Protein AF-A0A7X3FL58-F1 (afdb_monomer)

Mean predicted aligned error: 9.93 Å

Radius of gyration: 32.22 Å; Cα contacts (8 Å, |Δi|>4): 2381; chains: 1; bounding box: 91×103×86 Å

Structure (mmCIF, N/CA/C/O backbone):
data_AF-A0A7X3FL58-F1
#
_entry.id   AF-A0A7X3FL58-F1
#
loop_
_atom_site.group_PDB
_atom_site.id
_atom_site.type_symbol
_atom_site.label_atom_id
_atom_site.label_alt_id
_atom_site.label_comp_id
_atom_site.label_asym_id
_atom_site.label_entity_id
_atom_site.label_seq_id
_atom_site.pdbx_PDB_ins_code
_atom_site.Cartn_x
_atom_site.Cartn_y
_atom_site.Cartn_z
_atom_site.occupancy
_atom_site.B_iso_or_equiv
_atom_site.auth_seq_id
_atom_site.auth_comp_id
_atom_site.auth_asym_id
_atom_site.auth_atom_id
_atom_site.pdbx_PDB_model_num
ATOM 1 N N . MET A 1 1 ? 54.215 -40.735 27.557 1.00 23.48 1 MET A N 1
ATOM 2 C CA . MET A 1 1 ? 54.890 -39.456 27.856 1.00 23.48 1 MET A CA 1
ATOM 3 C C . MET A 1 1 ? 54.149 -38.354 27.123 1.00 23.48 1 MET A C 1
ATOM 5 O O . MET A 1 1 ? 53.827 -38.542 25.962 1.00 23.48 1 MET A O 1
ATOM 9 N N . ILE A 1 2 ? 53.802 -37.293 27.846 1.00 24.30 2 ILE A N 1
ATOM 10 C CA . ILE A 1 2 ? 53.847 -35.881 27.433 1.00 24.30 2 ILE A CA 1
ATOM 11 C C . ILE A 1 2 ? 54.085 -35.616 25.922 1.00 24.30 2 ILE A C 1
ATOM 13 O O . ILE A 1 2 ? 55.136 -35.964 25.406 1.00 24.30 2 ILE A O 1
ATOM 17 N N . GLN A 1 3 ? 53.119 -34.910 25.312 1.00 23.75 3 GLN A N 1
ATOM 18 C CA . GLN A 1 3 ? 53.209 -33.965 24.179 1.00 23.75 3 GLN A CA 1
ATOM 19 C C . GLN A 1 3 ? 53.774 -34.373 22.790 1.00 23.75 3 GLN A C 1
ATOM 21 O O . GLN A 1 3 ? 54.896 -34.831 22.644 1.00 23.75 3 GLN A O 1
ATOM 26 N N . TYR A 1 4 ? 53.001 -33.935 21.778 1.00 23.88 4 TYR A N 1
ATOM 27 C CA . TYR A 1 4 ? 53.362 -33.500 20.414 1.00 23.88 4 TYR A CA 1
ATOM 28 C C . TYR A 1 4 ? 53.614 -34.525 19.272 1.00 23.88 4 TYR A C 1
ATOM 30 O O . TYR A 1 4 ? 54.501 -35.365 19.323 1.00 23.88 4 TYR A O 1
ATOM 38 N N . LEU A 1 5 ? 52.885 -34.246 18.171 1.00 26.45 5 LEU A N 1
ATOM 39 C CA . LEU A 1 5 ? 53.257 -34.274 16.739 1.00 26.45 5 LEU A CA 1
ATOM 40 C C . LEU A 1 5 ? 52.915 -35.461 15.804 1.00 26.45 5 LEU A C 1
ATOM 42 O O . LEU A 1 5 ? 53.410 -36.571 15.927 1.00 26.45 5 LEU A O 1
ATOM 46 N N . LEU A 1 6 ? 52.202 -35.034 14.744 1.00 26.39 6 LEU A N 1
ATOM 47 C CA . LEU A 1 6 ? 52.280 -35.376 13.312 1.00 26.39 6 LEU A CA 1
ATOM 48 C C . LEU A 1 6 ? 51.387 -36.481 12.716 1.00 26.39 6 LEU A C 1
ATOM 50 O O . LEU A 1 6 ? 51.668 -37.667 12.779 1.00 26.39 6 LEU A O 1
ATOM 54 N N . VAL A 1 7 ? 50.360 -35.973 12.017 1.00 25.34 7 VAL A N 1
ATOM 55 C CA . VAL A 1 7 ? 50.013 -36.207 10.600 1.00 25.34 7 VAL A CA 1
ATOM 56 C C . VAL A 1 7 ? 49.877 -37.655 10.122 1.00 25.34 7 VAL A C 1
ATOM 58 O O . VAL A 1 7 ? 50.854 -38.359 9.902 1.00 25.34 7 VAL A O 1
ATOM 61 N N . GLY A 1 8 ? 48.646 -37.974 9.712 1.00 22.42 8 GLY A N 1
ATOM 62 C CA . GLY A 1 8 ? 48.409 -38.785 8.520 1.00 22.42 8 GLY A CA 1
ATOM 63 C C . GLY A 1 8 ? 47.532 -40.014 8.732 1.00 22.42 8 GLY A C 1
ATOM 64 O O . GLY A 1 8 ? 47.932 -40.970 9.376 1.00 22.42 8 GLY A O 1
ATOM 65 N N . GLY A 1 9 ? 46.381 -40.027 8.057 1.00 22.36 9 GLY A N 1
ATOM 66 C CA . GLY A 1 9 ? 45.900 -41.259 7.428 1.00 22.36 9 GLY A CA 1
ATOM 67 C C . GLY A 1 9 ? 44.857 -42.098 8.171 1.00 22.36 9 GLY A C 1
ATOM 68 O O . GLY A 1 9 ? 45.172 -43.035 8.882 1.00 22.36 9 GLY A O 1
ATOM 69 N N . SER A 1 10 ? 43.603 -41.863 7.785 1.00 24.59 10 SER A N 1
ATOM 70 C CA . SER A 1 10 ? 42.629 -42.887 7.375 1.00 24.59 10 SER A CA 1
ATOM 71 C C . SER A 1 10 ? 42.016 -43.877 8.392 1.00 24.59 10 SER A C 1
ATOM 73 O O . SER A 1 10 ? 42.675 -44.723 8.977 1.00 24.59 10 SER A O 1
ATOM 75 N N . LYS A 1 11 ? 40.675 -43.851 8.381 1.00 25.05 11 LYS A N 1
ATOM 76 C CA . LYS A 1 11 ? 39.749 -44.991 8.225 1.00 25.05 11 LYS A CA 1
ATOM 77 C C . LYS A 1 11 ? 39.706 -46.117 9.286 1.00 25.05 11 LYS A C 1
ATOM 79 O O . LYS A 1 11 ? 40.512 -47.031 9.301 1.00 25.05 11 LYS A O 1
ATOM 84 N N . MET A 1 12 ? 38.525 -46.150 9.919 1.00 23.89 12 MET A N 1
ATOM 85 C CA . MET A 1 12 ? 37.612 -47.302 10.087 1.00 23.89 12 MET A CA 1
ATOM 86 C C . MET A 1 12 ? 37.877 -48.394 11.152 1.00 23.89 12 MET A C 1
ATOM 88 O O . MET A 1 12 ? 38.718 -49.264 10.994 1.00 23.89 12 MET A O 1
ATOM 92 N N . MET A 1 13 ? 36.928 -48.430 12.105 1.00 24.98 13 MET A N 1
ATOM 93 C CA . MET A 1 13 ? 36.155 -49.588 12.613 1.00 24.98 13 MET A CA 1
ATOM 94 C C . MET A 1 13 ? 36.849 -50.804 13.265 1.00 24.98 13 MET A C 1
ATOM 96 O O . MET A 1 13 ? 37.453 -51.618 12.575 1.00 24.98 13 MET A O 1
ATOM 100 N N . LYS A 1 14 ? 36.499 -51.056 14.545 1.00 24.39 14 LYS A N 1
ATOM 101 C CA . LYS A 1 14 ? 35.840 -52.272 15.127 1.00 24.39 14 LYS A CA 1
ATOM 102 C C . LYS A 1 14 ? 35.874 -52.174 16.677 1.00 24.39 14 LYS A C 1
ATOM 104 O O . LYS A 1 14 ? 36.887 -51.756 17.212 1.00 24.39 14 LYS A O 1
ATOM 109 N N . LYS A 1 15 ? 34.738 -52.273 17.406 1.00 27.58 15 LYS A N 1
ATOM 110 C CA . LYS A 1 15 ? 34.146 -53.484 18.066 1.00 27.58 15 LYS A CA 1
ATOM 111 C C . LYS A 1 15 ? 35.167 -54.205 18.981 1.00 27.58 15 LYS A C 1
ATOM 113 O O . LYS A 1 15 ? 36.269 -54.431 18.518 1.00 27.58 15 LYS A O 1
ATOM 118 N N . LEU A 1 16 ? 34.931 -54.667 20.217 1.00 26.34 16 LEU A N 1
ATOM 119 C CA . LEU A 1 16 ? 33.774 -55.157 21.000 1.00 26.34 16 LEU A CA 1
ATOM 120 C C . LEU A 1 16 ? 34.322 -55.473 22.437 1.00 26.34 16 LEU A C 1
ATOM 122 O O . LEU A 1 16 ? 35.531 -55.640 22.559 1.00 26.34 16 LEU A O 1
ATOM 126 N N . VAL A 1 17 ? 33.529 -55.536 23.521 1.00 25.48 17 VAL A N 1
ATOM 127 C CA . VAL A 1 17 ? 33.248 -56.724 24.403 1.00 25.48 17 VAL A CA 1
ATOM 128 C C . VAL A 1 17 ? 33.023 -56.161 25.830 1.00 25.48 17 VAL A C 1
ATOM 130 O O . VAL A 1 17 ? 33.884 -55.438 26.313 1.00 25.48 17 VAL A O 1
ATOM 133 N N . LEU A 1 18 ? 31.830 -56.175 26.445 1.00 24.61 18 LEU A N 1
ATOM 134 C CA . LEU A 1 18 ? 31.011 -57.239 27.072 1.00 24.61 18 LEU A CA 1
ATOM 135 C C . LEU A 1 18 ? 31.567 -57.811 28.399 1.00 24.61 18 LEU A C 1
ATOM 137 O O . LEU A 1 18 ? 32.600 -58.466 28.417 1.00 24.61 18 LEU A O 1
ATOM 141 N N . GLY A 1 19 ? 30.811 -57.640 29.490 1.00 24.19 19 GLY A N 1
ATOM 142 C CA . GLY A 1 19 ? 31.018 -58.306 30.779 1.00 24.19 19 GLY A CA 1
ATOM 143 C C . GLY A 1 19 ? 29.691 -58.417 31.536 1.00 24.19 19 GLY A C 1
ATOM 144 O O . GLY A 1 19 ? 29.108 -57.408 31.917 1.00 24.19 19 GLY A O 1
ATOM 145 N N . VAL A 1 20 ? 29.203 -59.650 31.667 1.00 24.95 20 VAL A N 1
ATOM 146 C CA . VAL A 1 20 ? 27.893 -60.077 32.186 1.00 24.95 20 VAL A CA 1
ATOM 147 C C . VAL A 1 20 ? 28.023 -60.537 33.641 1.00 24.95 20 VAL A C 1
ATOM 149 O O . VAL A 1 20 ? 28.981 -61.234 33.960 1.00 24.95 20 VAL A O 1
ATOM 152 N N . ALA A 1 21 ? 27.012 -60.276 34.475 1.00 24.33 21 ALA A N 1
ATOM 153 C CA . ALA A 1 21 ? 26.633 -61.168 35.577 1.00 24.33 21 ALA A CA 1
ATOM 154 C C . ALA A 1 21 ? 25.132 -61.023 35.893 1.00 24.33 21 ALA A C 1
ATOM 156 O O . ALA A 1 21 ? 24.621 -59.915 36.036 1.00 24.33 21 ALA A O 1
ATOM 157 N N . CYS A 1 22 ? 24.435 -62.160 35.950 1.00 23.05 22 CYS A N 1
ATOM 158 C CA . CYS A 1 22 ? 22.988 -62.325 36.099 1.00 23.05 22 CYS A CA 1
ATOM 159 C C . CYS A 1 22 ? 22.651 -63.134 37.362 1.00 23.05 22 CYS A C 1
ATOM 161 O O . CYS A 1 22 ? 23.388 -64.056 37.704 1.00 23.05 22 CYS A O 1
ATOM 163 N N . GLY A 1 23 ? 21.457 -62.874 37.911 1.00 24.95 23 GLY A N 1
ATOM 164 C CA . GLY A 1 23 ? 20.626 -63.809 38.691 1.00 24.95 23 GLY A CA 1
ATOM 165 C C . GLY A 1 23 ? 20.408 -63.396 40.154 1.00 24.95 23 GLY A C 1
ATOM 166 O O . GLY A 1 23 ? 21.363 -63.034 40.822 1.00 24.95 23 GLY A O 1
ATOM 167 N N . LEU A 1 24 ? 19.218 -63.459 40.765 1.00 25.36 24 LEU A N 1
ATOM 168 C CA . LEU A 1 24 ? 17.855 -63.851 40.361 1.00 25.36 24 LEU A CA 1
ATOM 169 C C . LEU A 1 24 ? 16.957 -63.655 41.613 1.00 25.36 24 LEU A C 1
ATOM 171 O O . LEU A 1 24 ? 17.363 -64.124 42.670 1.00 25.36 24 LEU A O 1
ATOM 175 N N . LEU A 1 25 ? 15.763 -63.040 41.515 1.00 25.59 25 LEU A N 1
ATOM 176 C CA . LEU A 1 25 ? 14.586 -63.335 42.374 1.00 25.59 25 LEU A CA 1
ATOM 177 C C . LEU A 1 25 ? 13.285 -62.648 41.870 1.00 25.59 25 LEU A C 1
ATOM 179 O O . LEU A 1 25 ? 13.103 -61.442 41.981 1.00 25.59 25 LEU A O 1
ATOM 183 N N . THR A 1 26 ? 12.425 -63.479 41.266 1.00 29.14 26 THR A N 1
ATOM 184 C CA . THR A 1 26 ? 10.937 -63.549 41.269 1.00 29.14 26 THR A CA 1
ATOM 185 C C . THR A 1 26 ? 10.014 -62.306 41.211 1.00 29.14 26 THR A C 1
ATOM 187 O O . THR A 1 26 ? 9.711 -61.689 42.223 1.00 29.14 26 THR A O 1
ATOM 190 N N . VAL A 1 27 ? 9.445 -62.100 40.010 1.00 33.75 27 VAL A N 1
ATOM 191 C CA . VAL A 1 27 ? 8.015 -61.965 39.596 1.00 33.75 27 VAL A CA 1
ATOM 192 C C . VAL A 1 27 ? 6.985 -61.232 40.487 1.00 33.75 27 VAL A C 1
ATOM 194 O O . VAL A 1 27 ? 6.487 -61.810 41.446 1.00 33.75 27 VAL A O 1
ATOM 197 N N . SER A 1 28 ? 6.469 -60.092 39.985 1.00 25.95 28 SER A N 1
ATOM 198 C CA . SER A 1 28 ? 5.018 -59.816 39.832 1.00 25.95 28 SER A CA 1
ATOM 199 C C . SER A 1 28 ? 4.735 -58.548 38.993 1.00 25.95 28 SER A C 1
ATOM 201 O O . SER A 1 28 ? 5.196 -57.470 39.344 1.00 25.95 28 SER A O 1
ATOM 203 N N . LEU A 1 29 ? 3.957 -58.708 37.910 1.00 35.03 29 LEU A N 1
ATOM 204 C CA . LEU A 1 29 ? 3.054 -57.740 37.248 1.00 35.03 29 LEU A CA 1
ATOM 205 C C . LEU A 1 29 ? 3.490 -56.258 37.133 1.00 35.03 29 LEU A C 1
ATOM 207 O O . LEU A 1 29 ? 3.273 -55.467 38.045 1.00 35.03 29 LEU A O 1
ATOM 211 N N . ALA A 1 30 ? 3.920 -55.839 35.937 1.00 27.06 30 ALA A N 1
ATOM 212 C CA . ALA A 1 30 ? 3.856 -54.436 35.521 1.00 27.06 30 ALA A CA 1
ATOM 213 C C . ALA A 1 30 ? 3.312 -54.338 34.088 1.00 27.06 30 ALA A C 1
ATOM 215 O O . ALA A 1 30 ? 3.882 -54.888 33.146 1.00 27.06 30 ALA A O 1
ATOM 216 N N . ALA A 1 31 ? 2.173 -53.660 33.951 1.00 29.97 31 ALA A N 1
ATOM 217 C CA . ALA A 1 31 ? 1.589 -53.249 32.681 1.00 29.97 31 ALA A CA 1
ATOM 218 C C . ALA A 1 31 ? 2.601 -52.439 31.841 1.00 29.97 31 ALA A C 1
ATOM 220 O O . ALA A 1 31 ? 3.469 -51.776 32.418 1.00 29.97 31 ALA A O 1
ATOM 221 N N . PRO A 1 32 ? 2.495 -52.422 30.499 1.00 33.41 32 PRO A N 1
ATOM 222 C CA . PRO A 1 32 ? 3.319 -51.543 29.688 1.00 33.41 32 PRO A CA 1
ATOM 223 C C . PRO A 1 32 ? 2.886 -50.100 29.960 1.00 33.41 32 PRO A C 1
ATOM 225 O O . PRO A 1 32 ? 1.869 -49.633 29.446 1.00 33.41 32 PRO A O 1
ATOM 228 N N . MET A 1 33 ? 3.650 -49.379 30.782 1.00 33.12 33 MET A N 1
ATOM 229 C CA . MET A 1 33 ? 3.580 -47.925 30.787 1.00 33.12 33 MET A CA 1
ATOM 230 C C . MET A 1 33 ? 4.121 -47.447 29.441 1.00 33.12 33 MET A C 1
ATOM 232 O O . MET A 1 33 ? 5.329 -47.348 29.228 1.00 33.12 33 MET A O 1
ATOM 236 N N . LEU A 1 34 ? 3.198 -47.172 28.521 1.00 32.62 34 LEU A N 1
ATOM 237 C CA . LEU A 1 34 ? 3.401 -46.212 27.447 1.00 32.62 34 LEU A CA 1
ATOM 238 C C . LEU A 1 34 ? 3.932 -44.928 28.092 1.00 32.62 34 LEU A C 1
ATOM 240 O O . LEU A 1 34 ? 3.185 -44.184 28.726 1.00 32.62 34 LEU A O 1
ATOM 244 N N . SER A 1 35 ? 5.235 -44.689 27.967 1.00 32.91 35 SER A N 1
ATOM 245 C CA . SER A 1 35 ? 5.809 -43.372 28.204 1.00 32.91 35 SER A CA 1
ATOM 246 C C . SER A 1 35 ? 5.199 -42.444 27.157 1.00 32.91 35 SER A C 1
ATOM 248 O O . SER A 1 35 ? 5.600 -42.436 25.994 1.00 32.91 35 SER A O 1
ATOM 250 N N . ALA A 1 36 ? 4.161 -41.713 27.558 1.00 34.34 36 ALA A N 1
ATOM 251 C CA . ALA A 1 36 ? 3.713 -40.544 26.830 1.00 34.34 36 ALA A CA 1
ATOM 252 C C . ALA A 1 36 ? 4.907 -39.587 26.766 1.00 34.34 36 ALA A C 1
ATOM 254 O O . ALA A 1 36 ? 5.406 -39.141 27.802 1.00 34.34 36 ALA A O 1
ATOM 255 N N . ALA A 1 37 ? 5.402 -39.328 25.556 1.00 36.53 37 ALA A N 1
ATOM 256 C CA . ALA A 1 37 ? 6.404 -38.304 25.327 1.00 36.53 37 ALA A CA 1
ATOM 257 C C . ALA A 1 37 ? 5.887 -36.987 25.923 1.00 36.53 37 ALA A C 1
ATOM 259 O O . ALA A 1 37 ? 4.826 -36.497 25.535 1.00 36.53 37 ALA A O 1
ATOM 260 N N . VAL A 1 38 ? 6.615 -36.443 26.897 1.00 37.03 38 VAL A N 1
ATOM 261 C CA . VAL A 1 38 ? 6.345 -35.107 27.432 1.00 37.03 38 VAL A CA 1
ATOM 262 C C . VAL A 1 38 ? 6.480 -34.122 26.262 1.00 37.03 38 VAL A C 1
ATOM 264 O O . VAL A 1 38 ? 7.515 -34.151 25.589 1.00 37.03 38 VAL A O 1
ATOM 267 N N . PRO A 1 39 ? 5.466 -33.288 25.957 1.00 42.34 39 PRO A N 1
ATOM 268 C CA . PRO A 1 39 ? 5.567 -32.318 24.876 1.00 42.34 39 PRO A CA 1
ATOM 269 C C . PRO A 1 39 ? 6.754 -31.384 25.121 1.00 42.34 39 PRO A C 1
ATOM 271 O O . PRO A 1 39 ? 6.967 -30.894 26.228 1.00 42.34 39 PRO A O 1
ATOM 274 N N . GLN A 1 40 ? 7.548 -31.166 24.074 1.00 44.03 40 GLN A N 1
ATOM 275 C CA . GLN A 1 40 ? 8.744 -30.332 24.111 1.00 44.03 40 GLN A CA 1
ATOM 276 C C . GLN A 1 40 ? 8.325 -28.854 24.261 1.00 44.03 40 GLN A C 1
ATOM 278 O O . GLN A 1 40 ? 8.096 -28.134 23.285 1.00 44.03 40 GLN A O 1
ATOM 283 N N . SER A 1 41 ? 8.143 -28.416 25.508 1.00 52.41 41 SER A N 1
ATOM 284 C CA . SER A 1 41 ? 7.762 -27.049 25.864 1.00 52.41 41 SER A CA 1
ATOM 285 C C . SER A 1 41 ? 8.879 -26.068 25.487 1.00 52.41 41 SER A C 1
ATOM 287 O O . SER A 1 41 ? 10.028 -26.279 25.874 1.00 52.41 41 SER A O 1
ATOM 289 N N . GLY A 1 42 ? 8.554 -24.991 24.763 1.00 60.53 42 GLY A N 1
ATOM 290 C CA . GLY A 1 42 ? 9.492 -23.893 24.468 1.00 60.53 42 GLY A CA 1
ATOM 291 C C . GLY A 1 42 ? 10.051 -23.830 23.041 1.00 60.53 42 GLY A C 1
ATOM 292 O O . GLY A 1 42 ? 10.912 -22.993 22.780 1.00 60.53 42 GLY A O 1
ATOM 293 N N . LEU A 1 43 ? 9.573 -24.667 22.115 1.00 70.25 43 LEU A N 1
ATOM 294 C CA . LEU A 1 43 ? 9.897 -24.546 20.689 1.00 70.25 43 LEU A CA 1
ATOM 295 C C . LEU A 1 43 ? 8.863 -23.663 19.964 1.00 70.25 43 LEU A C 1
ATOM 297 O O . LEU A 1 43 ? 7.667 -23.797 20.228 1.00 70.25 43 LEU A O 1
ATOM 301 N N . PRO A 1 44 ? 9.277 -22.800 19.017 1.00 80.12 44 PRO A N 1
ATOM 302 C CA . PRO A 1 44 ? 8.348 -22.119 18.122 1.00 80.12 44 PRO A CA 1
ATOM 303 C C . PRO A 1 44 ? 7.367 -23.098 17.463 1.00 80.12 44 PRO A C 1
ATOM 305 O O . PRO A 1 44 ? 7.756 -24.138 16.932 1.00 80.12 44 PRO A O 1
ATOM 308 N N . GLY A 1 45 ? 6.087 -22.756 17.502 1.00 83.19 45 GLY A N 1
ATOM 309 C CA . GLY A 1 45 ? 4.974 -23.558 17.021 1.00 83.19 45 GLY A CA 1
ATOM 310 C C . GLY A 1 45 ? 4.401 -24.560 18.026 1.00 83.19 45 GLY A C 1
ATOM 311 O O . GLY A 1 45 ? 3.377 -25.169 17.715 1.00 83.19 45 GLY A O 1
ATOM 312 N N . SER A 1 46 ? 4.998 -24.743 19.212 1.00 86.50 46 SER A N 1
ATOM 313 C CA . SER A 1 46 ? 4.515 -25.720 20.195 1.00 86.50 46 SER A CA 1
ATOM 314 C C . SER A 1 46 ? 3.539 -25.128 21.214 1.00 86.50 46 SER A C 1
ATOM 316 O O . SER A 1 46 ? 3.631 -23.963 21.604 1.00 86.50 46 SER A O 1
ATOM 318 N N . TRP A 1 47 ? 2.580 -25.959 21.628 1.00 92.50 47 TRP A N 1
ATOM 319 C CA . TRP A 1 47 ? 1.759 -25.734 22.815 1.00 92.50 47 TRP A CA 1
ATOM 320 C C . TRP A 1 47 ? 2.533 -26.201 24.055 1.00 92.50 47 TRP A C 1
ATOM 322 O O . TRP A 1 47 ? 3.205 -27.231 24.011 1.00 92.50 47 TRP A O 1
ATOM 332 N N . ASP A 1 48 ? 2.422 -25.473 25.166 1.00 89.94 48 ASP A N 1
ATOM 333 C CA . ASP A 1 48 ? 3.124 -25.773 26.423 1.00 89.94 48 ASP A CA 1
ATOM 334 C C . ASP A 1 48 ? 2.646 -27.054 27.139 1.00 89.94 48 ASP A C 1
ATOM 336 O O . ASP A 1 48 ? 3.260 -27.482 28.113 1.00 89.94 48 ASP A O 1
ATOM 340 N N . GLY A 1 49 ? 1.564 -27.677 26.662 1.00 92.12 49 GLY A N 1
ATOM 341 C CA . GLY A 1 49 ? 0.986 -28.893 27.236 1.00 92.12 49 GLY A CA 1
ATOM 342 C C . GLY A 1 49 ? 0.067 -28.655 28.439 1.00 92.12 49 GLY A C 1
ATOM 343 O O . GLY A 1 49 ? -0.529 -29.613 28.932 1.00 92.12 49 GLY A O 1
ATOM 344 N N . ILE A 1 50 ? -0.082 -27.409 28.902 1.00 94.00 50 ILE A N 1
ATOM 345 C CA . ILE A 1 50 ? -0.774 -27.074 30.156 1.00 94.00 50 ILE A CA 1
ATOM 346 C C . ILE A 1 50 ? -1.849 -26.006 29.923 1.00 94.00 50 ILE A C 1
ATOM 348 O O . ILE A 1 50 ? -3.011 -26.211 30.287 1.00 94.00 50 ILE A O 1
ATOM 352 N N . THR A 1 51 ? -1.505 -24.890 29.280 1.00 95.38 51 THR A N 1
ATOM 353 C CA . THR A 1 51 ? -2.389 -23.733 29.108 1.00 95.38 51 THR A CA 1
ATOM 354 C C . THR A 1 51 ? -3.500 -24.049 28.116 1.00 95.38 51 THR A C 1
ATOM 356 O O . THR A 1 51 ? -3.277 -24.106 26.911 1.00 95.38 51 THR A O 1
ATOM 359 N N . GLN A 1 52 ? -4.726 -24.256 28.599 1.00 97.38 52 GLN A N 1
ATOM 360 C CA . GLN A 1 52 ? -5.856 -24.592 27.721 1.00 97.38 52 GLN A CA 1
ATOM 361 C C . GLN A 1 52 ? -6.364 -23.395 26.918 1.00 97.38 52 GLN A C 1
ATOM 363 O O . GLN A 1 52 ? -6.797 -23.572 25.780 1.00 97.38 52 GLN A O 1
ATOM 368 N N . THR A 1 53 ? -6.307 -22.196 27.494 1.00 97.69 53 THR A N 1
ATOM 369 C CA . THR A 1 53 ? -6.735 -20.942 26.867 1.00 97.69 53 THR A CA 1
ATOM 370 C C . THR A 1 53 ? -5.926 -19.769 27.402 1.00 97.69 53 THR A C 1
ATOM 372 O O . THR A 1 53 ? -5.633 -19.745 28.596 1.00 97.69 53 THR A O 1
ATOM 375 N N . ALA A 1 54 ? -5.642 -18.773 26.565 1.00 98.00 54 ALA A N 1
ATOM 376 C CA . ALA A 1 54 ? -5.095 -17.488 26.997 1.00 98.00 54 ALA A CA 1
ATOM 377 C C . ALA A 1 54 ? -5.721 -16.326 26.204 1.00 98.00 54 ALA A C 1
ATOM 379 O O . ALA A 1 54 ? -5.804 -16.420 24.974 1.00 98.00 54 ALA A O 1
ATOM 380 N N . PRO A 1 55 ? -6.160 -15.239 26.865 1.00 97.75 55 PRO A N 1
ATOM 381 C CA . PRO A 1 55 ? -6.613 -14.041 26.177 1.00 97.75 55 PRO A CA 1
ATOM 382 C C . PRO A 1 55 ? -5.429 -13.275 25.579 1.00 97.75 55 PRO A C 1
ATOM 384 O O . PRO A 1 55 ? -4.290 -13.383 26.036 1.00 97.75 55 PRO A O 1
ATOM 387 N N . LEU A 1 56 ? -5.704 -12.469 24.560 1.00 96.19 56 LEU A N 1
ATOM 388 C CA . LEU A 1 56 ? -4.770 -11.461 24.082 1.00 96.19 56 LEU A CA 1
ATOM 389 C C . LEU A 1 56 ? -4.486 -10.436 25.194 1.00 96.19 56 LEU A C 1
ATOM 391 O O . LEU A 1 56 ? -5.399 -9.963 25.870 1.00 96.19 56 LEU A O 1
ATOM 395 N N . ASN A 1 57 ? -3.216 -10.064 25.349 1.00 89.38 57 ASN A N 1
ATOM 396 C CA . ASN A 1 57 ? -2.813 -9.019 26.283 1.00 89.38 57 ASN A CA 1
ATOM 397 C C . ASN A 1 57 ? -3.170 -7.635 25.717 1.00 89.38 57 ASN A C 1
ATOM 399 O O . ASN A 1 57 ? -2.615 -7.218 24.700 1.00 89.38 57 ASN A O 1
ATOM 403 N N . GLY A 1 58 ? -4.068 -6.917 26.396 1.00 88.38 58 GLY A N 1
ATOM 404 C CA . GLY A 1 58 ? -4.540 -5.597 25.966 1.00 88.38 58 GLY A CA 1
ATOM 405 C C . GLY A 1 58 ? -5.575 -5.647 24.829 1.00 88.38 58 GLY A C 1
ATOM 406 O O . GLY A 1 58 ? -6.057 -6.723 24.466 1.00 88.38 58 GLY A O 1
ATOM 407 N N . PRO A 1 59 ? -5.972 -4.484 24.281 1.00 91.00 59 PRO A N 1
ATOM 408 C CA . PRO A 1 59 ? -6.965 -4.431 23.216 1.00 91.00 59 PRO A CA 1
ATOM 409 C C . PRO A 1 59 ? -6.415 -4.972 21.887 1.00 91.00 59 PRO A C 1
ATOM 411 O O . PRO A 1 59 ? -5.218 -4.908 21.598 1.00 91.00 59 PRO A O 1
ATOM 414 N N . TYR A 1 60 ? -7.306 -5.508 21.047 1.00 94.62 60 TYR A N 1
ATOM 415 C CA . TYR A 1 60 ? -6.931 -5.977 19.710 1.00 94.62 60 TYR A CA 1
ATOM 416 C C . TYR A 1 60 ? -6.438 -4.825 18.824 1.00 94.62 60 TYR A C 1
ATOM 418 O O . TYR A 1 60 ? -5.367 -4.927 18.223 1.00 94.62 60 TYR A O 1
ATOM 426 N N . GLU A 1 61 ? -7.207 -3.735 18.802 1.00 92.62 61 GLU A N 1
ATOM 427 C CA . GLU A 1 61 ? -6.877 -2.462 18.163 1.00 92.62 61 GLU A CA 1
ATOM 428 C C . GLU A 1 61 ? -6.264 -1.518 19.208 1.00 92.62 61 GLU A C 1
ATOM 430 O O . GLU A 1 61 ? -6.948 -1.114 20.149 1.00 92.62 61 GLU A O 1
ATOM 435 N N . ASP A 1 62 ? -4.983 -1.182 19.057 1.00 91.75 62 ASP A N 1
ATOM 436 C CA . ASP A 1 62 ? -4.224 -0.370 20.017 1.00 91.75 62 ASP A CA 1
ATOM 437 C C . ASP A 1 62 ? -3.329 0.641 19.282 1.00 91.75 62 ASP A C 1
ATOM 439 O O . ASP A 1 62 ? -2.282 0.246 18.761 1.00 91.75 62 ASP A O 1
ATOM 443 N N . PRO A 1 63 ? -3.669 1.945 19.261 1.00 91.12 63 PRO A N 1
ATOM 444 C CA . PRO A 1 63 ? -2.849 2.975 18.619 1.00 91.12 63 PRO A CA 1
ATOM 445 C C . PRO A 1 63 ? -1.369 2.952 19.043 1.00 91.12 63 PRO A C 1
ATOM 447 O O . PRO A 1 63 ? -0.486 3.232 18.223 1.00 91.12 63 PRO A O 1
ATOM 450 N N . GLY A 1 64 ? -1.077 2.509 20.272 1.00 89.44 64 GLY A N 1
ATOM 451 C CA . GLY A 1 64 ? 0.270 2.355 20.828 1.00 89.44 64 GLY A CA 1
ATOM 452 C C . GLY A 1 64 ? 1.127 1.288 20.143 1.00 89.44 64 GLY A C 1
ATOM 453 O O . GLY A 1 64 ? 2.322 1.186 20.424 1.00 89.44 64 GLY A O 1
ATOM 454 N N . GLN A 1 65 ? 0.558 0.493 19.235 1.00 92.19 65 GLN A N 1
ATOM 455 C CA . GLN A 1 65 ? 1.299 -0.428 18.368 1.00 92.19 65 GLN A CA 1
ATOM 456 C C . GLN A 1 65 ? 2.115 0.298 17.290 1.00 92.19 65 GLN A C 1
ATOM 458 O O . GLN A 1 65 ? 3.089 -0.258 16.789 1.00 92.19 65 GLN A O 1
ATOM 463 N N . SER A 1 66 ? 1.745 1.538 16.948 1.00 89.75 66 SER A N 1
ATOM 464 C CA . SER A 1 66 ? 2.502 2.401 16.026 1.00 89.75 66 SER A CA 1
ATOM 465 C C . SER A 1 66 ? 3.540 3.289 16.720 1.00 89.75 66 SER A C 1
ATOM 467 O O . SER A 1 66 ? 4.274 4.009 16.042 1.00 89.75 66 SER A O 1
ATOM 469 N N . ASP A 1 67 ? 3.630 3.236 18.056 1.00 85.88 67 ASP A N 1
ATOM 470 C CA . ASP A 1 67 ? 4.542 4.064 18.855 1.00 85.88 67 ASP A CA 1
ATOM 471 C C . ASP A 1 67 ? 5.975 3.509 18.834 1.00 85.88 67 ASP A C 1
ATOM 473 O O . ASP A 1 67 ? 6.567 3.140 19.846 1.00 85.88 67 ASP A O 1
ATOM 477 N N . VAL A 1 68 ? 6.518 3.401 17.625 1.00 85.81 68 VAL A N 1
ATOM 478 C CA . VAL A 1 68 ? 7.907 3.050 17.347 1.00 85.81 68 VAL A CA 1
ATOM 479 C C . VAL A 1 68 ? 8.508 4.242 16.608 1.00 85.81 68 VAL A C 1
ATOM 481 O O . VAL A 1 68 ? 7.968 4.644 15.568 1.00 85.81 68 VAL A O 1
ATOM 484 N N . PRO A 1 69 ? 9.577 4.870 17.125 1.00 81.31 69 PRO A N 1
ATOM 485 C CA . PRO A 1 69 ? 10.175 6.023 16.468 1.00 81.31 69 PRO A CA 1
ATOM 486 C C . PRO A 1 69 ? 10.795 5.625 15.128 1.00 81.31 69 PRO A C 1
ATOM 488 O O . PRO A 1 69 ? 11.175 4.473 14.914 1.00 81.31 69 PRO A O 1
ATOM 491 N N . PHE A 1 70 ? 10.916 6.596 14.226 1.00 81.69 70 PHE A N 1
ATOM 492 C CA . PHE A 1 70 ? 11.688 6.403 13.004 1.00 81.69 70 PHE A CA 1
ATOM 493 C C . PHE A 1 70 ? 13.151 6.061 13.353 1.00 81.69 70 PHE A C 1
ATOM 495 O O . PHE A 1 70 ? 13.705 6.589 14.315 1.00 81.69 70 PHE A O 1
ATOM 502 N N . GLY A 1 71 ? 13.755 5.134 12.610 1.00 80.00 71 GLY A N 1
ATOM 503 C CA . GLY A 1 71 ? 15.057 4.522 12.908 1.00 80.00 71 GLY A CA 1
ATOM 504 C C . GLY A 1 71 ? 15.003 3.375 13.926 1.00 80.00 71 GLY A C 1
ATOM 505 O O . GLY A 1 71 ? 15.946 2.588 14.010 1.00 80.00 71 GLY A O 1
ATOM 506 N N . GLY A 1 72 ? 13.907 3.250 14.680 1.00 82.31 72 GLY A N 1
ATOM 507 C CA . GLY A 1 72 ? 13.716 2.186 15.657 1.00 82.31 72 GLY A CA 1
ATOM 508 C C . GLY A 1 72 ? 13.071 0.923 15.082 1.00 82.31 72 GLY A C 1
ATOM 509 O O . GLY A 1 72 ? 12.550 0.922 13.967 1.00 82.31 72 GLY A O 1
ATOM 510 N N . GLY A 1 73 ? 13.075 -0.154 15.866 1.00 88.38 73 GLY A N 1
ATOM 511 C CA . GLY A 1 73 ? 12.306 -1.362 15.581 1.00 88.38 73 GLY A CA 1
ATOM 512 C C . GLY A 1 73 ? 11.754 -2.050 16.831 1.00 88.38 73 GLY A C 1
ATOM 513 O O . GLY A 1 73 ? 12.105 -1.695 17.951 1.00 88.38 73 GLY A O 1
ATOM 514 N N . SER A 1 74 ? 10.866 -3.029 16.667 1.00 91.06 74 SER A N 1
ATOM 515 C CA . SER A 1 74 ? 10.305 -3.820 17.768 1.00 91.06 74 SER A CA 1
ATOM 516 C C . SER A 1 74 ? 9.941 -5.235 17.328 1.00 91.06 74 SER A C 1
ATOM 518 O O . SER A 1 74 ? 9.366 -5.437 16.261 1.00 91.06 74 SER A O 1
ATOM 520 N N . PHE A 1 75 ? 10.210 -6.209 18.200 1.00 91.81 75 PHE A N 1
ATOM 521 C CA . PHE A 1 75 ? 9.743 -7.594 18.052 1.00 91.81 75 PHE A CA 1
ATOM 522 C C . PHE A 1 75 ? 8.307 -7.809 18.550 1.00 91.81 75 PHE A C 1
ATOM 524 O O . PHE A 1 75 ? 7.684 -8.821 18.211 1.00 91.81 75 PHE A O 1
ATOM 531 N N . TYR A 1 76 ? 7.800 -6.860 19.344 1.00 93.06 76 TYR A N 1
ATOM 532 C CA . TYR A 1 76 ? 6.543 -6.967 20.081 1.00 93.06 76 TYR A CA 1
ATOM 533 C C . TYR A 1 76 ? 5.441 -6.074 19.512 1.00 93.06 76 TYR A C 1
ATOM 535 O O . TYR A 1 76 ? 4.282 -6.486 19.481 1.00 93.06 76 TYR A O 1
ATOM 543 N N . LYS A 1 77 ? 5.792 -4.865 19.054 1.00 92.44 77 LYS A N 1
ATOM 544 C CA . LYS A 1 77 ? 4.839 -3.912 18.478 1.00 92.44 77 LYS A CA 1
ATOM 545 C C . LYS A 1 77 ? 4.508 -4.281 17.030 1.00 92.44 77 LYS A C 1
ATOM 547 O O . LYS A 1 77 ? 5.402 -4.495 16.211 1.00 92.44 77 LYS A O 1
ATOM 552 N N . LEU A 1 78 ? 3.218 -4.313 16.707 1.00 93.62 78 LEU A N 1
ATOM 553 C CA . LEU A 1 78 ? 2.691 -4.606 15.374 1.00 93.62 78 LEU A CA 1
ATOM 554 C C . LEU A 1 78 ? 1.911 -3.398 14.841 1.00 93.62 78 LEU A C 1
ATOM 556 O O . LEU A 1 78 ? 0.700 -3.332 15.046 1.00 93.62 78 LEU A O 1
ATOM 560 N N . PRO A 1 79 ? 2.552 -2.448 14.135 1.00 94.44 79 PRO A N 1
ATOM 561 C CA . PRO A 1 79 ? 1.909 -1.216 13.681 1.00 94.44 79 PRO A CA 1
ATOM 562 C C . PRO A 1 79 ? 0.602 -1.421 12.912 1.00 94.44 79 PRO A C 1
ATOM 564 O O . PRO A 1 79 ? -0.303 -0.607 13.025 1.00 94.44 79 PRO A O 1
ATOM 567 N N . TRP A 1 80 ? 0.436 -2.528 12.185 1.00 94.81 80 TRP A N 1
ATOM 568 C CA . TRP A 1 80 ? -0.830 -2.836 11.512 1.00 94.81 80 TRP A CA 1
ATOM 569 C C . TRP A 1 80 ? -2.009 -3.114 12.463 1.00 94.81 80 TRP A C 1
ATOM 571 O O . TRP A 1 80 ? -3.149 -3.114 12.005 1.00 94.81 80 TRP A O 1
ATOM 581 N N . ARG A 1 81 ? -1.776 -3.335 13.763 1.00 94.38 81 ARG A N 1
ATOM 582 C CA . ARG A 1 81 ? -2.804 -3.417 14.818 1.00 94.38 81 ARG A CA 1
ATOM 583 C C . ARG A 1 81 ? -3.115 -2.069 15.472 1.00 94.38 81 ARG A C 1
ATOM 585 O O . ARG A 1 81 ? -3.965 -2.021 16.359 1.00 94.38 81 ARG A O 1
ATOM 592 N N . SER A 1 82 ? -2.486 -0.974 15.033 1.00 93.81 82 SER A N 1
ATOM 593 C CA . SER A 1 82 ? -2.822 0.364 15.539 1.00 93.81 82 SER A CA 1
ATOM 594 C C . SER A 1 82 ? -4.216 0.833 15.124 1.00 93.81 82 SER A C 1
ATOM 596 O O . SER A 1 82 ? -4.796 1.702 15.772 1.00 93.81 82 SER A O 1
ATOM 598 N N . TYR A 1 83 ? -4.777 0.213 14.085 1.00 93.38 83 TYR A N 1
ATOM 599 C CA . TYR A 1 83 ? -6.131 0.445 13.607 1.00 93.38 83 TYR A CA 1
ATOM 600 C C . TYR A 1 83 ? -6.715 -0.816 12.959 1.00 93.38 83 TYR A C 1
ATOM 602 O O . TYR A 1 83 ? -6.003 -1.684 12.437 1.00 93.38 83 TYR A O 1
ATOM 610 N N . VAL A 1 84 ? -8.043 -0.889 12.941 1.00 92.56 84 VAL A N 1
ATOM 611 C CA . VAL A 1 84 ? -8.792 -1.874 12.155 1.00 92.56 84 VAL A CA 1
ATOM 612 C C . VAL A 1 84 ? -9.867 -1.142 11.370 1.00 92.56 84 VAL A C 1
ATOM 614 O O . VAL A 1 84 ? -10.829 -0.623 11.938 1.00 92.56 84 VAL A O 1
ATOM 617 N N . ASP A 1 85 ? -9.700 -1.105 10.052 1.00 92.19 85 ASP A N 1
ATOM 618 C CA . ASP A 1 85 ? -10.747 -0.636 9.157 1.00 92.19 85 ASP A CA 1
ATOM 619 C C . ASP A 1 85 ? -11.851 -1.685 9.014 1.00 92.19 85 ASP A C 1
ATOM 621 O O . ASP A 1 85 ? -11.624 -2.886 9.152 1.00 92.19 85 ASP A O 1
ATOM 625 N N . THR A 1 86 ? -13.054 -1.226 8.688 1.00 93.38 86 THR A N 1
ATOM 626 C CA . THR A 1 86 ? -14.007 -2.029 7.918 1.00 93.38 86 THR A CA 1
ATOM 627 C C . THR A 1 86 ? -13.987 -1.459 6.514 1.00 93.38 86 THR A C 1
ATOM 629 O O . THR A 1 86 ? -14.166 -0.252 6.382 1.00 93.38 86 THR A O 1
ATOM 632 N N . GLN A 1 87 ? -13.721 -2.299 5.514 1.00 93.88 87 GLN A N 1
ATOM 633 C CA . GLN A 1 87 ? -13.596 -1.888 4.112 1.00 93.88 87 GLN A CA 1
ATOM 634 C C . GLN A 1 87 ? -14.824 -2.299 3.299 1.00 93.88 87 GLN A C 1
ATOM 636 O O . GLN A 1 87 ? -15.526 -3.246 3.658 1.00 93.88 87 GLN A O 1
ATOM 641 N N . GLU A 1 88 ? -15.078 -1.614 2.187 1.00 92.69 88 GLU A N 1
ATOM 642 C CA . GLU A 1 88 ? -16.007 -2.116 1.171 1.00 92.69 88 GLU A CA 1
ATOM 643 C C . GLU A 1 88 ? -15.421 -3.354 0.479 1.00 92.69 88 GLU A C 1
ATOM 645 O O . GLU A 1 88 ? -14.205 -3.505 0.354 1.00 92.69 88 GLU A O 1
ATOM 650 N N . ALA A 1 89 ? -16.285 -4.231 -0.034 1.00 93.62 89 ALA A N 1
ATOM 651 C CA . ALA A 1 89 ? -15.839 -5.360 -0.852 1.00 93.62 89 ALA A CA 1
ATOM 652 C C . ALA A 1 89 ? -15.109 -4.913 -2.135 1.00 93.62 89 ALA A C 1
ATOM 654 O O . ALA A 1 89 ? -14.158 -5.571 -2.559 1.00 93.62 89 ALA A O 1
ATOM 655 N N . SER A 1 90 ? -15.533 -3.789 -2.726 1.00 93.25 90 SER A N 1
ATOM 656 C CA . SER A 1 90 ? -14.893 -3.139 -3.881 1.00 93.25 90 SER A CA 1
ATOM 657 C C . SER A 1 90 ? -13.419 -2.840 -3.626 1.00 93.25 90 SER A C 1
ATOM 659 O O . SER A 1 90 ? -12.617 -3.104 -4.510 1.00 93.25 90 SER A O 1
ATOM 661 N N . GLN A 1 91 ? -13.033 -2.430 -2.408 1.00 93.94 91 GLN A N 1
ATOM 662 C CA . GLN A 1 91 ? -11.625 -2.178 -2.070 1.00 93.94 91 GLN A CA 1
ATOM 663 C C . GLN A 1 91 ? -10.738 -3.392 -2.366 1.00 93.94 91 GLN A C 1
ATOM 665 O O . GLN A 1 91 ? -9.636 -3.256 -2.884 1.00 93.94 91 GLN A O 1
ATOM 670 N N . PHE A 1 92 ? -11.205 -4.602 -2.044 1.00 96.81 92 PHE A N 1
ATOM 671 C CA . PHE A 1 92 ? -10.472 -5.814 -2.398 1.00 96.81 92 PHE A CA 1
ATOM 672 C C . PHE A 1 92 ? -10.494 -6.047 -3.909 1.00 96.81 92 PHE A C 1
ATOM 674 O O . PHE A 1 92 ? -9.436 -6.233 -4.503 1.00 96.81 92 PHE A O 1
ATOM 681 N N . LEU A 1 93 ? -11.678 -6.022 -4.525 1.00 96.06 93 LEU A N 1
ATOM 682 C CA . LEU A 1 93 ? -11.878 -6.376 -5.936 1.00 96.06 93 LEU A CA 1
ATOM 683 C C . LEU A 1 93 ? -11.111 -5.458 -6.899 1.00 96.06 93 LEU A C 1
ATOM 685 O O . LEU A 1 93 ? -10.588 -5.937 -7.903 1.00 96.06 93 LEU A O 1
ATOM 689 N N . ASP A 1 94 ? -11.011 -4.174 -6.568 1.00 95.25 94 ASP A N 1
ATOM 690 C CA . ASP A 1 94 ? -10.347 -3.152 -7.378 1.00 95.25 94 ASP A CA 1
ATOM 691 C C . ASP A 1 94 ? -8.837 -3.065 -7.091 1.00 95.25 94 ASP A C 1
ATOM 693 O O . ASP A 1 94 ? -8.101 -2.423 -7.830 1.00 95.25 94 ASP A O 1
ATOM 697 N N . SER A 1 95 ? -8.328 -3.757 -6.066 1.00 96.75 95 SER A N 1
ATOM 698 C CA . SER A 1 95 ? -6.893 -3.734 -5.736 1.00 96.75 95 SER A CA 1
ATOM 699 C C . SER A 1 95 ? -6.048 -4.755 -6.506 1.00 96.75 95 SER A C 1
ATOM 701 O O . SER A 1 95 ? -4.817 -4.692 -6.472 1.00 96.75 95 SER A O 1
ATOM 703 N N . LEU A 1 96 ? -6.683 -5.717 -7.184 1.00 98.12 96 LEU A N 1
ATOM 704 C CA . LEU A 1 96 ? -6.026 -6.932 -7.671 1.00 98.12 96 LEU A CA 1
ATOM 705 C C . LEU A 1 96 ? -5.258 -6.700 -8.982 1.00 98.12 96 LEU A C 1
ATOM 707 O O . LEU A 1 96 ? -5.860 -6.603 -10.058 1.00 98.12 96 LEU A O 1
ATOM 711 N N . GLY A 1 97 ? -3.926 -6.670 -8.910 1.00 98.06 97 GLY A N 1
ATOM 712 C CA . GLY A 1 97 ? -3.032 -6.505 -10.055 1.00 98.06 97 GLY A CA 1
ATOM 713 C C . GLY A 1 97 ? -1.896 -7.527 -10.151 1.00 98.06 97 GLY A C 1
ATOM 714 O O . GLY A 1 97 ? -1.563 -8.220 -9.188 1.00 98.06 97 GLY A O 1
ATOM 715 N N . VAL A 1 98 ? -1.262 -7.600 -11.323 1.00 97.62 98 VAL A N 1
ATOM 716 C CA . VAL A 1 98 ? -0.087 -8.450 -11.610 1.00 97.62 98 VAL A CA 1
ATOM 717 C C . VAL A 1 98 ? 0.823 -7.789 -12.646 1.00 97.62 98 VAL A C 1
ATOM 719 O O . VAL A 1 98 ? 0.342 -7.067 -13.515 1.00 97.62 98 VAL A O 1
ATOM 722 N N . VAL A 1 99 ? 2.130 -8.033 -12.615 1.00 97.19 99 VAL A N 1
ATOM 723 C CA . VAL A 1 99 ? 3.012 -7.647 -13.729 1.00 97.19 99 VAL A CA 1
ATOM 724 C C . VAL A 1 99 ? 2.895 -8.671 -14.858 1.00 97.19 99 VAL A C 1
ATOM 726 O O . VAL A 1 99 ? 3.073 -9.872 -14.650 1.00 97.19 99 VAL A O 1
ATOM 729 N N . ILE A 1 100 ? 2.615 -8.212 -16.075 1.00 96.00 100 ILE A N 1
ATOM 730 C CA . ILE A 1 100 ? 2.494 -9.076 -17.249 1.00 96.00 100 ILE A CA 1
ATOM 731 C C . ILE A 1 100 ? 3.809 -9.104 -18.037 1.00 96.00 100 ILE A C 1
ATOM 733 O O . ILE A 1 100 ? 4.261 -8.096 -18.571 1.00 96.00 100 ILE A O 1
ATOM 737 N N . ASN A 1 101 ? 4.431 -10.282 -18.106 1.00 94.69 101 ASN A N 1
ATOM 738 C CA . ASN A 1 101 ? 5.742 -10.511 -18.725 1.00 94.69 101 ASN A CA 1
ATOM 739 C C . ASN A 1 101 ? 5.724 -11.692 -19.720 1.00 94.69 101 ASN A C 1
ATOM 741 O O . ASN A 1 101 ? 6.689 -12.446 -19.835 1.00 94.69 101 ASN A O 1
ATOM 745 N N . VAL A 1 102 ? 4.596 -11.886 -20.407 1.00 95.44 102 VAL A N 1
ATOM 746 C CA . VAL A 1 102 ? 4.377 -13.007 -21.337 1.00 95.44 102 VAL A CA 1
ATOM 747 C C . VAL A 1 102 ? 4.599 -12.600 -22.793 1.00 95.44 102 VAL A C 1
ATOM 749 O O . VAL A 1 102 ? 4.653 -11.416 -23.124 1.00 95.44 102 VAL A O 1
ATOM 752 N N . THR A 1 103 ? 4.753 -13.589 -23.673 1.00 93.44 103 THR A N 1
ATOM 753 C CA . THR A 1 103 ? 4.944 -13.349 -25.113 1.00 93.44 103 THR A CA 1
ATOM 754 C C . THR A 1 103 ? 3.633 -12.986 -25.811 1.00 93.44 103 THR A C 1
ATOM 756 O O . THR A 1 103 ? 2.563 -13.362 -25.343 1.00 93.44 103 THR A O 1
ATOM 759 N N . GLU A 1 104 ? 3.710 -12.353 -26.990 1.00 91.31 104 GLU A N 1
ATOM 760 C CA . GLU A 1 104 ? 2.542 -11.955 -27.804 1.00 91.31 104 GLU A CA 1
ATOM 761 C C . GLU A 1 104 ? 1.497 -13.073 -27.974 1.00 91.31 104 GLU A C 1
ATOM 763 O O . GLU A 1 104 ? 0.297 -12.818 -27.906 1.00 91.31 104 GLU A O 1
ATOM 768 N N . LYS A 1 105 ? 1.951 -14.316 -28.182 1.00 94.62 105 LYS A N 1
ATOM 769 C CA . LYS A 1 105 ? 1.070 -15.476 -28.389 1.00 94.62 105 LYS A CA 1
ATOM 770 C C . LYS A 1 105 ? 0.346 -15.905 -27.115 1.00 94.62 105 LYS A C 1
ATOM 772 O O . LYS A 1 105 ? -0.732 -16.475 -27.192 1.00 94.62 105 LYS A O 1
ATOM 777 N N . GLU A 1 106 ? 0.940 -15.659 -25.955 1.00 97.25 106 GLU A N 1
ATOM 778 C CA . GLU A 1 106 ? 0.411 -16.073 -24.653 1.00 97.25 106 GLU A CA 1
ATOM 779 C C . GLU A 1 106 ? -0.542 -15.027 -24.063 1.00 97.25 106 GLU A C 1
ATOM 781 O O . GLU A 1 106 ? -1.417 -15.371 -23.269 1.00 97.25 106 GLU A O 1
ATOM 786 N N . THR A 1 107 ? -0.398 -13.758 -24.461 1.00 96.75 107 THR A N 1
ATOM 787 C CA . THR A 1 107 ? -1.017 -12.623 -23.772 1.00 96.75 107 THR A CA 1
ATOM 788 C C . THR A 1 107 ? -2.540 -12.695 -23.654 1.00 96.75 107 THR A C 1
ATOM 790 O O . THR A 1 107 ? -3.054 -12.435 -22.568 1.00 96.75 107 THR A O 1
ATOM 793 N N . ASP A 1 108 ? -3.274 -13.065 -24.710 1.00 98.12 108 ASP A N 1
ATOM 794 C CA . ASP A 1 108 ? -4.748 -13.114 -24.660 1.00 98.12 108 ASP A CA 1
ATOM 795 C C . ASP A 1 108 ? -5.256 -14.176 -23.675 1.00 98.12 108 ASP A C 1
ATOM 797 O O . ASP A 1 108 ? -6.103 -13.885 -22.832 1.00 98.12 108 ASP A O 1
ATOM 801 N N . ALA A 1 109 ? -4.690 -15.385 -23.725 1.00 98.44 109 ALA A N 1
ATOM 802 C CA . ALA A 1 109 ? -5.054 -16.480 -22.830 1.00 98.44 109 ALA A CA 1
ATOM 803 C C . ALA A 1 109 ? -4.666 -16.188 -21.373 1.00 98.44 109 ALA A C 1
ATOM 805 O O . ALA A 1 109 ? -5.448 -16.456 -20.460 1.00 98.44 109 ALA A O 1
ATOM 806 N N . THR A 1 110 ? -3.484 -15.605 -21.146 1.00 98.50 110 THR A N 1
ATOM 807 C CA . THR A 1 110 ? -3.054 -15.170 -19.811 1.00 98.50 110 THR A CA 1
ATOM 808 C C . THR A 1 110 ? -3.980 -14.087 -19.263 1.00 98.50 110 THR A C 1
ATOM 810 O O . THR A 1 110 ? -4.460 -14.219 -18.139 1.00 98.50 110 THR A O 1
ATOM 813 N N . ALA A 1 111 ? -4.286 -13.049 -20.048 1.00 98.62 111 ALA A N 1
ATOM 814 C CA . ALA A 1 111 ? -5.200 -11.983 -19.640 1.00 98.62 111 ALA A CA 1
ATOM 815 C C . ALA A 1 111 ? -6.599 -12.530 -19.319 1.00 98.62 111 ALA A C 1
ATOM 817 O O . ALA A 1 111 ? -7.169 -12.175 -18.288 1.00 98.62 111 ALA A O 1
ATOM 818 N N . GLN A 1 112 ? -7.118 -13.452 -20.134 1.00 98.56 112 GLN A N 1
ATOM 819 C CA . GLN A 1 112 ? -8.403 -14.096 -19.872 1.00 98.56 112 GLN A CA 1
ATOM 820 C C . GLN A 1 112 ? -8.393 -14.898 -18.562 1.00 98.56 112 GLN A C 1
ATOM 822 O O . GLN A 1 112 ? -9.299 -14.743 -17.746 1.00 98.56 112 GLN A O 1
ATOM 827 N N . ALA A 1 113 ? -7.370 -15.726 -18.327 1.00 98.62 113 ALA A N 1
ATOM 828 C CA . ALA A 1 113 ? -7.267 -16.532 -17.108 1.00 98.62 113 ALA A CA 1
ATOM 829 C C . ALA A 1 113 ? -7.165 -15.661 -15.841 1.00 98.62 113 ALA A C 1
ATOM 831 O O . ALA A 1 113 ? -7.803 -15.957 -14.829 1.00 98.62 113 ALA A O 1
ATOM 832 N N . LEU A 1 114 ? -6.406 -14.562 -15.909 1.00 98.62 114 LEU A N 1
ATOM 833 C CA . LEU A 1 114 ? -6.292 -13.582 -14.827 1.00 98.62 114 LEU A CA 1
ATOM 834 C C . LEU A 1 114 ? -7.637 -12.886 -14.555 1.00 98.62 114 LEU A C 1
ATOM 836 O O . LEU A 1 114 ? -8.062 -12.806 -13.401 1.00 98.62 114 LEU A O 1
ATOM 840 N N . ALA A 1 115 ? -8.340 -12.444 -15.601 1.00 98.62 115 ALA A N 1
ATOM 841 C CA . ALA A 1 115 ? -9.652 -11.808 -15.478 1.00 98.62 115 ALA A CA 1
ATOM 842 C C . ALA A 1 115 ? -10.721 -12.767 -14.924 1.00 98.62 115 ALA A C 1
ATOM 844 O O . ALA A 1 115 ? -11.505 -12.382 -14.056 1.00 98.62 115 ALA A O 1
ATOM 845 N N . GLU A 1 116 ? -10.724 -14.036 -15.352 1.00 97.94 116 GLU A N 1
ATOM 846 C CA . GLU A 1 116 ? -11.610 -15.088 -14.823 1.00 97.94 116 GLU A CA 1
ATOM 847 C C . GLU A 1 116 ? -11.380 -15.361 -13.321 1.00 97.94 116 GLU A C 1
ATOM 849 O O . GLU A 1 116 ? -12.287 -15.860 -12.644 1.00 97.94 116 GLU A O 1
ATOM 854 N N . ALA A 1 117 ? -10.191 -15.038 -12.796 1.00 98.19 117 ALA A N 1
ATOM 855 C CA . ALA A 1 117 ? -9.859 -15.095 -11.371 1.00 98.19 117 ALA A CA 1
ATOM 856 C C . ALA A 1 117 ? -10.120 -13.777 -10.618 1.00 98.19 117 ALA A C 1
ATOM 858 O O . ALA A 1 117 ? -10.050 -13.769 -9.391 1.00 98.19 117 ALA A O 1
ATOM 859 N N . GLY A 1 118 ? -10.462 -12.696 -11.327 1.00 97.94 118 GLY A N 1
ATOM 860 C CA . GLY A 1 118 ? -10.823 -11.395 -10.762 1.00 97.94 118 GLY A CA 1
ATOM 861 C C . GLY A 1 118 ? -9.728 -10.331 -10.785 1.00 97.94 118 GLY A C 1
ATOM 862 O O . GLY A 1 118 ? -9.963 -9.249 -10.261 1.00 97.94 118 GLY A O 1
ATOM 863 N N . ILE A 1 119 ? -8.568 -10.588 -11.397 1.00 98.44 119 ILE A N 1
ATOM 864 C CA . ILE A 1 119 ? -7.536 -9.558 -11.595 1.00 98.44 119 ILE A CA 1
ATOM 865 C C . ILE A 1 119 ? -8.108 -8.422 -12.453 1.00 98.44 119 ILE A C 1
ATOM 867 O O . ILE A 1 119 ? -8.713 -8.667 -13.499 1.00 98.44 119 ILE A O 1
ATOM 871 N N . LYS A 1 120 ? -7.901 -7.179 -12.011 1.00 98.12 120 LYS A N 1
ATOM 872 C CA . LYS A 1 120 ? -8.386 -5.953 -12.666 1.00 98.12 120 LYS A CA 1
ATOM 873 C C . LYS A 1 120 ? -7.276 -5.072 -13.205 1.00 98.12 120 LYS A C 1
ATOM 875 O O . LYS A 1 120 ? -7.552 -4.211 -14.036 1.00 98.12 120 LYS A O 1
ATOM 880 N N . HIS A 1 121 ? -6.035 -5.305 -12.787 1.00 98.50 121 HIS A N 1
ATOM 881 C CA . HIS A 1 121 ? -4.900 -4.476 -13.167 1.00 98.50 121 HIS A CA 1
ATOM 882 C C . HIS A 1 121 ? -3.734 -5.303 -13.706 1.00 98.50 121 HIS A C 1
ATOM 884 O O . HIS A 1 121 ? -3.458 -6.404 -13.232 1.00 98.50 121 HIS A O 1
ATOM 890 N N . ALA A 1 122 ? -3.022 -4.762 -14.692 1.00 98.31 122 ALA A N 1
ATOM 891 C CA . ALA A 1 122 ? -1.789 -5.366 -15.184 1.00 98.31 122 ALA A CA 1
ATOM 892 C C . ALA A 1 122 ? -0.711 -4.310 -15.386 1.00 98.31 122 ALA A C 1
ATOM 894 O O . ALA A 1 122 ? -0.965 -3.297 -16.028 1.00 98.31 122 ALA A O 1
ATOM 895 N N . ARG A 1 123 ? 0.491 -4.551 -14.870 1.00 97.69 123 ARG A N 1
ATOM 896 C CA . ARG A 1 123 ? 1.639 -3.660 -15.050 1.00 97.69 123 ARG A CA 1
ATOM 897 C C . ARG A 1 123 ? 2.585 -4.195 -16.116 1.00 97.69 123 ARG A C 1
ATOM 899 O O . ARG A 1 123 ? 2.872 -5.388 -16.119 1.00 97.69 123 ARG A O 1
ATOM 906 N N . PHE A 1 124 ? 3.105 -3.332 -16.982 1.00 96.19 124 PHE A N 1
ATOM 907 C CA . PHE A 1 124 ? 4.227 -3.664 -17.864 1.00 96.19 124 PHE A CA 1
ATOM 908 C C . PHE A 1 124 ? 5.035 -2.418 -18.230 1.00 96.19 124 PHE A C 1
ATOM 910 O O . PHE A 1 124 ? 4.533 -1.297 -18.162 1.00 96.19 124 PHE A O 1
ATOM 917 N N . GLU A 1 125 ? 6.291 -2.618 -18.625 1.00 93.69 125 GLU A N 1
ATOM 918 C CA . GLU A 1 125 ? 7.170 -1.533 -19.050 1.00 93.69 125 GLU A CA 1
ATOM 919 C C . GLU A 1 125 ? 6.985 -1.207 -20.531 1.00 93.69 125 GLU A C 1
ATOM 921 O O . GLU A 1 125 ? 7.049 -2.079 -21.401 1.00 93.69 125 GLU A O 1
ATOM 926 N N . MET A 1 126 ? 6.839 0.084 -20.810 1.00 94.88 126 MET A N 1
ATOM 927 C CA . MET A 1 126 ? 7.224 0.672 -22.082 1.00 94.88 126 MET A CA 1
ATOM 928 C C . MET A 1 126 ? 8.387 1.596 -21.727 1.00 94.88 126 MET A C 1
ATOM 930 O O . MET A 1 126 ? 8.209 2.537 -20.971 1.00 94.88 126 MET A O 1
ATOM 934 N N . GLY A 1 127 ? 9.610 1.267 -22.141 1.00 92.94 127 GLY A N 1
ATOM 935 C CA . GLY A 1 127 ? 10.789 2.093 -21.839 1.00 92.94 127 GLY A CA 1
ATOM 936 C C . GLY A 1 127 ? 10.982 3.193 -22.885 1.00 92.94 127 GLY A C 1
ATOM 937 O O . GLY A 1 127 ? 10.689 2.956 -24.060 1.00 92.94 127 GLY A O 1
ATOM 938 N N . TRP A 1 128 ? 11.522 4.355 -22.505 1.00 94.62 128 TRP A N 1
ATOM 939 C CA . TRP A 1 128 ? 11.720 5.502 -23.406 1.00 94.62 128 TRP A CA 1
ATOM 940 C C . TRP A 1 128 ? 12.579 5.158 -24.621 1.00 94.62 128 TRP A C 1
ATOM 942 O O . TRP A 1 128 ? 12.215 5.480 -25.754 1.00 94.62 128 TRP A O 1
ATOM 952 N N . GLY A 1 129 ? 13.662 4.405 -24.431 1.00 91.81 129 GLY A N 1
ATOM 953 C CA . GLY A 1 129 ? 14.497 3.985 -25.552 1.00 91.81 129 GLY A CA 1
ATOM 954 C C . GLY A 1 129 ? 13.868 2.954 -26.494 1.00 91.81 129 GLY A C 1
ATOM 955 O O . GLY A 1 129 ? 14.508 2.560 -27.465 1.00 91.81 129 GLY A O 1
ATOM 956 N N . ASN A 1 130 ? 12.605 2.563 -26.274 1.00 91.81 130 ASN A N 1
ATOM 957 C CA . ASN A 1 130 ? 11.824 1.841 -27.274 1.00 91.81 130 ASN A CA 1
ATOM 958 C C . ASN A 1 130 ? 11.176 2.753 -28.323 1.00 91.81 130 ASN A C 1
ATOM 960 O O . ASN A 1 130 ? 10.648 2.208 -29.287 1.00 91.81 130 ASN A O 1
ATOM 964 N N . LEU A 1 131 ? 11.161 4.088 -28.199 1.00 95.25 131 LEU A N 1
ATOM 965 C CA . LEU A 1 131 ? 10.701 4.910 -29.329 1.00 95.25 131 LEU A CA 1
ATOM 966 C C . LEU A 1 131 ? 11.675 4.815 -30.506 1.00 95.25 131 LEU A C 1
ATOM 968 O O . LEU A 1 131 ? 12.881 4.626 -30.330 1.00 95.25 131 LEU A O 1
ATOM 972 N N . GLN A 1 132 ? 11.155 4.970 -31.722 1.00 93.81 132 GLN A N 1
ATOM 973 C CA . GLN A 1 132 ? 12.009 4.994 -32.905 1.00 93.81 132 GLN A CA 1
ATOM 974 C C . GLN A 1 132 ? 12.817 6.294 -32.956 1.00 93.81 132 GLN A C 1
ATOM 976 O O . GLN A 1 132 ? 12.275 7.387 -32.836 1.00 93.81 132 GLN A O 1
ATOM 981 N N . TYR A 1 133 ? 14.122 6.178 -33.208 1.00 94.06 133 TYR A N 1
ATOM 982 C CA . TYR A 1 133 ? 15.039 7.323 -33.235 1.00 94.06 133 TYR A CA 1
ATOM 983 C C . TYR A 1 133 ? 14.672 8.398 -34.277 1.00 94.06 133 TYR A C 1
ATOM 985 O O . TYR A 1 133 ? 14.877 9.591 -34.043 1.00 94.06 133 TYR A O 1
ATOM 993 N N . ASP A 1 134 ? 14.175 7.986 -35.448 1.00 93.75 134 ASP A N 1
ATOM 994 C CA . ASP A 1 134 ? 13.838 8.904 -36.550 1.00 93.75 134 ASP A CA 1
ATOM 995 C C . ASP A 1 134 ? 12.412 9.457 -36.472 1.00 93.75 134 ASP A C 1
ATOM 997 O O . ASP A 1 134 ? 12.131 10.492 -37.070 1.00 93.75 134 ASP A O 1
ATOM 1001 N N . ASP A 1 135 ? 11.519 8.770 -35.761 1.00 94.44 135 ASP A N 1
ATOM 1002 C CA . ASP A 1 135 ? 10.096 9.091 -35.679 1.00 94.44 135 ASP A CA 1
ATOM 1003 C C . ASP A 1 135 ? 9.576 8.739 -34.284 1.00 94.44 135 ASP A C 1
ATOM 1005 O O . ASP A 1 135 ? 9.066 7.649 -34.024 1.00 94.44 135 ASP A O 1
ATOM 1009 N N . GLU A 1 136 ? 9.722 9.689 -33.369 1.00 94.62 136 GLU A N 1
ATOM 1010 C CA . GLU A 1 136 ? 9.433 9.491 -31.948 1.00 94.62 136 GLU A CA 1
ATOM 1011 C C . GLU A 1 136 ? 7.934 9.363 -31.656 1.00 94.62 136 GLU A C 1
ATOM 1013 O O . GLU A 1 136 ? 7.558 8.968 -30.557 1.00 94.62 136 GLU A O 1
ATOM 1018 N N . SER A 1 137 ? 7.075 9.603 -32.656 1.00 92.62 137 SER A N 1
ATOM 1019 C CA . SER A 1 137 ? 5.641 9.314 -32.569 1.00 92.62 137 SER A CA 1
ATOM 1020 C C . SER A 1 137 ? 5.325 7.812 -32.581 1.00 92.62 137 SER A C 1
ATOM 1022 O O . SER A 1 137 ? 4.193 7.416 -32.284 1.00 92.62 137 SER A O 1
ATOM 1024 N N . LYS A 1 138 ? 6.311 6.967 -32.914 1.00 91.81 138 LYS A N 1
ATOM 1025 C CA . LYS A 1 138 ? 6.175 5.510 -32.993 1.00 91.81 138 LYS A CA 1
ATOM 1026 C C . LYS A 1 138 ? 6.856 4.817 -31.826 1.00 91.81 138 LYS A C 1
ATOM 1028 O O . LYS A 1 138 ? 8.045 5.006 -31.562 1.00 91.81 138 LYS A O 1
ATOM 1033 N N . VAL A 1 139 ? 6.094 3.943 -31.176 1.00 89.50 139 VAL A N 1
ATOM 1034 C CA . VAL A 1 139 ? 6.581 3.099 -30.089 1.00 89.50 139 VAL A CA 1
ATOM 1035 C C . VAL A 1 139 ? 7.047 1.756 -30.635 1.00 89.50 139 VAL A C 1
ATOM 1037 O O . VAL A 1 139 ? 6.252 0.985 -31.159 1.00 89.50 139 VAL A O 1
ATOM 1040 N N . GLY A 1 140 ? 8.315 1.428 -30.414 1.00 81.56 140 GLY A N 1
ATOM 1041 C CA . GLY A 1 140 ? 8.928 0.175 -30.832 1.00 81.56 140 GLY A CA 1
ATOM 1042 C C . GLY A 1 140 ? 9.211 0.121 -32.332 1.00 81.56 140 GLY A C 1
ATOM 1043 O O . GLY A 1 140 ? 8.644 0.856 -33.137 1.00 81.56 140 GLY A O 1
ATOM 1044 N N . TYR A 1 141 ? 10.084 -0.801 -32.732 1.00 82.50 141 TYR A N 1
ATOM 1045 C CA . TYR A 1 141 ? 10.108 -1.292 -34.113 1.00 82.50 141 TYR A CA 1
ATOM 1046 C C . TYR A 1 141 ? 8.936 -2.260 -34.337 1.00 82.50 141 TYR A C 1
ATOM 1048 O O . TYR A 1 141 ? 8.359 -2.759 -33.373 1.00 82.50 141 TYR A O 1
ATOM 1056 N N . THR A 1 142 ? 8.611 -2.584 -35.591 1.00 85.31 142 THR A N 1
ATOM 1057 C CA . THR A 1 142 ? 7.381 -3.295 -36.006 1.00 85.31 142 THR A CA 1
ATOM 1058 C C . THR A 1 142 ? 6.962 -4.483 -35.127 1.00 85.31 142 THR A C 1
ATOM 1060 O O . THR A 1 142 ? 5.775 -4.660 -34.861 1.00 85.31 142 THR A O 1
ATOM 1063 N N . VAL A 1 143 ? 7.908 -5.319 -34.681 1.00 87.56 143 VAL A N 1
ATOM 1064 C CA . VAL A 1 143 ? 7.610 -6.466 -33.801 1.00 87.56 143 VAL A CA 1
ATOM 1065 C C . VAL A 1 143 ? 7.223 -5.999 -32.398 1.00 87.56 143 VAL A C 1
ATOM 1067 O O . VAL A 1 143 ? 6.192 -6.412 -31.880 1.00 87.56 143 VAL A O 1
ATOM 1070 N N . LYS A 1 144 ? 7.999 -5.089 -31.803 1.00 89.19 144 LYS A N 1
ATOM 1071 C CA . LYS A 1 144 ? 7.750 -4.594 -30.447 1.00 89.19 144 LYS A CA 1
ATOM 1072 C C . LYS A 1 144 ? 6.485 -3.741 -30.361 1.00 89.19 144 LYS A C 1
ATOM 1074 O O . LYS A 1 144 ? 5.729 -3.853 -29.402 1.00 89.19 144 LYS A O 1
ATOM 1079 N N . GLU A 1 145 ? 6.225 -2.940 -31.393 1.00 91.56 145 GLU A N 1
ATOM 1080 C CA . GLU A 1 145 ? 4.972 -2.194 -31.540 1.00 91.56 145 GLU A CA 1
ATOM 1081 C C . GLU A 1 145 ? 3.764 -3.145 -31.527 1.00 91.56 145 GLU A C 1
ATOM 1083 O O . GLU A 1 145 ? 2.790 -2.922 -30.804 1.00 91.56 145 GLU A O 1
ATOM 1088 N N . ARG A 1 146 ? 3.849 -4.251 -32.280 1.00 91.88 146 ARG A N 1
ATOM 1089 C CA . ARG A 1 146 ? 2.810 -5.288 -32.316 1.00 91.88 146 ARG A CA 1
ATOM 1090 C C . ARG A 1 146 ? 2.628 -5.964 -30.961 1.00 91.88 146 ARG A C 1
ATOM 1092 O O . ARG A 1 146 ? 1.487 -6.129 -30.539 1.00 91.88 146 ARG A O 1
ATOM 1099 N N . GLU A 1 147 ? 3.717 -6.316 -30.278 1.00 93.31 147 GLU A N 1
ATOM 1100 C CA . GLU A 1 147 ? 3.669 -6.878 -28.923 1.00 93.31 147 GLU A CA 1
ATOM 1101 C C . GLU A 1 147 ? 2.906 -5.954 -27.967 1.00 93.31 147 GLU A C 1
ATOM 1103 O O . GLU A 1 147 ? 1.946 -6.391 -27.332 1.00 93.31 147 GLU A O 1
ATOM 1108 N N . TYR A 1 148 ? 3.268 -4.667 -27.900 1.00 95.75 148 TYR A N 1
ATOM 1109 C CA . TYR A 1 148 ? 2.577 -3.711 -27.031 1.00 95.75 148 TYR A CA 1
ATOM 1110 C C . TYR A 1 148 ? 1.105 -3.541 -27.411 1.00 95.75 148 TYR A C 1
ATOM 1112 O O . TYR A 1 148 ? 0.238 -3.538 -26.535 1.00 95.75 148 TYR A O 1
ATOM 1120 N N . ALA A 1 149 ? 0.803 -3.441 -28.707 1.00 95.94 149 ALA A N 1
ATOM 1121 C CA . ALA A 1 149 ? -0.569 -3.299 -29.178 1.00 95.94 149 ALA A CA 1
ATOM 1122 C C . ALA A 1 149 ? -1.419 -4.521 -28.807 1.00 95.94 149 ALA A C 1
ATOM 1124 O O . ALA A 1 149 ? -2.555 -4.366 -28.365 1.00 95.94 149 ALA A O 1
ATOM 1125 N N . ASN A 1 150 ? -0.878 -5.731 -28.958 1.00 95.88 150 ASN A N 1
ATOM 1126 C CA . ASN A 1 150 ? -1.585 -6.968 -28.638 1.00 95.88 150 ASN A CA 1
ATOM 1127 C C . ASN A 1 150 ? -1.748 -7.166 -27.133 1.00 95.88 150 ASN A C 1
ATOM 1129 O O . ASN A 1 150 ? -2.814 -7.612 -26.705 1.00 95.88 150 ASN A O 1
ATOM 1133 N N . THR A 1 151 ? -0.765 -6.759 -26.327 1.00 97.12 151 THR A N 1
ATOM 1134 C CA . THR A 1 151 ? -0.911 -6.716 -24.869 1.00 97.12 151 THR A CA 1
ATOM 1135 C C . THR A 1 151 ? -2.049 -5.793 -24.461 1.00 97.12 151 THR A C 1
ATOM 1137 O O . THR A 1 151 ? -2.992 -6.247 -23.819 1.00 97.12 151 THR A O 1
ATOM 1140 N N . LEU A 1 152 ? -2.041 -4.534 -24.903 1.00 98.38 152 LEU A N 1
ATOM 1141 C CA . LEU A 1 152 ? -3.093 -3.571 -24.568 1.00 98.38 152 LEU A CA 1
ATOM 1142 C C . LEU A 1 152 ? -4.483 -4.030 -25.034 1.00 98.38 152 LEU A C 1
ATOM 1144 O O . LEU A 1 152 ? -5.432 -3.981 -24.255 1.00 98.38 152 LEU A O 1
ATOM 1148 N N . LYS A 1 153 ? -4.606 -4.541 -26.265 1.00 98.19 153 LYS A N 1
ATOM 1149 C CA . LYS A 1 153 ? -5.873 -5.081 -26.791 1.00 98.19 153 LYS A CA 1
ATOM 1150 C C . LYS A 1 153 ? -6.389 -6.263 -25.978 1.00 98.19 153 LYS A C 1
ATOM 1152 O O . LYS A 1 153 ? -7.582 -6.331 -25.708 1.00 98.19 153 LYS A O 1
ATOM 1157 N N . SER A 1 154 ? -5.508 -7.182 -25.586 1.00 98.31 154 SER A N 1
ATOM 1158 C CA . SER A 1 154 ? -5.883 -8.348 -24.779 1.00 98.31 154 SER A CA 1
ATOM 1159 C C . SER A 1 154 ? -6.356 -7.926 -23.391 1.00 98.31 154 SER A C 1
ATOM 1161 O O . SER A 1 154 ? -7.401 -8.374 -22.931 1.00 98.31 154 SER A O 1
ATOM 1163 N N . LEU A 1 155 ? -5.628 -7.014 -22.740 1.00 98.50 155 LEU A N 1
ATOM 1164 C CA . LEU A 1 155 ? -6.021 -6.480 -21.436 1.00 98.50 155 LEU A CA 1
ATOM 1165 C C . LEU A 1 155 ? -7.386 -5.779 -21.517 1.00 98.50 155 LEU A C 1
ATOM 1167 O O . LEU A 1 155 ? -8.274 -6.083 -20.723 1.00 98.50 155 LEU A O 1
ATOM 1171 N N . GLN A 1 156 ? -7.597 -4.936 -22.532 1.00 98.19 156 GLN A N 1
ATOM 1172 C CA . GLN A 1 156 ? -8.879 -4.268 -22.778 1.00 98.19 156 GLN A CA 1
ATOM 1173 C C . GLN A 1 156 ? -10.023 -5.259 -23.007 1.00 98.19 156 GLN A C 1
ATOM 1175 O O . GLN A 1 156 ? -11.071 -5.134 -22.371 1.00 98.19 156 GLN A O 1
ATOM 1180 N N . LYS A 1 157 ? -9.805 -6.273 -23.855 1.00 98.31 157 LYS A N 1
ATOM 1181 C CA . LYS A 1 157 ? -10.796 -7.307 -24.184 1.00 98.31 157 LYS A CA 1
ATOM 1182 C C . LYS A 1 157 ? -11.301 -8.033 -22.937 1.00 98.31 157 LYS A C 1
ATOM 1184 O O . LYS A 1 157 ? -12.478 -8.380 -22.876 1.00 98.31 157 LYS A O 1
ATOM 1189 N N . HIS A 1 158 ? -10.432 -8.234 -21.947 1.00 98.38 158 HIS A N 1
ATOM 1190 C CA . HIS A 1 158 ? -10.752 -8.938 -20.700 1.00 98.38 158 HIS A CA 1
ATOM 1191 C C . HIS A 1 158 ? -11.010 -8.000 -19.512 1.00 98.38 158 HIS A C 1
ATOM 1193 O O . HIS A 1 158 ? -11.114 -8.457 -18.375 1.00 98.38 158 HIS A O 1
ATOM 1199 N N . GLY A 1 159 ? -11.154 -6.692 -19.754 1.00 97.75 159 GLY A N 1
ATOM 1200 C CA . GLY A 1 159 ? -11.495 -5.710 -18.721 1.00 97.75 159 GLY A CA 1
ATOM 1201 C C . GLY A 1 159 ? -10.406 -5.504 -17.664 1.00 97.75 159 GLY A C 1
ATOM 1202 O O . GLY A 1 159 ? -10.728 -5.182 -16.519 1.00 97.75 159 GLY A O 1
ATOM 1203 N N . ILE A 1 160 ? -9.140 -5.707 -18.033 1.00 98.69 160 ILE A N 1
ATOM 1204 C CA . ILE A 1 160 ? -7.969 -5.439 -17.197 1.00 98.69 160 ILE A CA 1
ATOM 1205 C C . ILE A 1 160 ? -7.403 -4.069 -17.574 1.00 98.69 160 ILE A C 1
ATOM 1207 O O . ILE A 1 160 ? -7.057 -3.822 -18.729 1.00 98.69 160 ILE A O 1
ATOM 1211 N N . ARG A 1 161 ? -7.277 -3.173 -16.594 1.00 98.50 161 ARG A N 1
ATOM 1212 C CA . ARG A 1 161 ? -6.710 -1.836 -16.774 1.00 98.50 161 ARG A CA 1
ATOM 1213 C C . ARG A 1 161 ? -5.174 -1.892 -16.735 1.00 98.50 161 ARG A C 1
ATOM 1215 O O . ARG A 1 161 ? -4.615 -2.269 -15.700 1.00 98.50 161 ARG A O 1
ATOM 1222 N N . PRO A 1 162 ? -4.474 -1.504 -17.812 1.00 98.62 162 PRO A N 1
ATOM 1223 C CA . PRO A 1 162 ? -3.018 -1.442 -17.823 1.00 98.62 162 PRO A CA 1
ATOM 1224 C C . PRO A 1 162 ? -2.466 -0.281 -16.982 1.00 98.62 162 PRO A C 1
ATOM 1226 O O . PRO A 1 162 ? -2.928 0.856 -17.082 1.00 98.62 162 PRO A O 1
ATOM 1229 N N . LEU A 1 163 ? -1.422 -0.578 -16.215 1.00 98.62 163 LEU A N 1
ATOM 1230 C CA . LEU A 1 163 ? -0.455 0.366 -15.674 1.00 98.62 163 LEU A CA 1
ATOM 1231 C C . LEU A 1 163 ? 0.815 0.283 -16.524 1.00 98.62 163 LEU A C 1
ATOM 1233 O O . LEU A 1 163 ? 1.497 -0.742 -16.542 1.00 98.62 163 LEU A O 1
ATOM 1237 N N . ILE A 1 164 ? 1.128 1.359 -17.231 1.00 98.50 164 ILE A N 1
ATOM 1238 C CA . ILE A 1 164 ? 2.317 1.441 -18.070 1.00 98.50 164 ILE A CA 1
ATOM 1239 C C . ILE A 1 164 ? 3.428 2.082 -17.241 1.00 98.50 164 ILE A C 1
ATOM 1241 O O . ILE A 1 164 ? 3.326 3.243 -16.841 1.00 98.50 164 ILE A O 1
ATOM 1245 N N . LEU A 1 165 ? 4.492 1.329 -16.984 1.00 97.00 165 LEU A N 1
ATOM 1246 C CA . LEU A 1 165 ? 5.716 1.881 -16.420 1.00 97.00 165 LEU A CA 1
ATOM 1247 C C . LEU A 1 165 ? 6.436 2.685 -17.506 1.00 97.00 165 LEU A C 1
ATOM 1249 O O . LEU A 1 165 ? 6.782 2.137 -18.552 1.00 97.00 165 LEU A O 1
ATOM 1253 N N . LEU A 1 166 ? 6.683 3.962 -17.221 1.00 96.38 166 LEU A N 1
ATOM 1254 C CA . LEU A 1 166 ? 7.512 4.870 -18.000 1.00 96.38 166 LEU A CA 1
ATOM 1255 C C . LEU A 1 166 ? 8.903 4.935 -17.370 1.00 96.38 166 LEU A C 1
ATOM 1257 O O . LEU A 1 166 ? 9.059 5.445 -16.260 1.00 96.38 166 LEU A O 1
ATOM 1261 N N . ASN A 1 167 ? 9.918 4.438 -18.076 1.00 91.69 167 ASN A N 1
ATOM 1262 C CA . ASN A 1 167 ? 11.276 4.342 -17.541 1.00 91.69 167 ASN A CA 1
ATOM 1263 C C . ASN A 1 167 ? 12.349 4.775 -18.554 1.00 91.69 167 ASN A C 1
ATOM 1265 O O . ASN A 1 167 ? 12.125 4.738 -19.765 1.00 91.69 167 ASN A O 1
ATOM 1269 N N . SER A 1 168 ? 13.525 5.149 -18.050 1.00 89.00 168 SER A N 1
ATOM 1270 C CA . SER A 1 168 ? 14.740 5.462 -18.815 1.00 89.00 168 SER A CA 1
ATOM 1271 C C . SER A 1 168 ? 15.894 4.591 -18.305 1.00 89.00 168 SER A C 1
ATOM 1273 O O . SER A 1 168 ? 16.894 5.073 -17.776 1.00 89.00 168 SER A O 1
ATOM 1275 N N . ASN A 1 169 ? 15.723 3.270 -18.409 1.00 85.38 169 ASN A N 1
ATOM 1276 C CA . ASN A 1 169 ? 16.698 2.309 -17.902 1.00 85.38 169 ASN A CA 1
ATOM 1277 C C . ASN A 1 169 ? 18.077 2.529 -18.549 1.00 85.38 169 ASN A C 1
ATOM 1279 O O . ASN A 1 169 ? 18.187 2.581 -19.769 1.00 85.38 169 ASN A O 1
ATOM 1283 N N . SER A 1 170 ? 19.133 2.599 -17.736 1.00 82.00 170 SER A N 1
ATOM 1284 C CA . SER A 1 170 ? 20.512 2.903 -18.164 1.00 82.00 170 SER A CA 1
ATOM 1285 C C . SER A 1 170 ? 21.060 2.039 -19.312 1.00 82.00 170 SER A C 1
ATOM 1287 O O . SER A 1 170 ? 21.948 2.488 -20.038 1.00 82.00 170 SER A O 1
ATOM 1289 N N . GLY A 1 171 ? 20.532 0.827 -19.515 1.00 79.69 171 GLY A N 1
ATOM 1290 C CA . GLY A 1 171 ? 20.913 -0.020 -20.643 1.00 79.69 171 GLY A CA 1
ATOM 1291 C C . GLY A 1 171 ? 20.417 0.503 -21.994 1.00 79.69 171 GLY A C 1
ATOM 1292 O O . GLY A 1 171 ? 21.131 0.379 -22.984 1.00 79.69 171 GLY A O 1
ATOM 1293 N N . ILE A 1 172 ? 19.212 1.090 -22.041 1.00 86.19 172 ILE A N 1
ATOM 1294 C CA . ILE A 1 172 ? 18.565 1.687 -23.227 1.00 86.19 172 ILE A CA 1
ATOM 1295 C C . ILE A 1 172 ? 17.683 2.876 -22.758 1.00 86.19 172 ILE A C 1
ATOM 1297 O O . ILE A 1 172 ? 16.454 2.767 -22.699 1.00 86.19 172 ILE A O 1
ATOM 1301 N N . PRO A 1 173 ? 18.285 4.013 -22.357 1.00 88.56 173 PRO A N 1
ATOM 1302 C CA . PRO A 1 173 ? 17.581 5.032 -21.585 1.00 88.56 173 PRO A CA 1
ATOM 1303 C C . PRO A 1 173 ? 16.774 5.999 -22.450 1.00 88.56 173 PRO A C 1
ATOM 1305 O O . PRO A 1 173 ? 15.781 6.558 -21.993 1.00 88.56 173 PRO A O 1
ATOM 1308 N N . ALA A 1 174 ? 17.166 6.184 -23.705 1.00 92.25 174 ALA A N 1
ATOM 1309 C CA . ALA A 1 174 ? 16.520 7.079 -24.652 1.00 92.25 174 ALA A CA 1
ATOM 1310 C C . ALA A 1 174 ? 16.613 6.479 -26.063 1.00 92.25 174 ALA A C 1
ATOM 1312 O O . ALA A 1 174 ? 17.370 5.520 -26.271 1.00 92.25 174 ALA A O 1
ATOM 1313 N N . PRO A 1 175 ? 15.849 6.993 -27.043 1.00 94.56 175 PRO A N 1
ATOM 1314 C CA . PRO A 1 175 ? 15.898 6.493 -28.410 1.00 94.56 175 PRO A CA 1
ATOM 1315 C C . PRO A 1 175 ? 17.330 6.534 -28.934 1.00 94.56 175 PRO A C 1
ATOM 1317 O O . PRO A 1 175 ? 18.044 7.523 -28.752 1.00 94.56 175 PRO A O 1
ATOM 1320 N N . TYR A 1 176 ? 17.763 5.453 -29.574 1.00 92.44 176 TYR A N 1
ATOM 1321 C CA . TYR A 1 176 ? 19.155 5.288 -29.980 1.00 92.44 176 TYR A CA 1
ATOM 1322 C C . TYR A 1 176 ? 19.287 4.643 -31.359 1.00 92.44 176 TYR A C 1
ATOM 1324 O O . TYR A 1 176 ? 18.354 4.026 -31.882 1.00 92.44 176 TYR A O 1
ATOM 1332 N N . LYS A 1 177 ? 20.476 4.783 -31.945 1.00 92.38 177 LYS A N 1
ATOM 1333 C CA . LYS A 1 177 ? 20.903 4.074 -33.153 1.00 92.38 177 LYS A CA 1
ATOM 1334 C C . LYS A 1 177 ? 22.295 3.497 -32.994 1.00 92.38 177 LYS A C 1
ATOM 1336 O O . LYS A 1 177 ? 23.154 4.079 -32.338 1.00 92.38 177 LYS A O 1
ATOM 1341 N N . GLU A 1 178 ? 22.520 2.379 -33.666 1.00 91.94 178 GLU A N 1
ATOM 1342 C CA . GLU A 1 178 ? 23.851 1.816 -33.838 1.00 91.94 178 GLU A CA 1
ATOM 1343 C C . GLU A 1 178 ? 24.637 2.607 -34.890 1.00 91.94 178 GLU A C 1
ATOM 1345 O O . GLU A 1 178 ? 24.133 2.886 -35.981 1.00 91.94 178 GLU A O 1
ATOM 1350 N N . VAL A 1 179 ? 25.875 2.965 -34.558 1.00 94.19 179 VAL A N 1
ATOM 1351 C CA . VAL A 1 179 ? 26.836 3.615 -35.452 1.00 94.19 179 VAL A CA 1
ATOM 1352 C C . VAL A 1 179 ? 27.988 2.645 -35.668 1.00 94.19 179 VAL A C 1
ATOM 1354 O O . VAL A 1 179 ? 28.774 2.380 -34.759 1.00 94.19 179 VAL A O 1
ATOM 1357 N N . LYS A 1 180 ? 28.064 2.087 -36.875 1.00 95.50 180 LYS A N 1
ATOM 1358 C CA . LYS A 1 180 ? 29.119 1.145 -37.252 1.00 95.50 180 LYS A CA 1
ATOM 1359 C C . LYS A 1 180 ? 30.418 1.893 -37.522 1.00 95.50 180 LYS A C 1
ATOM 1361 O O . LYS A 1 180 ? 30.411 2.901 -38.223 1.00 95.50 180 LYS A O 1
ATOM 1366 N N . THR A 1 181 ? 31.511 1.375 -36.986 1.00 95.19 181 THR A N 1
ATOM 1367 C CA . THR A 1 181 ? 32.862 1.902 -37.164 1.00 95.19 181 THR A CA 1
ATOM 1368 C C . THR A 1 181 ? 33.886 0.765 -37.053 1.00 95.19 181 THR A C 1
ATOM 1370 O O . THR A 1 181 ? 33.527 -0.416 -36.994 1.00 95.19 181 THR A O 1
ATOM 1373 N N . ALA A 1 182 ? 35.169 1.102 -37.003 1.00 95.94 182 ALA A N 1
ATOM 1374 C CA . ALA A 1 182 ? 36.231 0.159 -36.697 1.00 95.94 182 ALA A CA 1
ATOM 1375 C C . ALA A 1 182 ? 37.283 0.814 -35.803 1.00 95.94 182 ALA A C 1
ATOM 1377 O O . ALA A 1 182 ? 37.634 1.974 -36.006 1.00 95.94 182 ALA A O 1
ATOM 1378 N N . LEU A 1 183 ? 37.800 0.068 -34.828 1.00 96.75 183 LEU A N 1
ATOM 1379 C CA . LEU A 1 183 ? 38.973 0.467 -34.056 1.00 96.75 183 LEU A CA 1
ATOM 1380 C C . LEU A 1 183 ? 40.233 0.059 -34.823 1.00 96.75 183 LEU A C 1
ATOM 1382 O O . LEU A 1 183 ? 40.392 -1.107 -35.187 1.00 96.75 183 LEU A O 1
ATOM 1386 N N . LEU A 1 184 ? 41.146 1.002 -35.042 1.00 97.50 184 LEU A N 1
ATOM 1387 C CA . LEU A 1 184 ? 42.434 0.739 -35.694 1.00 97.50 184 LEU A CA 1
ATOM 1388 C C . LEU A 1 184 ? 43.442 0.060 -34.756 1.00 97.50 184 LEU A C 1
ATOM 1390 O O . LEU A 1 184 ? 44.391 -0.565 -35.221 1.00 97.50 184 LEU A O 1
ATOM 1394 N N . GLU A 1 185 ? 43.236 0.163 -33.444 1.00 96.00 185 GLU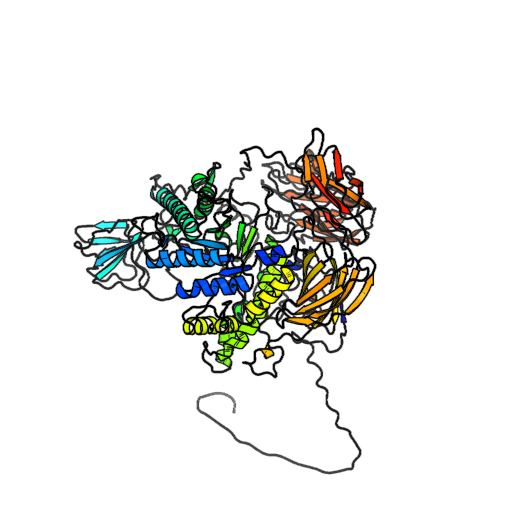 A N 1
ATOM 1395 C CA . GLU A 1 185 ? 44.033 -0.504 -32.414 1.00 96.00 185 GLU A CA 1
ATOM 1396 C C . GLU A 1 185 ? 43.153 -0.863 -31.202 1.00 96.00 185 GLU A C 1
ATOM 1398 O O . GLU A 1 185 ? 42.096 -0.252 -31.025 1.00 96.00 185 GLU A O 1
ATOM 1403 N N . PRO A 1 186 ? 43.538 -1.857 -30.379 1.00 94.56 186 PRO A N 1
ATOM 1404 C CA . PRO A 1 186 ? 42.764 -2.215 -29.196 1.00 94.56 186 PRO A CA 1
ATOM 1405 C C . PRO A 1 186 ? 42.688 -1.056 -28.192 1.00 94.56 186 PRO A C 1
ATOM 1407 O O . PRO A 1 186 ? 43.696 -0.401 -27.929 1.00 94.56 186 PRO A O 1
ATOM 1410 N N . ALA A 1 187 ? 41.523 -0.848 -27.580 1.00 92.69 187 ALA A N 1
ATOM 1411 C CA . ALA A 1 187 ? 41.329 0.121 -26.504 1.00 92.69 187 ALA A CA 1
ATOM 1412 C C . ALA A 1 187 ? 41.251 -0.606 -25.156 1.00 92.69 187 ALA A C 1
ATOM 1414 O O . ALA A 1 187 ? 40.293 -1.325 -24.876 1.00 92.69 187 ALA A O 1
ATOM 1415 N N . VAL A 1 188 ? 42.290 -0.455 -24.335 1.00 90.88 188 VAL A N 1
ATOM 1416 C CA . VAL A 1 188 ? 42.404 -1.123 -23.029 1.00 90.88 188 VAL A CA 1
ATOM 1417 C C . VAL A 1 188 ? 41.581 -0.423 -21.948 1.00 90.88 188 VAL A C 1
ATOM 1419 O O . VAL A 1 188 ? 41.273 0.763 -22.059 1.00 90.88 188 VAL A O 1
ATOM 1422 N N . THR A 1 189 ? 41.260 -1.137 -20.869 1.00 88.12 189 THR A N 1
ATOM 1423 C CA . THR A 1 189 ? 40.682 -0.542 -19.654 1.00 88.12 189 THR A CA 1
ATOM 1424 C C . THR A 1 189 ? 41.544 0.635 -19.183 1.00 88.12 189 THR A C 1
ATOM 1426 O O . THR A 1 189 ? 42.769 0.533 -19.135 1.00 88.12 189 THR A O 1
ATOM 1429 N N . GLY A 1 190 ? 40.915 1.760 -18.857 1.00 90.19 190 GLY A N 1
ATOM 1430 C CA . GLY A 1 190 ? 41.559 3.025 -18.516 1.00 90.19 190 GLY A CA 1
ATOM 1431 C C . GLY A 1 190 ? 41.885 3.924 -19.715 1.00 90.19 190 GLY A C 1
ATOM 1432 O O . GLY A 1 190 ? 42.338 5.049 -19.509 1.00 90.19 190 GLY A O 1
ATOM 1433 N N . ALA A 1 191 ? 41.663 3.483 -20.960 1.00 93.75 191 ALA A N 1
ATOM 1434 C CA . ALA A 1 191 ? 41.880 4.330 -22.133 1.00 93.75 191 ALA A CA 1
ATOM 1435 C C . ALA A 1 191 ? 40.975 5.570 -22.097 1.00 93.75 191 ALA A C 1
ATOM 1437 O O . ALA A 1 191 ? 39.782 5.469 -21.836 1.00 93.75 191 ALA A O 1
ATOM 1438 N N . THR A 1 192 ? 41.536 6.738 -22.406 1.00 95.75 192 THR A N 1
ATOM 1439 C CA . THR A 1 192 ? 40.811 8.024 -22.442 1.00 95.75 192 THR A CA 1
ATOM 1440 C C . THR A 1 192 ? 40.476 8.481 -23.863 1.00 95.75 192 THR A C 1
ATOM 1442 O O . THR A 1 192 ? 39.929 9.564 -24.074 1.00 95.75 192 THR A O 1
ATOM 1445 N N . TYR A 1 193 ? 40.796 7.658 -24.861 1.00 96.69 193 TYR A N 1
ATOM 1446 C CA . TYR A 1 193 ? 40.427 7.863 -26.255 1.00 96.69 193 TYR A CA 1
ATOM 1447 C C . TYR A 1 193 ? 40.267 6.522 -26.979 1.00 96.69 193 TYR A C 1
ATOM 1449 O O . TYR A 1 193 ? 40.808 5.501 -26.554 1.00 96.69 193 TYR A O 1
ATOM 1457 N N . LEU A 1 194 ? 39.559 6.549 -28.104 1.00 96.38 194 LEU A N 1
ATOM 1458 C CA . LEU A 1 194 ? 39.528 5.487 -29.106 1.00 96.38 194 LEU A CA 1
ATOM 1459 C C . LEU A 1 194 ? 40.203 5.980 -30.381 1.00 96.38 194 LEU A C 1
ATOM 1461 O O . LEU A 1 194 ? 40.086 7.153 -30.740 1.00 96.38 194 LEU A O 1
ATOM 1465 N N . LYS A 1 195 ? 40.868 5.078 -31.099 1.00 97.69 195 LYS A N 1
ATOM 1466 C CA . LYS A 1 195 ? 41.396 5.355 -32.435 1.00 97.69 195 LYS A CA 1
ATOM 1467 C C . LYS A 1 195 ? 40.527 4.659 -33.468 1.00 97.69 195 LYS A C 1
ATOM 1469 O O . LYS A 1 195 ? 40.673 3.464 -33.720 1.00 97.69 195 LYS A O 1
ATOM 1474 N N . LEU A 1 196 ? 39.584 5.412 -34.005 1.00 97.50 196 LEU A N 1
ATOM 1475 C CA . LEU A 1 196 ? 38.592 4.944 -34.961 1.00 97.50 196 LEU A CA 1
ATOM 1476 C C . LEU A 1 196 ? 39.128 5.063 -36.391 1.00 97.50 196 LEU A C 1
ATOM 1478 O O . LEU A 1 196 ? 40.001 5.883 -36.660 1.00 97.50 196 LEU A O 1
ATOM 1482 N N . ASP A 1 197 ? 38.610 4.263 -37.315 1.00 97.12 197 ASP A N 1
ATOM 1483 C CA . ASP A 1 197 ? 38.912 4.385 -38.741 1.00 97.12 197 ASP A CA 1
ATOM 1484 C C . ASP A 1 197 ? 38.339 5.710 -39.287 1.00 97.12 197 ASP A C 1
ATOM 1486 O O . ASP A 1 197 ? 37.112 5.877 -39.289 1.00 97.12 197 ASP A O 1
ATOM 1490 N N . PRO A 1 198 ? 39.176 6.650 -39.781 1.00 96.38 198 PRO A N 1
ATOM 1491 C CA . PRO A 1 198 ? 38.714 7.906 -40.372 1.00 96.38 198 PRO A CA 1
ATOM 1492 C C . PRO A 1 198 ? 37.702 7.728 -41.513 1.00 96.38 198 PRO A C 1
ATOM 1494 O O . PRO A 1 198 ? 36.858 8.599 -41.729 1.00 96.38 198 PRO A O 1
ATOM 1497 N N . ALA A 1 199 ? 37.737 6.594 -42.223 1.00 95.62 199 ALA A N 1
ATOM 1498 C CA . ALA A 1 199 ? 36.782 6.279 -43.285 1.00 95.62 199 ALA A CA 1
ATOM 1499 C C . ALA A 1 199 ? 35.391 5.870 -42.758 1.00 95.62 199 ALA A C 1
ATOM 1501 O O . ALA A 1 199 ? 34.437 5.810 -43.534 1.00 95.62 199 ALA A O 1
ATOM 1502 N N . GLN A 1 200 ? 35.252 5.600 -41.454 1.00 95.81 200 GLN A N 1
ATOM 1503 C CA . GLN A 1 200 ? 34.031 5.089 -40.819 1.00 95.81 200 GLN A CA 1
ATOM 1504 C C . GLN A 1 200 ? 33.571 5.955 -39.635 1.00 95.81 200 GLN A C 1
ATOM 1506 O O . GLN A 1 200 ? 33.121 5.446 -38.607 1.00 95.81 200 GLN A O 1
ATOM 1511 N N . LEU A 1 201 ? 33.684 7.280 -39.771 1.00 95.44 201 LEU A N 1
ATOM 1512 C CA . LEU A 1 201 ? 33.237 8.242 -38.753 1.00 95.44 201 LEU A CA 1
ATOM 1513 C C . LEU A 1 201 ? 31.810 8.767 -38.985 1.00 95.44 201 LEU A C 1
ATOM 1515 O O . LEU A 1 201 ? 31.278 9.526 -38.171 1.00 95.44 201 LEU A O 1
ATOM 1519 N N . THR A 1 202 ? 31.171 8.396 -40.099 1.00 94.69 202 THR A N 1
ATOM 1520 C CA . THR A 1 202 ? 29.826 8.869 -40.443 1.00 94.69 202 THR A CA 1
ATOM 1521 C C . THR A 1 202 ? 28.810 8.477 -39.372 1.00 94.69 202 THR A C 1
ATOM 1523 O O . THR A 1 202 ? 28.649 7.308 -39.039 1.00 94.69 202 THR A O 1
ATOM 1526 N N . GLY A 1 203 ? 28.076 9.469 -38.865 1.00 92.19 203 GLY A N 1
ATOM 1527 C CA . GLY A 1 203 ? 27.039 9.268 -37.853 1.00 92.19 203 GLY A CA 1
ATOM 1528 C C . GLY A 1 203 ? 27.517 9.433 -36.410 1.00 92.19 203 GLY A C 1
ATOM 1529 O O . GLY A 1 203 ? 26.664 9.547 -35.531 1.00 92.19 203 GLY A O 1
ATOM 1530 N N . ILE A 1 204 ? 28.828 9.533 -36.161 1.00 95.94 204 ILE A N 1
ATOM 1531 C CA . ILE A 1 204 ? 29.360 9.883 -34.840 1.00 95.94 204 ILE A CA 1
ATOM 1532 C C . ILE A 1 204 ? 29.067 11.358 -34.562 1.00 95.94 204 ILE A C 1
ATOM 1534 O O . ILE A 1 204 ? 29.470 12.249 -35.307 1.00 95.94 204 ILE A O 1
ATOM 1538 N N . VAL A 1 205 ? 28.362 11.611 -33.465 1.00 96.25 205 VAL A N 1
ATOM 1539 C CA . VAL A 1 205 ? 28.057 12.949 -32.955 1.00 96.25 205 VAL A CA 1
ATOM 1540 C C . VAL A 1 205 ? 28.606 13.062 -31.542 1.00 96.25 205 VAL A C 1
ATOM 1542 O O . VAL A 1 205 ? 28.177 12.343 -30.638 1.00 96.25 205 VAL A O 1
ATOM 1545 N N . VAL A 1 206 ? 29.560 13.974 -31.375 1.00 96.06 206 VAL A N 1
ATOM 1546 C CA . VAL A 1 206 ? 30.181 14.321 -30.093 1.00 96.06 206 VAL A CA 1
ATOM 1547 C C . VAL A 1 206 ? 29.106 14.639 -29.047 1.00 96.06 206 VAL A C 1
ATOM 1549 O O . VAL A 1 206 ? 28.134 15.319 -29.357 1.00 96.06 206 VAL A O 1
ATOM 1552 N N . LYS A 1 207 ? 29.285 14.137 -27.822 1.00 94.38 207 LYS A N 1
ATOM 1553 C CA . LYS A 1 207 ? 28.382 14.172 -26.654 1.00 94.38 207 LYS A CA 1
ATOM 1554 C C . LYS A 1 207 ? 27.113 13.317 -26.757 1.00 94.38 207 LYS A C 1
ATOM 1556 O O . LYS A 1 207 ? 26.475 13.085 -25.742 1.00 94.38 207 LYS A O 1
ATOM 1561 N N . TYR A 1 208 ? 26.780 12.794 -27.938 1.00 95.12 208 TYR A N 1
ATOM 1562 C CA . TYR A 1 208 ? 25.613 11.920 -28.146 1.00 95.12 208 TYR A CA 1
ATOM 1563 C C . TYR A 1 208 ? 25.996 10.482 -28.496 1.00 95.12 208 TYR A C 1
ATOM 1565 O O . TYR A 1 208 ? 25.154 9.592 -28.444 1.00 95.12 208 TYR A O 1
ATOM 1573 N N . THR A 1 209 ? 27.243 10.246 -28.902 1.00 95.25 209 THR A N 1
ATOM 1574 C CA . THR A 1 209 ? 27.735 8.924 -29.302 1.00 95.25 209 THR A CA 1
ATOM 1575 C C . THR A 1 209 ? 28.668 8.384 -28.238 1.00 95.25 209 THR A C 1
ATOM 1577 O O . THR A 1 209 ? 29.600 9.082 -27.847 1.00 95.25 209 THR A O 1
ATOM 1580 N N . GLY A 1 210 ? 28.432 7.157 -27.790 1.00 91.81 210 GLY A N 1
ATOM 1581 C CA . GLY A 1 210 ? 29.215 6.510 -26.747 1.00 91.81 210 GLY A CA 1
ATOM 1582 C C . GLY A 1 210 ? 29.548 5.061 -27.061 1.00 91.81 210 GLY A C 1
ATOM 1583 O O . GLY A 1 210 ? 29.061 4.466 -28.031 1.00 91.81 210 GLY A O 1
ATOM 1584 N N . VAL A 1 211 ? 30.419 4.517 -26.221 1.00 89.19 211 VAL A N 1
ATOM 1585 C CA . VAL A 1 211 ? 30.848 3.122 -26.249 1.00 89.19 211 VAL A CA 1
ATOM 1586 C C . VAL A 1 211 ? 29.663 2.227 -25.905 1.00 89.19 211 VAL A C 1
ATOM 1588 O O . VAL A 1 211 ? 28.947 2.470 -24.936 1.00 89.19 211 VAL A O 1
ATOM 1591 N N . ARG A 1 212 ? 29.459 1.186 -26.714 1.00 83.38 212 ARG A N 1
ATOM 1592 C CA . ARG A 1 212 ? 28.493 0.131 -26.421 1.00 83.38 212 ARG A CA 1
ATOM 1593 C C . ARG A 1 212 ? 29.110 -0.816 -25.397 1.00 83.38 212 ARG A C 1
ATOM 1595 O O . ARG A 1 212 ? 30.196 -1.336 -25.641 1.00 83.38 212 ARG A O 1
ATOM 1602 N N . GLU A 1 213 ? 28.406 -1.072 -24.299 1.00 68.56 213 GLU A N 1
ATOM 1603 C CA . GLU A 1 213 ? 28.869 -1.967 -23.229 1.00 68.56 213 GLU A CA 1
ATOM 1604 C C . GLU A 1 213 ? 29.467 -3.287 -23.769 1.00 68.56 213 GLU A C 1
ATOM 1606 O O . GLU A 1 213 ? 28.917 -3.923 -24.675 1.00 68.56 213 GLU A O 1
ATOM 1611 N N . ILE A 1 214 ? 30.606 -3.690 -23.195 1.00 56.25 214 ILE A N 1
ATOM 1612 C CA . ILE A 1 214 ? 31.308 -4.947 -23.476 1.00 56.25 214 ILE A CA 1
ATOM 1613 C C . ILE A 1 214 ? 31.176 -5.817 -22.219 1.00 56.25 214 ILE A C 1
ATOM 1615 O O . ILE A 1 214 ? 31.795 -5.527 -21.201 1.00 56.25 214 ILE A O 1
ATOM 1619 N N . ASN A 1 215 ? 30.322 -6.844 -22.303 1.00 51.91 215 ASN A N 1
ATOM 1620 C CA . ASN A 1 215 ? 29.909 -7.822 -21.271 1.00 51.91 215 ASN A CA 1
ATOM 1621 C C . ASN A 1 215 ? 31.064 -8.282 -20.320 1.00 51.91 215 ASN A C 1
ATOM 1623 O O . ASN A 1 215 ? 32.222 -8.272 -20.718 1.00 51.91 215 ASN A O 1
ATOM 1627 N N . ASN A 1 216 ? 30.909 -8.862 -19.115 1.00 42.84 216 ASN A N 1
ATOM 1628 C CA . ASN A 1 216 ? 29.849 -9.695 -18.530 1.00 42.84 216 ASN A CA 1
ATOM 1629 C C . ASN A 1 216 ? 30.205 -10.000 -17.041 1.00 42.84 216 ASN A C 1
ATOM 1631 O O . ASN A 1 216 ? 30.912 -10.970 -16.775 1.00 42.84 216 ASN A O 1
ATOM 1635 N N . GLN A 1 217 ? 29.775 -9.208 -16.057 1.00 37.28 217 GLN A N 1
ATOM 1636 C CA . GLN A 1 217 ? 29.740 -9.602 -14.632 1.00 37.28 217 GLN A CA 1
ATOM 1637 C C . GLN A 1 217 ? 28.807 -8.642 -13.900 1.00 37.28 217 GLN A C 1
ATOM 1639 O O . GLN A 1 217 ? 28.981 -7.432 -13.973 1.00 37.28 217 GLN A O 1
ATOM 1644 N N . GLY A 1 218 ? 27.774 -9.198 -13.271 1.00 38.78 218 GLY A N 1
ATOM 1645 C CA . GLY A 1 218 ? 26.607 -8.460 -12.816 1.00 38.78 218 GLY A CA 1
ATOM 1646 C C . GLY A 1 218 ? 26.911 -7.179 -12.031 1.00 38.78 218 GLY A C 1
ATOM 1647 O O . GLY A 1 218 ? 27.787 -7.139 -11.174 1.00 38.78 218 GLY A O 1
ATOM 1648 N N . HIS A 1 219 ? 26.079 -6.176 -12.307 1.00 39.31 219 HIS A N 1
ATOM 1649 C CA . HIS A 1 219 ? 25.741 -5.036 -11.451 1.00 39.31 219 HIS A CA 1
ATOM 1650 C C . HIS A 1 219 ? 26.629 -3.782 -11.452 1.00 39.31 219 HIS A C 1
ATOM 1652 O O . HIS A 1 219 ? 26.140 -2.765 -10.975 1.00 39.31 219 HIS A O 1
ATOM 1658 N N . ALA A 1 220 ? 27.841 -3.756 -12.019 1.00 36.75 220 ALA A N 1
ATOM 1659 C CA . ALA A 1 220 ? 28.688 -2.565 -11.835 1.00 36.75 220 ALA A CA 1
ATOM 1660 C C . ALA A 1 220 ? 28.529 -1.434 -12.876 1.00 36.75 220 ALA A C 1
ATOM 1662 O O . ALA A 1 220 ? 28.714 -0.283 -12.501 1.00 36.75 220 ALA A O 1
ATOM 1663 N N . LEU A 1 221 ? 28.187 -1.689 -14.150 1.00 48.53 221 LEU A N 1
ATOM 1664 C CA . LEU A 1 221 ? 28.147 -0.629 -15.184 1.00 48.53 221 LEU A CA 1
ATOM 1665 C C . LEU A 1 221 ? 27.083 -0.866 -16.262 1.00 48.53 221 LEU A C 1
ATOM 1667 O O . LEU A 1 221 ? 27.378 -0.890 -17.451 1.00 48.53 221 LEU A O 1
ATOM 1671 N N . SER A 1 222 ? 25.822 -1.003 -15.856 1.00 55.62 222 SER A N 1
ATOM 1672 C CA . SER A 1 222 ? 24.671 -1.164 -16.759 1.00 55.62 222 SER A CA 1
ATOM 1673 C C . SER A 1 222 ? 24.327 0.115 -17.553 1.00 55.62 222 SER A C 1
ATOM 1675 O O . SER A 1 222 ? 23.157 0.486 -17.638 1.00 55.62 222 SER A O 1
ATOM 1677 N N . GLN A 1 223 ? 25.321 0.855 -18.049 1.00 72.12 223 GLN A N 1
ATOM 1678 C CA . GLN A 1 223 ? 25.178 2.088 -18.821 1.00 72.12 223 GLN A CA 1
ATOM 1679 C C . GLN A 1 223 ? 25.577 1.798 -20.268 1.00 72.12 223 GLN A C 1
ATOM 1681 O O . GLN A 1 223 ? 26.754 1.852 -20.616 1.00 72.12 223 GLN A O 1
ATOM 1686 N N . GLY A 1 224 ? 24.605 1.507 -21.133 1.00 69.31 224 GLY A N 1
ATOM 1687 C CA . GLY A 1 224 ? 24.861 1.004 -22.490 1.00 69.31 224 GLY A CA 1
ATOM 1688 C C . GLY A 1 224 ? 25.620 1.953 -23.438 1.00 69.31 224 GLY A C 1
ATOM 1689 O O . GLY A 1 224 ? 25.802 1.596 -24.599 1.00 69.31 224 GLY A O 1
ATOM 1690 N N . PHE A 1 225 ? 26.021 3.146 -22.975 1.00 81.31 225 PHE A N 1
ATOM 1691 C CA . PHE A 1 225 ? 26.495 4.289 -23.771 1.00 81.31 225 PHE A CA 1
ATOM 1692 C C . PHE A 1 225 ? 27.639 5.072 -23.087 1.00 81.31 225 PHE A C 1
ATOM 1694 O O . PHE A 1 225 ? 27.832 6.252 -23.381 1.00 81.31 225 PHE A O 1
ATOM 1701 N N . ASN A 1 226 ? 28.362 4.461 -22.143 1.00 84.75 226 ASN A N 1
ATOM 1702 C CA . ASN A 1 226 ? 29.439 5.093 -21.367 1.00 84.75 226 ASN A CA 1
ATOM 1703 C C . ASN A 1 226 ? 30.787 4.405 -21.668 1.00 84.75 226 ASN A C 1
ATOM 1705 O O . ASN A 1 226 ? 30.835 3.172 -21.663 1.00 84.75 226 ASN A O 1
ATOM 1709 N N . PRO A 1 227 ? 31.890 5.144 -21.894 1.00 90.06 227 PRO A N 1
ATOM 1710 C CA . PRO A 1 227 ? 32.002 6.604 -22.051 1.00 90.06 227 PRO A CA 1
ATOM 1711 C C . PRO A 1 227 ? 31.414 7.184 -23.337 1.00 90.06 227 PRO A C 1
ATOM 1713 O O . PRO A 1 227 ? 31.328 6.521 -24.371 1.00 90.06 227 PRO A O 1
ATOM 1716 N N . LEU A 1 228 ? 31.049 8.468 -23.268 1.00 93.31 228 LEU A N 1
ATOM 1717 C CA . LEU A 1 228 ? 30.644 9.307 -24.396 1.00 93.31 228 LEU A CA 1
ATOM 1718 C C . LEU A 1 228 ? 31.875 9.882 -25.108 1.00 93.31 228 LEU A C 1
ATOM 1720 O O . LEU A 1 228 ? 32.895 10.169 -24.487 1.00 93.31 228 LEU A O 1
ATOM 1724 N N . ILE A 1 229 ? 31.770 10.123 -26.413 1.00 96.31 229 ILE A N 1
ATOM 1725 C CA . ILE A 1 229 ? 32.809 10.801 -27.196 1.00 96.31 229 ILE A CA 1
ATOM 1726 C C . ILE A 1 229 ? 32.679 12.313 -26.995 1.00 96.31 229 ILE A C 1
ATOM 1728 O O . ILE A 1 229 ? 31.677 12.899 -27.397 1.00 96.31 229 ILE A O 1
ATOM 1732 N N . THR A 1 230 ? 33.680 12.969 -26.414 1.00 96.81 230 THR A N 1
ATOM 1733 C CA . THR A 1 230 ? 33.666 14.416 -26.110 1.00 96.81 230 THR A CA 1
ATOM 1734 C C . THR A 1 230 ? 34.350 15.273 -27.166 1.00 96.81 230 THR A C 1
ATOM 1736 O O . THR A 1 230 ? 34.018 16.448 -27.307 1.00 96.81 230 THR A O 1
ATOM 1739 N N . GLU A 1 231 ? 35.255 14.684 -27.944 1.00 97.69 231 GLU A N 1
ATOM 1740 C CA . GLU A 1 231 ? 35.928 15.309 -29.082 1.00 97.69 231 GLU A CA 1
ATOM 1741 C C . GLU A 1 231 ? 36.228 14.245 -30.142 1.00 97.69 231 GLU A C 1
ATOM 1743 O O . GLU A 1 231 ? 36.509 13.097 -29.804 1.00 97.69 231 GLU A O 1
ATOM 1748 N N . LEU A 1 232 ? 36.216 14.625 -31.421 1.00 97.56 232 LEU A N 1
ATOM 1749 C CA . LEU A 1 232 ? 36.566 13.742 -32.533 1.00 97.56 232 LEU A CA 1
ATOM 1750 C C . LEU A 1 232 ? 37.463 14.484 -33.525 1.00 97.56 232 LEU A C 1
ATOM 1752 O O . LEU A 1 232 ? 37.068 15.513 -34.071 1.00 97.56 232 LEU A O 1
ATOM 1756 N N . ASN A 1 233 ? 38.647 13.938 -33.796 1.00 97.19 233 ASN A N 1
ATOM 1757 C CA . ASN A 1 233 ? 39.498 14.395 -34.887 1.00 97.19 233 ASN A CA 1
ATOM 1758 C C . ASN A 1 233 ? 39.176 13.588 -36.159 1.00 97.19 233 ASN A C 1
ATOM 1760 O O . ASN A 1 233 ? 39.497 12.399 -36.212 1.00 97.19 233 ASN A O 1
ATOM 1764 N N . PRO A 1 234 ? 38.577 14.203 -37.196 1.00 94.38 234 PRO A N 1
ATOM 1765 C CA . PRO A 1 234 ? 38.131 13.474 -38.381 1.00 94.38 234 PRO A CA 1
ATOM 1766 C C . PRO A 1 234 ? 39.280 12.961 -39.257 1.00 94.38 234 PRO A C 1
ATOM 1768 O O . PRO A 1 234 ? 39.080 12.041 -40.040 1.00 94.38 234 PRO A O 1
ATOM 1771 N N . THR A 1 235 ? 40.480 13.534 -39.133 1.00 94.62 235 THR A N 1
ATOM 1772 C CA . THR A 1 235 ? 41.645 13.154 -39.944 1.00 94.62 235 THR A CA 1
ATOM 1773 C C . THR A 1 235 ? 42.411 11.995 -39.318 1.00 94.62 235 THR A C 1
ATOM 1775 O O . THR A 1 235 ? 42.870 11.103 -40.024 1.00 94.62 235 THR A O 1
ATOM 1778 N N . THR A 1 236 ? 42.572 12.003 -37.992 1.00 95.19 236 THR A N 1
ATOM 1779 C CA . THR A 1 236 ? 43.327 10.962 -37.272 1.00 95.19 236 THR A CA 1
ATOM 1780 C C . THR A 1 236 ? 42.444 9.849 -36.722 1.00 95.19 236 THR A C 1
ATOM 1782 O O . THR A 1 236 ? 42.968 8.810 -36.327 1.00 95.19 236 THR A O 1
ATOM 1785 N N . GLY A 1 237 ? 41.128 10.071 -36.653 1.00 95.81 237 GLY A N 1
ATOM 1786 C CA . GLY A 1 237 ? 40.173 9.143 -36.054 1.00 95.81 237 GLY A CA 1
ATOM 1787 C C . GLY A 1 237 ? 40.237 9.082 -34.527 1.00 95.81 237 GLY A C 1
ATOM 1788 O O . GLY A 1 237 ? 39.581 8.241 -33.918 1.00 95.81 237 GLY A O 1
ATOM 1789 N N . ILE A 1 238 ? 41.014 9.960 -33.882 1.00 97.94 238 ILE A N 1
ATOM 1790 C CA . ILE A 1 238 ? 41.097 10.015 -32.420 1.00 97.94 238 ILE A CA 1
ATOM 1791 C C . ILE A 1 238 ? 39.789 10.590 -31.870 1.00 97.94 238 ILE A C 1
ATOM 1793 O O . ILE A 1 238 ? 39.463 11.753 -32.116 1.00 97.94 238 ILE A O 1
ATOM 1797 N N . ALA A 1 239 ? 39.071 9.778 -31.100 1.00 97.75 239 ALA A N 1
ATOM 1798 C CA . ALA A 1 239 ? 37.859 10.138 -30.380 1.00 97.75 239 ALA A CA 1
ATOM 1799 C C . ALA A 1 239 ? 38.151 10.165 -28.875 1.00 97.75 239 ALA A C 1
ATOM 1801 O O . ALA A 1 239 ? 38.412 9.116 -28.289 1.00 97.75 239 ALA A O 1
ATOM 1802 N N . LYS A 1 240 ? 38.132 11.340 -28.241 1.00 97.81 240 LYS A N 1
ATOM 1803 C CA . LYS A 1 240 ? 38.329 11.452 -26.785 1.00 97.81 240 LYS A CA 1
ATOM 1804 C C . LYS A 1 240 ? 37.081 11.006 -26.037 1.00 97.81 240 LYS A C 1
ATOM 1806 O O . LYS A 1 240 ? 35.969 11.255 -26.498 1.00 97.81 240 LYS A O 1
ATOM 1811 N N . LEU A 1 241 ? 37.280 10.383 -24.883 1.00 95.56 241 LEU A N 1
ATOM 1812 C CA . LEU A 1 241 ? 36.224 9.832 -24.041 1.00 95.56 241 LEU A CA 1
ATOM 1813 C C . LEU A 1 241 ? 35.901 10.768 -22.867 1.00 95.56 241 LEU A C 1
ATOM 1815 O O . LEU A 1 241 ? 36.758 11.521 -22.406 1.00 95.56 241 LEU A O 1
ATOM 1819 N N . SER A 1 242 ? 34.651 10.743 -22.407 1.00 94.69 242 SER A N 1
ATOM 1820 C CA . SER A 1 242 ? 34.150 11.529 -21.270 1.00 94.69 242 SER A CA 1
ATOM 1821 C C . SER A 1 242 ? 34.631 11.012 -19.917 1.00 94.69 242 SER A C 1
ATOM 1823 O O . SER A 1 242 ? 34.676 11.777 -18.961 1.00 94.69 242 SER A O 1
ATOM 1825 N N . SER A 1 243 ? 34.996 9.736 -19.850 1.00 92.75 243 SER A N 1
ATOM 1826 C CA . SER A 1 243 ? 35.632 9.070 -18.717 1.00 92.75 243 SER A CA 1
ATOM 1827 C C . SER A 1 243 ? 36.582 7.984 -19.248 1.00 92.75 243 SER A C 1
ATOM 1829 O O . SER A 1 243 ? 36.479 7.592 -20.420 1.00 92.75 243 SER A O 1
ATOM 1831 N N . PRO A 1 244 ? 37.546 7.503 -18.444 1.00 91.88 244 PRO A N 1
ATOM 1832 C CA . PRO A 1 244 ? 38.363 6.355 -18.815 1.00 91.88 244 PRO A CA 1
ATOM 1833 C C . PRO A 1 244 ? 37.498 5.120 -19.101 1.00 91.88 244 PRO A C 1
ATOM 1835 O O . PRO A 1 244 ? 36.530 4.851 -18.395 1.00 91.88 244 PRO A O 1
ATOM 1838 N N . LEU A 1 245 ? 37.865 4.331 -20.112 1.00 88.62 245 LEU A N 1
ATOM 1839 C CA . LEU A 1 245 ? 37.160 3.099 -20.461 1.00 88.62 245 LEU A CA 1
ATOM 1840 C C . LEU A 1 245 ? 37.139 2.128 -19.272 1.00 88.62 245 LEU A C 1
ATOM 1842 O O . LEU A 1 245 ? 38.187 1.756 -18.749 1.00 88.62 245 LEU A O 1
ATOM 1846 N N . GLN A 1 246 ? 35.962 1.662 -18.875 1.00 78.88 246 GLN A N 1
ATOM 1847 C CA . GLN A 1 246 ? 35.806 0.696 -17.790 1.00 78.88 246 GLN A CA 1
ATOM 1848 C C . GLN A 1 246 ? 35.415 -0.684 -18.346 1.00 78.88 246 GLN A C 1
ATOM 1850 O O . GLN A 1 246 ? 34.888 -0.793 -19.451 1.00 78.88 246 GLN A O 1
ATOM 1855 N N . GLY A 1 247 ? 35.687 -1.757 -17.598 1.00 76.06 247 GLY A N 1
ATOM 1856 C CA . GLY A 1 247 ? 35.401 -3.128 -18.043 1.00 76.06 247 GLY A CA 1
ATOM 1857 C C . GLY A 1 247 ? 36.508 -3.738 -18.910 1.00 76.06 247 GLY A C 1
ATOM 1858 O O . GLY A 1 247 ? 37.689 -3.499 -18.662 1.00 76.06 247 GLY A O 1
ATOM 1859 N N . ALA A 1 248 ? 36.149 -4.587 -19.877 1.00 76.94 248 ALA A N 1
ATOM 1860 C CA . ALA A 1 248 ? 37.105 -5.336 -20.701 1.00 76.94 248 ALA A CA 1
ATOM 1861 C C . ALA A 1 248 ? 37.702 -4.504 -21.857 1.00 76.94 248 ALA A C 1
ATOM 1863 O O . ALA A 1 248 ? 37.103 -3.546 -22.334 1.00 76.94 248 ALA A O 1
ATOM 1864 N N . THR A 1 249 ? 38.881 -4.912 -22.345 1.00 86.44 249 THR A N 1
ATOM 1865 C CA . THR A 1 249 ? 39.534 -4.307 -23.523 1.00 86.44 249 THR A CA 1
ATOM 1866 C C . THR A 1 249 ? 38.678 -4.478 -24.781 1.00 86.44 249 THR A C 1
ATOM 1868 O O . THR A 1 249 ? 38.247 -5.592 -25.086 1.00 86.44 249 THR A O 1
ATOM 1871 N N . ILE A 1 250 ? 38.499 -3.402 -25.552 1.00 89.62 250 ILE A N 1
ATOM 1872 C CA . ILE A 1 250 ? 37.889 -3.453 -26.886 1.00 89.62 250 ILE A CA 1
ATOM 1873 C C . ILE A 1 250 ? 38.961 -3.901 -27.884 1.00 89.62 250 ILE A C 1
ATOM 1875 O O . ILE A 1 250 ? 39.982 -3.220 -28.009 1.00 89.62 250 ILE A O 1
ATOM 1879 N N . PRO A 1 251 ? 38.786 -5.018 -28.605 1.00 91.44 251 PRO A N 1
ATOM 1880 C CA . PRO A 1 251 ? 39.737 -5.411 -29.637 1.00 91.44 251 PRO A CA 1
ATOM 1881 C C . PRO A 1 251 ? 39.704 -4.438 -30.825 1.00 91.44 251 PRO A C 1
ATOM 1883 O O . PRO A 1 251 ? 38.691 -3.794 -31.095 1.00 91.44 251 PRO A O 1
ATOM 1886 N N . ALA A 1 252 ? 40.809 -4.375 -31.571 1.00 94.81 252 ALA A N 1
ATOM 1887 C CA . ALA A 1 252 ? 40.821 -3.727 -32.879 1.00 94.81 252 ALA A CA 1
ATOM 1888 C C . ALA A 1 252 ? 39.892 -4.460 -33.863 1.00 94.81 252 ALA A C 1
ATOM 1890 O O . ALA A 1 252 ? 39.681 -5.671 -33.752 1.00 94.81 252 ALA A O 1
ATOM 1891 N N . GLY A 1 253 ? 39.400 -3.741 -34.868 1.00 95.31 253 GLY A N 1
ATOM 1892 C CA . GLY A 1 253 ? 38.502 -4.259 -35.896 1.00 95.31 253 GLY A CA 1
ATOM 1893 C C . GLY A 1 253 ? 37.106 -3.648 -35.827 1.00 95.31 253 GLY A C 1
ATOM 1894 O O . GLY A 1 253 ? 36.898 -2.600 -35.220 1.00 95.31 253 GLY A O 1
ATOM 1895 N N . ALA A 1 254 ? 36.152 -4.291 -36.506 1.00 95.00 254 ALA A N 1
ATOM 1896 C CA . ALA A 1 254 ? 34.781 -3.804 -36.606 1.00 95.00 254 ALA A CA 1
ATOM 1897 C C . ALA A 1 254 ? 34.143 -3.647 -35.221 1.00 95.00 254 ALA A C 1
ATOM 1899 O O . ALA A 1 254 ? 34.180 -4.562 -34.396 1.00 95.00 254 ALA A O 1
ATOM 1900 N N . TYR A 1 255 ? 33.530 -2.494 -34.992 1.00 91.88 255 TYR A N 1
ATOM 1901 C CA . TYR A 1 255 ? 32.914 -2.159 -33.723 1.00 91.88 255 TYR A CA 1
ATOM 1902 C C . TYR A 1 255 ? 31.677 -1.292 -33.933 1.00 91.88 255 TYR A C 1
ATOM 1904 O O . TYR A 1 255 ? 31.514 -0.632 -34.959 1.00 91.88 255 TYR A O 1
ATOM 1912 N N . SER A 1 256 ? 30.796 -1.293 -32.943 1.00 90.81 256 SER A N 1
ATOM 1913 C CA . SER A 1 256 ? 29.572 -0.511 -32.981 1.00 90.81 256 SER A CA 1
ATOM 1914 C C . SER A 1 256 ? 29.506 0.394 -31.773 1.00 90.81 256 SER A C 1
ATOM 1916 O O . SER A 1 256 ? 29.543 -0.068 -30.635 1.00 90.81 256 SER A O 1
ATOM 1918 N N . LEU A 1 257 ? 29.358 1.680 -32.046 1.00 92.44 257 LEU A N 1
ATOM 1919 C CA . LEU A 1 257 ? 29.003 2.686 -31.063 1.00 92.44 257 LEU A CA 1
ATOM 1920 C C . LEU A 1 257 ? 27.485 2.827 -31.020 1.00 92.44 257 LEU A C 1
ATOM 1922 O O . LEU A 1 257 ? 26.773 2.419 -31.946 1.00 92.44 257 LEU A O 1
ATOM 1926 N N . TYR A 1 258 ? 26.986 3.468 -29.976 1.00 91.81 258 TYR A N 1
ATOM 1927 C CA . TYR A 1 258 ? 25.594 3.875 -29.919 1.00 91.81 258 TYR A CA 1
ATOM 1928 C C . TYR A 1 258 ? 25.466 5.391 -29.887 1.00 91.81 258 TYR A C 1
ATOM 1930 O O . TYR A 1 258 ? 26.133 6.065 -29.108 1.00 91.81 258 TYR A O 1
ATOM 1938 N N . LYS A 1 259 ? 24.573 5.917 -30.724 1.00 93.75 259 LYS A N 1
ATOM 1939 C CA . LYS A 1 259 ? 24.180 7.323 -30.755 1.00 93.75 259 LYS A CA 1
ATOM 1940 C C . LYS A 1 259 ? 22.818 7.489 -30.097 1.00 93.75 259 LYS A C 1
ATOM 1942 O O . LYS A 1 259 ? 21.816 7.014 -30.634 1.00 93.75 259 LYS A O 1
ATOM 1947 N N . LEU A 1 260 ? 22.783 8.196 -28.978 1.00 93.44 260 LEU A N 1
ATOM 1948 C CA . LEU A 1 260 ? 21.563 8.612 -28.301 1.00 93.44 260 LEU A CA 1
ATOM 1949 C C . LEU A 1 260 ? 20.905 9.787 -29.030 1.00 93.44 260 LEU A C 1
ATOM 1951 O O . LEU A 1 260 ? 21.561 10.582 -29.711 1.00 93.44 260 LEU A O 1
ATOM 1955 N N . LYS A 1 261 ? 19.582 9.881 -28.917 1.00 95.69 261 LYS A N 1
ATOM 1956 C CA . LYS A 1 261 ? 18.813 11.036 -29.392 1.00 95.69 261 LYS A CA 1
ATOM 1957 C C . LYS A 1 261 ? 18.967 12.221 -28.442 1.00 95.69 261 LYS A C 1
ATOM 1959 O O . LYS A 1 261 ? 19.116 13.337 -28.912 1.00 95.69 261 LYS A O 1
ATOM 1964 N N . TYR A 1 262 ? 19.002 11.938 -27.142 1.00 95.94 262 TYR A N 1
ATOM 1965 C CA . TYR A 1 262 ? 19.093 12.911 -26.058 1.00 95.94 262 TYR A CA 1
ATOM 1966 C C . TYR A 1 262 ? 20.301 12.617 -25.173 1.00 95.94 262 TYR A C 1
ATOM 1968 O O . TYR A 1 262 ? 20.648 11.451 -24.966 1.00 95.94 262 TYR A O 1
ATOM 1976 N N . GLN A 1 263 ? 20.926 13.661 -24.633 1.00 95.12 263 GLN A N 1
ATOM 1977 C CA . GLN A 1 263 ? 21.979 13.497 -23.629 1.00 95.12 263 GLN A CA 1
ATOM 1978 C C . GLN A 1 263 ? 21.377 13.099 -22.270 1.00 95.12 263 GLN A C 1
ATOM 1980 O O . GLN A 1 263 ? 20.205 13.396 -22.008 1.00 95.12 263 GLN A O 1
ATOM 1985 N N . PRO A 1 264 ? 22.166 12.468 -21.379 1.00 93.31 264 PRO A N 1
ATOM 1986 C CA . PRO A 1 264 ? 21.770 12.282 -19.987 1.00 93.31 264 PRO A CA 1
ATOM 1987 C C . PRO A 1 264 ? 21.313 13.599 -19.346 1.00 93.31 264 PRO A C 1
ATOM 1989 O O . PRO A 1 264 ? 21.818 14.680 -19.675 1.00 93.31 264 PRO A O 1
ATOM 1992 N N . LEU A 1 265 ? 20.347 13.513 -18.430 1.00 94.56 265 LEU A N 1
ATOM 1993 C CA . LEU A 1 265 ? 19.773 14.684 -17.775 1.00 94.56 265 LEU A CA 1
ATOM 1994 C C . LEU A 1 265 ? 20.877 15.477 -17.057 1.00 94.56 265 LEU A C 1
ATOM 1996 O O . LEU A 1 265 ? 21.677 14.934 -16.297 1.00 94.56 265 LEU A O 1
ATOM 2000 N N . SER A 1 266 ? 20.937 16.776 -17.338 1.00 95.44 266 SER A N 1
ATOM 2001 C CA . SER A 1 266 ? 22.044 17.653 -16.951 1.00 95.44 266 SER A CA 1
ATOM 2002 C C . SER A 1 266 ? 21.547 19.031 -16.514 1.00 95.44 266 SER A C 1
ATOM 2004 O O . SER A 1 266 ? 20.395 19.395 -16.766 1.00 95.44 266 SER A O 1
ATOM 2006 N N . GLY A 1 267 ? 22.398 19.797 -15.825 1.00 95.19 267 GLY A N 1
ATOM 2007 C CA . GLY A 1 267 ? 22.064 21.146 -15.366 1.00 95.19 267 GLY A CA 1
ATOM 2008 C C . GLY A 1 267 ? 21.821 22.128 -16.513 1.00 95.19 267 GLY A C 1
ATOM 2009 O O . GLY A 1 267 ? 22.347 21.940 -17.608 1.00 95.19 267 GLY A O 1
ATOM 2010 N N . LYS A 1 268 ? 21.032 23.182 -16.268 1.00 94.50 268 LYS A N 1
ATOM 2011 C CA . LYS A 1 268 ? 20.681 24.200 -17.279 1.00 94.50 268 LYS A CA 1
ATOM 2012 C C . LYS A 1 268 ? 21.833 25.117 -17.661 1.00 94.50 268 LYS A C 1
ATOM 2014 O O . LYS A 1 268 ? 21.880 25.605 -18.787 1.00 94.50 268 LYS A O 1
ATOM 2019 N N . THR A 1 269 ? 22.754 25.335 -16.732 1.00 95.75 269 THR A N 1
ATOM 2020 C CA . THR A 1 269 ? 23.871 26.264 -16.898 1.00 95.75 269 THR A CA 1
ATOM 2021 C C . THR A 1 269 ? 25.107 25.645 -16.270 1.00 95.75 269 THR A C 1
ATOM 2023 O O . THR A 1 269 ? 25.054 25.184 -15.128 1.00 95.75 269 THR A O 1
ATOM 2026 N N . PHE A 1 270 ? 26.217 25.619 -17.005 1.00 94.94 270 PHE A N 1
ATOM 2027 C CA . PHE A 1 270 ? 27.514 25.181 -16.494 1.00 94.94 270 PHE A CA 1
ATOM 2028 C C . PHE A 1 270 ? 28.020 26.121 -15.388 1.00 94.94 270 PHE A C 1
ATOM 2030 O O . PHE A 1 270 ? 27.516 27.234 -15.202 1.00 94.94 270 PHE A O 1
ATOM 2037 N N . ALA A 1 271 ? 29.007 25.672 -14.614 1.00 95.38 271 ALA A N 1
ATOM 2038 C CA . ALA A 1 271 ? 29.590 26.464 -13.528 1.00 95.38 271 ALA A CA 1
ATOM 2039 C C . ALA A 1 271 ? 30.239 27.778 -14.010 1.00 95.38 271 ALA A C 1
ATOM 2041 O O . ALA A 1 271 ? 30.290 28.746 -13.259 1.00 95.38 271 ALA A O 1
ATOM 2042 N N . ASP A 1 272 ? 30.680 27.835 -15.268 1.00 95.19 272 ASP A N 1
ATOM 2043 C CA . ASP A 1 272 ? 31.253 29.029 -15.902 1.00 95.19 272 ASP A CA 1
ATOM 2044 C C . ASP A 1 272 ? 30.199 30.019 -16.445 1.00 95.19 272 ASP A C 1
ATOM 2046 O O . ASP A 1 272 ? 30.551 31.041 -17.033 1.00 95.19 272 ASP A O 1
ATOM 2050 N N . GLY A 1 273 ? 28.908 29.730 -16.251 1.00 94.94 273 GLY A N 1
ATOM 2051 C CA . GLY A 1 273 ? 27.793 30.545 -16.735 1.00 94.94 273 GLY A CA 1
ATOM 2052 C C . GLY A 1 273 ? 27.328 30.210 -18.155 1.00 94.94 273 GLY A C 1
ATOM 2053 O O . GLY A 1 273 ? 26.349 30.794 -18.622 1.00 94.94 273 GLY A O 1
ATOM 2054 N N . THR A 1 274 ? 27.971 29.261 -18.843 1.00 96.38 274 THR A N 1
ATOM 2055 C CA . THR A 1 274 ? 27.572 28.847 -20.194 1.00 96.38 274 THR A CA 1
ATOM 2056 C C . THR A 1 274 ? 26.226 28.109 -20.158 1.00 96.38 274 THR A C 1
ATOM 2058 O O . THR A 1 274 ? 26.079 27.148 -19.396 1.00 96.38 274 THR A O 1
ATOM 2061 N N . PRO A 1 275 ? 25.231 28.486 -20.985 1.00 96.19 275 PRO A N 1
ATOM 2062 C CA . PRO A 1 275 ? 23.982 27.734 -21.099 1.00 96.19 275 PRO A CA 1
ATOM 2063 C C . PRO A 1 275 ? 24.203 26.311 -21.628 1.00 96.19 275 PRO A C 1
ATOM 2065 O O . PRO A 1 275 ? 24.990 26.092 -22.551 1.00 96.19 275 PRO A O 1
ATOM 2068 N N . ASN A 1 276 ? 23.457 25.348 -21.092 1.00 95.75 276 ASN A N 1
ATOM 2069 C CA . ASN A 1 276 ? 23.454 23.960 -21.536 1.00 95.75 276 ASN A CA 1
ATOM 2070 C C . ASN A 1 276 ? 22.088 23.589 -22.152 1.00 95.75 276 ASN A C 1
ATOM 2072 O O . ASN A 1 276 ? 21.201 23.104 -21.442 1.00 95.75 276 ASN A O 1
ATOM 2076 N N . PRO A 1 277 ? 21.896 23.776 -23.471 1.00 95.88 277 PRO A N 1
ATOM 2077 C CA . PRO A 1 277 ? 20.615 23.500 -24.129 1.00 95.88 277 PRO A CA 1
ATOM 2078 C C . PRO A 1 277 ? 20.195 22.022 -24.073 1.00 95.88 277 PRO A C 1
ATOM 2080 O O . PRO A 1 277 ? 19.010 21.728 -24.202 1.00 95.88 277 PRO A O 1
ATOM 2083 N N . ALA A 1 278 ? 21.132 21.096 -23.830 1.00 95.12 278 ALA A N 1
ATOM 2084 C CA . ALA A 1 278 ? 20.827 19.672 -23.696 1.00 95.12 278 ALA A CA 1
ATOM 2085 C C . ALA A 1 278 ? 19.908 19.369 -22.497 1.00 95.12 278 ALA A C 1
ATOM 2087 O O . ALA A 1 278 ? 19.162 18.395 -22.529 1.00 95.12 278 ALA A O 1
ATOM 2088 N N . SER A 1 279 ? 19.919 20.216 -21.459 1.00 95.00 279 SER A N 1
ATOM 2089 C CA . SER A 1 279 ? 19.012 20.079 -20.313 1.00 95.00 279 SER A CA 1
ATOM 2090 C C . SER A 1 279 ? 17.544 20.187 -20.742 1.00 95.00 279 SER A C 1
ATOM 2092 O O . SER A 1 279 ? 16.735 19.308 -20.437 1.00 95.00 279 SER A O 1
ATOM 2094 N N . ASP A 1 280 ? 17.210 21.231 -21.509 1.00 95.31 280 ASP A N 1
ATOM 2095 C CA . ASP A 1 280 ? 15.853 21.441 -22.019 1.00 95.31 280 ASP A CA 1
ATOM 2096 C C . ASP A 1 280 ? 15.507 20.424 -23.121 1.00 95.31 280 ASP A C 1
ATOM 2098 O O . ASP A 1 280 ? 14.381 19.930 -23.163 1.00 95.31 280 ASP A O 1
ATOM 2102 N N . GLU A 1 281 ? 16.478 20.045 -23.963 1.00 96.75 281 GLU A N 1
ATOM 2103 C CA . GLU A 1 281 ? 16.307 19.014 -24.996 1.00 96.75 281 GLU A CA 1
ATOM 2104 C C . GLU A 1 281 ? 15.824 17.681 -24.398 1.00 96.75 281 GLU A C 1
ATOM 2106 O O . GLU A 1 281 ? 14.848 17.102 -24.877 1.00 96.75 281 GLU A O 1
ATOM 2111 N N . THR A 1 282 ? 16.452 17.217 -23.315 1.00 96.88 282 THR A N 1
ATOM 2112 C CA . THR A 1 282 ? 16.087 15.961 -22.640 1.00 96.88 282 THR A CA 1
ATOM 2113 C C . THR A 1 282 ? 14.709 16.044 -21.975 1.00 96.88 282 THR A C 1
ATOM 2115 O O . THR A 1 282 ? 13.942 15.080 -22.024 1.00 96.88 282 THR A O 1
ATOM 2118 N N . ILE A 1 283 ? 14.341 17.197 -21.403 1.00 96.69 283 ILE A N 1
ATOM 2119 C CA . ILE A 1 283 ? 13.000 17.420 -20.831 1.00 96.69 283 ILE A CA 1
ATOM 2120 C C . ILE A 1 283 ? 11.922 17.402 -21.929 1.00 96.69 283 ILE A C 1
ATOM 2122 O O . ILE A 1 283 ? 10.882 16.758 -21.760 1.00 96.69 283 ILE A O 1
ATOM 2126 N N . GLU A 1 284 ? 12.154 18.063 -23.065 1.00 96.94 284 GLU A N 1
ATOM 2127 C CA . GLU A 1 284 ? 11.233 18.032 -24.212 1.00 96.94 284 GLU A CA 1
ATOM 2128 C C . GLU A 1 284 ? 11.150 16.643 -24.857 1.00 96.94 284 GLU A C 1
ATOM 2130 O O . GLU A 1 284 ? 10.076 16.215 -25.298 1.00 96.94 284 GLU A O 1
ATOM 2135 N N . GLY A 1 285 ? 12.251 15.893 -24.849 1.00 97.44 285 GLY A N 1
ATOM 2136 C CA . GLY A 1 285 ? 12.268 14.494 -25.250 1.00 97.44 285 GLY A CA 1
ATOM 2137 C C . GLY A 1 285 ? 11.381 13.621 -24.366 1.00 97.44 285 GLY A C 1
ATOM 2138 O O . GLY A 1 285 ? 10.551 12.867 -24.877 1.00 97.44 285 GLY A O 1
ATOM 2139 N N . TRP A 1 286 ? 11.458 13.788 -23.042 1.00 97.62 286 TRP A N 1
ATOM 2140 C CA . TRP A 1 286 ? 10.564 13.092 -22.114 1.00 97.62 286 TRP A CA 1
ATOM 2141 C C . TRP A 1 286 ? 9.091 13.476 -22.339 1.00 97.62 286 TRP A C 1
ATOM 2143 O O . TRP A 1 286 ? 8.216 12.611 -22.361 1.00 97.62 286 TRP A O 1
ATOM 2153 N N . LYS A 1 287 ? 8.782 14.756 -22.598 1.00 97.50 287 LYS A N 1
ATOM 2154 C CA . LYS A 1 287 ? 7.414 15.180 -22.970 1.00 97.50 287 LYS A CA 1
ATOM 2155 C C . LYS A 1 287 ? 6.923 14.481 -24.234 1.00 97.50 287 LYS A C 1
ATOM 2157 O O . LYS A 1 287 ? 5.789 14.000 -24.273 1.00 97.50 287 LYS A O 1
ATOM 2162 N N . THR A 1 288 ? 7.761 14.438 -25.267 1.00 97.81 288 THR A N 1
ATOM 2163 C CA . THR A 1 288 ? 7.463 13.759 -26.538 1.00 97.81 288 THR A CA 1
ATOM 2164 C C . THR A 1 288 ? 7.215 12.275 -26.310 1.00 97.81 288 THR A C 1
ATOM 2166 O O . THR A 1 288 ? 6.272 11.707 -26.865 1.00 97.81 288 THR A O 1
ATOM 2169 N N . TYR A 1 289 ? 7.992 11.671 -25.419 1.00 98.12 289 TYR A N 1
ATOM 2170 C CA . TYR A 1 289 ? 7.835 10.289 -25.020 1.00 98.12 289 TYR A CA 1
ATOM 2171 C C . TYR A 1 289 ? 6.477 9.996 -24.375 1.00 98.12 289 TYR A C 1
ATOM 2173 O O . TYR A 1 289 ? 5.730 9.152 -24.878 1.00 98.12 289 TYR A O 1
ATOM 2181 N N . VAL A 1 290 ? 6.101 10.747 -23.336 1.00 98.38 290 VAL A N 1
ATOM 2182 C CA . VAL A 1 290 ? 4.805 10.582 -22.654 1.00 98.38 290 VAL A CA 1
ATOM 2183 C C . VAL A 1 290 ? 3.641 10.774 -23.632 1.00 98.38 290 VAL A C 1
ATOM 2185 O O . VAL A 1 290 ? 2.691 9.984 -23.627 1.00 98.38 290 VAL A O 1
ATOM 2188 N N . LYS A 1 291 ? 3.709 11.782 -24.514 1.00 98.12 291 LYS A N 1
ATOM 2189 C CA . LYS A 1 291 ? 2.684 12.026 -25.546 1.00 98.12 291 LYS A CA 1
ATOM 2190 C C . LYS A 1 291 ? 2.548 10.847 -26.505 1.00 98.12 291 LYS A C 1
ATOM 2192 O O . LYS A 1 291 ? 1.429 10.429 -26.803 1.00 98.12 291 LYS A O 1
ATOM 2197 N N . SER A 1 292 ? 3.669 10.297 -26.959 1.00 98.19 292 SER A N 1
ATOM 2198 C CA . SER A 1 292 ? 3.692 9.212 -27.944 1.00 98.19 292 SER A CA 1
ATOM 2199 C C . SER A 1 292 ? 3.178 7.905 -27.354 1.00 98.19 292 SER A C 1
ATOM 2201 O O . SER A 1 292 ? 2.330 7.254 -27.966 1.00 98.19 292 SER A O 1
ATOM 2203 N N . VAL A 1 293 ? 3.573 7.570 -26.121 1.00 98.31 293 VAL A N 1
ATOM 2204 C CA . VAL A 1 293 ? 3.007 6.422 -25.394 1.00 98.31 293 VAL A CA 1
ATOM 2205 C C . VAL A 1 293 ? 1.513 6.612 -25.145 1.00 98.31 293 VAL A C 1
ATOM 2207 O O . VAL A 1 293 ? 0.742 5.690 -25.391 1.00 98.31 293 VAL A O 1
ATOM 2210 N N . SER A 1 294 ? 1.077 7.807 -24.735 1.00 98.31 294 SER A N 1
ATOM 2211 C CA . SER A 1 294 ? -0.347 8.100 -24.513 1.00 98.31 294 SER A CA 1
ATOM 2212 C C . SER A 1 294 ? -1.173 7.942 -25.793 1.00 98.31 294 SER A C 1
ATOM 2214 O O . SER A 1 294 ? -2.235 7.321 -25.782 1.00 98.31 294 SER A O 1
ATOM 2216 N N . ALA A 1 295 ? -0.696 8.487 -26.916 1.00 97.81 295 ALA A N 1
ATOM 2217 C CA . ALA A 1 295 ? -1.365 8.369 -28.210 1.00 97.81 295 ALA A CA 1
ATOM 2218 C C . ALA A 1 295 ? -1.413 6.913 -28.693 1.00 97.81 295 ALA A C 1
ATOM 2220 O O . ALA A 1 295 ? -2.460 6.444 -29.142 1.00 97.81 295 ALA A O 1
ATOM 2221 N N . PHE A 1 296 ? -0.304 6.183 -28.560 1.00 98.19 296 PHE A N 1
ATOM 2222 C CA . PHE A 1 296 ? -0.238 4.764 -28.888 1.00 98.19 296 PHE A CA 1
ATOM 2223 C C . PHE A 1 296 ? -1.205 3.937 -28.030 1.00 98.19 296 PHE A C 1
ATOM 2225 O O . PHE A 1 296 ? -1.986 3.154 -28.574 1.00 98.19 296 PHE A O 1
ATOM 2232 N N . ALA A 1 297 ? -1.203 4.145 -26.710 1.00 98.25 297 ALA A N 1
ATOM 2233 C CA . ALA A 1 297 ? -2.025 3.387 -25.777 1.00 98.25 297 ALA A CA 1
ATOM 2234 C C . ALA A 1 297 ? -3.519 3.560 -26.067 1.00 98.25 297 ALA A C 1
ATOM 2236 O O . ALA A 1 297 ? -4.225 2.566 -26.226 1.00 98.25 297 ALA A O 1
ATOM 2237 N N . LYS A 1 298 ? -3.995 4.800 -26.248 1.00 97.88 298 LYS A N 1
ATOM 2238 C CA . LYS A 1 298 ? -5.402 5.065 -26.602 1.00 97.88 298 LYS A CA 1
ATOM 2239 C C . LYS A 1 298 ? -5.815 4.386 -27.900 1.00 97.88 298 LYS A C 1
ATOM 2241 O O . LYS A 1 298 ? -6.890 3.791 -27.973 1.00 97.88 298 LYS A O 1
ATOM 2246 N N . ARG A 1 299 ? -4.960 4.452 -28.923 1.00 97.31 299 ARG A N 1
ATOM 2247 C CA . ARG A 1 299 ? -5.229 3.834 -30.225 1.00 97.31 299 ARG A CA 1
ATOM 2248 C C . ARG A 1 299 ? -5.293 2.314 -30.119 1.00 97.31 299 ARG A C 1
ATOM 2250 O O . ARG A 1 299 ? -6.196 1.701 -30.680 1.00 97.31 299 ARG A O 1
ATOM 2257 N N . ALA A 1 300 ? -4.365 1.705 -29.381 1.00 97.25 300 ALA A N 1
ATOM 2258 C CA . ALA A 1 300 ? -4.342 0.263 -29.159 1.00 97.25 300 ALA A CA 1
ATOM 2259 C C . ALA A 1 300 ? -5.548 -0.219 -28.334 1.00 97.25 300 ALA A C 1
ATOM 2261 O O . ALA A 1 300 ? -6.115 -1.262 -28.652 1.00 97.25 300 ALA A O 1
ATOM 2262 N N . LEU A 1 301 ? -5.966 0.551 -27.325 1.00 98.12 301 LEU A N 1
ATOM 2263 C CA . LEU A 1 301 ? -7.126 0.262 -26.471 1.00 98.12 301 LEU A CA 1
ATOM 2264 C C . LEU A 1 301 ? -8.476 0.599 -27.133 1.00 98.12 301 LEU A C 1
ATOM 2266 O O . LEU A 1 301 ? -9.521 0.146 -26.664 1.00 98.12 301 LEU A O 1
ATOM 2270 N N . GLY A 1 302 ? -8.479 1.399 -28.204 1.00 97.31 302 GLY A N 1
ATOM 2271 C CA . GLY A 1 302 ? -9.699 1.897 -28.847 1.00 97.31 302 GLY A CA 1
ATOM 2272 C C . GLY A 1 302 ? -10.452 2.941 -28.011 1.00 97.31 302 GLY A C 1
ATOM 2273 O O . GLY A 1 302 ? -11.681 3.016 -28.075 1.00 97.31 302 GLY A O 1
ATOM 2274 N N . THR A 1 303 ? -9.736 3.728 -27.203 1.00 97.69 303 THR A N 1
ATOM 2275 C CA . THR A 1 303 ? -10.295 4.681 -26.223 1.00 97.69 303 THR A CA 1
ATOM 2276 C C . THR A 1 303 ? -10.130 6.152 -26.617 1.00 97.69 303 THR A C 1
ATOM 2278 O O . THR A 1 303 ? -10.422 7.048 -25.826 1.00 97.69 303 THR A O 1
ATOM 2281 N N . GLU A 1 304 ? -9.703 6.442 -27.848 1.00 96.38 304 GLU A N 1
ATOM 2282 C CA . GLU A 1 304 ? -9.624 7.816 -28.358 1.00 96.38 304 GLU A CA 1
ATOM 2283 C C . GLU A 1 304 ? -10.989 8.528 -28.263 1.00 96.38 304 GLU A C 1
ATOM 2285 O O . GLU A 1 304 ? -12.032 7.981 -28.633 1.00 96.38 304 GLU A O 1
ATOM 2290 N N . GLY A 1 305 ? -10.988 9.746 -27.710 1.00 93.44 305 GLY A N 1
ATOM 2291 C CA . GLY A 1 305 ? -12.198 10.547 -27.496 1.00 93.44 305 GLY A CA 1
ATOM 2292 C C . GLY A 1 305 ? -13.181 10.007 -26.444 1.00 93.44 305 GLY A C 1
ATOM 2293 O O . GLY A 1 305 ? -14.290 10.531 -26.340 1.00 93.44 305 GLY A O 1
ATOM 2294 N N . LYS A 1 306 ? -12.829 8.966 -25.676 1.00 96.19 306 LYS A N 1
ATOM 2295 C CA . LYS A 1 306 ? -13.671 8.442 -24.585 1.00 96.19 306 LYS A CA 1
ATOM 2296 C C . LYS A 1 306 ? -13.473 9.238 -23.291 1.00 96.19 306 LYS A C 1
ATOM 2298 O O . LYS A 1 306 ? -12.480 9.935 -23.121 1.00 96.19 306 LYS A O 1
ATOM 2303 N N . ALA A 1 307 ? -14.431 9.111 -22.368 1.00 95.81 307 ALA A N 1
ATOM 2304 C CA . ALA A 1 307 ? -14.395 9.771 -21.057 1.00 95.81 307 ALA A CA 1
ATOM 2305 C C . ALA A 1 307 ? -13.315 9.210 -20.108 1.00 95.81 307 ALA A C 1
ATOM 2307 O O . ALA A 1 307 ? -12.970 9.860 -19.126 1.00 95.81 307 ALA A O 1
ATOM 2308 N N . ASP A 1 308 ? -12.786 8.026 -20.411 1.00 97.56 308 ASP A N 1
ATOM 2309 C CA . ASP A 1 308 ? -11.627 7.420 -19.760 1.00 97.56 308 ASP A CA 1
ATOM 2310 C C . ASP A 1 308 ? -10.711 6.866 -20.857 1.00 97.56 308 ASP A C 1
ATOM 2312 O O . ASP A 1 308 ? -11.159 6.115 -21.729 1.00 97.56 308 ASP A O 1
ATOM 2316 N N . ALA A 1 309 ? -9.437 7.252 -20.833 1.00 97.88 309 ALA A N 1
ATOM 2317 C CA . ALA A 1 309 ? -8.425 6.776 -21.769 1.00 97.88 309 ALA A CA 1
ATOM 2318 C C . ALA A 1 309 ? -8.030 5.308 -21.518 1.00 97.88 309 ALA A C 1
ATOM 2320 O O . ALA A 1 309 ? -7.442 4.678 -22.398 1.00 97.88 309 ALA A O 1
ATOM 2321 N N . GLY A 1 310 ? -8.390 4.738 -20.365 1.00 97.69 310 GLY A N 1
ATOM 2322 C CA . GLY A 1 310 ? -8.352 3.298 -20.110 1.00 97.69 310 GLY A CA 1
ATOM 2323 C C . GLY A 1 310 ? -7.025 2.745 -19.591 1.00 97.69 310 GLY A C 1
ATOM 2324 O O . GLY A 1 310 ? -6.886 1.528 -19.536 1.00 97.69 310 GLY A O 1
ATOM 2325 N N . PHE A 1 311 ? -6.059 3.587 -19.215 1.00 98.69 311 PHE A N 1
ATOM 2326 C CA . PHE A 1 311 ? -4.749 3.177 -18.690 1.00 98.69 311 PHE A CA 1
ATOM 2327 C C . PHE A 1 311 ? -4.223 4.168 -17.647 1.00 98.69 311 PHE A C 1
ATOM 2329 O O . PHE A 1 311 ? -4.705 5.294 -17.565 1.00 98.69 311 PHE A O 1
ATOM 2336 N N . ASP A 1 312 ? -3.213 3.757 -16.883 1.00 98.69 312 ASP A N 1
ATOM 2337 C CA . ASP A 1 312 ? -2.498 4.599 -15.916 1.00 98.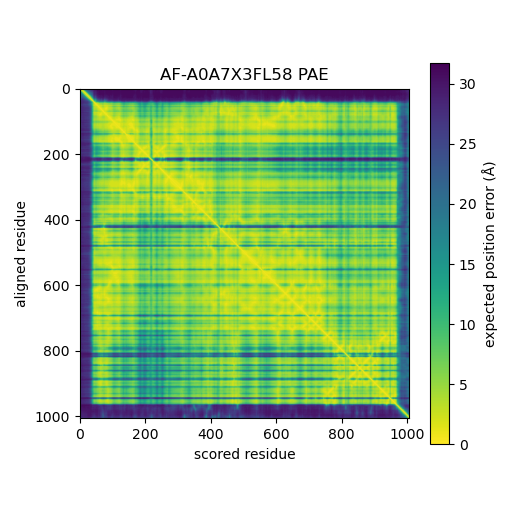69 312 ASP A CA 1
ATOM 2338 C C . ASP A 1 312 ? -0.985 4.567 -16.159 1.00 98.69 312 ASP A C 1
ATOM 2340 O O . ASP A 1 312 ? -0.481 3.670 -16.839 1.00 98.69 312 ASP A O 1
ATOM 2344 N N . PHE A 1 313 ? -0.259 5.527 -15.584 1.00 98.56 313 PHE A N 1
ATOM 2345 C CA . PHE A 1 313 ? 1.198 5.608 -15.662 1.00 98.56 313 PHE A CA 1
ATOM 2346 C C . PHE A 1 313 ? 1.865 5.496 -14.300 1.00 98.56 313 PHE A C 1
ATOM 2348 O O . PHE A 1 313 ? 1.476 6.176 -13.352 1.00 98.56 313 PHE A O 1
ATOM 2355 N N . GLU A 1 314 ? 2.936 4.712 -14.254 1.00 97.50 314 GLU A N 1
ATOM 2356 C CA . GLU A 1 314 ? 3.968 4.790 -13.226 1.00 97.50 314 GLU A CA 1
ATOM 2357 C C . GLU A 1 314 ? 5.175 5.511 -13.809 1.00 97.50 314 GLU A C 1
ATOM 2359 O O . GLU A 1 314 ? 5.679 5.120 -14.862 1.00 97.50 314 GLU A O 1
ATOM 2364 N N . VAL A 1 315 ? 5.641 6.564 -13.139 1.00 95.06 315 VAL A N 1
ATOM 2365 C CA . VAL A 1 315 ? 6.862 7.262 -13.547 1.00 95.06 315 VAL A CA 1
ATOM 2366 C C . VAL A 1 315 ? 8.031 6.722 -12.749 1.00 95.06 315 VAL A C 1
ATOM 2368 O O . VAL A 1 315 ? 8.105 6.952 -11.542 1.00 95.06 315 VAL A O 1
ATOM 2371 N N . TRP A 1 316 ? 8.960 6.098 -13.471 1.00 89.75 316 TRP A N 1
ATOM 2372 C CA . TRP A 1 316 ? 10.185 5.484 -12.972 1.00 89.75 316 TRP A CA 1
ATOM 2373 C C . TRP A 1 316 ? 9.997 4.150 -12.244 1.00 89.75 316 TRP A C 1
ATOM 2375 O O . TRP A 1 316 ? 8.952 3.881 -11.666 1.00 89.75 316 TRP A O 1
ATOM 2385 N N . ASN A 1 317 ? 11.033 3.309 -12.266 1.00 85.06 317 ASN A N 1
ATOM 2386 C CA . ASN A 1 317 ? 11.088 2.070 -11.495 1.00 85.06 317 ASN A CA 1
ATOM 2387 C C . ASN A 1 317 ? 12.432 1.943 -10.787 1.00 85.06 317 ASN A C 1
ATOM 2389 O O . ASN A 1 317 ? 13.411 1.614 -11.450 1.00 85.06 317 ASN A O 1
ATOM 2393 N N . GLU A 1 318 ? 12.428 2.148 -9.466 1.00 73.94 318 GLU A N 1
ATOM 2394 C CA . GLU A 1 318 ? 13.574 1.955 -8.562 1.00 73.94 318 GLU A CA 1
ATOM 2395 C C . GLU A 1 318 ? 14.789 2.870 -8.862 1.00 73.94 318 GLU A C 1
ATOM 2397 O O . GLU A 1 318 ? 15.167 3.116 -10.002 1.00 73.94 318 GLU A O 1
ATOM 2402 N N . GLN A 1 319 ? 15.406 3.445 -7.824 1.00 74.94 319 GLN A N 1
ATOM 2403 C CA . GLN A 1 319 ? 16.609 4.295 -7.975 1.00 74.94 319 GLN A CA 1
ATOM 2404 C C . GLN A 1 319 ? 17.905 3.548 -7.642 1.00 74.94 319 GLN A C 1
ATOM 2406 O O . GLN A 1 319 ? 18.989 4.101 -7.781 1.00 74.94 319 GLN A O 1
ATOM 2411 N N . THR A 1 320 ? 17.807 2.298 -7.190 1.00 68.19 320 THR A N 1
ATOM 2412 C CA . THR A 1 320 ? 18.967 1.464 -6.838 1.00 68.19 320 THR A CA 1
ATOM 2413 C C . THR A 1 320 ? 19.695 0.907 -8.060 1.00 68.19 320 THR A C 1
ATOM 2415 O O . THR A 1 320 ? 20.859 0.525 -7.958 1.00 68.19 320 THR A O 1
ATOM 2418 N N . PHE A 1 321 ? 19.042 0.874 -9.223 1.00 69.88 321 PHE A N 1
ATOM 2419 C CA . PHE A 1 321 ? 19.647 0.480 -10.489 1.00 69.88 321 PHE A CA 1
ATOM 2420 C C . PHE A 1 321 ? 18.998 1.217 -11.660 1.00 69.88 321 PHE A C 1
ATOM 2422 O O . PHE A 1 321 ? 17.878 1.710 -11.575 1.00 69.88 321 PHE A O 1
ATOM 2429 N N . GLY A 1 322 ? 19.699 1.274 -12.795 1.00 77.06 322 GLY A N 1
ATOM 2430 C CA . GLY A 1 322 ? 19.124 1.794 -14.036 1.00 77.06 322 GLY A CA 1
ATOM 2431 C C . GLY A 1 322 ? 18.873 3.310 -14.071 1.00 77.06 322 GLY A C 1
ATOM 2432 O O . GLY A 1 322 ? 18.431 3.789 -15.113 1.00 77.06 322 GLY A O 1
ATOM 2433 N N . HIS A 1 323 ? 19.226 4.071 -13.030 1.00 83.94 323 HIS A N 1
ATOM 2434 C CA . HIS A 1 323 ? 18.976 5.516 -12.874 1.00 83.94 323 HIS A CA 1
ATOM 2435 C C . HIS A 1 323 ? 20.033 6.452 -13.445 1.00 83.94 323 HIS A C 1
ATOM 2437 O O . HIS A 1 323 ? 19.819 7.660 -13.464 1.00 83.94 323 HIS A O 1
ATOM 2443 N N . HIS A 1 324 ? 21.150 5.938 -13.953 1.00 87.31 324 HIS A N 1
ATOM 2444 C CA . HIS A 1 324 ? 22.287 6.766 -14.359 1.00 87.31 324 HIS A CA 1
ATOM 2445 C C . HIS A 1 324 ? 21.930 7.844 -15.391 1.00 87.31 324 HIS A C 1
ATOM 2447 O O . HIS A 1 324 ? 22.496 8.928 -15.365 1.00 87.31 324 HIS A O 1
ATOM 2453 N N . PHE A 1 325 ? 20.965 7.598 -16.285 1.00 89.50 325 PHE A N 1
ATOM 2454 C CA . PHE A 1 325 ? 20.546 8.600 -17.275 1.00 89.50 325 PHE A CA 1
ATOM 2455 C C . PHE A 1 325 ? 19.901 9.854 -16.661 1.00 89.50 325 PHE A C 1
ATOM 2457 O O . PHE A 1 325 ? 19.848 10.901 -17.303 1.00 89.50 325 PHE A O 1
ATOM 2464 N N . MET A 1 326 ? 19.439 9.771 -15.413 1.00 88.69 326 MET A N 1
ATOM 2465 C CA . MET A 1 326 ? 18.884 10.904 -14.678 1.00 88.69 326 MET A CA 1
ATOM 2466 C C . MET A 1 326 ? 19.949 11.905 -14.215 1.00 88.69 326 MET A C 1
ATOM 2468 O O . MET A 1 326 ? 19.590 12.980 -13.743 1.00 88.69 326 MET A O 1
ATOM 2472 N N . ASP A 1 327 ? 21.237 11.573 -14.316 1.00 90.12 327 ASP A N 1
ATOM 2473 C CA . ASP A 1 327 ? 22.313 12.450 -13.865 1.00 90.12 327 ASP A CA 1
ATOM 2474 C C . ASP A 1 327 ? 23.575 12.247 -14.700 1.00 90.12 327 ASP A C 1
ATOM 2476 O O . ASP A 1 327 ? 24.258 11.224 -14.625 1.00 90.12 327 ASP A O 1
ATOM 2480 N N . ILE A 1 328 ? 23.897 13.257 -15.504 1.00 92.19 328 ILE A N 1
ATOM 2481 C CA . ILE A 1 328 ? 25.037 13.235 -16.418 1.00 92.19 328 ILE A CA 1
ATOM 2482 C C . ILE A 1 328 ? 26.378 12.975 -15.724 1.00 92.19 328 ILE A C 1
ATOM 2484 O O . ILE A 1 328 ? 27.301 12.511 -16.391 1.00 92.19 328 ILE A O 1
ATOM 2488 N N . LYS A 1 329 ? 26.498 13.200 -14.406 1.00 90.25 329 LYS A N 1
ATOM 2489 C CA . LYS A 1 329 ? 27.736 12.909 -13.664 1.00 90.25 329 LYS A CA 1
ATOM 2490 C C . LYS A 1 329 ? 28.195 11.461 -13.836 1.00 90.25 329 LYS A C 1
ATOM 2492 O O . LYS A 1 329 ? 29.382 11.198 -13.919 1.00 90.25 329 LYS A O 1
ATOM 2497 N N . TYR A 1 330 ? 27.260 10.522 -13.999 1.00 88.38 330 TYR A N 1
ATOM 2498 C CA . TYR A 1 330 ? 27.590 9.105 -14.155 1.00 88.38 330 TYR A CA 1
ATOM 2499 C C . TYR A 1 330 ? 28.291 8.766 -15.482 1.00 88.38 330 TYR A C 1
ATOM 2501 O O . TYR A 1 330 ? 28.743 7.635 -15.649 1.00 88.38 330 TYR A O 1
ATOM 2509 N N . TYR A 1 331 ? 28.394 9.729 -16.405 1.00 89.62 331 TYR A N 1
ATOM 2510 C CA . TYR A 1 331 ? 29.007 9.574 -17.725 1.00 89.62 331 TYR A CA 1
ATOM 2511 C C . TYR A 1 331 ? 30.329 10.340 -17.879 1.00 89.62 331 TYR A C 1
ATOM 2513 O O . TYR A 1 331 ? 30.960 10.218 -18.928 1.00 89.62 331 TYR A O 1
ATOM 2521 N N . TYR A 1 332 ? 30.754 11.142 -16.897 1.00 92.44 332 TYR A N 1
ATOM 2522 C CA . TYR A 1 332 ? 31.925 12.021 -17.012 1.00 92.44 332 TYR A CA 1
ATOM 2523 C C . TYR A 1 332 ? 32.889 11.826 -15.843 1.00 92.44 332 TYR A C 1
ATOM 2525 O O . TYR A 1 332 ? 32.462 11.726 -14.703 1.00 92.44 332 TYR A O 1
ATOM 2533 N N . GLU A 1 333 ? 34.190 11.814 -16.126 1.00 92.88 333 GLU A N 1
ATOM 2534 C CA . GLU A 1 333 ? 35.244 11.838 -15.111 1.00 92.88 333 GLU A CA 1
ATOM 2535 C C . GLU A 1 333 ? 36.341 12.834 -15.543 1.00 92.88 333 GLU A C 1
ATOM 2537 O O . GLU A 1 333 ? 37.022 12.591 -16.547 1.00 92.88 333 GLU A O 1
ATOM 2542 N N . PRO A 1 334 ? 36.536 13.961 -14.825 1.00 92.94 334 PRO A N 1
ATOM 2543 C CA . PRO A 1 334 ? 35.781 14.400 -13.644 1.00 92.94 334 PRO A CA 1
ATOM 2544 C C . PRO A 1 334 ? 34.342 14.846 -13.970 1.00 92.94 334 PRO A C 1
ATOM 2546 O O . PRO A 1 334 ? 34.034 15.204 -15.109 1.00 92.94 334 PRO A O 1
ATOM 2549 N N . ASP A 1 335 ? 33.486 14.880 -12.945 1.00 94.50 335 ASP A N 1
ATOM 2550 C CA . ASP A 1 335 ? 32.097 15.340 -13.038 1.00 94.50 335 ASP A CA 1
ATOM 2551 C C . ASP A 1 335 ? 31.983 16.745 -13.651 1.00 94.50 335 ASP A C 1
ATOM 2553 O O . ASP A 1 335 ? 32.664 17.694 -13.239 1.00 94.50 335 ASP A O 1
ATOM 2557 N N . LEU A 1 336 ? 31.034 16.909 -14.578 1.00 93.31 336 LEU A N 1
ATOM 2558 C CA . LEU A 1 336 ? 30.640 18.227 -15.074 1.00 93.31 336 LEU A CA 1
ATOM 2559 C C . LEU A 1 336 ? 29.990 19.049 -13.955 1.00 93.31 336 LEU A C 1
ATOM 2561 O O . LEU A 1 336 ? 29.116 18.565 -13.240 1.00 93.31 336 LEU A O 1
ATOM 2565 N N . GLN A 1 337 ? 30.382 20.317 -13.848 1.00 94.50 337 GLN A N 1
ATOM 2566 C CA . GLN A 1 337 ? 29.881 21.230 -12.822 1.00 94.50 337 GLN A CA 1
ATOM 2567 C C . GLN A 1 337 ? 28.828 22.177 -13.403 1.00 94.50 337 GLN A C 1
ATOM 2569 O O . GLN A 1 337 ? 29.027 22.769 -14.469 1.00 94.50 337 GLN A O 1
ATOM 2574 N N . PHE A 1 338 ? 27.725 22.360 -12.677 1.00 94.69 338 PHE A N 1
ATOM 2575 C CA . PHE A 1 338 ? 26.594 23.191 -13.089 1.00 94.69 338 PHE A CA 1
ATOM 2576 C C . PHE A 1 338 ? 26.263 24.229 -12.017 1.00 94.69 338 PHE A C 1
ATOM 2578 O O . PHE A 1 338 ? 26.222 23.911 -10.834 1.00 94.69 338 PHE A O 1
ATOM 2585 N N . SER A 1 339 ? 25.985 25.462 -12.441 1.00 94.69 339 SER A N 1
ATOM 2586 C CA . SER A 1 339 ? 25.485 26.537 -11.571 1.00 94.69 339 SER A CA 1
ATOM 2587 C C . SER A 1 339 ? 23.965 26.483 -11.392 1.00 94.69 339 SER A C 1
ATOM 2589 O O . SER A 1 339 ? 23.427 27.078 -10.461 1.00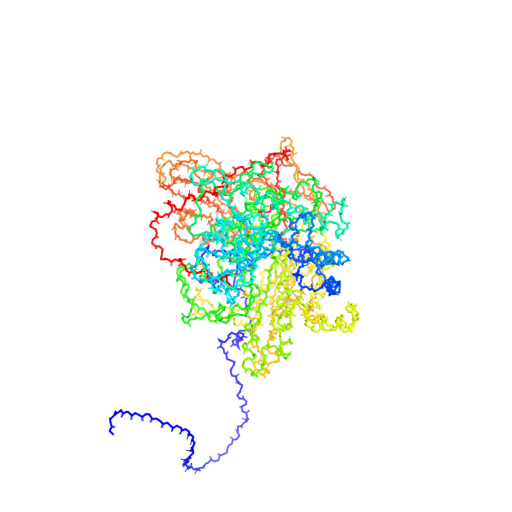 94.69 339 SER A O 1
ATOM 2591 N N . GLN A 1 340 ? 23.259 25.763 -12.273 1.00 92.75 340 GLN A N 1
ATOM 2592 C CA . GLN A 1 340 ? 21.820 25.525 -12.169 1.00 92.75 340 GLN A CA 1
ATOM 2593 C C . GLN A 1 340 ? 21.487 24.057 -12.474 1.00 92.75 340 GLN A C 1
ATOM 2595 O O . GLN A 1 340 ? 21.859 23.574 -13.547 1.00 92.75 340 GLN A O 1
ATOM 2600 N N . PRO A 1 341 ? 20.766 23.342 -11.588 1.00 91.94 341 PRO A N 1
ATOM 2601 C CA . PRO A 1 341 ? 20.357 21.956 -11.823 1.00 91.94 341 PRO A CA 1
ATOM 2602 C C . PRO A 1 341 ? 19.310 21.850 -12.949 1.00 91.94 341 PRO A C 1
ATOM 2604 O O . PRO A 1 341 ? 18.746 22.870 -13.370 1.00 91.94 341 PRO A O 1
ATOM 2607 N N . PRO A 1 342 ? 18.998 20.629 -13.434 1.00 92.19 342 PRO A N 1
ATOM 2608 C CA . PRO A 1 342 ? 17.840 20.427 -14.298 1.00 92.19 342 PRO A CA 1
ATOM 2609 C C . PRO A 1 342 ? 16.605 21.021 -13.620 1.00 92.19 342 PRO A C 1
ATOM 2611 O O . PRO A 1 342 ? 16.404 20.804 -12.426 1.00 92.19 342 PRO A O 1
ATOM 2614 N N . THR A 1 343 ? 15.821 21.815 -14.349 1.00 92.94 343 THR A N 1
ATOM 2615 C CA . THR A 1 343 ? 14.708 22.584 -13.773 1.00 92.94 343 THR A CA 1
ATOM 2616 C C . THR A 1 343 ? 13.500 22.558 -14.702 1.00 92.94 343 THR A C 1
ATOM 2618 O O . THR A 1 343 ? 13.615 22.844 -15.895 1.00 92.94 343 THR A O 1
ATOM 2621 N N . TYR A 1 344 ? 12.328 22.263 -14.153 1.00 94.31 344 TYR A N 1
ATOM 2622 C CA . TYR A 1 344 ? 11.050 22.310 -14.848 1.00 94.31 344 TYR A CA 1
ATOM 2623 C C . TYR A 1 344 ? 10.081 23.236 -14.109 1.00 94.31 344 TYR A C 1
ATOM 2625 O O . TYR A 1 344 ? 10.026 23.221 -12.884 1.00 94.31 344 TYR A O 1
ATOM 2633 N N . ILE A 1 345 ? 9.327 24.043 -14.854 1.00 93.12 345 ILE A N 1
ATOM 2634 C CA . ILE A 1 345 ? 8.253 24.879 -14.309 1.00 93.12 345 ILE A CA 1
ATOM 2635 C C . ILE A 1 345 ? 6.938 24.246 -14.746 1.00 93.12 345 ILE A C 1
ATOM 2637 O O . ILE A 1 345 ? 6.691 24.123 -15.947 1.00 93.12 345 ILE A O 1
ATOM 2641 N N . THR A 1 346 ? 6.116 23.834 -13.783 1.00 90.62 346 THR A N 1
ATOM 2642 C CA . THR A 1 346 ? 4.827 23.205 -14.074 1.00 90.62 346 THR A CA 1
ATOM 2643 C C . THR A 1 346 ? 3.862 24.194 -14.712 1.00 90.62 346 THR A C 1
ATOM 2645 O O . THR A 1 346 ? 4.019 25.415 -14.611 1.00 90.62 346 THR A O 1
ATOM 2648 N N . ARG A 1 347 ? 2.777 23.696 -15.303 1.00 86.94 347 ARG A N 1
ATOM 2649 C CA . ARG A 1 347 ? 1.693 24.545 -15.832 1.00 86.94 347 ARG A CA 1
ATOM 2650 C C . ARG A 1 347 ? 1.052 25.459 -14.790 1.00 86.94 347 ARG A C 1
ATOM 2652 O O . ARG A 1 347 ? 0.408 26.438 -15.162 1.00 86.94 347 ARG A O 1
ATOM 2659 N N . LYS A 1 348 ? 1.204 25.136 -13.504 1.00 84.38 348 LYS A N 1
ATOM 2660 C CA . LYS A 1 348 ? 0.738 25.946 -12.370 1.00 84.38 348 LYS A CA 1
ATOM 2661 C C . LYS A 1 348 ? 1.805 26.895 -11.816 1.00 84.38 348 LYS A C 1
ATOM 2663 O O . LYS A 1 348 ? 1.535 27.598 -10.848 1.00 84.38 348 LYS A O 1
ATOM 2668 N N . GLY A 1 349 ? 2.983 26.949 -12.437 1.00 87.62 349 GLY A N 1
ATOM 2669 C CA . GLY A 1 349 ? 4.083 27.827 -12.043 1.00 87.62 349 GLY A CA 1
ATOM 2670 C C . GLY A 1 349 ? 4.939 27.287 -10.897 1.00 87.62 349 GLY A C 1
ATOM 2671 O O . GLY A 1 349 ? 5.708 28.049 -10.319 1.00 87.62 349 GLY A O 1
ATOM 2672 N N . GLU A 1 350 ? 4.818 26.002 -10.548 1.00 85.56 350 GLU A N 1
ATOM 2673 C CA . GLU A 1 350 ? 5.676 25.380 -9.535 1.00 85.56 350 GLU A CA 1
ATOM 2674 C C . GLU A 1 350 ? 7.031 25.032 -10.155 1.00 85.56 350 GLU A C 1
ATOM 2676 O O . GLU A 1 350 ? 7.093 24.366 -11.187 1.00 85.56 350 GLU A O 1
ATOM 2681 N N . THR A 1 351 ? 8.123 25.469 -9.533 1.00 90.31 351 THR A N 1
ATOM 2682 C CA . THR A 1 351 ? 9.479 25.124 -9.975 1.00 90.31 351 THR A CA 1
ATOM 2683 C C . THR A 1 351 ? 9.927 23.831 -9.304 1.00 90.31 351 THR A C 1
ATOM 2685 O O . THR A 1 351 ? 9.940 23.742 -8.078 1.00 90.31 351 THR A O 1
ATOM 2688 N N . VAL A 1 352 ? 10.340 22.852 -10.105 1.00 89.50 352 VAL A N 1
ATOM 2689 C CA . VAL A 1 352 ? 10.897 21.572 -9.653 1.00 89.50 352 VAL A CA 1
ATOM 2690 C C . VAL A 1 352 ? 12.305 21.424 -10.208 1.00 89.50 352 VAL A C 1
ATOM 2692 O O . VAL A 1 352 ? 12.538 21.713 -11.382 1.00 89.50 352 VAL A O 1
ATOM 2695 N N . THR A 1 353 ? 13.244 20.973 -9.379 1.00 91.00 353 THR A N 1
ATOM 2696 C CA . THR A 1 353 ? 14.646 20.800 -9.769 1.00 91.00 353 THR A CA 1
ATOM 2697 C C . THR A 1 353 ? 15.149 19.379 -9.521 1.00 91.00 353 THR A C 1
ATOM 2699 O O . THR A 1 353 ? 14.595 18.632 -8.716 1.00 91.00 353 THR A O 1
ATOM 2702 N N . GLY A 1 354 ? 16.227 19.007 -10.211 1.00 89.38 354 GLY A N 1
ATOM 2703 C CA . GLY A 1 354 ? 16.921 17.734 -10.028 1.00 89.38 354 GLY A CA 1
ATOM 2704 C C . GLY A 1 354 ? 16.359 16.589 -10.871 1.00 89.38 354 GLY A C 1
ATOM 2705 O O . GLY A 1 354 ? 15.730 16.795 -11.903 1.00 89.38 354 GLY A O 1
ATOM 2706 N N . GLN A 1 355 ? 16.635 15.362 -10.436 1.00 83.88 355 GLN A N 1
ATOM 2707 C CA . GLN A 1 355 ? 16.359 14.138 -11.194 1.00 83.88 355 GLN A CA 1
ATOM 2708 C C . GLN A 1 355 ? 14.846 13.877 -11.369 1.00 83.88 355 GLN A C 1
ATOM 2710 O O . GLN A 1 355 ? 14.401 13.361 -12.389 1.00 83.88 355 GLN A O 1
ATOM 2715 N N . GLU A 1 356 ? 14.022 14.284 -10.403 1.00 87.81 356 GLU A N 1
ATOM 2716 C CA . GLU A 1 356 ? 12.587 13.957 -10.359 1.00 87.81 356 GLU A CA 1
ATOM 2717 C C . GLU A 1 356 ? 11.709 14.815 -11.276 1.00 87.81 356 GLU A C 1
ATOM 2719 O O . GLU A 1 356 ? 10.499 14.603 -11.320 1.00 87.81 356 GLU A O 1
ATOM 2724 N N . VAL A 1 357 ? 12.290 15.740 -12.051 1.00 92.69 357 VAL A N 1
ATOM 2725 C CA . VAL A 1 357 ? 11.553 16.620 -12.980 1.00 92.69 357 VAL A CA 1
ATOM 2726 C C . VAL A 1 357 ? 10.676 15.854 -13.976 1.00 92.69 357 VAL A C 1
ATOM 2728 O O . VAL A 1 357 ? 9.662 16.382 -14.424 1.00 92.69 357 VAL A O 1
ATOM 2731 N N . PHE A 1 358 ? 10.992 14.594 -14.288 1.00 94.38 358 PHE A N 1
ATOM 2732 C CA . PHE A 1 358 ? 10.171 13.757 -15.169 1.00 94.38 358 PHE A CA 1
ATOM 2733 C C . PHE A 1 358 ? 8.764 13.464 -14.624 1.00 94.38 358 PHE A C 1
ATOM 2735 O O . PHE A 1 358 ? 7.831 13.308 -15.416 1.00 94.38 358 PHE A O 1
ATOM 2742 N N . LEU A 1 359 ? 8.563 13.430 -13.302 1.00 94.50 359 LEU A N 1
ATOM 2743 C CA . LEU A 1 359 ? 7.237 13.220 -12.709 1.00 94.50 359 LEU A CA 1
ATOM 2744 C C . LEU A 1 359 ? 6.274 14.390 -12.990 1.00 94.50 359 LEU A C 1
ATOM 2746 O O . LEU A 1 359 ? 5.260 14.144 -13.646 1.00 94.50 359 LEU A O 1
ATOM 2750 N N . PRO A 1 360 ? 6.561 15.645 -12.590 1.00 94.69 360 PRO A N 1
ATOM 2751 C CA . PRO A 1 360 ? 5.681 16.775 -12.884 1.00 94.69 360 PRO A CA 1
ATOM 2752 C C . PRO A 1 360 ? 5.566 17.074 -14.387 1.00 94.69 360 PRO A C 1
ATOM 2754 O O . PRO A 1 360 ? 4.520 17.524 -14.847 1.00 94.69 360 PRO A O 1
ATOM 2757 N N . VAL A 1 361 ? 6.593 16.770 -15.192 1.00 96.75 361 VAL A N 1
ATOM 2758 C CA . VAL A 1 361 ? 6.467 16.819 -16.659 1.00 96.75 361 VAL A CA 1
ATOM 2759 C C . VAL A 1 361 ? 5.382 15.849 -17.142 1.00 96.75 361 VAL A C 1
ATOM 2761 O O . VAL A 1 361 ? 4.562 16.199 -17.991 1.00 96.75 361 VAL A O 1
ATOM 2764 N N . THR A 1 362 ? 5.353 14.633 -16.595 1.00 97.81 362 THR A N 1
ATOM 2765 C CA . THR A 1 362 ? 4.351 13.620 -16.952 1.00 97.81 362 THR A CA 1
ATOM 2766 C C . THR A 1 362 ? 2.953 14.040 -16.504 1.00 97.81 362 THR A C 1
ATOM 2768 O O . THR A 1 362 ? 2.013 13.923 -17.292 1.00 97.81 362 THR A O 1
ATOM 2771 N N . THR A 1 363 ? 2.794 14.565 -15.283 1.00 96.06 363 THR A N 1
ATOM 2772 C CA . THR A 1 363 ? 1.480 15.020 -14.795 1.00 96.06 363 THR A CA 1
ATOM 2773 C C . THR A 1 363 ? 0.937 16.181 -15.629 1.00 96.06 363 THR A C 1
ATOM 2775 O O . THR A 1 363 ? -0.250 16.186 -15.958 1.00 96.06 363 THR A O 1
ATOM 2778 N N . ASP A 1 364 ? 1.783 17.118 -16.062 1.00 96.38 364 ASP A N 1
ATOM 2779 C CA . ASP A 1 364 ? 1.390 18.229 -16.940 1.00 96.38 364 ASP A CA 1
ATOM 2780 C C . ASP A 1 364 ? 0.971 17.772 -18.342 1.00 96.38 364 ASP A C 1
ATOM 2782 O O . ASP A 1 364 ? 0.023 18.319 -18.913 1.00 96.38 364 ASP A O 1
ATOM 2786 N N . VAL A 1 365 ? 1.659 16.772 -18.906 1.00 97.38 365 VAL A N 1
ATOM 2787 C CA . VAL A 1 365 ? 1.279 16.175 -20.195 1.00 97.38 365 VAL A CA 1
ATOM 2788 C C . VAL A 1 365 ? -0.062 15.454 -20.061 1.00 97.38 365 VAL A C 1
ATOM 2790 O O . VAL A 1 365 ? -0.957 15.681 -20.871 1.00 97.38 365 VAL A O 1
ATOM 2793 N N . VAL A 1 366 ? -0.237 14.623 -19.036 1.00 97.38 366 VAL A N 1
ATOM 2794 C CA . VAL A 1 366 ? -1.468 13.837 -18.842 1.00 97.38 366 VAL A CA 1
ATOM 2795 C C . VAL A 1 366 ? -2.673 14.715 -18.499 1.00 97.38 366 VAL A C 1
ATOM 2797 O O . VAL A 1 366 ? -3.788 14.430 -18.936 1.00 97.38 366 VAL A O 1
ATOM 2800 N N . SER A 1 367 ? -2.470 15.788 -17.738 1.00 94.50 367 SER A N 1
ATOM 2801 C CA . SER A 1 367 ? -3.542 16.720 -17.378 1.00 94.50 367 SER A CA 1
ATOM 2802 C C . SER A 1 367 ? -3.913 17.689 -18.503 1.00 94.50 367 SER A C 1
ATOM 2804 O O . SER A 1 367 ? -4.948 18.349 -18.404 1.00 94.50 367 SER A O 1
ATOM 2806 N N . ASP A 1 368 ? -3.124 17.769 -19.584 1.00 95.38 368 ASP A N 1
ATOM 2807 C CA . ASP A 1 368 ? -3.449 18.601 -20.740 1.00 95.38 368 ASP A CA 1
ATOM 2808 C C . ASP A 1 368 ? -4.657 18.058 -21.516 1.00 95.38 368 ASP A C 1
ATOM 2810 O O . ASP A 1 368 ? -4.561 16.981 -22.117 1.00 95.38 368 ASP A O 1
ATOM 2814 N N . PRO A 1 369 ? -5.766 18.816 -21.626 1.00 94.12 369 PRO A N 1
ATOM 2815 C CA . PRO A 1 369 ? -6.895 18.410 -22.454 1.00 94.12 369 PRO A CA 1
ATOM 2816 C C . PRO A 1 369 ? -6.520 18.148 -23.922 1.00 94.12 369 PRO A C 1
ATOM 2818 O O . PRO A 1 369 ? -7.149 17.303 -24.561 1.00 94.12 369 PRO A O 1
ATOM 2821 N N . VAL A 1 370 ? -5.478 18.805 -24.455 1.00 95.44 370 VAL A N 1
ATOM 2822 C CA . VAL A 1 370 ? -4.976 18.583 -25.826 1.00 95.44 370 VAL A CA 1
ATOM 2823 C C . VAL A 1 370 ? -4.502 17.143 -26.024 1.00 95.44 370 VAL A C 1
ATOM 2825 O O . VAL A 1 370 ? -4.669 16.586 -27.109 1.00 95.44 370 VAL A O 1
ATOM 2828 N N . ASN A 1 371 ? -3.970 16.505 -24.978 1.00 95.88 371 ASN A N 1
ATOM 2829 C CA . ASN A 1 371 ? -3.492 15.126 -25.053 1.00 95.88 371 ASN A CA 1
ATOM 2830 C C . ASN A 1 371 ? -4.620 14.095 -24.888 1.00 95.88 371 ASN A C 1
ATOM 2832 O O . ASN A 1 371 ? -4.383 12.908 -25.114 1.00 95.88 371 ASN A O 1
ATOM 2836 N N . GLN A 1 372 ? -5.857 14.521 -24.588 1.00 96.19 372 GLN A N 1
ATOM 2837 C CA . GLN A 1 372 ? -7.060 13.680 -24.495 1.00 96.19 372 GLN A CA 1
ATOM 2838 C C . GLN A 1 372 ? -6.850 12.418 -23.640 1.00 96.19 372 GLN A C 1
ATOM 2840 O O . GLN A 1 372 ? -7.101 11.301 -24.096 1.00 96.19 372 GLN A O 1
ATOM 2845 N N . THR A 1 373 ? -6.356 12.595 -22.418 1.00 97.56 373 THR A N 1
ATOM 2846 C CA . THR A 1 373 ? -6.073 11.530 -21.438 1.00 97.56 373 THR A CA 1
ATOM 2847 C C . THR A 1 373 ? -6.977 11.616 -20.197 1.00 97.56 373 THR A C 1
ATOM 2849 O O . THR A 1 373 ? -6.477 11.561 -19.072 1.00 97.56 373 THR A O 1
ATOM 2852 N N . PRO A 1 374 ? -8.311 11.773 -20.339 1.00 96.94 374 PRO A N 1
ATOM 2853 C CA . PRO A 1 374 ? -9.184 11.817 -19.171 1.00 96.94 374 PRO A CA 1
ATOM 2854 C C . PRO A 1 374 ? -9.133 10.474 -18.428 1.00 96.94 374 PRO A C 1
ATOM 2856 O O . PRO A 1 374 ? -9.001 9.418 -19.044 1.00 96.94 374 PRO A O 1
ATOM 2859 N N . GLY A 1 375 ? -9.206 10.514 -17.099 1.00 95.75 375 GLY A N 1
ATOM 2860 C CA . GLY A 1 375 ? -9.207 9.312 -16.259 1.00 95.75 375 GLY A CA 1
ATOM 2861 C C . GLY A 1 375 ? -7.847 8.631 -16.055 1.00 95.75 375 GLY A C 1
ATOM 2862 O O . GLY A 1 375 ? -7.777 7.715 -15.241 1.00 95.75 375 GLY A O 1
ATOM 2863 N N . VAL A 1 376 ? -6.771 9.064 -16.726 1.00 98.12 376 VAL A N 1
ATOM 2864 C CA . VAL A 1 376 ? -5.416 8.522 -16.507 1.00 98.12 376 VAL A CA 1
ATOM 2865 C C . VAL A 1 376 ? -4.877 8.992 -15.157 1.00 98.12 376 VAL A C 1
ATOM 2867 O O . VAL A 1 376 ? -4.780 10.193 -14.902 1.00 98.12 376 VAL A O 1
ATOM 2870 N N . LYS A 1 377 ? -4.484 8.046 -14.303 1.00 97.25 377 LYS A N 1
ATOM 2871 C CA . LYS A 1 377 ? -3.769 8.308 -13.050 1.00 97.25 377 LYS A CA 1
ATOM 2872 C C . LYS A 1 377 ? -2.262 8.242 -13.286 1.00 97.25 377 LYS A C 1
ATOM 2874 O O . LYS A 1 377 ? -1.778 7.344 -13.971 1.00 97.25 377 LYS A O 1
ATOM 2879 N N . VAL A 1 378 ? -1.522 9.174 -12.687 1.00 97.38 378 VAL A N 1
ATOM 2880 C CA . VAL A 1 378 ? -0.050 9.178 -12.677 1.00 97.38 378 VAL A CA 1
ATOM 2881 C C . VAL A 1 378 ? 0.428 8.949 -11.250 1.00 97.38 378 VAL A C 1
ATOM 2883 O O . VAL A 1 378 ? 0.088 9.726 -10.356 1.00 97.38 378 VAL A O 1
ATOM 2886 N N . ILE A 1 379 ? 1.213 7.900 -11.031 1.00 95.44 379 ILE A N 1
ATOM 2887 C CA . ILE A 1 379 ? 1.789 7.564 -9.724 1.00 95.44 379 ILE A CA 1
ATOM 2888 C C . ILE A 1 379 ? 3.316 7.655 -9.759 1.00 95.44 379 ILE A C 1
ATOM 2890 O O . ILE A 1 379 ? 3.955 7.364 -10.774 1.00 95.44 379 ILE A O 1
ATOM 2894 N N . SER A 1 380 ? 3.901 8.089 -8.643 1.00 93.56 380 SER A N 1
ATOM 2895 C CA . SER A 1 380 ? 5.353 8.237 -8.504 1.00 93.56 380 SER A CA 1
ATOM 2896 C C . SER A 1 380 ? 6.014 6.902 -8.172 1.00 93.56 380 SER A C 1
ATOM 2898 O O . SER A 1 380 ? 5.893 6.429 -7.043 1.00 93.56 380 SER A O 1
ATOM 2900 N N . GLY A 1 381 ? 6.762 6.327 -9.111 1.00 92.12 381 GLY A N 1
ATOM 2901 C CA . GLY A 1 381 ? 7.626 5.171 -8.862 1.00 92.12 381 GLY A CA 1
ATOM 2902 C C . GLY A 1 381 ? 8.999 5.540 -8.280 1.00 92.12 381 GLY A C 1
ATOM 2903 O O . GLY A 1 381 ? 9.726 4.682 -7.780 1.00 92.12 381 GLY A O 1
ATOM 2904 N N . PHE A 1 382 ? 9.358 6.832 -8.238 1.00 88.50 382 PHE A N 1
ATOM 2905 C CA . PHE A 1 382 ? 10.559 7.306 -7.526 1.00 88.50 382 PHE A CA 1
ATOM 2906 C C . PHE A 1 382 ? 10.532 6.967 -6.033 1.00 88.50 382 PHE A C 1
ATOM 2908 O O . PHE A 1 382 ? 11.566 6.717 -5.416 1.00 88.50 382 PHE A O 1
ATOM 2915 N N . SER A 1 383 ? 9.331 6.917 -5.466 1.00 87.56 383 SER A N 1
ATOM 2916 C CA . SER A 1 383 ? 9.088 6.604 -4.060 1.00 87.56 383 SER A CA 1
ATOM 2917 C C . SER A 1 383 ? 9.257 5.125 -3.690 1.00 87.56 383 SER A C 1
ATOM 2919 O O . SER A 1 383 ? 9.274 4.798 -2.500 1.00 87.56 383 SER A O 1
ATOM 2921 N N . ASN A 1 384 ? 9.455 4.233 -4.671 1.00 84.38 384 ASN A N 1
ATOM 2922 C CA . ASN A 1 384 ? 9.367 2.784 -4.469 1.00 84.38 384 ASN A CA 1
ATOM 2923 C C . ASN A 1 384 ? 10.345 2.239 -3.415 1.00 84.38 384 ASN A C 1
ATOM 2925 O O . ASN A 1 384 ? 10.024 1.257 -2.749 1.00 84.38 384 ASN A O 1
ATOM 2929 N N . GLN A 1 385 ? 11.499 2.890 -3.233 1.00 73.00 385 GLN A N 1
ATOM 2930 C CA . GLN A 1 385 ? 12.568 2.474 -2.311 1.00 73.00 385 GLN A CA 1
ATOM 2931 C C . GLN A 1 385 ? 12.989 3.571 -1.320 1.00 73.00 385 GLN A C 1
ATOM 2933 O O . GLN A 1 385 ? 13.989 3.426 -0.621 1.00 73.00 385 GLN A O 1
ATOM 2938 N N . ARG A 1 386 ? 12.256 4.689 -1.256 1.00 80.69 386 ARG A N 1
ATOM 2939 C CA . ARG A 1 386 ? 12.683 5.875 -0.502 1.00 80.69 386 ARG A CA 1
ATOM 2940 C C . ARG A 1 386 ? 11.767 6.158 0.687 1.00 80.69 386 ARG A C 1
ATOM 2942 O O . ARG A 1 386 ? 10.611 6.516 0.476 1.00 80.69 386 ARG A O 1
ATOM 2949 N N . PRO A 1 387 ? 12.265 6.119 1.933 1.00 73.75 387 PRO A N 1
ATOM 2950 C CA . PRO A 1 387 ? 11.434 6.348 3.116 1.00 73.75 387 PRO A CA 1
ATOM 2951 C C . PRO A 1 387 ? 10.709 7.690 3.159 1.00 73.75 387 PRO A C 1
ATOM 2953 O O . PRO A 1 387 ? 9.668 7.792 3.788 1.00 73.75 387 PRO A O 1
ATOM 2956 N N . LYS A 1 388 ? 11.313 8.730 2.575 1.00 79.25 388 LYS A N 1
ATOM 2957 C CA . LYS A 1 388 ? 10.945 10.135 2.802 1.00 79.25 388 LYS A CA 1
ATOM 2958 C C . LYS A 1 388 ? 9.738 10.615 1.997 1.00 79.25 388 LYS A C 1
ATOM 2960 O O . LYS A 1 388 ? 9.141 11.625 2.359 1.00 79.25 388 LYS A O 1
ATOM 2965 N N . ASP A 1 389 ? 9.412 9.940 0.895 1.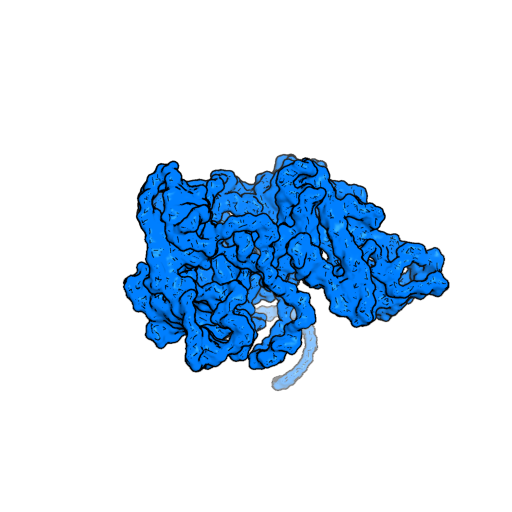00 85.75 389 ASP A N 1
ATOM 2966 C CA . ASP A 1 389 ? 8.262 10.306 0.070 1.00 85.75 389 ASP A CA 1
ATOM 2967 C C . ASP A 1 389 ? 6.970 10.034 0.837 1.00 85.75 389 ASP A C 1
ATOM 2969 O O . ASP A 1 389 ? 6.811 8.963 1.420 1.00 85.75 389 ASP A O 1
ATOM 2973 N N . ASN A 1 390 ? 6.052 10.998 0.841 1.00 84.88 390 ASN A N 1
ATOM 2974 C CA . ASN A 1 390 ? 4.844 10.959 1.659 1.00 84.88 390 ASN A CA 1
ATOM 2975 C C . ASN A 1 390 ? 3.668 11.662 0.974 1.00 84.88 390 ASN A C 1
ATOM 2977 O O . ASN A 1 390 ? 3.801 12.252 -0.098 1.00 84.88 390 ASN A O 1
ATOM 2981 N N . PHE A 1 391 ? 2.491 11.611 1.598 1.00 84.44 391 PHE A N 1
ATOM 2982 C CA . PHE A 1 391 ? 1.264 12.130 0.984 1.00 84.44 391 PHE A CA 1
ATOM 2983 C C . PHE A 1 391 ? 1.106 13.648 1.129 1.00 84.44 391 PHE A C 1
ATOM 2985 O O . PHE A 1 391 ? 0.184 14.224 0.548 1.00 84.44 391 PHE A O 1
ATOM 2992 N N . ARG A 1 392 ? 1.991 14.319 1.877 1.00 82.12 392 ARG A N 1
ATOM 2993 C CA . ARG A 1 392 ? 1.940 15.772 2.093 1.00 82.12 392 ARG A CA 1
ATOM 2994 C C . ARG A 1 392 ? 2.305 16.567 0.847 1.00 82.12 392 ARG A C 1
ATOM 2996 O O . ARG A 1 392 ? 1.707 17.626 0.632 1.00 82.12 392 ARG A O 1
ATOM 3003 N N . TRP A 1 393 ? 3.278 16.079 0.078 1.00 76.38 393 TRP A N 1
ATOM 3004 C CA . TRP A 1 393 ? 3.928 16.794 -1.026 1.00 76.38 393 TRP A CA 1
ATOM 3005 C C . TRP A 1 393 ? 3.704 16.072 -2.358 1.00 76.38 393 TRP A C 1
ATOM 3007 O O . TRP A 1 393 ? 4.623 15.527 -2.957 1.00 76.38 393 TRP A O 1
ATOM 3017 N N . ILE A 1 394 ? 2.447 16.047 -2.799 1.00 82.81 394 ILE A N 1
ATOM 3018 C CA . ILE A 1 394 ? 2.028 15.432 -4.064 1.00 82.81 394 ILE A CA 1
ATOM 3019 C C . ILE A 1 394 ? 1.853 16.533 -5.109 1.00 82.81 394 ILE A C 1
ATOM 3021 O O . ILE A 1 394 ? 1.179 17.531 -4.831 1.00 82.81 394 ILE A O 1
ATOM 3025 N N . PHE A 1 395 ? 2.427 16.346 -6.299 1.00 83.62 395 PHE A N 1
ATOM 3026 C CA . PHE A 1 395 ? 2.284 17.295 -7.403 1.00 83.62 395 PHE A CA 1
ATOM 3027 C C . PHE A 1 395 ? 0.836 17.367 -7.893 1.00 83.62 395 PHE A C 1
ATOM 3029 O O . PHE A 1 395 ? 0.069 16.404 -7.805 1.00 83.62 395 PHE A O 1
ATOM 3036 N N . ASP A 1 396 ? 0.443 18.500 -8.469 1.00 83.06 396 ASP A N 1
ATOM 3037 C CA . ASP A 1 396 ? -0.851 18.558 -9.138 1.00 83.06 396 ASP A CA 1
ATOM 3038 C C . ASP A 1 396 ? -0.922 17.551 -10.300 1.00 83.06 396 ASP A C 1
ATOM 3040 O O . ASP A 1 396 ? 0.034 17.359 -11.051 1.00 83.06 396 ASP A O 1
ATOM 3044 N N . GLY A 1 397 ? -2.060 16.863 -10.416 1.00 85.75 397 GLY A N 1
ATOM 3045 C CA . GLY A 1 397 ? -2.255 15.782 -11.388 1.00 85.75 397 GLY A CA 1
ATOM 3046 C C . GLY A 1 397 ? -1.634 14.432 -10.997 1.00 85.75 397 GLY A C 1
ATOM 3047 O O . GLY A 1 397 ? -1.965 13.427 -11.623 1.00 85.75 397 GLY A O 1
ATOM 3048 N N . GLN A 1 398 ? -0.804 14.362 -9.951 1.00 91.06 398 GLN A N 1
ATOM 3049 C CA . GLN A 1 398 ? -0.334 13.092 -9.394 1.00 91.06 398 GLN A CA 1
ATOM 3050 C C . GLN A 1 398 ? -1.441 12.455 -8.537 1.00 91.06 398 GLN A C 1
ATOM 3052 O O . GLN A 1 398 ? -2.039 13.104 -7.678 1.00 91.06 398 GLN A O 1
ATOM 3057 N N . ALA A 1 399 ? -1.719 11.174 -8.772 1.00 92.75 399 ALA A N 1
ATOM 3058 C CA . ALA A 1 399 ? -2.731 10.409 -8.042 1.00 92.75 399 ALA A CA 1
ATOM 3059 C C . ALA A 1 399 ? -2.195 9.835 -6.721 1.00 92.75 399 ALA A C 1
ATOM 3061 O O . ALA A 1 399 ? -2.931 9.724 -5.741 1.00 92.75 399 ALA A O 1
ATOM 3062 N N . GLY A 1 400 ? -0.913 9.469 -6.692 1.00 92.38 400 GLY A N 1
ATOM 3063 C CA . GLY A 1 400 ? -0.357 8.699 -5.590 1.00 92.38 400 GLY A CA 1
ATOM 3064 C C . GLY A 1 400 ? 1.142 8.461 -5.674 1.00 92.38 400 GLY A C 1
ATOM 3065 O O . GLY A 1 400 ? 1.840 8.989 -6.549 1.00 92.38 400 GLY A O 1
ATOM 3066 N N . ILE A 1 401 ? 1.627 7.640 -4.753 1.00 92.25 401 ILE A N 1
ATOM 3067 C CA . ILE A 1 401 ? 3.005 7.141 -4.710 1.00 92.25 401 ILE A CA 1
ATOM 3068 C C . ILE A 1 401 ? 2.987 5.608 -4.743 1.00 92.25 401 ILE A C 1
ATOM 3070 O O . ILE A 1 401 ? 1.947 4.992 -4.487 1.00 92.25 401 ILE A O 1
ATOM 3074 N N . SER A 1 402 ? 4.125 4.993 -5.047 1.00 92.88 402 SER A N 1
ATOM 3075 C CA . SER A 1 402 ? 4.269 3.540 -5.025 1.00 92.88 402 SER A CA 1
ATOM 3076 C C . SER A 1 402 ? 5.401 3.061 -4.114 1.00 92.88 402 SER A C 1
ATOM 3078 O O . SER A 1 402 ? 6.268 3.820 -3.688 1.00 92.88 402 SER A O 1
ATOM 3080 N N . ARG A 1 403 ? 5.340 1.788 -3.723 1.00 90.38 403 ARG A N 1
ATOM 3081 C CA . ARG A 1 403 ? 6.290 1.113 -2.833 1.00 90.38 403 ARG A CA 1
ATOM 3082 C C . ARG A 1 403 ? 6.631 -0.267 -3.381 1.00 90.38 403 ARG A C 1
ATOM 3084 O O . ARG A 1 403 ? 5.732 -1.029 -3.726 1.00 90.38 403 ARG A O 1
ATOM 3091 N N . HIS A 1 404 ? 7.912 -0.623 -3.395 1.00 88.19 404 HIS A N 1
ATOM 3092 C CA . HIS A 1 404 ? 8.409 -1.932 -3.834 1.00 88.19 404 HIS A CA 1
ATOM 3093 C C . HIS A 1 404 ? 9.050 -2.665 -2.665 1.00 88.19 404 HIS A C 1
ATOM 3095 O O . HIS A 1 404 ? 10.272 -2.752 -2.539 1.00 88.19 404 HIS A O 1
ATOM 3101 N N . TYR A 1 405 ? 8.217 -3.187 -1.771 1.00 86.00 405 TYR A N 1
ATOM 3102 C CA . TYR A 1 405 ? 8.736 -4.009 -0.692 1.00 86.00 405 TYR A CA 1
ATOM 3103 C C . TYR A 1 405 ? 8.601 -5.482 -1.040 1.00 86.00 405 TYR A C 1
ATOM 3105 O O . TYR A 1 405 ? 7.497 -6.032 -1.056 1.00 86.00 405 TYR A O 1
ATOM 3113 N N . TYR A 1 406 ? 9.740 -6.115 -1.293 1.00 86.00 406 TYR A N 1
ATOM 3114 C CA . TYR A 1 406 ? 9.836 -7.554 -1.471 1.00 86.00 406 TYR A CA 1
ATOM 3115 C C . TYR A 1 406 ? 9.954 -8.248 -0.120 1.00 86.00 406 TYR A C 1
ATOM 3117 O O . TYR A 1 406 ? 10.670 -7.806 0.778 1.00 86.00 406 TYR A O 1
ATOM 3125 N N . THR A 1 407 ? 9.241 -9.358 0.015 1.00 89.19 407 THR A N 1
ATOM 3126 C CA . THR A 1 407 ? 9.333 -10.247 1.174 1.00 89.19 407 THR A CA 1
ATOM 3127 C C . THR A 1 407 ? 9.732 -11.629 0.691 1.00 89.19 407 THR A C 1
ATOM 3129 O O . THR A 1 407 ? 9.682 -11.910 -0.505 1.00 89.19 407 THR A O 1
ATOM 3132 N N . GLY A 1 408 ? 10.124 -12.526 1.587 1.00 91.06 408 GLY A N 1
ATOM 3133 C CA . GLY A 1 408 ? 10.454 -13.879 1.170 1.00 91.06 408 GLY A CA 1
ATOM 3134 C C . GLY A 1 408 ? 11.224 -14.655 2.211 1.00 91.06 408 GLY A C 1
ATOM 3135 O O . GLY A 1 408 ? 11.286 -14.291 3.384 1.00 91.06 408 GLY A O 1
ATOM 3136 N N . TYR A 1 409 ? 11.822 -15.740 1.747 1.00 91.62 409 TYR A N 1
ATOM 3137 C CA . TYR A 1 409 ? 12.796 -16.493 2.502 1.00 91.62 409 TYR A CA 1
ATOM 3138 C C . TYR A 1 409 ? 14.209 -16.038 2.148 1.00 91.62 409 TYR A C 1
ATOM 3140 O O . TYR A 1 409 ? 14.664 -16.198 1.018 1.00 91.62 409 TYR A O 1
ATOM 3148 N N . ASP A 1 410 ? 14.920 -15.568 3.160 1.00 86.62 410 ASP A N 1
ATOM 3149 C CA . ASP A 1 410 ? 16.367 -15.429 3.168 1.00 86.62 410 ASP A CA 1
ATOM 3150 C C . ASP A 1 410 ? 16.823 -15.682 4.603 1.00 86.62 410 ASP A C 1
ATOM 3152 O O . ASP A 1 410 ? 16.531 -14.921 5.529 1.00 86.62 410 ASP A O 1
ATOM 3156 N N . LYS A 1 411 ? 17.512 -16.804 4.800 1.00 83.25 411 LYS A N 1
ATOM 3157 C CA . LYS A 1 411 ? 17.959 -17.241 6.118 1.00 83.25 411 LYS A CA 1
ATOM 3158 C C . LYS A 1 411 ? 18.943 -16.264 6.760 1.00 83.25 411 LYS A C 1
ATOM 3160 O O . LYS A 1 411 ? 18.986 -16.199 7.987 1.00 83.25 411 LYS A O 1
ATOM 3165 N N . ASN A 1 412 ? 19.708 -15.517 5.973 1.00 81.12 412 ASN A N 1
ATOM 3166 C CA . ASN A 1 412 ? 20.687 -14.561 6.477 1.00 81.12 412 ASN A CA 1
ATOM 3167 C C . ASN A 1 412 ? 20.035 -13.212 6.792 1.00 81.12 412 ASN A C 1
ATOM 3169 O O . ASN A 1 412 ? 20.377 -12.609 7.805 1.00 81.12 412 ASN A O 1
ATOM 3173 N N . LYS A 1 413 ? 19.079 -12.763 5.967 1.00 77.50 413 LYS A N 1
ATOM 3174 C CA . LYS A 1 413 ? 18.401 -11.467 6.156 1.00 77.50 413 LYS A CA 1
ATOM 3175 C C . LYS A 1 413 ? 17.286 -11.520 7.210 1.00 77.50 413 LYS A C 1
ATOM 3177 O O . LYS A 1 413 ? 17.130 -10.572 7.974 1.00 77.50 413 LYS A O 1
ATOM 3182 N N . PHE A 1 414 ? 16.523 -12.615 7.282 1.00 82.56 414 PHE A N 1
ATOM 3183 C CA . PHE A 1 414 ? 15.273 -12.670 8.059 1.00 82.56 414 PHE A CA 1
ATOM 3184 C C . PHE A 1 414 ? 15.302 -13.592 9.284 1.00 82.56 414 PHE A C 1
ATOM 3186 O O . PHE A 1 414 ? 14.266 -13.779 9.925 1.00 82.56 414 PHE A O 1
ATOM 3193 N N . THR A 1 415 ? 16.455 -14.172 9.636 1.00 85.81 415 THR A N 1
ATOM 3194 C CA . THR A 1 415 ? 16.609 -14.915 10.899 1.00 85.81 415 THR A CA 1
ATOM 3195 C C . THR A 1 415 ? 17.110 -13.988 11.997 1.00 85.81 415 THR A C 1
ATOM 3197 O O . THR A 1 415 ? 18.247 -13.522 11.963 1.00 85.81 415 THR A O 1
ATOM 3200 N N . TYR A 1 416 ? 16.297 -13.799 13.027 1.00 84.94 416 TYR A N 1
ATOM 3201 C CA . TYR A 1 416 ? 16.673 -13.090 14.242 1.00 84.94 416 TYR A CA 1
ATOM 3202 C C . TYR A 1 416 ? 17.092 -14.119 15.282 1.00 84.94 416 TYR A C 1
ATOM 3204 O O . TYR A 1 416 ? 16.355 -15.068 15.532 1.00 84.94 416 TYR A O 1
ATOM 3212 N N . LYS A 1 417 ? 18.299 -13.978 15.835 1.00 81.88 417 LYS A N 1
ATOM 3213 C CA . LYS A 1 417 ? 18.808 -14.784 16.953 1.00 81.88 417 LYS A CA 1
ATOM 3214 C C . LYS A 1 417 ? 20.054 -14.126 17.569 1.00 81.88 417 LYS A C 1
ATOM 3216 O O . LYS A 1 417 ? 20.819 -13.485 16.841 1.00 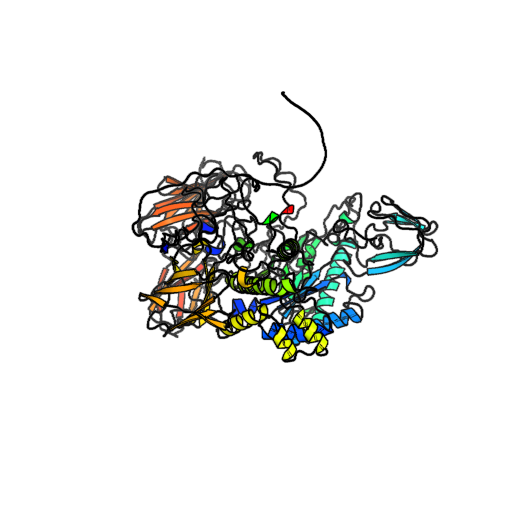81.88 417 LYS A O 1
ATOM 3221 N N . PRO A 1 418 ? 20.327 -14.332 18.867 1.00 73.00 418 PRO A N 1
ATOM 3222 C CA . PRO A 1 418 ? 21.621 -13.997 19.460 1.00 73.00 418 PRO A CA 1
ATOM 3223 C C . PRO A 1 418 ? 22.753 -14.904 18.925 1.00 73.00 418 PRO A C 1
ATOM 3225 O O . PRO A 1 418 ? 22.497 -16.078 18.641 1.00 73.00 418 PRO A O 1
ATOM 3228 N N . PRO A 1 419 ? 24.013 -14.432 18.814 1.00 65.25 419 PRO A N 1
ATOM 3229 C CA . PRO A 1 419 ? 24.485 -13.046 18.927 1.00 65.25 419 PRO A CA 1
ATOM 3230 C C . PRO A 1 419 ? 24.496 -12.298 17.577 1.00 65.25 419 PRO A C 1
ATOM 3232 O O . PRO A 1 419 ? 25.009 -11.192 17.504 1.00 65.25 419 PRO A O 1
ATOM 3235 N N . THR A 1 420 ? 23.997 -12.912 16.500 1.00 56.78 420 THR A N 1
ATOM 3236 C CA . THR A 1 420 ? 24.271 -12.507 15.108 1.00 56.78 420 THR A CA 1
ATOM 3237 C C . THR A 1 420 ? 23.517 -11.268 14.627 1.00 56.78 420 THR A C 1
ATOM 3239 O O . THR A 1 420 ? 23.770 -10.804 13.520 1.00 56.78 420 THR A O 1
ATOM 3242 N N . TRP A 1 421 ? 22.570 -10.748 15.410 1.00 58.97 421 TRP A N 1
ATOM 3243 C CA . TRP A 1 421 ? 21.831 -9.540 15.056 1.00 58.97 421 TRP A CA 1
ATOM 3244 C C . TRP A 1 421 ? 22.423 -8.317 15.761 1.00 58.97 421 TRP A C 1
ATOM 3246 O O . TRP A 1 421 ? 22.400 -8.227 16.988 1.00 58.97 421 TRP A O 1
ATOM 3256 N N . HIS A 1 422 ? 22.938 -7.374 14.972 1.00 53.94 422 HIS A N 1
ATOM 3257 C CA . HIS A 1 422 ? 23.599 -6.158 15.443 1.00 53.94 422 HIS A CA 1
ATOM 3258 C C . HIS A 1 422 ? 22.859 -4.910 14.931 1.00 53.94 422 HIS A C 1
ATOM 3260 O O . HIS A 1 422 ? 23.373 -4.189 14.083 1.00 53.94 422 HIS A O 1
ATOM 3266 N N . ARG A 1 423 ? 21.646 -4.622 15.426 1.00 55.50 423 ARG A N 1
ATOM 3267 C CA . ARG A 1 423 ? 21.235 -3.207 15.522 1.00 55.50 423 ARG A CA 1
ATOM 3268 C C . ARG A 1 423 ? 21.828 -2.644 16.806 1.00 55.50 423 ARG A C 1
ATOM 3270 O O . ARG A 1 423 ? 21.937 -3.361 17.802 1.00 55.50 423 ARG A O 1
ATOM 3277 N N . THR A 1 424 ? 22.240 -1.381 16.791 1.00 51.28 424 THR A N 1
ATOM 3278 C CA . THR A 1 424 ? 22.693 -0.721 18.016 1.00 51.28 424 THR A CA 1
ATOM 3279 C C . THR A 1 424 ? 21.551 -0.769 19.037 1.00 51.28 424 THR A C 1
ATOM 3281 O O . THR A 1 424 ? 20.402 -0.469 18.713 1.00 51.28 424 THR A O 1
ATOM 3284 N N . ALA A 1 425 ? 21.848 -1.190 20.272 1.00 48.12 425 ALA A N 1
ATOM 3285 C CA . ALA A 1 425 ? 20.871 -1.385 21.354 1.00 48.12 425 ALA A CA 1
ATOM 3286 C C . ALA A 1 425 ? 19.901 -0.200 21.548 1.00 48.12 425 ALA A C 1
ATOM 3288 O O . ALA A 1 425 ? 18.767 -0.373 21.982 1.00 48.12 425 ALA A O 1
ATOM 3289 N N . ASN A 1 426 ? 20.327 0.999 21.150 1.00 51.75 426 ASN A N 1
ATOM 3290 C CA . ASN A 1 426 ? 19.592 2.254 21.265 1.00 51.75 426 ASN A CA 1
ATOM 3291 C C . ASN A 1 426 ? 18.409 2.399 20.284 1.00 51.75 426 ASN A C 1
ATOM 3293 O O . ASN A 1 426 ? 17.771 3.449 20.269 1.00 51.75 426 ASN A O 1
ATOM 3297 N N . GLN A 1 427 ? 18.102 1.383 19.470 1.00 71.88 427 GLN A N 1
ATOM 3298 C CA . GLN A 1 427 ? 17.059 1.452 18.438 1.00 71.88 427 GLN A CA 1
ATOM 3299 C C . GLN A 1 427 ? 15.902 0.460 18.631 1.00 71.88 427 GLN A C 1
ATOM 3301 O O . GLN A 1 427 ? 14.973 0.474 17.830 1.00 71.88 427 GLN A O 1
ATOM 3306 N N . THR A 1 428 ? 15.892 -0.385 19.667 1.00 84.56 428 THR A N 1
ATOM 3307 C CA . THR A 1 428 ? 14.795 -1.358 19.854 1.00 84.56 428 THR A CA 1
ATOM 3308 C C . THR A 1 428 ? 13.813 -0.913 20.934 1.00 84.56 428 THR A C 1
ATOM 3310 O O . THR A 1 428 ? 14.216 -0.507 22.027 1.00 84.56 428 THR A O 1
ATOM 3313 N N . VAL A 1 429 ? 12.520 -1.026 20.629 1.00 87.44 429 VAL A N 1
ATOM 3314 C CA . VAL A 1 429 ? 11.392 -0.800 21.535 1.00 87.44 429 VAL A CA 1
ATOM 3315 C C . VAL A 1 429 ? 10.904 -2.139 22.093 1.00 87.44 429 VAL A C 1
ATOM 3317 O O . VAL A 1 429 ? 10.556 -3.046 21.328 1.00 87.44 429 VAL A O 1
ATOM 3320 N N . ASP A 1 430 ? 10.855 -2.261 23.418 1.00 90.62 430 ASP A N 1
ATOM 3321 C CA . ASP A 1 430 ? 10.340 -3.452 24.106 1.00 90.62 430 ASP A CA 1
ATOM 3322 C C . ASP A 1 430 ? 8.796 -3.535 24.118 1.00 90.62 430 ASP A C 1
ATOM 3324 O O . ASP A 1 430 ? 8.095 -2.673 23.578 1.00 90.62 430 ASP A O 1
ATOM 3328 N N . ALA A 1 431 ? 8.235 -4.581 24.737 1.00 91.19 431 ALA A N 1
ATOM 3329 C CA . ALA A 1 431 ? 6.783 -4.775 24.804 1.00 91.19 431 ALA A CA 1
ATOM 3330 C C . ALA A 1 431 ? 6.041 -3.641 25.543 1.00 91.19 431 ALA A C 1
ATOM 3332 O O . ALA A 1 431 ? 4.875 -3.370 25.245 1.00 91.19 431 ALA A O 1
ATOM 3333 N N . LEU A 1 432 ? 6.716 -2.943 26.462 1.00 87.62 432 LEU A N 1
ATOM 3334 C CA . LEU A 1 432 ? 6.172 -1.838 27.258 1.00 87.62 432 LEU A CA 1
ATOM 3335 C C . LEU A 1 432 ? 6.414 -0.458 26.618 1.00 87.62 432 LEU A C 1
ATOM 3337 O O . LEU A 1 432 ? 6.054 0.569 27.204 1.00 87.62 432 LEU A O 1
ATOM 3341 N N . GLY A 1 433 ? 7.024 -0.406 25.432 1.00 83.81 433 GLY A N 1
ATOM 3342 C CA . GLY A 1 433 ? 7.329 0.845 24.742 1.00 83.81 433 GLY A CA 1
ATOM 3343 C C . GLY A 1 433 ? 8.592 1.553 25.248 1.00 83.81 433 GLY A C 1
ATOM 3344 O O . GLY A 1 433 ? 8.755 2.744 24.990 1.00 83.81 433 GLY A O 1
ATOM 3345 N N . ASN A 1 434 ? 9.470 0.889 26.009 1.00 84.12 434 ASN A N 1
ATOM 3346 C CA . ASN A 1 434 ? 10.761 1.478 26.378 1.00 84.12 434 ASN A CA 1
ATOM 3347 C C . ASN A 1 434 ? 11.753 1.328 25.222 1.00 84.12 434 ASN A C 1
ATOM 3349 O O . ASN A 1 434 ? 11.915 0.239 24.672 1.00 84.12 434 ASN A O 1
ATOM 3353 N N . LEU A 1 435 ? 12.434 2.424 24.887 1.00 82.69 435 LEU A N 1
ATOM 3354 C CA . LEU A 1 435 ? 13.573 2.426 23.972 1.00 82.69 435 LEU A CA 1
ATOM 3355 C C . LEU A 1 435 ? 14.828 1.888 24.666 1.00 82.69 435 LEU A C 1
ATOM 3357 O O . LEU A 1 435 ? 14.989 2.062 25.874 1.00 82.69 435 LEU A O 1
ATOM 3361 N N . GLY A 1 436 ? 15.734 1.291 23.892 1.00 81.94 436 GLY A N 1
ATOM 3362 C CA . GLY A 1 436 ? 17.029 0.813 24.388 1.00 81.94 436 GLY A CA 1
ATOM 3363 C C . GLY A 1 436 ? 17.083 -0.684 24.706 1.00 81.94 436 GLY A C 1
ATOM 3364 O O . GLY A 1 436 ? 17.989 -1.121 25.413 1.00 81.94 436 GLY A O 1
ATOM 3365 N N . SER A 1 437 ? 16.114 -1.478 24.236 1.00 84.31 437 SER A N 1
ATOM 3366 C CA . SER A 1 437 ? 16.111 -2.922 24.493 1.00 84.31 437 SER A CA 1
ATOM 3367 C C . SER A 1 437 ? 17.253 -3.635 23.757 1.00 84.31 437 SER A C 1
ATOM 3369 O O . SER A 1 437 ? 17.446 -3.478 22.551 1.00 84.31 437 SER A O 1
ATOM 3371 N N . THR A 1 438 ? 17.992 -4.471 24.486 1.00 84.75 438 THR A N 1
ATOM 3372 C CA . THR A 1 438 ? 19.054 -5.344 23.954 1.00 84.75 438 THR A CA 1
ATOM 3373 C C . THR A 1 438 ? 18.570 -6.765 23.664 1.00 84.75 438 THR A C 1
ATOM 3375 O O . THR A 1 438 ? 19.344 -7.595 23.187 1.00 84.75 438 THR A O 1
ATOM 3378 N N . PHE A 1 439 ? 17.308 -7.074 23.967 1.00 87.44 439 PHE A N 1
ATOM 3379 C CA . PHE A 1 439 ? 16.770 -8.417 23.811 1.00 87.44 439 PHE A CA 1
ATOM 3380 C C . PHE A 1 439 ? 16.495 -8.738 22.337 1.00 87.44 439 PHE A C 1
ATOM 3382 O O . PHE A 1 439 ? 15.800 -7.997 21.642 1.00 87.44 439 PHE A O 1
ATOM 3389 N N . VAL A 1 440 ? 17.000 -9.887 21.880 1.00 88.50 440 VAL A N 1
ATOM 3390 C CA . VAL A 1 440 ? 16.780 -10.412 20.526 1.00 88.50 440 VAL A CA 1
ATOM 3391 C C . VAL A 1 440 ? 16.201 -11.824 20.637 1.00 88.50 440 VAL A C 1
ATOM 3393 O O . VAL A 1 440 ? 16.919 -12.734 21.065 1.00 88.50 440 VAL A O 1
ATOM 3396 N N . PRO A 1 441 ? 14.933 -12.052 20.253 1.00 90.00 441 PRO A N 1
ATOM 3397 C CA . PRO A 1 441 ? 14.365 -13.393 20.244 1.00 90.00 441 PRO A CA 1
ATOM 3398 C C . PRO A 1 441 ? 14.913 -14.230 19.081 1.00 90.00 441 PRO A C 1
ATOM 3400 O O . PRO A 1 441 ? 15.453 -13.702 18.109 1.00 90.00 441 PRO A O 1
ATOM 3403 N N . SER A 1 442 ? 14.751 -15.553 19.177 1.00 88.38 442 SER A N 1
ATOM 3404 C CA . SER A 1 442 ? 15.135 -16.499 18.122 1.00 88.38 442 SER A CA 1
ATOM 3405 C C . SER A 1 442 ? 13.925 -16.893 17.271 1.00 88.38 442 SER A C 1
ATOM 3407 O O . SER A 1 442 ? 13.076 -17.653 17.740 1.00 88.38 442 SER A O 1
ATOM 3409 N N . PHE A 1 443 ? 13.823 -16.380 16.042 1.00 89.88 443 PHE A N 1
ATOM 3410 C CA . PHE A 1 443 ? 12.763 -16.714 15.079 1.00 89.88 443 PHE A CA 1
ATOM 3411 C C . PHE A 1 443 ? 13.136 -16.280 13.646 1.00 89.88 443 PHE A C 1
ATOM 3413 O O . PHE A 1 443 ? 14.146 -15.615 13.425 1.00 89.88 443 PHE A O 1
ATOM 3420 N N . MET A 1 444 ? 12.315 -16.653 12.660 1.00 89.94 444 MET A N 1
ATOM 3421 C CA . MET A 1 444 ? 12.441 -16.191 11.271 1.00 89.94 444 MET A CA 1
ATOM 3422 C C . MET A 1 444 ? 11.210 -15.377 10.869 1.00 89.94 444 MET A C 1
ATOM 3424 O O . MET A 1 444 ? 10.093 -15.778 11.190 1.00 89.94 444 MET A O 1
ATOM 3428 N N . GLN A 1 445 ? 11.426 -14.283 10.140 1.00 90.38 445 GLN A N 1
ATOM 3429 C CA . GLN A 1 445 ? 10.392 -13.408 9.585 1.00 90.38 445 GLN A CA 1
ATOM 3430 C C . GLN A 1 445 ? 10.320 -13.553 8.053 1.00 90.38 445 GLN A C 1
ATOM 3432 O O . GLN A 1 445 ? 10.673 -12.656 7.296 1.00 90.38 445 GLN A O 1
ATOM 3437 N N . ALA A 1 446 ? 9.888 -14.724 7.599 1.00 93.12 446 ALA A N 1
ATOM 3438 C CA . ALA A 1 446 ? 9.606 -15.033 6.205 1.00 93.12 446 ALA A CA 1
ATOM 3439 C C . ALA A 1 446 ? 8.086 -15.064 5.972 1.00 93.12 446 ALA A C 1
ATOM 3441 O O . ALA A 1 446 ? 7.482 -16.134 5.820 1.00 93.12 446 ALA A O 1
ATOM 3442 N N . ASN A 1 447 ? 7.463 -13.882 5.923 1.00 94.00 447 ASN A N 1
ATOM 3443 C CA . ASN A 1 447 ? 6.037 -13.724 5.632 1.00 94.00 447 ASN A CA 1
ATOM 3444 C C . ASN A 1 447 ? 5.698 -12.420 4.873 1.00 94.00 447 ASN A C 1
ATOM 3446 O O . ASN A 1 447 ? 6.459 -11.456 4.955 1.00 94.00 447 ASN A O 1
ATOM 3450 N N . PRO A 1 448 ? 4.539 -12.356 4.187 1.00 93.69 448 PRO A N 1
ATOM 3451 C CA . PRO A 1 448 ? 4.158 -11.204 3.360 1.00 93.69 448 PRO A CA 1
ATOM 3452 C C . PRO A 1 448 ? 3.932 -9.888 4.122 1.00 93.69 448 PRO A C 1
ATOM 3454 O O . PRO A 1 448 ? 4.183 -8.810 3.600 1.00 93.69 448 PRO A O 1
ATOM 3457 N N . GLU A 1 449 ? 3.486 -9.949 5.376 1.00 94.50 449 GLU A N 1
ATOM 3458 C CA . GLU A 1 449 ? 3.185 -8.780 6.216 1.00 94.50 449 GLU A CA 1
ATOM 3459 C C . GLU A 1 449 ? 4.429 -8.209 6.915 1.00 94.50 449 GLU A C 1
ATOM 3461 O O . GLU A 1 449 ? 4.310 -7.310 7.747 1.00 94.50 449 GLU A O 1
ATOM 3466 N N . TYR A 1 450 ? 5.631 -8.715 6.611 1.00 91.75 450 TYR A N 1
ATOM 3467 C CA . TYR A 1 450 ? 6.887 -8.231 7.196 1.00 91.75 450 TYR A CA 1
ATOM 3468 C C . TYR A 1 450 ? 7.005 -6.702 7.161 1.00 91.75 450 TYR A C 1
ATOM 3470 O O . TYR A 1 450 ? 7.340 -6.072 8.164 1.00 91.75 450 TYR A O 1
ATOM 3478 N N . THR A 1 451 ? 6.627 -6.103 6.039 1.00 89.88 451 THR A N 1
ATOM 3479 C CA . THR A 1 451 ? 6.735 -4.665 5.751 1.00 89.88 451 THR A CA 1
ATOM 3480 C C . THR A 1 451 ? 5.693 -3.826 6.480 1.00 89.88 451 THR A C 1
ATOM 3482 O O . THR A 1 451 ? 5.695 -2.607 6.378 1.00 89.88 451 THR A O 1
ATOM 3485 N N . TYR A 1 452 ? 4.814 -4.466 7.247 1.00 93.06 452 TYR A N 1
ATOM 3486 C CA . TYR A 1 452 ? 3.826 -3.836 8.116 1.00 93.06 452 TYR A CA 1
ATOM 3487 C C . TYR A 1 452 ? 4.183 -3.977 9.599 1.00 93.06 452 TYR A C 1
ATOM 3489 O O . TYR A 1 452 ? 3.504 -3.399 10.456 1.00 93.06 452 TYR A O 1
ATOM 3497 N N . SER A 1 453 ? 5.223 -4.758 9.904 1.00 90.62 453 SER A N 1
ATOM 3498 C CA . SER A 1 453 ? 5.763 -4.936 11.247 1.00 90.62 453 SER A CA 1
ATOM 3499 C C . SER A 1 453 ? 6.747 -3.822 11.595 1.00 90.62 453 SER A C 1
ATOM 3501 O O . SER A 1 453 ? 7.365 -3.221 10.718 1.00 90.62 453 SER A O 1
ATOM 3503 N N . ALA A 1 454 ? 6.952 -3.588 12.889 1.00 90.00 454 ALA A N 1
ATOM 3504 C CA . ALA A 1 454 ? 7.974 -2.662 13.361 1.00 90.00 454 ALA A CA 1
ATOM 3505 C C . ALA A 1 454 ? 9.394 -3.257 13.299 1.00 90.00 454 ALA A C 1
ATOM 3507 O O . ALA A 1 454 ? 10.292 -2.733 13.943 1.00 90.00 454 ALA A O 1
ATOM 3508 N N . LEU A 1 455 ? 9.640 -4.358 12.579 1.00 86.19 455 LEU A N 1
ATOM 3509 C CA . LEU A 1 455 ? 10.997 -4.904 12.426 1.00 86.19 455 LEU A CA 1
ATOM 3510 C C . LEU A 1 455 ? 11.851 -4.090 11.449 1.00 86.19 455 LEU A C 1
ATOM 3512 O O . LEU A 1 455 ? 13.081 -4.152 11.503 1.00 86.19 455 LEU A O 1
ATOM 3516 N N . VAL A 1 456 ? 11.195 -3.329 10.574 1.00 81.75 456 VAL A N 1
ATOM 3517 C CA . VAL A 1 456 ? 11.813 -2.383 9.644 1.00 81.75 456 VAL A CA 1
ATOM 3518 C C . VAL A 1 456 ? 11.385 -0.967 9.993 1.00 81.75 456 VAL A C 1
ATOM 3520 O O . VAL A 1 456 ? 10.283 -0.738 10.494 1.00 81.75 456 VAL A O 1
ATOM 3523 N N . THR A 1 457 ? 12.270 -0.014 9.726 1.00 79.94 457 THR A N 1
ATOM 3524 C CA . THR A 1 457 ? 12.024 1.399 10.016 1.00 79.94 457 THR A CA 1
ATOM 3525 C C . THR A 1 457 ? 10.937 1.950 9.085 1.00 79.94 457 THR A C 1
ATOM 3527 O O . THR A 1 457 ? 9.979 2.595 9.527 1.00 79.94 457 THR A O 1
ATOM 3530 N N . GLU A 1 458 ? 11.066 1.640 7.797 1.00 78.12 458 GLU A N 1
ATOM 3531 C CA . GLU A 1 458 ? 10.248 2.105 6.678 1.00 78.12 458 GLU A CA 1
ATOM 3532 C C . GLU A 1 458 ? 9.040 1.194 6.438 1.00 78.12 458 GLU A C 1
ATOM 3534 O O . GLU A 1 458 ? 8.836 0.682 5.340 1.00 78.12 458 GLU A O 1
ATOM 3539 N N . HIS A 1 459 ? 8.249 0.929 7.477 1.00 87.31 459 HIS A N 1
ATOM 3540 C CA . HIS A 1 459 ? 7.092 0.047 7.346 1.00 87.31 459 HIS A CA 1
ATOM 3541 C C . HIS A 1 459 ? 5.880 0.756 6.710 1.00 87.31 459 HIS A C 1
ATOM 3543 O O . HIS A 1 459 ? 5.515 1.873 7.090 1.00 87.31 459 HIS A O 1
ATOM 3549 N N . LEU A 1 460 ? 5.175 0.055 5.817 1.00 90.25 460 LEU A N 1
ATOM 3550 C CA . LEU A 1 460 ? 4.002 0.539 5.075 1.00 90.25 460 LEU A CA 1
ATOM 3551 C C . LEU A 1 460 ? 2.889 1.057 5.978 1.00 90.25 460 LEU A C 1
ATOM 3553 O O . LEU A 1 460 ? 2.208 2.011 5.614 1.00 90.25 460 LEU A O 1
ATOM 3557 N N . SER A 1 461 ? 2.724 0.473 7.172 1.00 91.56 461 SER A N 1
ATOM 3558 C CA . SER A 1 461 ? 1.689 0.898 8.120 1.00 91.56 461 SER A CA 1
ATOM 3559 C C . SER A 1 461 ? 1.758 2.394 8.447 1.00 91.56 461 SER A C 1
ATOM 3561 O O . SER A 1 461 ? 0.713 2.955 8.755 1.00 91.56 461 SER A O 1
ATOM 3563 N N . ARG A 1 462 ? 2.934 3.048 8.348 1.00 87.69 462 ARG A N 1
ATOM 3564 C CA . ARG A 1 462 ? 3.050 4.504 8.550 1.00 87.69 462 ARG A CA 1
ATOM 3565 C C . ARG A 1 462 ? 2.277 5.275 7.489 1.00 87.69 462 ARG A C 1
ATOM 3567 O O . ARG A 1 462 ? 1.548 6.187 7.837 1.00 87.69 462 ARG A O 1
ATOM 3574 N N . ASP A 1 463 ? 2.388 4.888 6.223 1.00 88.62 463 ASP A N 1
ATOM 3575 C CA . ASP A 1 463 ? 1.767 5.611 5.109 1.00 88.62 463 ASP A CA 1
ATOM 3576 C C . ASP A 1 463 ? 0.242 5.430 5.077 1.00 88.62 463 ASP A C 1
ATOM 3578 O O . ASP A 1 463 ? -0.492 6.349 4.735 1.00 88.62 463 ASP A O 1
ATOM 3582 N N . ILE A 1 464 ? -0.258 4.257 5.464 1.00 90.31 464 ILE A N 1
ATOM 3583 C CA . ILE A 1 464 ? -1.669 3.878 5.255 1.00 90.31 464 ILE A CA 1
ATOM 3584 C C . ILE A 1 464 ? -2.550 3.967 6.496 1.00 90.31 464 ILE A C 1
ATOM 3586 O O . ILE A 1 464 ? -3.774 3.860 6.373 1.00 90.31 464 ILE A O 1
ATOM 3590 N N . GLN A 1 465 ? -1.966 4.133 7.685 1.00 92.25 465 GLN A N 1
ATOM 3591 C CA . GLN A 1 465 ? -2.764 4.319 8.891 1.00 92.25 465 GLN A CA 1
ATOM 3592 C C . GLN A 1 465 ? -3.606 5.602 8.790 1.00 92.25 465 GLN A C 1
ATOM 3594 O O . GLN A 1 465 ? -3.185 6.579 8.169 1.00 92.25 465 GLN A O 1
ATOM 3599 N N . PRO A 1 466 ? -4.800 5.638 9.396 1.00 91.19 466 PRO A N 1
ATOM 3600 C CA . PRO A 1 466 ? -5.752 6.725 9.188 1.00 91.19 466 PRO A CA 1
ATOM 3601 C C . PRO A 1 466 ? -5.510 7.943 10.093 1.00 91.19 466 PRO A C 1
ATOM 3603 O O . PRO A 1 466 ? -6.347 8.838 10.146 1.00 91.19 466 PRO A O 1
ATOM 3606 N N . PHE A 1 467 ? -4.407 7.986 10.838 1.00 90.00 467 PHE A N 1
ATOM 3607 C CA . PHE A 1 467 ? -4.068 9.068 11.763 1.00 90.00 467 PHE A CA 1
ATOM 3608 C C . PHE A 1 467 ? -2.548 9.304 11.794 1.00 90.00 467 PHE A C 1
ATOM 3610 O O . PHE A 1 467 ? -1.800 8.408 11.408 1.00 90.00 467 PHE A O 1
ATOM 3617 N N . PRO A 1 468 ? -2.066 10.473 12.246 1.00 87.44 468 PRO A N 1
ATOM 3618 C CA . PRO A 1 468 ? -0.638 10.782 12.322 1.00 87.44 468 PRO A CA 1
ATOM 3619 C C . PRO A 1 468 ? 0.146 9.851 13.263 1.00 87.44 468 PRO A C 1
ATOM 3621 O O . PRO A 1 468 ? -0.402 9.309 14.218 1.00 87.44 468 PRO A O 1
ATOM 3624 N N . ASN A 1 469 ? 1.450 9.697 13.022 1.00 84.31 469 ASN A N 1
ATOM 3625 C CA . ASN A 1 469 ? 2.395 9.040 13.937 1.00 84.31 469 ASN A CA 1
ATOM 3626 C C . ASN A 1 469 ? 3.658 9.893 14.133 1.00 84.31 469 ASN A C 1
ATOM 3628 O O . ASN A 1 469 ? 3.746 11.022 13.653 1.00 84.31 469 ASN A O 1
ATOM 3632 N N . ASN A 1 470 ? 4.651 9.331 14.831 1.00 77.38 470 ASN A N 1
ATOM 3633 C CA . ASN A 1 470 ? 5.943 9.969 15.101 1.00 77.38 470 ASN A CA 1
ATOM 3634 C C . ASN A 1 470 ? 6.785 10.234 13.835 1.00 77.38 470 ASN A C 1
ATOM 3636 O O . ASN A 1 470 ? 7.808 10.908 13.918 1.00 77.38 470 ASN A O 1
ATOM 3640 N N . PHE A 1 471 ? 6.376 9.724 12.671 1.00 81.06 471 PHE A N 1
ATOM 3641 C CA . PHE A 1 471 ? 6.895 10.134 11.374 1.00 81.06 471 PHE A CA 1
ATOM 3642 C C . PHE A 1 471 ? 5.866 11.050 10.702 1.00 81.06 471 PHE A C 1
ATOM 3644 O O . PHE A 1 471 ? 4.838 10.596 10.199 1.00 81.06 471 PHE A O 1
ATOM 3651 N N . LYS A 1 472 ? 6.101 12.365 10.773 1.00 77.38 472 LYS A N 1
ATOM 3652 C CA . LYS A 1 472 ? 5.150 13.379 10.292 1.00 77.38 472 LYS A CA 1
ATOM 3653 C C . LYS A 1 472 ? 4.864 13.186 8.818 1.00 77.38 472 LYS A C 1
ATOM 3655 O O . LYS A 1 472 ? 5.729 12.758 8.069 1.00 77.38 472 LYS A O 1
ATOM 3660 N N . ASP A 1 473 ? 3.658 13.568 8.416 1.00 81.75 473 ASP A N 1
ATOM 3661 C CA . ASP A 1 473 ? 3.212 13.570 7.023 1.00 81.75 473 ASP A CA 1
ATOM 3662 C C . ASP A 1 473 ? 3.070 12.166 6.392 1.00 81.75 473 ASP A C 1
ATOM 3664 O O . ASP A 1 473 ? 2.541 12.046 5.288 1.00 81.75 473 ASP A O 1
ATOM 3668 N N . HIS A 1 474 ? 3.437 11.101 7.115 1.00 87.19 474 HIS A N 1
ATOM 3669 C CA . HIS A 1 474 ? 3.198 9.706 6.750 1.00 87.19 474 HIS A CA 1
ATOM 3670 C C . HIS A 1 474 ? 1.937 9.196 7.446 1.00 87.19 474 HIS A C 1
ATOM 3672 O O . HIS A 1 474 ? 1.992 8.805 8.613 1.00 87.19 474 HIS A O 1
ATOM 3678 N N . TYR A 1 475 ? 0.799 9.300 6.755 1.00 89.06 475 TYR A N 1
ATOM 3679 C CA . TYR A 1 475 ? -0.496 8.689 7.081 1.00 89.06 475 TYR A CA 1
ATOM 3680 C C . TYR A 1 475 ? -1.494 8.962 5.941 1.00 89.06 475 TYR A C 1
ATOM 3682 O O . TYR A 1 475 ? -1.325 9.913 5.171 1.00 89.06 475 TYR A O 1
ATOM 3690 N N . ARG A 1 476 ? -2.578 8.177 5.868 1.00 87.94 476 ARG A N 1
ATOM 3691 C CA . ARG A 1 476 ? -3.543 8.152 4.747 1.00 87.94 476 ARG A CA 1
ATOM 3692 C C . ARG A 1 476 ? -4.110 9.522 4.376 1.00 87.94 476 ARG A C 1
ATOM 3694 O O . ARG A 1 476 ? -4.362 9.804 3.209 1.00 87.94 476 ARG A O 1
ATOM 3701 N N . PHE A 1 477 ? -4.295 10.378 5.376 1.00 86.19 477 PHE A N 1
ATOM 3702 C CA . PHE A 1 477 ? -4.929 11.686 5.243 1.00 86.19 477 PHE A CA 1
ATOM 3703 C C . PHE A 1 477 ? -3.960 12.841 5.522 1.00 86.19 477 PHE A C 1
ATOM 3705 O O . PHE A 1 477 ? -4.343 13.829 6.138 1.00 86.19 477 PHE A O 1
ATOM 3712 N N . ALA A 1 478 ? -2.690 12.726 5.123 1.00 84.81 478 ALA A N 1
ATOM 3713 C CA . ALA A 1 478 ? -1.710 13.803 5.311 1.00 84.81 478 ALA A CA 1
ATOM 3714 C C . ALA A 1 478 ? -1.795 14.935 4.268 1.00 84.81 478 ALA A C 1
ATOM 3716 O O . ALA A 1 478 ? -1.113 15.956 4.390 1.00 84.81 478 ALA A O 1
ATOM 3717 N N . ASN A 1 479 ? -2.604 14.769 3.219 1.00 79.94 479 ASN A N 1
ATOM 3718 C CA . ASN A 1 479 ? -2.632 15.678 2.078 1.00 79.94 479 ASN A CA 1
ATOM 3719 C C . ASN A 1 479 ? -3.574 16.884 2.256 1.00 79.94 479 ASN A C 1
ATOM 3721 O O . ASN A 1 479 ? -4.794 16.789 2.126 1.00 79.94 479 ASN A O 1
ATOM 3725 N N . PHE A 1 480 ? -3.000 18.077 2.404 1.00 67.06 480 PHE A N 1
ATOM 3726 C CA . PHE A 1 480 ? -3.751 19.320 2.629 1.00 67.06 480 PHE A CA 1
ATOM 3727 C C . PHE A 1 480 ? -4.556 19.826 1.424 1.00 67.06 480 PHE A C 1
ATOM 3729 O O . PHE A 1 480 ? -5.391 20.715 1.600 1.00 67.06 480 PHE A O 1
ATOM 3736 N N . ASN A 1 481 ? -4.365 19.256 0.227 1.00 63.16 481 ASN A N 1
ATOM 3737 C CA . ASN A 1 481 ? -5.236 19.496 -0.930 1.00 63.16 481 ASN A CA 1
ATOM 3738 C C . ASN A 1 481 ? -6.536 18.682 -0.852 1.00 63.16 481 ASN A C 1
ATOM 3740 O O . ASN A 1 481 ? -7.361 18.777 -1.762 1.00 63.16 481 ASN A O 1
ATOM 3744 N N . ARG A 1 482 ? -6.758 17.950 0.256 1.00 66.75 482 ARG A N 1
ATOM 3745 C CA . ARG A 1 482 ? -8.053 17.353 0.632 1.00 66.75 482 ARG A CA 1
ATOM 3746 C C . ARG A 1 482 ? -8.480 16.249 -0.327 1.00 66.75 482 ARG A C 1
ATOM 3748 O O . ARG A 1 482 ? -9.667 15.988 -0.507 1.00 66.75 482 ARG A O 1
ATOM 3755 N N . LYS A 1 483 ? -7.493 15.636 -0.974 1.00 65.88 483 LYS A N 1
ATOM 3756 C CA . LYS A 1 483 ? -7.652 14.462 -1.820 1.00 65.88 483 LYS A CA 1
ATOM 3757 C C . LYS A 1 483 ? -7.100 13.270 -1.061 1.00 65.88 483 LYS A C 1
ATOM 3759 O O . LYS A 1 483 ? -6.045 13.376 -0.437 1.00 65.88 483 LYS A O 1
ATOM 3764 N N . ASN A 1 484 ? -7.796 12.145 -1.150 1.00 70.62 484 ASN A N 1
ATOM 3765 C CA . ASN A 1 484 ? -7.190 10.875 -0.785 1.00 70.62 484 ASN A CA 1
ATOM 3766 C C . ASN A 1 484 ? -6.062 10.622 -1.783 1.00 70.62 484 ASN A C 1
ATOM 3768 O O . ASN A 1 484 ? -6.294 10.596 -2.990 1.00 70.62 484 ASN A O 1
ATOM 3772 N N . VAL A 1 485 ? -4.843 10.536 -1.265 1.00 85.62 485 VAL A N 1
ATOM 3773 C CA . VAL A 1 485 ? -3.666 10.166 -2.043 1.00 85.62 485 VAL A CA 1
ATOM 3774 C C . VAL A 1 485 ? -3.595 8.655 -2.041 1.00 85.62 485 VAL A C 1
ATOM 3776 O O . VAL A 1 485 ? -3.773 8.022 -0.999 1.00 85.62 485 VAL A O 1
ATOM 3779 N N . GLU A 1 486 ? -3.360 8.077 -3.208 1.00 92.06 486 GLU A N 1
ATOM 3780 C CA . GLU A 1 486 ? -3.329 6.631 -3.348 1.00 92.06 486 GLU A CA 1
ATOM 3781 C C . GLU A 1 486 ? -1.935 6.088 -3.010 1.00 92.06 486 GLU A C 1
ATOM 3783 O O . GLU A 1 486 ? -0.917 6.638 -3.438 1.00 92.06 486 GLU A O 1
ATOM 3788 N N . LEU A 1 487 ? -1.893 4.980 -2.267 1.00 93.31 487 LEU A N 1
ATOM 3789 C CA . LEU A 1 487 ? -0.686 4.172 -2.114 1.00 93.31 487 LEU A CA 1
ATOM 3790 C C . LEU A 1 487 ? -0.827 2.896 -2.914 1.00 93.31 487 LEU A C 1
ATOM 3792 O O . LEU A 1 487 ? -1.764 2.120 -2.698 1.00 93.31 487 LEU A O 1
ATOM 3796 N N . TRP A 1 488 ? 0.096 2.691 -3.841 1.00 94.94 488 TRP A N 1
ATOM 3797 C CA . TRP A 1 488 ? 0.155 1.479 -4.640 1.00 94.94 488 TRP A CA 1
ATOM 3798 C C . TRP A 1 488 ? 1.386 0.664 -4.239 1.00 94.94 488 TRP A C 1
ATOM 3800 O O . TRP A 1 488 ? 2.399 1.199 -3.796 1.00 94.94 488 TRP A O 1
ATOM 3810 N N . GLN A 1 489 ? 1.309 -0.646 -4.412 1.00 94.00 489 GLN A N 1
ATOM 3811 C CA . GLN A 1 489 ? 2.487 -1.495 -4.523 1.00 94.00 489 GLN A CA 1
ATOM 3812 C C . GLN A 1 489 ? 2.534 -2.033 -5.941 1.00 94.00 489 GLN A C 1
ATOM 3814 O O . GLN A 1 489 ? 1.857 -3.011 -6.256 1.00 94.00 489 GLN A O 1
ATOM 3819 N N . THR A 1 490 ? 3.279 -1.357 -6.811 1.00 94.12 490 THR A N 1
ATOM 3820 C CA . THR A 1 490 ? 3.349 -1.676 -8.247 1.00 94.12 490 THR A CA 1
ATOM 3821 C C . THR A 1 490 ? 4.236 -2.869 -8.570 1.00 94.12 490 THR A C 1
ATOM 3823 O O . THR A 1 490 ? 4.179 -3.378 -9.689 1.00 94.12 490 THR A O 1
ATOM 3826 N N . GLU A 1 491 ? 4.948 -3.399 -7.579 1.00 90.94 491 GLU A N 1
ATOM 3827 C CA . GLU A 1 491 ? 5.661 -4.664 -7.676 1.00 90.94 491 GLU A CA 1
ATOM 3828 C C . GLU A 1 491 ? 5.956 -5.222 -6.275 1.00 90.94 491 GLU A C 1
ATOM 3830 O O . GLU A 1 491 ? 6.577 -4.566 -5.437 1.00 90.94 491 GLU A O 1
ATOM 3835 N N . THR A 1 492 ? 5.492 -6.439 -5.984 1.00 90.38 492 THR A N 1
ATOM 3836 C CA . THR A 1 492 ? 5.846 -7.157 -4.749 1.00 90.38 492 THR A CA 1
ATOM 3837 C C . THR A 1 492 ? 5.667 -8.666 -4.900 1.00 90.38 492 THR A C 1
ATOM 3839 O O . THR A 1 492 ? 4.915 -9.146 -5.753 1.00 90.38 492 THR A O 1
ATOM 3842 N N . ASN A 1 493 ? 6.336 -9.453 -4.059 1.00 87.06 493 ASN A N 1
ATOM 3843 C CA . ASN A 1 493 ? 6.076 -10.880 -3.924 1.00 87.06 493 ASN A CA 1
ATOM 3844 C C . ASN A 1 493 ? 6.520 -11.434 -2.558 1.00 87.06 493 ASN A C 1
ATOM 3846 O O . ASN A 1 493 ? 7.032 -10.719 -1.692 1.00 87.06 493 ASN A O 1
ATOM 3850 N N . PHE A 1 494 ? 6.306 -12.743 -2.406 1.00 91.44 494 PHE A N 1
ATOM 3851 C CA . PHE A 1 494 ? 6.966 -13.577 -1.412 1.00 91.44 494 PHE A CA 1
ATOM 3852 C C . PHE A 1 494 ? 7.978 -14.497 -2.114 1.00 91.44 494 PHE A C 1
ATOM 3854 O O . PHE A 1 494 ? 7.602 -15.539 -2.652 1.00 91.44 494 PHE A O 1
ATOM 3861 N N . GLY A 1 495 ? 9.247 -14.096 -2.149 1.00 89.44 495 GLY A N 1
ATOM 3862 C CA . GLY A 1 495 ? 10.336 -14.820 -2.801 1.00 89.44 495 GLY A CA 1
ATOM 3863 C C . GLY A 1 495 ? 10.662 -16.152 -2.124 1.00 89.44 495 GLY A C 1
ATOM 3864 O O . GLY A 1 495 ? 11.001 -16.197 -0.943 1.00 89.44 495 GLY A O 1
ATOM 3865 N N . THR A 1 496 ? 10.604 -17.250 -2.882 1.00 89.81 496 THR A N 1
ATOM 3866 C CA . THR A 1 496 ? 10.907 -18.609 -2.390 1.00 89.81 496 THR A CA 1
ATOM 3867 C C . THR A 1 496 ? 12.212 -19.194 -2.922 1.00 89.81 496 THR A C 1
ATOM 3869 O O . THR A 1 496 ? 12.594 -20.275 -2.486 1.00 89.81 496 THR A O 1
ATOM 3872 N N . LEU A 1 497 ? 12.906 -18.503 -3.833 1.00 89.12 497 LEU A N 1
ATOM 3873 C CA . LEU A 1 497 ? 14.044 -19.062 -4.571 1.00 89.12 497 LEU A CA 1
ATOM 3874 C C . LEU A 1 497 ? 15.159 -19.585 -3.651 1.00 89.12 497 LEU A C 1
ATOM 3876 O O . LEU A 1 497 ? 15.670 -20.687 -3.843 1.00 89.12 497 LEU A O 1
ATOM 3880 N N . SER A 1 498 ? 15.529 -18.817 -2.625 1.00 91.00 498 SER A N 1
ATOM 3881 C CA . SER A 1 498 ? 16.555 -19.233 -1.662 1.00 91.00 498 SER A CA 1
ATOM 3882 C C . SER A 1 498 ? 16.119 -20.466 -0.865 1.00 91.00 498 SER A C 1
ATOM 3884 O O . SER A 1 498 ? 16.909 -21.391 -0.688 1.00 91.00 498 SER A O 1
ATOM 3886 N N . PHE A 1 499 ? 14.843 -20.543 -0.470 1.00 93.06 499 PHE A N 1
ATOM 3887 C CA . PHE A 1 499 ? 14.285 -21.709 0.219 1.00 93.06 499 PHE A CA 1
ATOM 3888 C C . PHE A 1 499 ? 14.306 -22.957 -0.668 1.00 93.06 499 PHE A C 1
ATOM 3890 O O . PHE A 1 499 ? 14.779 -24.011 -0.243 1.00 93.06 499 PHE A O 1
ATOM 3897 N N . THR A 1 500 ? 13.835 -22.851 -1.912 1.00 92.31 500 THR A N 1
ATOM 3898 C CA . THR A 1 500 ? 13.823 -23.980 -2.852 1.00 92.31 500 THR A CA 1
ATOM 3899 C C . THR A 1 500 ? 15.236 -24.425 -3.213 1.00 92.31 500 THR A C 1
ATOM 3901 O O . THR A 1 500 ? 15.466 -25.622 -3.349 1.00 92.31 500 THR A O 1
ATOM 3904 N N . ASN A 1 501 ? 16.203 -23.505 -3.290 1.00 92.88 501 ASN A N 1
ATOM 3905 C CA . ASN A 1 501 ? 17.617 -23.831 -3.496 1.00 92.88 501 ASN A CA 1
ATOM 3906 C C . ASN A 1 501 ? 18.216 -24.607 -2.317 1.00 92.88 501 ASN A C 1
ATOM 3908 O O . ASN A 1 501 ? 18.910 -25.601 -2.538 1.00 92.88 501 ASN A O 1
ATOM 3912 N N . GLU A 1 502 ? 17.948 -24.182 -1.078 1.00 93.56 502 GLU A N 1
ATOM 3913 C CA . GLU A 1 502 ? 18.369 -24.921 0.120 1.00 93.56 502 GLU A CA 1
ATOM 3914 C C . GLU A 1 502 ? 17.723 -26.308 0.164 1.00 93.56 502 GLU A C 1
ATOM 3916 O O . GLU A 1 502 ? 18.397 -27.304 0.433 1.00 93.56 502 GLU A O 1
ATOM 3921 N N . LEU A 1 503 ? 16.433 -26.394 -0.165 1.00 94.25 503 LEU A N 1
ATOM 3922 C CA . LEU A 1 503 ? 15.705 -27.655 -0.198 1.00 94.25 503 LEU A CA 1
ATOM 3923 C C . LEU A 1 503 ? 16.239 -28.599 -1.282 1.00 94.25 503 LEU A C 1
ATOM 3925 O O . LEU A 1 503 ? 16.417 -29.790 -1.023 1.00 94.25 503 LEU A O 1
ATOM 3929 N N . ALA A 1 504 ? 16.540 -28.075 -2.471 1.00 95.56 504 ALA A N 1
ATOM 3930 C CA . ALA A 1 504 ? 17.133 -28.830 -3.567 1.00 95.56 504 ALA A CA 1
ATOM 3931 C C . ALA A 1 504 ? 18.496 -29.408 -3.167 1.00 95.56 504 ALA A C 1
ATOM 3933 O O . ALA A 1 504 ? 18.726 -30.612 -3.299 1.00 95.56 504 ALA A O 1
ATOM 3934 N N . ALA A 1 505 ? 19.362 -28.567 -2.592 1.00 96.44 505 ALA A N 1
ATOM 3935 C CA . ALA A 1 505 ? 20.675 -28.972 -2.105 1.00 96.44 505 ALA A CA 1
ATOM 3936 C C . ALA A 1 505 ? 20.575 -30.040 -1.004 1.00 96.44 505 ALA A C 1
ATOM 3938 O O . ALA A 1 505 ? 21.266 -31.056 -1.074 1.00 96.44 505 ALA A O 1
ATOM 3939 N N . ALA A 1 506 ? 19.674 -29.861 -0.031 1.00 95.44 506 ALA A N 1
ATOM 3940 C CA . ALA A 1 506 ? 19.470 -30.805 1.070 1.00 95.44 506 ALA A CA 1
ATOM 3941 C C . ALA A 1 506 ? 18.951 -32.182 0.617 1.00 95.44 506 ALA A C 1
ATOM 3943 O O . ALA A 1 506 ? 19.152 -33.169 1.322 1.00 95.44 506 ALA A O 1
ATOM 3944 N N . ASN A 1 507 ? 18.302 -32.258 -0.548 1.00 96.25 507 ASN A N 1
ATOM 3945 C CA . ASN A 1 507 ? 17.769 -33.498 -1.117 1.00 96.25 507 ASN A CA 1
ATOM 3946 C C . ASN A 1 507 ? 18.585 -34.018 -2.315 1.00 96.25 507 ASN A C 1
ATOM 3948 O O . ASN A 1 507 ? 18.198 -35.013 -2.922 1.00 96.25 507 ASN A O 1
ATOM 3952 N N . GLY A 1 508 ? 19.701 -33.369 -2.670 1.00 96.56 508 GLY A N 1
ATOM 3953 C CA . GLY A 1 508 ? 20.560 -33.790 -3.782 1.00 96.56 508 GLY A CA 1
ATOM 3954 C C . GLY A 1 508 ? 19.886 -33.734 -5.159 1.00 96.56 508 GLY A C 1
ATOM 3955 O O . GLY A 1 508 ? 20.224 -34.533 -6.030 1.00 96.56 508 GLY A O 1
ATOM 3956 N N . ILE A 1 509 ? 18.932 -32.819 -5.361 1.00 96.38 509 ILE A N 1
ATOM 3957 C CA . ILE A 1 509 ? 18.210 -32.639 -6.632 1.00 96.38 509 ILE A CA 1
ATOM 3958 C C . ILE A 1 509 ? 18.602 -31.318 -7.318 1.00 96.38 509 ILE A C 1
ATOM 3960 O O . ILE A 1 509 ? 19.052 -30.387 -6.646 1.00 96.38 509 ILE A O 1
ATOM 3964 N N . PRO A 1 510 ? 18.430 -31.188 -8.649 1.00 94.50 510 PRO A N 1
ATOM 3965 C CA . PRO A 1 510 ? 18.655 -29.923 -9.347 1.00 94.50 510 PRO A CA 1
ATOM 3966 C C . PRO A 1 510 ? 17.760 -28.794 -8.819 1.00 94.50 510 PRO A C 1
ATOM 3968 O O . PRO A 1 510 ? 16.607 -29.034 -8.459 1.00 94.50 510 PRO A O 1
ATOM 3971 N N . LYS A 1 511 ? 18.267 -27.553 -8.846 1.00 91.25 511 LYS A N 1
ATOM 3972 C CA . LYS A 1 511 ? 17.525 -26.348 -8.421 1.00 91.25 511 LYS A CA 1
ATOM 3973 C C . LYS A 1 511 ? 16.213 -26.149 -9.180 1.00 91.25 511 LYS A C 1
ATOM 3975 O O . LYS A 1 511 ? 15.257 -25.676 -8.592 1.00 91.25 511 LYS A O 1
ATOM 3980 N N . GLU A 1 512 ? 16.160 -26.595 -10.433 1.00 88.94 512 GLU A N 1
ATOM 3981 C CA . GLU A 1 512 ? 14.986 -26.502 -11.311 1.00 88.94 512 GLU A CA 1
ATOM 3982 C C . GLU A 1 512 ? 14.147 -27.792 -11.341 1.00 88.94 512 GLU A C 1
ATOM 3984 O O . GLU A 1 512 ? 13.418 -28.054 -12.298 1.00 88.94 512 GLU A O 1
ATOM 3989 N N . SER A 1 513 ? 14.285 -28.659 -10.332 1.00 90.75 513 SER A N 1
ATOM 3990 C CA . SER A 1 513 ? 13.555 -29.928 -10.283 1.00 90.75 513 SER A CA 1
ATOM 3991 C C . SER A 1 513 ? 12.035 -29.701 -10.204 1.00 90.75 513 SER A C 1
ATOM 3993 O O . SER A 1 513 ? 11.577 -29.020 -9.280 1.00 90.75 513 SER A O 1
ATOM 3995 N N . PRO A 1 514 ? 11.221 -30.350 -11.064 1.00 88.94 514 PRO A N 1
ATOM 3996 C CA . PRO A 1 514 ? 9.758 -30.281 -10.988 1.00 88.94 514 PRO A CA 1
ATOM 3997 C C . PRO A 1 514 ? 9.175 -30.719 -9.634 1.00 88.94 514 PRO A C 1
ATOM 3999 O O . PRO A 1 514 ? 8.073 -30.309 -9.277 1.00 88.94 514 PRO A O 1
ATOM 4002 N N . ALA A 1 515 ? 9.919 -31.507 -8.846 1.00 91.50 515 ALA A N 1
ATOM 4003 C CA . ALA A 1 515 ? 9.512 -31.932 -7.504 1.00 91.50 515 ALA A CA 1
ATOM 4004 C C . ALA A 1 515 ? 9.371 -30.767 -6.503 1.00 91.50 515 ALA A C 1
ATOM 4006 O O . ALA A 1 515 ? 8.675 -30.903 -5.500 1.00 91.50 515 ALA A O 1
ATOM 4007 N N . LEU A 1 516 ? 10.003 -29.617 -6.767 1.00 92.44 516 LEU A N 1
ATOM 4008 C CA . LEU A 1 516 ? 9.888 -28.411 -5.937 1.00 92.44 516 LEU A CA 1
ATOM 4009 C C . LEU A 1 516 ? 8.588 -27.639 -6.214 1.00 92.44 516 LEU A C 1
ATOM 4011 O O . LEU A 1 516 ? 8.093 -26.926 -5.337 1.00 92.44 516 LEU A O 1
ATOM 4015 N N . GLY A 1 517 ? 8.009 -27.815 -7.407 1.00 89.94 517 GLY A N 1
ATOM 4016 C CA . GLY A 1 517 ? 6.836 -27.078 -7.876 1.00 89.94 517 GLY A CA 1
ATOM 4017 C C . GLY A 1 517 ? 5.623 -27.188 -6.945 1.00 89.94 517 GLY A C 1
ATOM 4018 O O . GLY A 1 517 ? 5.091 -26.153 -6.545 1.00 89.94 517 GLY A O 1
ATOM 4019 N N . PRO A 1 518 ? 5.189 -28.391 -6.517 1.00 91.75 518 PRO A N 1
ATOM 4020 C CA . PRO A 1 518 ? 4.058 -28.536 -5.597 1.00 91.75 518 PRO A CA 1
ATOM 4021 C C . PRO A 1 518 ? 4.236 -27.804 -4.256 1.00 91.75 518 PRO A C 1
ATOM 4023 O O . PRO A 1 518 ? 3.286 -27.206 -3.750 1.00 91.75 518 PRO A O 1
ATOM 4026 N N . ILE A 1 519 ? 5.450 -27.802 -3.695 1.00 93.12 519 ILE A N 1
ATOM 4027 C CA . ILE A 1 519 ? 5.768 -27.127 -2.423 1.00 93.12 519 ILE A CA 1
ATOM 4028 C C . ILE A 1 519 ? 5.669 -25.618 -2.611 1.00 93.12 519 ILE A C 1
ATOM 4030 O O . ILE A 1 519 ? 5.017 -24.917 -1.833 1.00 93.12 519 ILE A O 1
ATOM 4034 N N . ARG A 1 520 ? 6.269 -25.124 -3.696 1.00 91.12 520 ARG A N 1
ATOM 4035 C CA . ARG A 1 520 ? 6.216 -23.720 -4.085 1.00 91.12 520 ARG A CA 1
ATOM 4036 C C . ARG A 1 520 ? 4.779 -23.266 -4.299 1.00 91.12 520 ARG A C 1
ATOM 4038 O O . ARG A 1 520 ? 4.378 -22.257 -3.735 1.00 91.12 520 ARG A O 1
ATOM 4045 N N . GLN A 1 521 ? 3.981 -24.020 -5.053 1.00 91.62 521 GLN A N 1
ATOM 4046 C CA . GLN A 1 521 ? 2.581 -23.687 -5.321 1.00 91.62 521 GLN A CA 1
ATOM 4047 C C . GLN A 1 521 ? 1.746 -23.672 -4.034 1.00 91.62 521 GLN A C 1
ATOM 4049 O O . GLN A 1 521 ? 0.881 -22.808 -3.873 1.00 91.62 521 GLN A O 1
ATOM 4054 N N . ARG A 1 522 ? 2.041 -24.562 -3.075 1.00 93.00 522 ARG A N 1
ATOM 4055 C CA . ARG A 1 522 ? 1.404 -24.557 -1.751 1.00 93.00 522 ARG A CA 1
ATOM 4056 C C . ARG A 1 522 ? 1.733 -23.288 -0.961 1.00 93.00 522 ARG A C 1
ATOM 4058 O O . ARG A 1 522 ? 0.814 -22.638 -0.472 1.00 93.00 522 ARG A O 1
ATOM 4065 N N . ILE A 1 523 ? 3.006 -22.895 -0.883 1.00 94.50 523 ILE A N 1
ATOM 4066 C CA . ILE A 1 523 ? 3.444 -21.663 -0.195 1.00 94.50 523 ILE A CA 1
ATOM 4067 C C . ILE A 1 523 ? 2.900 -20.414 -0.899 1.00 94.50 523 ILE A C 1
ATOM 4069 O O . ILE A 1 523 ? 2.362 -19.525 -0.240 1.00 94.50 523 ILE A O 1
ATOM 4073 N N . ALA A 1 524 ? 2.983 -20.371 -2.228 1.00 93.38 524 ALA A N 1
ATOM 4074 C CA . ALA A 1 524 ? 2.531 -19.249 -3.040 1.00 93.38 524 ALA A CA 1
ATOM 4075 C C . ALA A 1 524 ? 1.011 -19.043 -2.953 1.00 93.38 524 ALA A C 1
ATOM 4077 O O . ALA A 1 524 ? 0.543 -17.913 -2.931 1.00 93.38 524 ALA A O 1
ATOM 4078 N N . THR A 1 525 ? 0.220 -20.113 -2.817 1.00 95.31 525 THR A N 1
ATOM 4079 C CA . THR A 1 525 ? -1.234 -19.988 -2.583 1.00 95.31 525 THR A CA 1
ATOM 4080 C C . THR A 1 525 ? -1.521 -19.242 -1.281 1.00 95.31 525 THR A C 1
ATOM 4082 O O . THR A 1 525 ? -2.347 -18.328 -1.264 1.00 95.31 525 THR A O 1
ATOM 4085 N N . LYS A 1 526 ? -0.795 -19.573 -0.204 1.00 96.25 526 LYS A N 1
ATOM 4086 C CA . LYS A 1 526 ? -0.921 -18.887 1.088 1.00 96.25 526 LYS A CA 1
ATOM 4087 C C . LYS A 1 526 ? -0.468 -17.429 0.995 1.00 96.25 526 LYS A C 1
ATOM 4089 O O . LYS A 1 526 ? -1.193 -16.538 1.434 1.00 96.25 526 LYS A O 1
ATOM 4094 N N . SER A 1 527 ? 0.708 -17.174 0.417 1.00 95.50 527 SER A N 1
ATOM 4095 C CA . SER A 1 527 ? 1.265 -15.819 0.343 1.00 95.50 527 SER A CA 1
ATOM 4096 C C . SER A 1 527 ? 0.456 -14.895 -0.567 1.00 95.50 527 SER A C 1
ATOM 4098 O O . SER A 1 527 ? 0.246 -13.745 -0.196 1.00 95.50 527 SER A O 1
ATOM 4100 N N . THR A 1 528 ? -0.058 -15.381 -1.700 1.00 95.38 528 THR A N 1
ATOM 4101 C CA . THR A 1 528 ? -0.899 -14.602 -2.622 1.00 95.38 528 THR A CA 1
ATOM 4102 C C . THR A 1 528 ? -2.210 -14.173 -1.963 1.00 95.38 528 THR A C 1
ATOM 4104 O O . THR A 1 528 ? -2.571 -12.999 -2.040 1.00 95.38 528 THR A O 1
ATOM 4107 N N . LEU A 1 529 ? -2.898 -15.073 -1.245 1.00 97.06 529 LEU A N 1
ATOM 4108 C CA . LEU A 1 529 ? -4.105 -14.696 -0.499 1.00 97.06 529 LEU A CA 1
ATOM 4109 C C . LEU A 1 529 ? -3.808 -13.691 0.617 1.00 97.06 529 LEU A C 1
ATOM 4111 O O . LEU A 1 529 ? -4.542 -12.717 0.760 1.00 97.06 529 LEU A O 1
ATOM 4115 N N . ARG A 1 530 ? -2.734 -13.906 1.390 1.00 97.19 530 ARG A N 1
ATOM 4116 C CA . ARG A 1 530 ? -2.302 -12.964 2.437 1.00 97.19 530 ARG A CA 1
ATOM 4117 C C . ARG A 1 530 ? -2.012 -11.589 1.851 1.00 97.19 530 ARG A C 1
ATOM 4119 O O . ARG A 1 530 ? -2.538 -10.608 2.354 1.00 97.19 530 ARG A O 1
ATOM 4126 N N . ASN A 1 531 ? -1.256 -11.527 0.757 1.00 95.12 531 ASN A N 1
ATOM 4127 C CA . ASN A 1 531 ? -0.938 -10.287 0.058 1.00 95.12 531 ASN A CA 1
ATOM 4128 C C . ASN A 1 531 ? -2.197 -9.521 -0.351 1.00 95.12 531 ASN A C 1
ATOM 4130 O O . ASN A 1 531 ? -2.380 -8.391 0.088 1.00 95.12 531 ASN A O 1
ATOM 4134 N N . TYR A 1 532 ? -3.099 -10.128 -1.123 1.00 96.94 532 TYR A N 1
ATOM 4135 C CA . TYR A 1 532 ? -4.281 -9.397 -1.578 1.00 96.94 532 TYR A CA 1
ATOM 4136 C C . TYR A 1 532 ? -5.232 -9.040 -0.433 1.00 96.94 532 TYR A C 1
ATOM 4138 O O . TYR A 1 532 ? -5.628 -7.887 -0.326 1.00 96.94 532 TYR A O 1
ATOM 4146 N N . VAL A 1 533 ? -5.575 -9.985 0.449 1.00 97.62 533 VAL A N 1
ATOM 4147 C CA . VAL A 1 533 ? -6.580 -9.748 1.502 1.00 97.62 533 VAL A CA 1
ATOM 4148 C C . VAL A 1 533 ? -6.078 -8.765 2.555 1.00 97.62 533 VAL A C 1
ATOM 4150 O O . VAL A 1 533 ? -6.814 -7.862 2.948 1.00 97.62 533 VAL A O 1
ATOM 4153 N N . PHE A 1 534 ? -4.844 -8.932 3.036 1.00 97.25 534 PHE A N 1
ATOM 4154 C CA . PHE A 1 534 ? -4.306 -8.084 4.096 1.00 97.25 534 PHE A CA 1
ATOM 4155 C C . PHE A 1 534 ? -4.023 -6.678 3.589 1.00 97.25 534 PHE A C 1
ATOM 4157 O O . PHE A 1 534 ? -4.442 -5.700 4.205 1.00 97.25 534 PHE A O 1
ATOM 4164 N N . GLN A 1 535 ? -3.318 -6.561 2.465 1.00 95.06 535 GLN A N 1
ATOM 4165 C CA . GLN A 1 535 ? -2.836 -5.262 2.022 1.00 95.06 535 GLN A CA 1
ATOM 4166 C C . GLN A 1 535 ? -3.972 -4.383 1.485 1.00 95.06 535 GLN A C 1
ATOM 4168 O O . GLN A 1 535 ? -4.031 -3.199 1.822 1.00 95.06 535 GLN A O 1
ATOM 4173 N N . SER A 1 536 ? -4.933 -4.958 0.750 1.00 95.31 536 SER A N 1
ATOM 4174 C CA . SER A 1 536 ? -6.126 -4.211 0.334 1.00 95.31 536 SER A CA 1
ATOM 4175 C C . SER A 1 536 ? -6.956 -3.767 1.543 1.00 95.31 536 SER A C 1
ATOM 4177 O O . SER A 1 536 ? -7.435 -2.636 1.587 1.00 95.31 536 SER A O 1
ATOM 4179 N N . HIS A 1 537 ? -7.075 -4.618 2.575 1.00 96.38 537 HIS A N 1
ATOM 4180 C CA . HIS A 1 537 ? -7.791 -4.275 3.807 1.00 96.38 537 HIS A CA 1
ATOM 4181 C C . HIS A 1 537 ? -7.154 -3.088 4.536 1.00 96.38 537 HIS A C 1
ATOM 4183 O O . HIS A 1 537 ? -7.861 -2.203 5.026 1.00 96.38 537 HIS A O 1
ATOM 4189 N N . LYS A 1 538 ? -5.819 -3.042 4.579 1.00 94.31 538 LYS A N 1
ATOM 4190 C CA . LYS A 1 538 ? -5.063 -1.969 5.239 1.00 94.31 538 LYS A CA 1
ATOM 4191 C C . LYS A 1 538 ? -5.070 -0.640 4.475 1.00 94.31 538 LYS A C 1
ATOM 4193 O O . LYS A 1 538 ? -4.611 0.365 5.014 1.00 94.31 538 LYS A O 1
ATOM 4198 N N . GLY A 1 539 ? -5.668 -0.602 3.286 1.00 90.06 539 GLY A N 1
ATOM 4199 C CA . GLY A 1 539 ? -5.912 0.629 2.537 1.00 90.06 539 GLY A CA 1
ATOM 4200 C C . GLY A 1 539 ? -4.927 0.877 1.401 1.00 90.06 539 GLY A C 1
ATOM 4201 O O . GLY A 1 539 ? -4.778 2.025 0.991 1.00 90.06 539 GLY A O 1
ATOM 4202 N N . LEU A 1 540 ? -4.254 -0.164 0.893 1.00 93.25 540 LEU A N 1
ATOM 4203 C CA . LEU A 1 540 ? -3.607 -0.059 -0.414 1.00 93.25 540 LEU A CA 1
ATOM 4204 C C . LEU A 1 540 ? -4.684 0.004 -1.488 1.00 93.25 540 LEU A C 1
ATOM 4206 O O . LEU A 1 540 ? -5.587 -0.834 -1.521 1.00 93.25 540 LEU A O 1
ATOM 4210 N N . GLU A 1 541 ? -4.537 0.969 -2.388 1.00 94.38 541 GLU A N 1
ATOM 4211 C CA . GLU A 1 541 ? -5.445 1.133 -3.518 1.00 94.38 541 GLU A CA 1
ATOM 4212 C C . GLU A 1 541 ? -5.205 0.036 -4.557 1.00 94.38 541 GLU A C 1
ATOM 4214 O O . GLU A 1 541 ? -6.152 -0.523 -5.098 1.00 94.38 541 GLU A O 1
ATOM 4219 N N . ARG A 1 542 ? -3.934 -0.295 -4.831 1.00 95.31 542 ARG A N 1
ATOM 4220 C CA . ARG A 1 542 ? -3.557 -1.322 -5.811 1.00 95.31 542 ARG A CA 1
ATOM 4221 C C . ARG A 1 542 ? -2.339 -2.118 -5.381 1.00 95.31 542 ARG A C 1
ATOM 4223 O O . ARG A 1 542 ? -1.376 -1.557 -4.858 1.00 95.31 542 ARG A O 1
ATOM 4230 N N . LEU A 1 543 ? -2.366 -3.408 -5.687 1.00 95.94 543 LEU A N 1
ATOM 4231 C CA . LEU A 1 543 ? -1.300 -4.361 -5.419 1.00 95.94 543 LEU A CA 1
ATOM 4232 C C . LEU A 1 543 ? -0.988 -5.161 -6.681 1.00 95.94 543 LEU A C 1
ATOM 4234 O O . LEU A 1 543 ? -1.866 -5.835 -7.214 1.00 95.94 543 LEU A O 1
ATOM 4238 N N . TYR A 1 544 ? 0.261 -5.136 -7.132 1.00 96.69 544 TYR A N 1
ATOM 4239 C CA . TYR A 1 544 ? 0.718 -5.863 -8.310 1.00 96.69 544 TYR A CA 1
ATOM 4240 C C . TYR A 1 544 ? 1.730 -6.932 -7.900 1.00 96.69 544 TYR A C 1
ATOM 4242 O O . TYR A 1 544 ? 2.839 -6.635 -7.457 1.00 96.69 544 TYR A O 1
ATOM 4250 N N . THR A 1 545 ? 1.358 -8.203 -8.059 1.00 94.69 545 THR A N 1
ATOM 4251 C CA . THR A 1 545 ? 2.294 -9.309 -7.818 1.00 94.69 545 THR A CA 1
ATOM 4252 C C . THR A 1 545 ? 3.370 -9.364 -8.904 1.00 94.69 545 THR A C 1
ATOM 4254 O O . THR A 1 545 ? 3.053 -9.180 -10.080 1.00 94.69 545 THR A O 1
ATOM 4257 N N . TYR A 1 546 ? 4.605 -9.685 -8.508 1.00 90.44 546 TYR A N 1
ATOM 4258 C CA . TYR A 1 546 ? 5.847 -9.555 -9.285 1.00 90.44 546 TYR A CA 1
ATOM 4259 C C . TYR A 1 546 ? 5.794 -9.976 -10.755 1.00 90.44 546 TYR A C 1
ATOM 4261 O O . TYR A 1 546 ? 6.318 -9.230 -11.562 1.00 90.44 546 TYR A O 1
ATOM 4269 N N . VAL A 1 547 ? 5.210 -11.128 -11.120 1.00 93.69 547 VAL A N 1
ATOM 4270 C CA . VAL A 1 547 ? 5.127 -11.582 -12.527 1.00 93.69 547 VAL A CA 1
ATOM 4271 C C . VAL A 1 547 ? 4.010 -12.601 -12.767 1.00 93.69 547 VAL A C 1
ATOM 4273 O O . VAL A 1 547 ? 3.652 -13.395 -11.890 1.00 93.69 547 VAL A O 1
ATOM 4276 N N . ALA A 1 548 ? 3.498 -12.628 -13.999 1.00 95.75 548 ALA A N 1
ATOM 4277 C CA . ALA A 1 548 ? 2.534 -13.617 -14.467 1.00 95.75 548 ALA A CA 1
ATOM 4278 C C . ALA A 1 548 ? 3.181 -14.964 -14.832 1.00 95.75 548 ALA A C 1
ATOM 4280 O O . ALA A 1 548 ? 2.554 -16.012 -14.655 1.00 95.75 548 ALA A O 1
ATOM 4281 N N . LYS A 1 549 ? 4.413 -14.949 -15.353 1.00 94.69 549 LYS A N 1
ATOM 4282 C CA . LYS A 1 549 ? 5.131 -16.127 -15.858 1.00 94.69 549 LYS A CA 1
ATOM 4283 C C . LYS A 1 549 ? 6.574 -16.139 -15.392 1.00 94.69 549 LYS A C 1
ATOM 4285 O O . LYS A 1 549 ? 7.233 -15.108 -15.386 1.00 94.69 549 LYS A O 1
ATOM 4290 N N . GLU A 1 550 ? 7.075 -17.333 -15.120 1.00 90.50 550 GLU A N 1
ATOM 4291 C CA . GLU A 1 550 ? 8.491 -17.611 -14.901 1.00 90.50 550 GLU A CA 1
ATOM 4292 C C . GLU A 1 550 ? 8.911 -18.836 -15.703 1.00 90.50 550 GLU A C 1
ATOM 4294 O O . GLU A 1 550 ? 8.071 -19.611 -16.168 1.00 90.50 550 GLU A O 1
ATOM 4299 N N . LYS A 1 551 ? 10.220 -19.006 -15.891 1.00 86.00 551 LYS A N 1
ATOM 4300 C CA . LYS A 1 551 ? 10.752 -20.151 -16.643 1.00 86.00 551 LYS A CA 1
ATOM 4301 C C . LYS A 1 551 ? 10.594 -21.472 -15.881 1.00 86.00 551 LYS A C 1
ATOM 4303 O O . LYS A 1 551 ? 10.461 -22.523 -16.503 1.00 86.00 551 LYS A O 1
ATOM 4308 N N . HIS A 1 552 ? 10.615 -21.408 -14.552 1.00 84.75 552 HIS A N 1
ATOM 4309 C CA . HIS A 1 552 ? 10.579 -22.558 -13.657 1.00 84.75 552 HIS A CA 1
ATOM 4310 C C . HIS A 1 552 ? 9.659 -22.278 -12.459 1.00 84.75 552 HIS A C 1
ATOM 4312 O O . HIS A 1 552 ? 9.563 -21.145 -11.988 1.00 84.75 552 HIS A O 1
ATOM 4318 N N . ASP A 1 553 ? 9.012 -23.316 -11.922 1.00 83.94 553 ASP A N 1
ATOM 4319 C CA . ASP A 1 553 ? 8.099 -23.238 -10.766 1.00 83.94 553 ASP A CA 1
ATOM 4320 C C . ASP A 1 553 ? 8.845 -23.129 -9.412 1.00 83.94 553 ASP A C 1
ATOM 4322 O O . ASP A 1 553 ? 8.456 -23.733 -8.411 1.00 83.94 553 ASP A O 1
ATOM 4326 N N . VAL A 1 554 ? 9.936 -22.359 -9.371 1.00 77.12 554 VAL A N 1
ATOM 4327 C CA . VAL A 1 554 ? 10.806 -22.195 -8.187 1.00 77.12 554 VAL A CA 1
ATOM 4328 C C . VAL A 1 554 ? 10.821 -20.762 -7.635 1.00 77.12 554 VAL A C 1
ATOM 4330 O O . VAL A 1 554 ? 11.255 -20.543 -6.503 1.00 77.12 554 VAL A O 1
ATOM 4333 N N . THR A 1 555 ? 10.294 -19.788 -8.388 1.00 73.81 555 THR A N 1
ATOM 4334 C CA . THR A 1 555 ? 10.186 -18.370 -7.987 1.00 73.81 555 THR A CA 1
ATOM 4335 C C . THR A 1 555 ? 8.723 -17.952 -7.749 1.00 73.81 555 THR A C 1
ATOM 4337 O O . THR A 1 555 ? 7.934 -18.745 -7.241 1.00 73.81 555 THR A O 1
ATOM 4340 N N . SER A 1 556 ? 8.329 -16.705 -8.039 1.00 78.38 556 SER A N 1
ATOM 4341 C CA . SER A 1 556 ? 7.105 -16.066 -7.520 1.00 78.38 556 SER A CA 1
ATOM 4342 C C . SER A 1 556 ? 5.979 -15.839 -8.548 1.00 78.38 556 SER A C 1
ATOM 4344 O O . SER A 1 556 ? 5.050 -15.094 -8.252 1.00 78.38 556 SER A O 1
ATOM 4346 N N . ALA A 1 557 ? 5.995 -16.491 -9.719 1.00 90.69 557 ALA A N 1
ATOM 4347 C CA . ALA A 1 557 ? 4.953 -16.314 -10.747 1.00 90.69 557 ALA A CA 1
ATOM 4348 C C . ALA A 1 557 ? 3.543 -16.765 -10.321 1.00 90.69 557 ALA A C 1
ATOM 4350 O O . ALA A 1 557 ? 3.382 -17.826 -9.707 1.00 90.69 557 ALA A O 1
ATOM 4351 N N . ILE A 1 558 ? 2.507 -16.008 -10.689 1.00 93.12 558 ILE A N 1
ATOM 4352 C CA . ILE A 1 558 ? 1.124 -16.343 -10.304 1.00 93.12 558 ILE A CA 1
ATOM 4353 C C . ILE A 1 558 ? 0.578 -17.580 -11.044 1.00 93.12 558 ILE A C 1
ATOM 4355 O O . ILE A 1 558 ? -0.145 -18.376 -10.446 1.00 93.12 558 ILE A O 1
ATOM 4359 N N . LEU A 1 559 ? 0.958 -17.779 -12.315 1.00 95.38 559 LEU A N 1
ATOM 4360 C CA . LEU A 1 559 ? 0.593 -18.954 -13.115 1.00 95.38 559 LEU A CA 1
ATOM 4361 C C . LEU A 1 559 ? 1.757 -19.960 -13.156 1.00 95.38 559 LEU A C 1
ATOM 4363 O O . LEU A 1 559 ? 2.909 -19.547 -13.311 1.00 95.38 559 LEU A O 1
ATOM 4367 N N . PRO A 1 560 ? 1.481 -21.271 -13.031 1.00 94.56 560 PRO A N 1
ATOM 4368 C CA . PRO A 1 560 ? 2.506 -22.310 -13.087 1.00 94.56 560 PRO A CA 1
ATOM 4369 C C . PRO A 1 560 ? 3.069 -22.497 -14.499 1.00 94.56 560 PRO A C 1
ATOM 4371 O O . PRO A 1 560 ? 2.402 -22.195 -15.490 1.00 94.56 560 PRO A O 1
ATOM 4374 N N . VAL A 1 561 ? 4.249 -23.109 -14.609 1.00 93.88 561 VAL A N 1
ATOM 4375 C CA . VAL A 1 561 ? 4.848 -23.468 -15.910 1.00 93.88 561 VAL A CA 1
ATOM 4376 C C . VAL A 1 561 ? 3.923 -24.401 -16.698 1.00 93.88 561 VAL A C 1
ATOM 4378 O O . VAL A 1 561 ? 3.712 -24.194 -17.892 1.00 93.88 561 VAL A O 1
ATOM 4381 N N . ALA A 1 562 ? 3.271 -25.342 -16.007 1.00 94.69 562 ALA A N 1
ATOM 4382 C CA . ALA A 1 562 ? 2.320 -26.282 -16.602 1.00 94.69 562 ALA A CA 1
ATOM 4383 C C . ALA A 1 562 ? 1.141 -25.604 -17.331 1.00 94.69 562 ALA A C 1
ATOM 4385 O O . ALA A 1 562 ? 0.590 -26.187 -18.262 1.00 94.69 562 ALA A O 1
ATOM 4386 N N . PHE A 1 563 ? 0.746 -24.384 -16.939 1.00 97.44 563 PHE A N 1
ATOM 4387 C CA . PHE A 1 563 ? -0.265 -23.612 -17.670 1.00 97.44 563 PHE A CA 1
ATOM 4388 C C . PHE A 1 563 ? 0.239 -23.231 -19.062 1.00 97.44 563 PHE A C 1
ATOM 4390 O O . PHE A 1 563 ? -0.466 -23.428 -20.047 1.00 97.44 563 PHE A O 1
ATOM 4397 N N . TYR A 1 564 ? 1.465 -22.714 -19.150 1.00 97.50 564 TYR A N 1
ATOM 4398 C CA . TYR A 1 564 ? 2.053 -22.251 -20.406 1.00 97.50 564 TYR A CA 1
ATOM 4399 C C . TYR A 1 564 ? 2.455 -23.407 -21.325 1.00 97.50 564 TYR A C 1
ATOM 4401 O O . TYR A 1 564 ? 2.308 -23.296 -22.540 1.00 97.50 564 TYR A O 1
ATOM 4409 N N . GLU A 1 565 ? 2.909 -24.529 -20.763 1.00 96.81 565 GLU A N 1
ATOM 4410 C CA . GLU A 1 565 ? 3.162 -25.758 -21.526 1.00 96.81 565 GLU A CA 1
ATOM 4411 C C . GLU A 1 565 ? 1.870 -26.299 -22.148 1.00 96.81 565 GLU A C 1
ATOM 4413 O O . GLU A 1 565 ? 1.819 -26.554 -23.352 1.00 96.81 565 GLU A O 1
ATOM 4418 N N . GLU A 1 566 ? 0.799 -26.408 -21.356 1.00 98.31 566 GLU A N 1
ATOM 4419 C CA . GLU A 1 566 ? -0.507 -26.838 -21.862 1.00 98.31 566 GLU A CA 1
ATOM 4420 C C . GLU A 1 566 ? -1.053 -25.836 -22.888 1.00 98.31 566 GLU A C 1
ATOM 4422 O O . GLU A 1 566 ? -1.572 -26.233 -23.929 1.00 98.31 566 GLU A O 1
ATOM 4427 N N . LEU A 1 567 ? -0.882 -24.533 -22.655 1.00 98.38 567 LEU A N 1
ATOM 4428 C CA . LEU A 1 567 ? -1.279 -23.489 -23.596 1.00 98.38 567 LEU A CA 1
ATOM 4429 C C . LEU A 1 567 ? -0.557 -23.637 -24.945 1.00 98.38 567 LEU A C 1
ATOM 4431 O O . LEU A 1 567 ? -1.205 -23.588 -25.991 1.00 98.38 567 LEU A O 1
ATOM 4435 N N . ALA A 1 568 ? 0.756 -23.873 -24.938 1.00 98.06 568 ALA A N 1
ATOM 4436 C CA . ALA A 1 568 ? 1.535 -24.107 -26.153 1.00 98.06 568 ALA A CA 1
ATOM 4437 C C . ALA A 1 568 ? 1.077 -25.375 -26.898 1.00 98.06 568 ALA A C 1
ATOM 4439 O O . ALA A 1 568 ? 0.912 -25.337 -28.119 1.00 98.06 568 ALA A O 1
ATOM 4440 N N . ASN A 1 569 ? 0.784 -26.462 -26.174 1.00 98.12 569 ASN A N 1
ATOM 4441 C CA . ASN A 1 569 ? 0.258 -27.710 -26.748 1.00 98.12 569 ASN A CA 1
ATOM 4442 C C . ASN A 1 569 ? -1.126 -27.540 -27.395 1.00 98.12 569 ASN A C 1
ATOM 4444 O O . ASN A 1 569 ? -1.485 -28.289 -28.302 1.00 98.12 569 ASN A O 1
ATOM 4448 N N . ASN A 1 570 ? -1.892 -26.538 -26.960 1.00 97.81 570 ASN A N 1
ATOM 4449 C CA . ASN A 1 570 ? -3.227 -26.225 -27.467 1.00 97.81 570 ASN A CA 1
ATOM 4450 C C . ASN A 1 570 ? -3.229 -25.002 -28.404 1.00 97.81 570 ASN A C 1
ATOM 4452 O O . ASN A 1 570 ? -4.224 -24.283 -28.493 1.00 97.81 570 ASN A O 1
ATOM 4456 N N . ASN A 1 571 ? -2.122 -24.756 -29.119 1.00 97.12 571 ASN A N 1
ATOM 4457 C CA . ASN A 1 571 ? -1.978 -23.663 -30.093 1.00 97.12 571 ASN A CA 1
ATOM 4458 C C . ASN A 1 571 ? -2.302 -22.273 -29.517 1.00 97.12 571 ASN A C 1
ATOM 4460 O O . ASN A 1 571 ? -2.846 -21.417 -30.213 1.00 97.12 571 ASN A O 1
ATOM 4464 N N . PHE A 1 572 ? -1.958 -22.051 -28.250 1.00 97.44 572 PHE A N 1
ATOM 4465 C CA . PHE A 1 572 ? -2.196 -20.809 -27.518 1.00 97.44 572 PHE A CA 1
ATOM 4466 C C . PHE A 1 572 ? -3.678 -20.441 -27.329 1.00 97.44 572 PHE A C 1
ATOM 4468 O O . PHE A 1 572 ? -4.017 -19.276 -27.130 1.00 97.44 572 PHE A O 1
ATOM 4475 N N . VAL A 1 573 ? -4.572 -21.436 -27.335 1.00 96.56 573 VAL A N 1
ATOM 4476 C CA . VAL A 1 573 ? -6.004 -21.255 -27.057 1.00 96.56 573 VAL A CA 1
ATOM 4477 C C . VAL A 1 573 ? -6.326 -21.646 -25.616 1.00 96.56 573 VAL A C 1
ATOM 4479 O O . VAL A 1 573 ? -6.051 -22.768 -25.193 1.00 96.56 573 VAL A O 1
ATOM 4482 N N . LEU A 1 574 ? -6.985 -20.752 -24.870 1.00 97.75 574 LEU A N 1
ATOM 4483 C CA . LEU A 1 574 ? -7.489 -21.053 -23.527 1.00 97.75 574 LEU A CA 1
ATOM 4484 C C . LEU A 1 574 ? -8.744 -21.945 -23.597 1.00 97.75 574 LEU A C 1
ATOM 4486 O O . LEU A 1 574 ? -9.879 -21.459 -23.606 1.00 97.75 574 LEU A O 1
ATOM 4490 N N . ASN A 1 575 ? -8.542 -23.261 -23.640 1.00 97.38 575 ASN A N 1
ATOM 4491 C CA . ASN A 1 575 ? -9.597 -24.275 -23.540 1.00 97.38 575 ASN A CA 1
ATOM 4492 C C . ASN A 1 575 ? -9.676 -24.880 -22.122 1.00 97.38 575 ASN A C 1
ATOM 4494 O O . ASN A 1 575 ? -8.964 -24.454 -21.212 1.00 97.38 575 ASN A O 1
ATOM 4498 N N . ASP A 1 576 ? -10.553 -25.863 -21.918 1.00 97.81 576 ASP A N 1
ATOM 4499 C CA . ASP A 1 576 ? -10.775 -26.471 -20.599 1.00 97.81 576 ASP A CA 1
ATOM 4500 C C . ASP A 1 576 ? -9.544 -27.212 -20.053 1.00 97.81 576 ASP A C 1
ATOM 4502 O O . ASP A 1 576 ? -9.287 -27.158 -18.848 1.00 97.81 576 ASP A O 1
ATOM 4506 N N . ASN A 1 577 ? -8.728 -27.821 -20.923 1.00 97.62 577 ASN A N 1
ATOM 4507 C CA . ASN A 1 577 ? -7.477 -28.469 -20.516 1.00 97.62 577 ASN A CA 1
ATOM 4508 C C . ASN A 1 577 ? -6.485 -27.440 -19.964 1.00 97.62 577 ASN A C 1
ATOM 4510 O O . ASN A 1 577 ? -5.916 -27.645 -18.893 1.00 97.62 577 ASN A O 1
ATOM 4514 N N . VAL A 1 578 ? -6.334 -26.301 -20.648 1.00 98.19 578 VAL A N 1
ATOM 4515 C CA . VAL A 1 578 ? -5.476 -25.199 -20.189 1.00 98.19 578 VAL A CA 1
ATOM 4516 C C . VAL A 1 578 ? -6.029 -24.577 -18.900 1.00 98.19 578 VAL A C 1
ATOM 4518 O O . VAL A 1 578 ? -5.274 -24.339 -17.955 1.00 98.19 578 VAL A O 1
ATOM 4521 N N . ARG A 1 579 ? -7.353 -24.373 -18.795 1.00 97.81 579 ARG A N 1
ATOM 4522 C CA . ARG A 1 579 ? -7.998 -23.866 -17.565 1.00 97.81 579 ARG A CA 1
ATOM 4523 C C . ARG A 1 579 ? -7.753 -24.770 -16.362 1.00 97.81 579 ARG A C 1
ATOM 4525 O O . ARG A 1 579 ? -7.553 -24.266 -15.261 1.00 97.81 579 ARG A O 1
ATOM 4532 N N . ALA A 1 580 ? -7.693 -26.085 -16.557 1.00 97.25 580 ALA A N 1
ATOM 4533 C CA . ALA A 1 580 ? -7.369 -27.026 -15.486 1.00 97.25 580 ALA A CA 1
ATOM 4534 C C . ALA A 1 580 ? -5.933 -26.865 -14.941 1.00 97.25 580 ALA A C 1
ATOM 4536 O O . ALA A 1 580 ? -5.611 -27.422 -13.890 1.00 97.25 580 ALA A O 1
ATOM 4537 N N . LYS A 1 581 ? -5.063 -26.101 -15.621 1.00 97.38 581 LYS A N 1
ATOM 4538 C CA . LYS A 1 581 ? -3.660 -25.870 -15.244 1.00 97.38 581 LYS A CA 1
ATOM 4539 C C . LYS A 1 581 ? -3.377 -24.494 -14.638 1.00 97.38 581 LYS A C 1
ATOM 4541 O O . LYS A 1 581 ? -2.225 -24.237 -14.318 1.00 97.38 581 LYS A O 1
ATOM 4546 N N . VAL A 1 582 ? -4.373 -23.631 -14.403 1.00 95.88 582 VAL A N 1
ATOM 4547 C CA . VAL A 1 582 ? -4.152 -22.285 -13.806 1.00 95.88 582 VAL A CA 1
ATOM 4548 C C . VAL A 1 582 ? -3.539 -22.317 -12.399 1.00 95.88 582 VAL A C 1
ATOM 4550 O O . VAL A 1 582 ? -2.986 -21.326 -11.934 1.00 95.88 582 VAL A O 1
ATOM 4553 N N . GLY A 1 583 ? -3.607 -23.464 -11.722 1.00 95.00 583 GLY A N 1
ATOM 4554 C CA . GLY A 1 583 ? -2.960 -23.691 -10.436 1.00 95.00 583 GLY A CA 1
ATOM 4555 C C . GLY A 1 583 ? -3.783 -23.234 -9.220 1.00 95.00 583 GLY A C 1
ATOM 4556 O O . GLY A 1 583 ? -4.826 -22.578 -9.343 1.00 95.00 583 GLY A O 1
ATOM 4557 N N . PRO A 1 584 ? -3.331 -23.607 -8.010 1.00 95.25 584 PRO A N 1
ATOM 4558 C CA . PRO A 1 584 ? -4.073 -23.368 -6.771 1.00 95.25 584 PRO A CA 1
ATOM 4559 C C . PRO A 1 584 ? -4.142 -21.886 -6.373 1.00 95.25 584 PRO A C 1
ATOM 4561 O O . PRO A 1 584 ? -5.130 -21.476 -5.770 1.00 95.25 584 PRO A O 1
ATOM 4564 N N . GLN A 1 585 ? -3.158 -21.070 -6.767 1.00 94.69 585 GLN A N 1
ATOM 4565 C CA . GLN A 1 585 ? -3.127 -19.631 -6.481 1.00 94.69 585 GLN A CA 1
ATOM 4566 C C . GLN A 1 585 ? -4.333 -18.893 -7.076 1.00 94.69 585 GLN A C 1
ATOM 4568 O O . GLN A 1 585 ? -5.110 -18.286 -6.338 1.00 94.69 585 GLN A O 1
ATOM 4573 N N . LEU A 1 586 ? -4.529 -18.985 -8.400 1.00 96.75 586 LEU A N 1
ATOM 4574 C CA . LEU A 1 586 ? -5.672 -18.349 -9.063 1.00 96.75 586 LEU A CA 1
ATOM 4575 C C . LEU A 1 586 ? -6.996 -18.987 -8.648 1.00 96.75 586 LEU A C 1
ATOM 4577 O O . LEU A 1 586 ? -8.000 -18.289 -8.557 1.00 96.75 586 LEU A O 1
ATOM 4581 N N . THR A 1 587 ? -7.010 -20.292 -8.367 1.00 98.00 587 THR A N 1
ATOM 4582 C CA . THR A 1 587 ? -8.224 -20.978 -7.902 1.00 98.00 587 THR A CA 1
ATOM 4583 C C . THR A 1 587 ? -8.696 -20.406 -6.564 1.00 98.00 587 THR A C 1
ATOM 4585 O O . THR A 1 587 ? -9.861 -20.031 -6.429 1.00 98.00 587 THR A O 1
ATOM 4588 N N . ALA A 1 588 ? -7.791 -20.260 -5.593 1.00 98.19 588 ALA A N 1
ATOM 4589 C CA . ALA A 1 588 ? -8.126 -19.709 -4.284 1.00 98.19 588 ALA A CA 1
ATOM 4590 C C . ALA A 1 588 ? -8.468 -18.208 -4.345 1.00 98.19 588 ALA A C 1
ATOM 4592 O O . ALA A 1 588 ? -9.384 -17.741 -3.658 1.00 98.19 588 ALA A O 1
ATOM 4593 N N . LEU A 1 589 ? -7.787 -17.448 -5.212 1.00 98.25 589 LEU A N 1
ATOM 4594 C CA . LEU A 1 589 ? -8.132 -16.050 -5.477 1.00 98.25 589 LEU A CA 1
ATOM 4595 C C . LEU A 1 589 ? -9.542 -15.927 -6.068 1.00 98.25 589 LEU A C 1
ATOM 4597 O O . LEU A 1 589 ? -10.357 -15.173 -5.541 1.00 98.25 589 LEU A O 1
ATOM 4601 N N . LYS A 1 590 ? -9.870 -16.726 -7.090 1.00 98.62 590 LYS A N 1
ATOM 4602 C CA . LYS A 1 590 ? -11.200 -16.766 -7.717 1.00 98.62 590 LYS A CA 1
ATOM 4603 C C . LYS A 1 590 ? -12.299 -17.078 -6.706 1.00 98.62 590 LYS A C 1
ATOM 4605 O O . LYS A 1 590 ? -13.359 -16.458 -6.730 1.00 98.62 590 LYS A O 1
ATOM 4610 N N . ASN A 1 591 ? -12.047 -18.017 -5.799 1.00 98.62 591 ASN A N 1
ATOM 4611 C CA . ASN A 1 591 ? -12.955 -18.361 -4.707 1.00 98.62 591 ASN A CA 1
ATOM 4612 C C . ASN A 1 591 ? -13.201 -17.171 -3.765 1.00 98.62 591 ASN A C 1
ATOM 4614 O O . ASN A 1 591 ? -14.345 -16.869 -3.427 1.00 98.62 591 ASN A O 1
ATOM 4618 N N . THR A 1 592 ? -12.142 -16.439 -3.417 1.00 98.56 592 THR A N 1
ATOM 4619 C CA . THR A 1 592 ? -12.226 -15.220 -2.596 1.00 98.56 592 THR A CA 1
ATOM 4620 C C . THR A 1 592 ? -12.988 -14.104 -3.317 1.00 98.56 592 THR A C 1
ATOM 4622 O O . THR A 1 592 ? -13.899 -13.498 -2.753 1.00 98.56 592 THR A O 1
ATOM 4625 N N . VAL A 1 593 ? -12.695 -13.876 -4.598 1.00 98.50 593 VAL A N 1
ATOM 4626 C CA . VAL A 1 593 ? -13.419 -12.921 -5.451 1.00 98.50 593 VAL A CA 1
ATOM 4627 C C . VAL A 1 593 ? -14.899 -13.287 -5.549 1.00 98.50 593 VAL A C 1
ATOM 4629 O O . VAL A 1 593 ? -15.757 -12.417 -5.431 1.00 98.50 593 VAL A O 1
ATOM 4632 N N . ASN A 1 594 ? -15.232 -14.570 -5.706 1.00 98.00 594 ASN A N 1
ATOM 4633 C CA . ASN A 1 594 ? -16.619 -15.031 -5.759 1.00 98.00 594 ASN A CA 1
ATOM 4634 C C . ASN A 1 594 ? -17.394 -14.774 -4.465 1.00 98.00 594 ASN A C 1
ATOM 4636 O O . ASN A 1 594 ? -18.592 -14.497 -4.541 1.00 98.00 594 ASN A O 1
ATOM 4640 N N . LEU A 1 595 ? -16.731 -14.843 -3.309 1.00 96.94 595 LEU A N 1
ATOM 4641 C CA . LEU A 1 595 ? -17.326 -14.474 -2.027 1.00 96.94 595 LEU A CA 1
ATOM 4642 C C . LEU A 1 595 ? -17.613 -12.965 -1.954 1.00 96.94 595 LEU A C 1
ATOM 4644 O O . LEU A 1 595 ? -18.688 -12.565 -1.508 1.00 96.94 595 LEU A O 1
ATOM 4648 N N . LEU A 1 596 ? -16.666 -12.132 -2.392 1.00 96.94 596 LEU A N 1
ATOM 4649 C CA . LEU A 1 596 ? -16.717 -10.679 -2.195 1.00 96.94 596 LEU A CA 1
ATOM 4650 C C . LEU A 1 596 ? -17.485 -9.921 -3.293 1.00 96.94 596 LEU A C 1
ATOM 4652 O O . LEU A 1 596 ? -18.061 -8.873 -3.010 1.00 96.94 596 LEU A O 1
ATOM 4656 N N . LYS A 1 597 ? -17.588 -10.454 -4.520 1.00 94.88 597 LYS A N 1
ATOM 4657 C CA . LYS A 1 597 ? -18.253 -9.792 -5.669 1.00 94.88 597 LYS A CA 1
ATOM 4658 C C . LYS A 1 597 ? -19.731 -9.444 -5.462 1.00 94.88 597 LYS A C 1
ATOM 4660 O O . LYS A 1 597 ? -20.287 -8.684 -6.243 1.00 94.88 597 LYS A O 1
ATOM 4665 N N . GLY A 1 598 ? -20.381 -10.035 -4.457 1.00 86.19 598 GLY A N 1
ATOM 4666 C CA . GLY A 1 598 ? -21.770 -9.738 -4.095 1.00 86.19 598 GLY A CA 1
ATOM 4667 C C . GLY A 1 598 ? -21.944 -8.482 -3.234 1.00 86.19 598 GLY A C 1
ATOM 4668 O O . GLY A 1 598 ? -23.062 -8.233 -2.777 1.00 86.19 598 GLY A O 1
ATOM 4669 N N . GLY A 1 599 ? -20.860 -7.750 -2.957 1.00 91.56 599 GLY A N 1
ATOM 4670 C CA . GLY A 1 599 ? -20.887 -6.519 -2.178 1.00 91.56 599 GLY A CA 1
ATOM 4671 C C . GLY A 1 599 ? -21.505 -5.333 -2.924 1.00 91.56 599 GLY A C 1
ATOM 4672 O O . GLY A 1 599 ? -21.370 -5.197 -4.137 1.00 91.56 599 GLY A O 1
ATOM 4673 N N . GLU A 1 600 ? -22.185 -4.471 -2.180 1.00 91.19 600 GLU A N 1
ATOM 4674 C CA . GLU A 1 600 ? -22.756 -3.203 -2.631 1.00 91.19 600 GLU A CA 1
ATOM 4675 C C . GLU A 1 600 ? -21.835 -2.043 -2.221 1.00 91.19 600 GLU A C 1
ATOM 4677 O O . GLU A 1 600 ? -21.047 -2.170 -1.283 1.00 91.19 600 GLU A O 1
ATOM 4682 N N . LYS A 1 601 ? -21.953 -0.894 -2.896 1.00 89.44 601 LYS A N 1
ATOM 4683 C CA . LYS A 1 601 ? -21.299 0.348 -2.459 1.00 89.44 601 LYS A CA 1
ATOM 4684 C C . LYS A 1 601 ? -21.997 0.895 -1.209 1.00 89.44 601 LYS A C 1
ATOM 4686 O O . LYS A 1 601 ? -23.230 0.938 -1.160 1.00 89.44 601 LYS A O 1
ATOM 4691 N N . ILE A 1 602 ? -21.231 1.320 -0.208 1.00 86.94 602 ILE A N 1
ATOM 4692 C CA . ILE A 1 602 ? -21.721 1.716 1.115 1.00 86.94 602 ILE A CA 1
ATOM 4693 C C . ILE A 1 602 ? -21.054 3.031 1.539 1.00 86.94 602 ILE A C 1
ATOM 4695 O O . ILE A 1 602 ? -19.962 3.034 2.094 1.00 86.94 602 ILE A O 1
ATOM 4699 N N . ASP A 1 603 ? -21.777 4.148 1.385 1.00 81.88 603 ASP A N 1
ATOM 4700 C CA . ASP A 1 603 ? -21.286 5.504 1.698 1.00 81.88 603 ASP A CA 1
ATOM 4701 C C . ASP A 1 603 ? -20.640 5.653 3.085 1.00 81.88 603 ASP A C 1
ATOM 4703 O O . ASP A 1 603 ? -19.647 6.360 3.235 1.00 81.88 603 ASP A O 1
ATOM 4707 N N . ASN A 1 604 ? -21.224 5.025 4.114 1.00 88.31 604 ASN A N 1
ATOM 4708 C CA . ASN A 1 604 ? -20.689 5.043 5.472 1.00 88.31 604 ASN A CA 1
ATOM 4709 C C . ASN A 1 604 ? -20.637 3.633 6.054 1.00 88.31 604 ASN A C 1
ATOM 4711 O O . ASN A 1 604 ? -21.628 3.115 6.585 1.00 88.31 604 ASN A O 1
ATOM 4715 N N . LEU A 1 605 ? -19.461 3.024 5.959 1.00 90.44 605 LEU A N 1
ATOM 4716 C CA . LEU A 1 605 ? -19.179 1.695 6.482 1.00 90.44 605 LEU A CA 1
ATOM 4717 C C . LEU A 1 605 ? -19.394 1.616 7.994 1.00 90.44 605 LEU A C 1
ATOM 4719 O O . LEU A 1 605 ? -19.081 2.535 8.754 1.00 90.44 605 LEU A O 1
ATOM 4723 N N . ARG A 1 606 ? -19.913 0.477 8.445 1.00 89.50 606 ARG A N 1
ATOM 4724 C CA . ARG A 1 606 ? -20.123 0.200 9.862 1.00 89.50 606 ARG A CA 1
ATOM 4725 C C . ARG A 1 606 ? -18.856 -0.397 10.473 1.00 89.50 606 ARG A C 1
ATOM 4727 O O . ARG A 1 606 ? -18.465 -1.494 10.089 1.00 89.50 606 ARG A O 1
ATOM 4734 N N . LYS A 1 607 ? -18.239 0.277 11.455 1.00 88.62 607 LYS A N 1
ATOM 4735 C CA . LYS A 1 607 ? -17.029 -0.240 12.127 1.00 88.62 607 LYS A CA 1
ATOM 4736 C C . LYS A 1 607 ? -17.339 -1.489 12.947 1.00 88.62 607 LYS A C 1
ATOM 4738 O O . LYS A 1 607 ? -17.992 -1.375 13.984 1.00 88.62 607 LYS A O 1
ATOM 4743 N N . LEU A 1 608 ? -16.806 -2.646 12.575 1.00 90.12 608 LEU A N 1
ATOM 4744 C CA . LEU A 1 608 ? -16.746 -3.768 13.513 1.00 90.12 608 LEU A CA 1
ATOM 4745 C C . LEU A 1 608 ? -15.620 -3.547 14.524 1.00 90.12 608 LEU A C 1
ATOM 4747 O O . LEU A 1 608 ? -14.522 -3.131 14.159 1.00 90.12 608 LEU A O 1
ATOM 4751 N N . ASN A 1 609 ? -15.887 -3.830 15.798 1.00 89.94 609 ASN A N 1
ATOM 4752 C CA . ASN A 1 609 ? -14.875 -3.761 16.851 1.00 89.94 609 ASN A CA 1
ATOM 4753 C C . ASN A 1 609 ? -14.561 -5.167 17.369 1.00 89.94 609 ASN A C 1
ATOM 4755 O O . ASN A 1 609 ? -15.465 -5.908 17.754 1.00 89.94 609 ASN A O 1
ATOM 4759 N N . VAL A 1 610 ? -13.276 -5.518 17.387 1.00 94.19 610 VAL A N 1
ATOM 4760 C CA . VAL A 1 610 ? -12.786 -6.756 17.998 1.00 94.19 610 VAL A CA 1
ATOM 4761 C C . VAL A 1 610 ? -12.546 -6.476 19.476 1.00 94.19 610 VAL A C 1
ATOM 4763 O O . VAL A 1 610 ? -11.578 -5.813 19.844 1.00 94.19 610 VAL A O 1
ATOM 4766 N N . ALA A 1 611 ? -13.464 -6.936 20.319 1.00 92.81 611 ALA A N 1
ATOM 4767 C CA . ALA A 1 611 ? -13.465 -6.629 21.745 1.00 92.81 611 ALA A CA 1
ATOM 4768 C C . ALA A 1 611 ? -12.640 -7.619 22.575 1.00 92.81 611 ALA A C 1
ATOM 4770 O O . ALA A 1 611 ? -12.183 -7.266 23.657 1.00 92.81 611 ALA A O 1
ATOM 4771 N N . GLU A 1 612 ? -12.486 -8.854 22.099 1.00 96.12 612 GLU A N 1
ATOM 4772 C CA . GLU A 1 612 ? -11.790 -9.921 22.817 1.00 96.12 612 GLU A CA 1
ATOM 4773 C C . GLU A 1 612 ? -11.253 -10.958 21.827 1.00 96.12 612 GLU A C 1
ATOM 4775 O O . GLU A 1 612 ? -11.925 -11.283 20.844 1.00 96.12 612 GLU A O 1
ATOM 4780 N N . VAL A 1 613 ? -10.063 -11.487 22.112 1.00 98.31 613 VAL A N 1
ATOM 4781 C CA . VAL A 1 613 ? -9.451 -12.624 21.416 1.00 98.31 613 VAL A CA 1
ATOM 4782 C C . VAL A 1 613 ? -8.926 -13.587 22.474 1.00 98.31 613 VAL A C 1
ATOM 4784 O O . VAL A 1 613 ? -8.160 -13.177 23.343 1.00 98.31 613 VAL A O 1
ATOM 4787 N N . ILE A 1 614 ? -9.315 -14.857 22.392 1.00 98.56 614 ILE A N 1
ATOM 4788 C CA . ILE A 1 614 ? -8.830 -15.943 23.251 1.00 98.56 614 ILE A CA 1
ATOM 4789 C C . ILE A 1 614 ? -8.258 -17.032 22.353 1.00 98.56 614 ILE A C 1
ATOM 4791 O O . ILE A 1 614 ? -8.934 -17.509 21.449 1.00 98.56 614 ILE A O 1
ATOM 4795 N N . GLU A 1 615 ? -7.026 -17.454 22.602 1.00 98.50 615 GLU A N 1
ATOM 4796 C CA . GLU A 1 615 ? -6.394 -18.576 21.908 1.00 98.50 615 GLU A CA 1
ATOM 4797 C C . GLU A 1 615 ? -6.506 -19.847 22.740 1.00 98.50 615 GLU A C 1
ATOM 4799 O O . GLU A 1 615 ? -6.164 -19.844 23.921 1.00 98.50 615 GLU A O 1
ATOM 4804 N N . HIS A 1 616 ? -6.943 -20.948 22.130 1.00 98.06 616 HIS A N 1
ATOM 4805 C CA . HIS A 1 616 ? -6.946 -22.264 22.769 1.00 98.06 616 HIS A CA 1
ATOM 4806 C C . HIS A 1 616 ? -5.624 -22.989 22.544 1.00 98.06 616 HIS A C 1
ATOM 4808 O O . HIS A 1 616 ? -5.153 -23.049 21.416 1.00 98.06 616 HIS A O 1
ATOM 4814 N N . LYS A 1 617 ? -5.074 -23.636 23.573 1.00 96.88 617 LYS A N 1
ATOM 4815 C CA . LYS A 1 617 ? -3.769 -24.315 23.515 1.00 96.88 617 LYS A CA 1
ATOM 4816 C C . LYS A 1 617 ? -2.704 -23.420 22.862 1.00 96.88 617 LYS A C 1
ATOM 4818 O O . LYS A 1 617 ? -2.229 -23.757 21.774 1.00 96.88 617 LYS A O 1
ATOM 4823 N N . PRO A 1 618 ? -2.388 -22.262 23.477 1.00 96.81 618 PRO A N 1
ATOM 4824 C CA . PRO A 1 618 ? -1.595 -21.229 22.833 1.00 96.81 618 PRO A CA 1
ATOM 4825 C C . PRO A 1 618 ? -0.271 -21.756 22.305 1.00 96.81 618 PRO A C 1
ATOM 4827 O O . PRO A 1 618 ? 0.434 -22.479 23.014 1.00 96.81 618 PRO A O 1
ATOM 4830 N N . ARG A 1 619 ? 0.062 -21.392 21.066 1.00 94.81 619 ARG A N 1
ATOM 4831 C CA . ARG A 1 619 ? 1.315 -21.805 20.430 1.00 94.81 619 ARG A CA 1
ATOM 4832 C C . ARG A 1 619 ? 2.321 -20.673 20.456 1.00 94.81 619 ARG A C 1
ATOM 4834 O O . ARG A 1 619 ? 2.022 -19.554 20.044 1.00 94.81 619 ARG A O 1
ATOM 4841 N N . LEU A 1 620 ? 3.515 -20.993 20.933 1.00 94.88 620 LEU A N 1
ATOM 4842 C CA . LEU A 1 620 ? 4.618 -20.049 21.037 1.00 94.88 620 LEU A CA 1
ATOM 4843 C C . LEU A 1 620 ? 5.093 -19.637 19.637 1.00 94.88 620 LEU A C 1
ATOM 4845 O O . LEU A 1 620 ? 5.367 -20.492 18.806 1.00 94.88 620 LEU A O 1
ATOM 4849 N N . VAL A 1 621 ? 5.242 -18.346 19.375 1.00 94.44 621 VAL A N 1
ATOM 4850 C CA . VAL A 1 621 ? 5.908 -17.821 18.172 1.00 94.44 621 VAL A CA 1
ATOM 4851 C C . VAL A 1 621 ? 7.397 -17.667 18.453 1.00 94.44 621 VAL A C 1
ATOM 4853 O O . VAL A 1 621 ? 8.227 -18.200 17.721 1.00 94.44 621 VAL A O 1
ATOM 4856 N N . PHE A 1 622 ? 7.741 -16.996 19.553 1.00 93.69 622 PHE A N 1
ATOM 4857 C CA . PHE A 1 622 ? 9.102 -16.956 20.077 1.00 93.69 622 PHE A CA 1
ATOM 4858 C C . PHE A 1 622 ? 9.099 -16.815 21.600 1.00 93.69 622 PHE A C 1
ATOM 4860 O O . PHE A 1 622 ? 8.166 -16.279 22.201 1.00 93.69 622 PHE A O 1
ATOM 4867 N N . LYS A 1 623 ? 10.172 -17.310 22.218 1.00 93.62 623 LYS A N 1
ATOM 4868 C CA . LYS A 1 623 ? 10.392 -17.256 23.664 1.00 93.62 623 LYS A CA 1
ATOM 4869 C C . LYS A 1 623 ? 10.941 -15.884 24.072 1.00 93.62 623 LYS A C 1
ATOM 4871 O O . LYS A 1 623 ? 11.867 -15.392 23.426 1.00 93.62 623 LYS A O 1
ATOM 4876 N N . GLY A 1 624 ? 10.379 -15.301 25.128 1.00 93.31 624 GLY A N 1
ATOM 4877 C CA . GLY A 1 624 ? 10.896 -14.112 25.806 1.00 93.31 624 GLY A CA 1
ATOM 4878 C C . GLY A 1 624 ? 11.997 -14.448 26.822 1.00 93.31 624 GLY A C 1
ATOM 4879 O O . GLY A 1 624 ? 12.426 -15.597 26.926 1.00 93.31 624 GLY A O 1
ATOM 4880 N N . ASP A 1 625 ? 12.437 -13.472 27.617 1.00 92.44 625 ASP A N 1
ATOM 4881 C CA . ASP A 1 625 ? 13.363 -13.709 28.746 1.00 92.44 625 ASP A CA 1
ATOM 4882 C C . ASP A 1 625 ? 12.647 -13.877 30.100 1.00 92.44 625 ASP A C 1
ATOM 4884 O O . ASP A 1 625 ? 13.289 -14.053 31.135 1.00 92.44 625 ASP A O 1
ATOM 4888 N N . GLY A 1 626 ? 11.309 -13.859 30.092 1.00 88.75 626 GLY A N 1
ATOM 4889 C CA . GLY A 1 626 ? 10.473 -13.997 31.285 1.00 88.75 626 GLY A CA 1
ATOM 4890 C C . GLY A 1 626 ? 10.176 -12.679 32.004 1.00 88.75 626 GLY A C 1
ATOM 4891 O O . GLY A 1 626 ? 9.481 -12.696 33.021 1.00 88.75 626 GLY A O 1
ATOM 4892 N N . THR A 1 627 ? 10.653 -11.541 31.493 1.00 94.56 627 THR A N 1
ATOM 4893 C CA . THR A 1 627 ? 10.319 -10.211 32.022 1.00 94.56 627 THR A CA 1
ATOM 4894 C C . THR A 1 627 ? 9.057 -9.630 31.368 1.00 94.56 627 THR A C 1
ATOM 4896 O O . THR A 1 627 ? 8.713 -9.996 30.244 1.00 94.56 627 THR A O 1
ATOM 4899 N N . PRO A 1 628 ? 8.369 -8.667 32.012 1.00 93.12 628 PRO A N 1
ATOM 4900 C CA . PRO A 1 628 ? 7.280 -7.918 31.376 1.00 93.12 628 PRO A CA 1
ATOM 4901 C C . PRO A 1 628 ? 7.708 -7.131 30.127 1.00 93.12 628 PRO A C 1
ATOM 4903 O O . PRO A 1 628 ? 6.881 -6.859 29.260 1.00 93.12 628 PRO A O 1
ATOM 4906 N N . ASN A 1 629 ? 8.987 -6.759 30.035 1.00 92.69 629 ASN A N 1
ATOM 4907 C CA . ASN A 1 629 ? 9.565 -6.064 28.887 1.00 92.69 629 ASN A CA 1
ATOM 4908 C C . ASN A 1 629 ? 9.735 -7.008 27.690 1.00 92.69 629 ASN A C 1
ATOM 4910 O O . ASN A 1 629 ? 9.534 -6.592 26.547 1.00 92.69 629 ASN A O 1
ATOM 4914 N N . HIS A 1 630 ? 10.073 -8.275 27.951 1.00 94.25 630 HIS A N 1
ATOM 4915 C CA . HIS A 1 630 ? 10.279 -9.300 26.930 1.00 94.25 630 HIS A CA 1
ATOM 4916 C C . HIS A 1 630 ? 9.472 -10.574 27.258 1.00 94.25 630 HIS A C 1
ATOM 4918 O O . HIS A 1 630 ? 10.051 -11.618 27.583 1.00 94.25 630 HIS A O 1
ATOM 4924 N N . PRO A 1 631 ? 8.127 -10.500 27.209 1.00 95.44 631 PRO A N 1
ATOM 4925 C CA . PRO A 1 631 ? 7.270 -11.648 27.469 1.00 95.44 631 PRO A CA 1
ATOM 4926 C C . PRO A 1 631 ? 7.367 -12.674 26.334 1.00 95.44 631 PRO A C 1
ATOM 4928 O O . PRO A 1 631 ? 7.833 -12.382 25.235 1.00 95.44 631 PRO A O 1
ATOM 4931 N N . ASP A 1 632 ? 6.878 -13.887 26.575 1.00 95.06 632 ASP A N 1
ATOM 4932 C CA . ASP A 1 632 ? 6.654 -14.843 25.489 1.00 95.06 632 ASP A CA 1
ATOM 4933 C C . ASP A 1 632 ? 5.617 -14.308 24.490 1.00 95.06 632 ASP A C 1
ATOM 4935 O O . ASP A 1 632 ? 4.626 -13.682 24.877 1.00 95.06 632 ASP A O 1
ATOM 4939 N N . TYR A 1 633 ? 5.822 -14.611 23.210 1.00 94.94 633 TYR A N 1
ATOM 4940 C CA . TYR A 1 633 ? 4.958 -14.177 22.113 1.00 94.94 633 TYR A CA 1
ATOM 4941 C C . TYR A 1 633 ? 4.232 -15.372 21.502 1.00 94.94 633 TYR A C 1
ATOM 4943 O O . TYR A 1 633 ? 4.862 -16.406 21.279 1.00 94.94 633 TYR A O 1
ATOM 4951 N N . TYR A 1 634 ? 2.938 -15.257 21.209 1.00 96.50 634 TYR A N 1
ATOM 4952 C CA . TYR A 1 634 ? 2.089 -16.365 20.766 1.00 96.50 634 TYR A CA 1
ATOM 4953 C C . TYR A 1 634 ? 1.276 -15.992 19.515 1.00 96.50 634 TYR A C 1
ATOM 4955 O O . TYR A 1 634 ? 1.332 -14.872 19.007 1.00 96.50 634 TYR A O 1
ATOM 4963 N N . ASN A 1 635 ? 0.529 -16.951 18.960 1.00 96.56 635 ASN A N 1
ATOM 4964 C CA . ASN A 1 635 ? -0.218 -16.708 17.721 1.00 96.56 635 ASN A CA 1
ATOM 4965 C C . ASN A 1 635 ? -1.378 -15.719 17.897 1.00 96.56 635 ASN A C 1
ATOM 4967 O O . ASN A 1 635 ? -1.788 -15.105 16.914 1.00 96.56 635 ASN A O 1
ATOM 4971 N N . ARG A 1 636 ? -1.931 -15.548 19.106 1.00 97.25 636 ARG A N 1
ATOM 4972 C CA . ARG A 1 636 ? -2.960 -14.521 19.366 1.00 97.25 636 ARG A CA 1
ATOM 4973 C C . ARG A 1 636 ? -2.482 -13.104 19.107 1.00 97.25 636 ARG A C 1
ATOM 4975 O O . ARG A 1 636 ? -3.301 -12.257 18.759 1.00 97.25 636 ARG A O 1
ATOM 4982 N N . GLU A 1 637 ? -1.191 -12.836 19.264 1.00 96.12 637 GLU A N 1
ATOM 4983 C CA . GLU A 1 637 ? -0.632 -11.532 18.946 1.00 96.12 637 GLU A CA 1
ATOM 4984 C C . GLU A 1 637 ? -0.566 -11.294 17.422 1.00 96.12 637 GLU A C 1
ATOM 4986 O O . GLU A 1 637 ? -0.819 -10.166 16.995 1.00 96.12 637 GLU A O 1
ATOM 4991 N N . ASP A 1 638 ? -0.353 -12.357 16.631 1.00 96.56 638 ASP A N 1
ATOM 4992 C CA . ASP A 1 638 ? -0.284 -12.369 15.156 1.00 96.56 638 ASP A CA 1
ATOM 4993 C C . ASP A 1 638 ? -1.640 -12.697 14.469 1.00 96.56 638 ASP A C 1
ATOM 4995 O O . ASP A 1 638 ? -1.695 -12.892 13.251 1.00 96.56 638 ASP A O 1
ATOM 4999 N N . LEU A 1 639 ? -2.757 -12.774 15.207 1.00 98.19 639 LEU A N 1
ATOM 5000 C CA . LEU A 1 639 ? -4.082 -13.020 14.622 1.00 98.19 639 LEU A CA 1
ATOM 5001 C C . LEU A 1 639 ? -4.542 -11.800 13.810 1.00 98.19 639 LEU A C 1
ATOM 5003 O O . LEU A 1 639 ? -4.653 -10.696 14.336 1.00 98.19 639 LEU A O 1
ATOM 5007 N N . VAL A 1 640 ? -4.870 -12.015 12.539 1.00 98.50 640 VAL A N 1
ATOM 5008 C CA . VAL A 1 640 ? -5.464 -11.015 11.650 1.00 98.50 640 VAL A CA 1
ATOM 5009 C C . VAL A 1 640 ? -6.979 -11.173 11.639 1.00 98.50 640 VAL A C 1
ATOM 5011 O O . VAL A 1 640 ? -7.496 -12.277 11.496 1.00 98.50 640 VAL A O 1
ATOM 5014 N N . ILE A 1 641 ? -7.675 -10.041 11.731 1.00 98.19 641 ILE A N 1
ATOM 5015 C CA . ILE A 1 641 ? -9.116 -9.863 11.549 1.00 98.19 641 ILE A CA 1
ATOM 5016 C C . ILE A 1 641 ? -9.312 -8.671 10.602 1.00 98.19 641 ILE A C 1
ATOM 5018 O O . ILE A 1 641 ? -8.998 -7.532 10.957 1.00 98.19 641 ILE A O 1
ATOM 5022 N N . ALA A 1 642 ? -9.807 -8.945 9.397 1.00 97.88 642 ALA A N 1
ATOM 5023 C CA . ALA A 1 642 ? -9.921 -8.014 8.276 1.00 97.88 642 ALA A CA 1
ATOM 5024 C C . ALA A 1 642 ? -11.377 -7.961 7.767 1.00 97.88 642 ALA A C 1
ATOM 5026 O O . ALA A 1 642 ? -11.751 -8.728 6.874 1.00 97.88 642 ALA A O 1
ATOM 5027 N N . PRO A 1 643 ? -12.247 -7.130 8.373 1.00 97.50 643 PRO A N 1
ATOM 5028 C CA . PRO A 1 643 ? -13.657 -7.077 8.004 1.00 97.50 643 PRO A CA 1
ATOM 5029 C C . PRO A 1 643 ? -13.901 -6.312 6.696 1.00 97.50 643 PRO A C 1
ATOM 5031 O O . PRO A 1 643 ? -13.526 -5.146 6.558 1.00 97.50 643 PRO A O 1
ATOM 5034 N N . PHE A 1 644 ? -14.625 -6.958 5.782 1.00 97.44 644 PHE A N 1
ATOM 5035 C CA . PHE A 1 644 ? -15.249 -6.357 4.608 1.00 97.44 644 PHE A CA 1
ATOM 5036 C C . PHE A 1 644 ? -16.765 -6.313 4.804 1.00 97.44 644 PHE A C 1
ATOM 5038 O O . PHE A 1 644 ? -17.392 -7.324 5.139 1.00 97.44 644 PHE A O 1
ATOM 5045 N N . GLN A 1 645 ? -17.374 -5.153 4.589 1.00 95.75 645 GLN A N 1
ATOM 5046 C CA . GLN A 1 645 ? -18.824 -5.022 4.574 1.00 95.75 645 GLN A CA 1
ATOM 5047 C C . GLN A 1 645 ? -19.330 -5.264 3.151 1.00 95.75 645 GLN A C 1
ATOM 5049 O O . GLN A 1 645 ? -18.975 -4.548 2.218 1.00 95.75 645 GLN A O 1
ATOM 5054 N N . LEU A 1 646 ? -20.156 -6.299 2.991 1.00 96.12 646 LEU A N 1
ATOM 5055 C CA . LEU A 1 646 ? -20.769 -6.641 1.709 1.00 96.12 646 LEU A CA 1
ATOM 5056 C C . LEU A 1 646 ? -22.079 -5.880 1.521 1.00 96.12 646 LEU A C 1
ATOM 5058 O O . LEU A 1 646 ? -22.373 -5.405 0.436 1.00 96.12 646 LEU A O 1
ATOM 5062 N N . LYS A 1 647 ? -22.891 -5.787 2.575 1.00 93.31 647 LYS A N 1
ATOM 5063 C CA . LYS A 1 647 ? -24.186 -5.098 2.561 1.00 93.31 647 LYS A CA 1
ATOM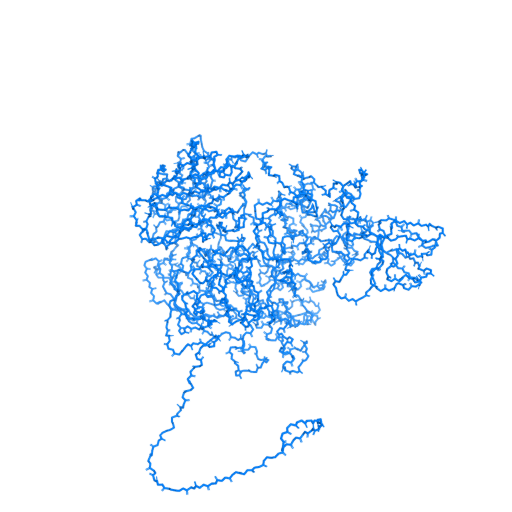 5064 C C . LYS A 1 647 ? -24.422 -4.416 3.897 1.00 93.31 647 LYS A C 1
ATOM 5066 O O . LYS A 1 647 ? -23.716 -4.659 4.876 1.00 93.31 647 LYS A O 1
ATOM 5071 N N . SER A 1 648 ? -25.479 -3.616 3.975 1.00 89.94 648 SER A N 1
ATOM 5072 C CA . SER A 1 648 ? -25.887 -2.959 5.226 1.00 89.94 648 SER A CA 1
ATOM 5073 C C . SER A 1 648 ? -26.153 -3.925 6.402 1.00 89.94 648 SER A C 1
ATOM 5075 O O . SER A 1 648 ? -26.093 -3.504 7.555 1.00 89.94 648 SER A O 1
ATOM 5077 N N . ASN A 1 649 ? -26.386 -5.214 6.121 1.00 91.94 649 ASN A N 1
ATOM 5078 C CA . ASN A 1 649 ? -26.599 -6.291 7.095 1.00 91.94 649 ASN A CA 1
ATOM 5079 C C . ASN A 1 649 ? -25.636 -7.490 6.932 1.00 91.94 649 ASN A C 1
ATOM 5081 O O . ASN A 1 649 ? -25.918 -8.564 7.460 1.00 91.94 649 ASN A O 1
ATOM 5085 N N . LYS A 1 650 ? -24.561 -7.382 6.134 1.00 95.19 650 LYS A N 1
ATOM 5086 C CA . LYS A 1 650 ? -23.717 -8.542 5.793 1.00 95.19 650 LYS A CA 1
ATOM 5087 C C . LYS A 1 650 ? -22.234 -8.210 5.752 1.00 95.19 650 LYS A C 1
ATOM 5089 O O . LYS A 1 650 ? -21.825 -7.266 5.077 1.00 95.19 650 LYS A O 1
ATOM 5094 N N . PHE A 1 651 ? -21.435 -9.047 6.407 1.00 96.88 651 PHE A N 1
ATOM 5095 C CA . PHE A 1 651 ? -19.983 -8.923 6.517 1.00 96.88 651 PHE A CA 1
ATOM 5096 C C . PHE A 1 651 ? -19.303 -10.220 6.084 1.00 96.88 651 PHE A C 1
ATOM 5098 O O . PHE A 1 651 ? -19.802 -11.312 6.359 1.00 96.88 651 PHE A O 1
ATOM 5105 N N . ALA A 1 652 ? -18.144 -10.084 5.450 1.00 98.00 652 ALA A N 1
ATOM 5106 C CA . ALA A 1 652 ? -17.174 -11.151 5.255 1.00 98.00 652 ALA A CA 1
ATOM 5107 C C . ALA A 1 652 ? -15.865 -10.716 5.918 1.00 98.00 652 ALA A C 1
ATOM 5109 O O . ALA A 1 652 ? -15.297 -9.685 5.573 1.00 98.00 652 ALA A O 1
ATOM 5110 N N . ILE A 1 653 ? -15.402 -11.471 6.903 1.00 98.56 653 ILE A N 1
ATOM 5111 C CA . ILE A 1 653 ? -14.277 -11.093 7.755 1.00 98.56 653 ILE A CA 1
ATOM 5112 C C . ILE A 1 653 ? -13.142 -12.067 7.486 1.00 98.56 653 ILE A C 1
ATOM 5114 O O . ILE A 1 653 ? -13.228 -13.227 7.884 1.00 98.56 653 ILE A O 1
ATOM 5118 N N . GLY A 1 654 ? -12.095 -11.599 6.807 1.00 98.38 654 GLY A N 1
ATOM 5119 C CA . GLY A 1 654 ? -10.870 -12.368 6.631 1.00 98.38 654 GLY A CA 1
ATOM 5120 C C . GLY A 1 654 ? -10.212 -12.606 7.988 1.00 98.38 654 GLY A C 1
ATOM 5121 O O . GLY A 1 654 ? -9.998 -11.653 8.736 1.00 98.38 654 GLY A O 1
ATOM 5122 N N . TYR A 1 655 ? -9.911 -13.855 8.328 1.00 98.69 655 TYR A N 1
ATOM 5123 C CA . TYR A 1 655 ? -9.254 -14.211 9.579 1.00 98.69 655 TYR A CA 1
ATOM 5124 C C . TYR A 1 655 ? -8.213 -15.312 9.377 1.00 98.69 655 TYR A C 1
ATOM 5126 O O . TYR A 1 655 ? -8.460 -16.292 8.670 1.00 98.69 655 TYR A O 1
ATOM 5134 N N . TYR A 1 656 ? -7.039 -15.143 9.985 1.00 98.69 656 TYR A N 1
ATOM 5135 C CA . TYR A 1 656 ? -5.928 -16.100 9.941 1.00 98.69 656 TYR A CA 1
ATOM 5136 C C . TYR A 1 656 ? -4.817 -15.695 10.913 1.00 98.69 656 TYR A C 1
ATOM 5138 O O . TYR A 1 656 ? -4.786 -14.562 11.383 1.00 98.69 656 TYR A O 1
ATOM 5146 N N . VAL A 1 657 ? -3.892 -16.604 11.211 1.00 98.31 657 VAL A N 1
ATOM 5147 C CA . VAL A 1 657 ? -2.652 -16.267 11.922 1.00 98.31 657 VAL A CA 1
ATOM 5148 C C . VAL A 1 657 ? -1.633 -15.792 10.894 1.00 98.31 657 VAL A C 1
ATOM 5150 O O . VAL A 1 657 ? -1.258 -16.562 10.008 1.00 98.31 657 VAL A O 1
ATOM 5153 N N . ALA A 1 658 ? -1.144 -14.557 11.006 1.00 97.25 658 ALA A N 1
ATOM 5154 C CA . ALA A 1 658 ? -0.044 -14.060 10.186 1.00 97.25 658 ALA A CA 1
ATOM 5155 C C . ALA A 1 658 ? 1.284 -14.705 10.616 1.00 97.25 658 ALA A C 1
ATOM 5157 O O . ALA A 1 658 ? 2.185 -14.040 11.118 1.00 97.25 658 ALA A O 1
ATOM 5158 N N . SER A 1 659 ? 1.409 -16.022 10.403 1.00 95.69 659 SER A N 1
ATOM 5159 C CA . SER A 1 659 ? 2.585 -16.802 10.782 1.00 95.69 659 SER A CA 1
ATOM 5160 C C . SER A 1 659 ? 3.847 -16.131 10.247 1.00 95.69 659 SER A C 1
ATOM 5162 O O . SER A 1 659 ? 3.894 -15.724 9.080 1.00 95.69 659 SER A O 1
ATOM 5164 N N . ARG A 1 660 ? 4.859 -16.000 11.109 1.00 93.25 660 ARG A N 1
ATOM 5165 C CA . ARG A 1 660 ? 6.102 -15.291 10.780 1.00 93.25 660 ARG A CA 1
ATOM 5166 C C . ARG A 1 660 ? 6.984 -16.052 9.798 1.00 93.25 660 ARG A C 1
ATOM 5168 O O . ARG A 1 660 ? 7.860 -15.455 9.198 1.00 93.25 660 ARG A O 1
ATOM 5175 N N . ASN A 1 661 ? 6.749 -17.347 9.584 1.00 94.25 661 ASN A N 1
ATOM 5176 C CA . ASN A 1 661 ? 7.512 -18.153 8.637 1.00 94.25 661 ASN A CA 1
ATOM 5177 C C . ASN A 1 661 ? 6.605 -19.099 7.834 1.00 94.25 661 ASN A C 1
ATOM 5179 O O . ASN A 1 661 ? 6.242 -20.179 8.302 1.00 94.25 661 ASN A O 1
ATOM 5183 N N . LEU A 1 662 ? 6.300 -18.729 6.587 1.00 94.62 662 LEU A N 1
ATOM 5184 C CA . LEU A 1 662 ? 5.513 -19.561 5.666 1.00 94.62 662 LEU A CA 1
ATOM 5185 C C . LEU A 1 662 ? 6.232 -20.842 5.208 1.00 94.62 662 LEU A C 1
ATOM 5187 O O . LEU A 1 662 ? 5.580 -21.743 4.678 1.00 94.62 662 LEU A O 1
ATOM 5191 N N . THR A 1 663 ? 7.551 -20.922 5.408 1.00 93.69 663 THR A N 1
ATOM 5192 C CA . THR A 1 663 ? 8.411 -22.063 5.039 1.00 93.69 663 THR A CA 1
ATOM 5193 C C . THR A 1 663 ? 8.705 -22.998 6.219 1.00 93.69 663 THR A C 1
ATOM 5195 O O . THR A 1 663 ? 9.500 -23.933 6.102 1.00 93.69 663 THR A O 1
ATOM 5198 N N . GLN A 1 664 ? 8.083 -22.757 7.377 1.00 93.44 664 GLN A N 1
ATOM 5199 C CA . GLN A 1 664 ? 8.267 -23.582 8.565 1.00 93.44 664 GLN A CA 1
ATOM 5200 C C . GLN A 1 664 ? 7.764 -25.010 8.327 1.00 93.44 664 GLN A C 1
ATOM 5202 O O . GLN A 1 664 ? 6.642 -25.224 7.874 1.00 93.44 664 GLN A O 1
ATOM 5207 N N . ALA A 1 665 ? 8.598 -25.997 8.662 1.00 93.62 665 ALA A N 1
ATOM 5208 C CA . ALA A 1 665 ? 8.189 -27.395 8.690 1.00 93.62 665 ALA A CA 1
ATOM 5209 C C . ALA A 1 665 ? 7.367 -27.653 9.961 1.00 93.62 665 ALA A C 1
ATOM 5211 O O . ALA A 1 665 ? 7.923 -27.742 11.056 1.00 93.62 665 ALA A O 1
ATOM 5212 N N . TRP A 1 666 ? 6.052 -27.754 9.804 1.00 92.62 666 TRP A N 1
ATOM 5213 C CA . TRP A 1 666 ? 5.100 -27.996 10.888 1.00 92.62 666 TRP A CA 1
ATOM 5214 C C . TRP A 1 666 ? 4.919 -29.482 11.192 1.00 92.62 666 TRP A C 1
ATOM 5216 O O . TRP A 1 666 ? 4.694 -29.846 12.343 1.00 92.62 666 TRP A O 1
ATOM 5226 N N . ASP A 1 667 ? 5.071 -30.335 10.177 1.00 93.75 667 ASP A N 1
ATOM 5227 C CA . ASP A 1 667 ? 5.033 -31.790 10.318 1.00 93.75 667 ASP A CA 1
ATOM 5228 C C . ASP A 1 667 ? 6.359 -32.407 9.842 1.00 93.75 667 ASP A C 1
ATOM 5230 O O . ASP A 1 667 ? 6.482 -32.840 8.692 1.00 93.75 667 ASP A O 1
ATOM 5234 N N . PRO A 1 668 ? 7.396 -32.428 10.700 1.00 90.88 668 PRO A N 1
ATOM 5235 C CA . PRO A 1 668 ? 8.711 -32.943 10.332 1.00 90.88 668 PRO A CA 1
ATOM 5236 C C . PRO A 1 668 ? 8.728 -34.457 10.071 1.00 90.88 668 PRO A C 1
ATOM 5238 O O . PRO A 1 668 ? 9.740 -34.950 9.572 1.00 90.88 668 PRO A O 1
ATOM 5241 N N . ALA A 1 669 ? 7.649 -35.190 10.381 1.00 94.94 669 ALA A N 1
ATOM 5242 C CA . ALA A 1 669 ? 7.530 -36.609 10.052 1.00 94.94 669 ALA A CA 1
ATOM 5243 C C . ALA A 1 669 ? 7.298 -36.842 8.548 1.00 94.94 669 ALA A C 1
ATOM 5245 O O . ALA A 1 669 ? 7.595 -37.926 8.043 1.00 94.94 669 ALA A O 1
ATOM 5246 N N . LYS A 1 670 ? 6.814 -35.831 7.813 1.00 95.94 670 LYS A N 1
ATOM 5247 C CA . LYS A 1 670 ? 6.681 -35.874 6.352 1.00 95.94 670 LYS A CA 1
ATOM 5248 C C . LYS A 1 670 ? 8.012 -35.615 5.644 1.00 95.94 670 LYS A C 1
ATOM 5250 O O . LYS A 1 670 ? 8.896 -34.901 6.135 1.00 95.94 670 LYS A O 1
ATOM 5255 N N . GLY A 1 671 ? 8.143 -36.171 4.439 1.00 95.94 671 GLY A N 1
ATOM 5256 C CA . GLY A 1 671 ? 9.313 -35.970 3.582 1.00 95.94 671 GLY A CA 1
ATOM 5257 C C . GLY A 1 671 ? 9.568 -34.487 3.294 1.00 95.94 671 GLY A C 1
ATOM 5258 O O . GLY A 1 671 ? 8.640 -33.689 3.233 1.00 95.94 671 GLY A O 1
ATOM 5259 N N . ALA A 1 672 ? 10.832 -34.095 3.115 1.00 94.69 672 ALA A N 1
ATOM 5260 C CA . ALA A 1 672 ? 11.191 -32.692 2.877 1.00 94.69 672 ALA A CA 1
ATOM 5261 C C . ALA A 1 672 ? 10.580 -32.127 1.579 1.00 94.69 672 ALA A C 1
ATOM 5263 O O . ALA A 1 672 ? 10.350 -30.928 1.485 1.00 94.69 672 ALA A O 1
ATOM 5264 N N . LEU A 1 673 ? 10.285 -32.996 0.605 1.00 95.38 673 LEU A N 1
ATOM 5265 C CA . LEU A 1 673 ? 9.641 -32.623 -0.654 1.00 95.38 673 LEU A CA 1
ATOM 5266 C C . LEU A 1 673 ? 8.105 -32.761 -0.641 1.00 95.38 673 LEU A C 1
ATOM 5268 O O . LEU A 1 673 ? 7.465 -32.579 -1.672 1.00 95.38 673 LEU A O 1
ATOM 5272 N N . ASP A 1 674 ? 7.504 -33.095 0.504 1.00 96.56 674 ASP A N 1
ATOM 5273 C CA . ASP A 1 674 ? 6.049 -33.156 0.661 1.00 96.56 674 ASP A CA 1
ATOM 5274 C C . ASP A 1 674 ? 5.503 -31.751 0.981 1.00 96.56 674 ASP A C 1
ATOM 5276 O O . ASP A 1 674 ? 5.853 -31.189 2.023 1.00 96.56 674 ASP A O 1
ATOM 5280 N N . PRO A 1 675 ? 4.623 -31.164 0.147 1.00 94.56 675 PRO A N 1
ATOM 5281 C CA . PRO A 1 675 ? 4.036 -29.852 0.421 1.00 94.56 675 PRO A CA 1
ATOM 5282 C C . PRO A 1 675 ? 3.320 -29.774 1.775 1.00 94.56 675 PRO A C 1
ATOM 5284 O O . PRO A 1 675 ? 3.375 -28.740 2.441 1.00 94.56 675 PRO A O 1
ATOM 5287 N N . ALA A 1 676 ? 2.696 -30.868 2.219 1.00 95.69 676 ALA A N 1
ATOM 5288 C CA . ALA A 1 676 ? 1.924 -30.913 3.456 1.00 95.69 676 ALA A CA 1
ATOM 5289 C C . ALA A 1 676 ? 2.803 -30.934 4.721 1.00 95.69 676 ALA A C 1
ATOM 5291 O O . ALA A 1 676 ? 2.272 -30.879 5.832 1.00 95.69 676 ALA A O 1
ATOM 5292 N N . ARG A 1 677 ? 4.137 -31.005 4.582 1.00 95.69 677 ARG A N 1
ATOM 5293 C CA . ARG A 1 677 ? 5.108 -30.761 5.667 1.00 95.69 677 ARG A CA 1
ATOM 5294 C C . ARG A 1 677 ? 5.054 -29.319 6.179 1.00 95.69 677 ARG A C 1
ATOM 5296 O O . ARG A 1 677 ? 5.392 -29.066 7.335 1.00 95.69 677 ARG A O 1
ATOM 5303 N N . TYR A 1 678 ? 4.650 -28.388 5.318 1.00 95.12 678 TYR A N 1
ATOM 5304 C CA . TYR A 1 678 ? 4.692 -26.941 5.545 1.00 95.12 678 TYR A CA 1
ATOM 5305 C C . TYR A 1 678 ? 3.307 -26.331 5.816 1.00 95.12 678 TYR A C 1
ATOM 5307 O O . TYR A 1 678 ? 3.139 -25.107 5.810 1.00 95.12 678 TYR A O 1
ATOM 5315 N N . ASP A 1 679 ? 2.303 -27.177 6.042 1.00 95.00 679 ASP A N 1
ATOM 5316 C CA . ASP A 1 679 ? 0.949 -26.747 6.370 1.00 95.00 679 ASP A CA 1
ATOM 5317 C C . ASP A 1 679 ? 0.853 -26.362 7.841 1.00 95.00 679 ASP A C 1
ATOM 5319 O O . ASP A 1 679 ? 1.151 -27.163 8.727 1.00 95.00 679 ASP A O 1
ATOM 5323 N N . PHE A 1 680 ? 0.413 -25.132 8.098 1.00 95.50 680 PHE A N 1
ATOM 5324 C CA . PHE A 1 680 ? 0.165 -24.674 9.453 1.00 95.50 680 PHE A CA 1
ATOM 5325 C C . PHE A 1 680 ? -0.967 -25.505 10.074 1.00 95.50 680 PHE A C 1
ATOM 5327 O O . PHE A 1 680 ? -2.052 -25.579 9.485 1.00 95.50 680 PHE A O 1
ATOM 5334 N N . PRO A 1 681 ? -0.756 -26.125 11.248 1.00 93.75 681 PRO A N 1
ATOM 5335 C CA . PRO A 1 681 ? -1.796 -26.914 11.884 1.00 93.75 681 PRO A CA 1
ATOM 5336 C C . PRO A 1 681 ? -2.947 -26.000 12.292 1.00 93.75 681 PRO A C 1
ATOM 5338 O O . PRO A 1 681 ? -2.702 -24.900 12.787 1.00 93.75 681 PRO A O 1
ATOM 5341 N N . ASP A 1 682 ? -4.191 -26.458 12.171 1.00 94.31 682 ASP A N 1
ATOM 5342 C CA . ASP A 1 682 ? -5.343 -25.658 12.594 1.00 94.31 682 ASP A CA 1
ATOM 5343 C C . ASP A 1 682 ? -5.159 -25.131 14.031 1.00 94.31 682 ASP A C 1
ATOM 5345 O O . ASP A 1 682 ? -4.721 -25.855 14.936 1.00 94.31 682 ASP A O 1
ATOM 5349 N N . GLN A 1 683 ? -5.472 -23.854 14.233 1.00 96.50 683 GLN A N 1
ATOM 5350 C CA . GLN A 1 683 ? -5.403 -23.169 15.522 1.00 96.50 683 GLN A CA 1
ATOM 5351 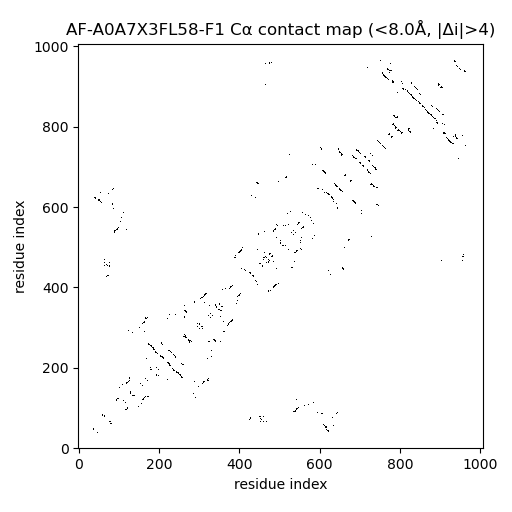C C . GLN A 1 683 ? -6.800 -22.663 15.884 1.00 96.50 683 GLN A C 1
ATOM 5353 O O . GLN A 1 683 ? -7.548 -22.211 15.026 1.00 96.50 683 GLN A O 1
ATOM 5358 N N . THR A 1 684 ? -7.202 -22.783 17.149 1.00 98.12 684 THR A N 1
ATOM 5359 C CA . THR A 1 684 ? -8.561 -22.404 17.568 1.00 98.12 684 THR A CA 1
ATOM 5360 C C . THR A 1 684 ? -8.537 -21.115 18.374 1.00 98.12 684 THR A C 1
ATOM 5362 O O . THR A 1 684 ? -7.731 -20.981 19.297 1.00 98.12 684 THR A O 1
ATOM 5365 N N . PHE A 1 685 ? -9.453 -20.205 18.052 1.00 98.56 685 PHE A N 1
ATOM 5366 C CA . PHE A 1 685 ? -9.642 -18.938 18.753 1.00 98.56 685 PHE A CA 1
ATOM 5367 C C . PHE A 1 685 ? -11.115 -18.710 19.097 1.00 98.56 685 PHE A C 1
ATOM 5369 O O . PHE A 1 685 ? -11.987 -19.115 18.334 1.00 98.56 685 PHE A O 1
ATOM 5376 N N . GLU A 1 686 ? -11.397 -18.017 20.197 1.00 98.56 686 GLU A N 1
ATOM 5377 C CA . GLU A 1 686 ? -12.664 -17.309 20.385 1.00 98.56 686 GLU A CA 1
ATOM 5378 C C . GLU A 1 686 ? -12.456 -15.820 20.119 1.00 98.56 686 GLU A C 1
ATOM 5380 O O . GLU A 1 686 ? -11.502 -15.221 20.615 1.00 98.56 686 GLU A O 1
ATOM 5385 N N . VAL A 1 687 ? -13.348 -15.217 19.337 1.00 98.44 687 VAL A N 1
ATOM 5386 C CA . VAL A 1 687 ? -13.290 -13.799 18.975 1.00 98.44 687 VAL A CA 1
ATOM 5387 C C . VAL A 1 687 ? -14.629 -13.153 19.292 1.00 98.44 687 VAL A C 1
ATOM 5389 O O . VAL A 1 687 ? -15.668 -13.604 18.806 1.00 98.44 687 VAL A O 1
ATOM 5392 N N . LYS A 1 688 ? -14.613 -12.085 20.095 1.00 97.06 688 LYS A N 1
ATOM 5393 C CA . LYS A 1 688 ? -15.802 -11.274 20.381 1.00 97.06 688 LYS A CA 1
ATOM 5394 C C . LYS A 1 688 ? -15.850 -10.067 19.455 1.00 97.06 688 LYS A C 1
ATOM 5396 O O . LYS A 1 688 ? -14.974 -9.204 19.503 1.00 97.06 688 LYS A O 1
ATOM 5401 N N . LEU A 1 689 ? -16.899 -9.992 18.645 1.00 95.50 689 LEU A N 1
ATOM 5402 C CA . LEU A 1 689 ? -17.165 -8.904 17.709 1.00 95.50 689 LEU A CA 1
ATOM 5403 C C . LEU A 1 689 ? -18.321 -8.052 18.232 1.00 95.50 689 LEU A C 1
ATOM 5405 O O . LEU A 1 689 ? -19.395 -8.573 18.529 1.00 95.50 689 LEU A O 1
ATOM 5409 N N . LYS A 1 690 ? -18.100 -6.742 18.335 1.00 91.69 690 LYS A N 1
ATOM 5410 C CA . LYS A 1 690 ? -19.108 -5.731 18.676 1.00 91.69 690 LYS A CA 1
ATOM 5411 C C . LYS A 1 690 ? -19.598 -4.999 17.435 1.00 91.69 690 LYS A C 1
ATOM 5413 O O . LYS A 1 690 ? -18.942 -5.015 16.392 1.00 91.69 690 LYS A O 1
ATOM 5418 N N . ASN A 1 691 ? -20.709 -4.286 17.614 1.00 88.75 691 ASN A N 1
ATOM 5419 C CA . ASN A 1 691 ? -21.430 -3.585 16.557 1.00 88.75 691 ASN A CA 1
ATOM 5420 C C . ASN A 1 691 ? -22.001 -4.564 15.527 1.00 88.75 691 ASN A C 1
ATOM 5422 O O . ASN A 1 691 ? -21.893 -4.347 14.326 1.00 88.75 691 ASN A O 1
ATOM 5426 N N . ILE A 1 692 ? -22.580 -5.654 16.031 1.00 88.31 692 ILE A N 1
ATOM 5427 C CA . ILE A 1 692 ? -23.341 -6.646 15.273 1.00 88.31 692 ILE A CA 1
ATOM 5428 C C . ILE A 1 692 ? -24.763 -6.639 15.837 1.00 88.31 692 ILE A C 1
ATOM 5430 O O . ILE A 1 692 ? -24.954 -6.651 17.049 1.00 88.31 692 ILE A O 1
ATOM 5434 N N . ASN A 1 693 ? -25.761 -6.617 14.967 1.00 83.56 693 ASN A N 1
ATOM 5435 C CA . ASN A 1 693 ? -27.153 -6.878 15.280 1.00 83.56 693 ASN A CA 1
ATOM 5436 C C . ASN A 1 693 ? -27.313 -8.382 15.488 1.00 83.56 693 ASN A C 1
ATOM 5438 O O . ASN A 1 693 ? -27.171 -9.187 14.568 1.00 83.56 693 ASN A O 1
ATOM 5442 N N . THR A 1 694 ? -27.603 -8.752 16.725 1.00 78.44 694 THR A N 1
ATOM 5443 C CA . THR A 1 694 ? -27.581 -10.140 17.179 1.00 78.44 694 THR A CA 1
ATOM 5444 C C . THR A 1 694 ? -28.948 -10.795 17.235 1.00 78.44 694 THR A C 1
ATOM 5446 O O . THR A 1 694 ? -29.091 -11.912 17.737 1.00 78.44 694 THR A O 1
ATOM 5449 N N . THR A 1 695 ? -29.962 -10.146 16.666 1.00 78.25 695 THR A N 1
ATOM 5450 C CA . THR A 1 695 ? -31.276 -10.758 16.499 1.00 78.25 695 THR A CA 1
ATOM 5451 C C . THR A 1 695 ? -31.172 -11.852 15.431 1.00 78.25 695 THR A C 1
ATOM 5453 O O . THR A 1 695 ? -31.311 -11.576 14.244 1.00 78.25 695 THR A O 1
ATOM 5456 N N . SER A 1 696 ? -30.906 -13.096 15.843 1.00 77.06 696 SER A N 1
ATOM 5457 C CA . SER A 1 696 ? -30.793 -14.284 14.972 1.00 77.06 696 SER A CA 1
ATOM 5458 C C . SER A 1 696 ? -29.802 -14.140 13.794 1.00 77.06 696 SER A C 1
ATOM 5460 O O . SER A 1 696 ? -30.219 -14.258 12.640 1.00 77.06 696 SER A O 1
ATOM 5462 N N . PRO A 1 697 ? -28.502 -13.866 14.034 1.00 87.12 697 PRO A N 1
ATOM 5463 C CA . PRO A 1 697 ? -27.526 -13.764 12.956 1.00 87.12 697 PRO A CA 1
ATOM 5464 C C . PRO A 1 697 ? -27.264 -15.142 12.338 1.00 87.12 697 PRO A C 1
ATOM 5466 O O . PRO A 1 697 ? -27.076 -16.130 13.050 1.00 87.12 697 PRO A O 1
ATOM 5469 N N . ASN A 1 698 ? -27.190 -15.202 11.011 1.00 94.56 698 ASN A N 1
ATOM 5470 C CA . ASN A 1 698 ? -26.643 -16.359 10.318 1.00 94.56 698 ASN A CA 1
ATOM 5471 C C . ASN A 1 698 ? -25.117 -16.222 10.273 1.00 94.56 698 ASN A C 1
ATOM 5473 O O . ASN A 1 698 ? -24.590 -15.261 9.707 1.00 94.56 698 ASN A O 1
ATOM 5477 N N . VAL A 1 699 ? -24.415 -17.171 10.890 1.00 97.00 699 VAL A N 1
ATOM 5478 C CA . VAL A 1 699 ? -22.955 -17.164 11.004 1.00 97.00 699 VAL A CA 1
ATOM 5479 C C . VAL A 1 699 ? -22.402 -18.439 10.383 1.00 97.00 699 VAL A C 1
ATOM 5481 O O . VAL A 1 699 ? -22.784 -19.544 10.759 1.00 97.00 699 VAL A O 1
ATOM 5484 N N . SER A 1 700 ? -21.483 -18.287 9.436 1.00 97.94 700 SER A N 1
ATOM 5485 C CA . SER A 1 700 ? -20.786 -19.399 8.780 1.00 97.94 700 SER A CA 1
ATOM 5486 C C . SER A 1 700 ? -19.326 -19.030 8.532 1.00 97.94 700 SER A C 1
ATOM 5488 O O . SER A 1 700 ? -18.968 -17.857 8.596 1.00 97.94 700 SER A O 1
ATOM 5490 N N . ALA A 1 701 ? -18.469 -20.010 8.260 1.00 98.25 701 ALA A N 1
ATOM 5491 C CA . ALA A 1 701 ? -17.097 -19.752 7.840 1.00 98.25 701 ALA A CA 1
ATOM 5492 C C . ALA A 1 701 ? -16.766 -20.507 6.548 1.00 98.25 701 ALA A C 1
ATOM 5494 O O . ALA A 1 701 ? -17.349 -21.555 6.262 1.00 98.25 701 ALA A O 1
ATOM 5495 N N . TYR A 1 702 ? -15.846 -19.958 5.758 1.00 98.44 702 TYR A N 1
ATOM 5496 C CA . TYR A 1 702 ? -15.482 -20.439 4.428 1.00 98.44 702 TYR A CA 1
ATOM 5497 C C . TYR A 1 702 ? -13.964 -20.443 4.236 1.00 98.44 702 TYR A C 1
ATOM 5499 O O . TYR A 1 702 ? -13.279 -19.484 4.596 1.00 98.44 702 TYR A O 1
ATOM 5507 N N . ASP A 1 703 ? -13.451 -21.519 3.647 1.00 98.56 703 ASP A N 1
ATOM 5508 C CA . ASP A 1 703 ? -12.052 -21.680 3.271 1.00 98.56 703 ASP A CA 1
ATOM 5509 C C . ASP A 1 703 ? -11.908 -21.557 1.742 1.00 98.56 703 ASP A C 1
ATOM 5511 O O . ASP A 1 703 ? -12.376 -22.436 1.010 1.00 98.56 703 ASP A O 1
ATOM 5515 N N . PRO A 1 704 ? -11.279 -20.483 1.231 1.00 98.31 704 PRO A N 1
ATOM 5516 C CA . PRO A 1 704 ? -11.127 -20.273 -0.206 1.00 98.31 704 PRO A CA 1
ATOM 5517 C C . PRO A 1 704 ? -10.087 -21.200 -0.849 1.00 98.31 704 PRO A C 1
ATOM 5519 O O . PRO A 1 704 ? -10.129 -21.386 -2.065 1.00 98.31 704 PRO A O 1
ATOM 5522 N N . VAL A 1 705 ? -9.166 -21.790 -0.079 1.00 97.62 705 VAL A N 1
ATOM 5523 C CA . VAL A 1 705 ? -8.138 -22.704 -0.605 1.00 97.62 705 VAL A CA 1
ATOM 5524 C C . VAL A 1 705 ? -8.741 -24.074 -0.885 1.00 97.62 705 VAL A C 1
ATOM 5526 O O . VAL A 1 705 ? -8.461 -24.661 -1.929 1.00 97.62 705 VAL A O 1
ATOM 5529 N N . THR A 1 706 ? -9.586 -24.580 0.015 1.00 96.44 706 THR A N 1
ATOM 5530 C CA . THR A 1 706 ? -10.279 -25.867 -0.170 1.00 96.44 706 THR A CA 1
ATOM 5531 C C . THR A 1 706 ? -11.649 -25.727 -0.830 1.00 96.44 706 THR A C 1
ATOM 5533 O O . THR A 1 706 ? -12.205 -26.729 -1.271 1.00 96.44 706 THR A O 1
ATOM 5536 N N . ASN A 1 707 ? -12.180 -24.504 -0.935 1.00 97.62 707 ASN A N 1
ATOM 5537 C CA . ASN A 1 707 ? -13.532 -24.203 -1.409 1.00 97.62 707 ASN A CA 1
ATOM 5538 C C . ASN A 1 707 ? -14.627 -24.904 -0.583 1.00 97.62 707 ASN A C 1
ATOM 5540 O O . ASN A 1 707 ? -15.584 -25.454 -1.130 1.00 97.62 707 ASN A O 1
ATOM 5544 N N . THR A 1 708 ? -14.483 -24.915 0.742 1.00 97.38 708 THR A N 1
ATOM 5545 C CA . THR A 1 708 ? -15.412 -25.606 1.652 1.00 97.38 708 THR A CA 1
ATOM 5546 C C . THR A 1 708 ? -15.814 -24.735 2.832 1.00 97.38 708 THR A C 1
ATOM 5548 O O . THR A 1 708 ? -15.106 -23.806 3.215 1.00 97.38 708 THR A O 1
ATOM 5551 N N . SER A 1 709 ? -16.946 -25.057 3.457 1.00 97.19 709 SER A N 1
ATOM 5552 C CA . SER A 1 709 ? -17.314 -24.468 4.745 1.00 97.19 709 SER A CA 1
ATOM 5553 C C . SER A 1 709 ? -16.387 -24.947 5.864 1.00 97.19 709 SER A C 1
ATOM 5555 O O . SER A 1 709 ? -15.918 -26.085 5.854 1.00 97.19 709 SER A O 1
ATOM 5557 N N . VAL A 1 710 ? -16.164 -24.080 6.848 1.00 95.88 710 VAL A N 1
ATOM 5558 C CA . VAL A 1 710 ? -15.388 -24.355 8.064 1.00 95.88 710 VAL A CA 1
ATOM 5559 C C . VAL A 1 710 ? -16.333 -24.286 9.267 1.00 95.88 710 VAL A C 1
ATOM 5561 O O . VAL A 1 710 ? -17.210 -23.416 9.293 1.00 95.88 710 VAL A O 1
ATOM 5564 N N . PRO A 1 711 ? -16.198 -25.176 10.266 1.00 94.19 711 PRO A N 1
ATOM 5565 C CA . PRO A 1 711 ? -17.008 -25.104 11.474 1.00 94.19 711 PRO A CA 1
ATOM 5566 C C . PRO A 1 711 ? -16.840 -23.765 12.201 1.00 94.19 711 PRO A C 1
ATOM 5568 O O . PRO A 1 711 ? -15.726 -23.288 12.418 1.00 94.19 711 PRO A O 1
ATOM 5571 N N . VAL A 1 712 ? -17.963 -23.188 12.620 1.00 97.00 712 VAL A N 1
ATOM 5572 C CA . VAL A 1 712 ? -18.023 -22.027 13.509 1.00 97.00 712 VAL A CA 1
ATOM 5573 C C . VAL A 1 712 ? -19.103 -22.272 14.549 1.00 97.00 712 VAL A C 1
ATOM 5575 O O . VAL A 1 712 ? -20.142 -22.868 14.264 1.00 97.00 712 VAL A O 1
ATOM 5578 N N . THR A 1 713 ? -18.856 -21.841 15.780 1.00 96.38 713 THR A N 1
ATOM 5579 C CA . THR A 1 713 ? -19.835 -21.941 16.866 1.00 96.38 713 THR A CA 1
ATOM 5580 C C . THR A 1 713 ? -19.969 -20.589 17.535 1.00 96.38 713 THR A C 1
ATOM 5582 O O . THR A 1 713 ? -18.967 -19.985 17.904 1.00 96.38 713 THR A O 1
ATOM 5585 N N . ILE A 1 714 ? -21.200 -20.115 17.703 1.00 96.56 714 ILE A N 1
ATOM 5586 C CA . ILE A 1 714 ? -21.481 -18.938 18.524 1.00 96.56 714 ILE A CA 1
ATOM 5587 C C . ILE A 1 714 ? -21.433 -19.389 19.987 1.00 96.56 714 ILE A C 1
ATOM 5589 O O . ILE A 1 714 ? -22.211 -20.254 20.386 1.00 96.56 714 ILE A O 1
ATOM 5593 N N . THR A 1 715 ? -20.503 -18.845 20.768 1.00 96.44 715 THR A N 1
ATOM 5594 C CA . THR A 1 715 ? -20.330 -19.180 22.192 1.00 96.44 715 THR A CA 1
ATOM 5595 C C . THR A 1 715 ? -20.981 -18.157 23.120 1.00 96.44 715 THR A C 1
ATOM 5597 O O . THR A 1 715 ? -21.289 -18.479 24.263 1.00 96.44 715 THR A O 1
ATOM 5600 N N . GLU A 1 716 ? -21.269 -16.949 22.626 1.00 95.38 716 GLU A N 1
ATOM 5601 C CA . GLU A 1 716 ? -22.000 -15.910 23.357 1.00 95.38 716 GLU A CA 1
ATOM 5602 C C . GLU A 1 716 ? -22.782 -15.020 22.385 1.00 95.38 716 GLU A C 1
ATOM 5604 O O . GLU A 1 716 ? -22.332 -14.737 21.271 1.00 95.38 716 GLU A O 1
ATOM 5609 N N . THR A 1 717 ? -23.948 -14.537 22.811 1.00 92.62 717 THR A N 1
ATOM 5610 C CA . THR A 1 717 ? -24.738 -13.534 22.090 1.00 92.62 717 THR A CA 1
ATOM 5611 C C . THR A 1 717 ? -25.265 -12.502 23.081 1.00 92.62 717 THR A C 1
ATOM 5613 O O . THR A 1 717 ? -25.982 -12.842 24.018 1.00 92.62 717 THR A O 1
ATOM 5616 N N . LEU A 1 718 ? -24.904 -11.240 22.872 1.00 89.62 718 LEU A N 1
ATOM 5617 C CA . LEU A 1 718 ? -25.391 -10.066 23.600 1.00 89.62 718 LEU A CA 1
ATOM 5618 C C . LEU A 1 718 ? -26.087 -9.117 22.609 1.00 89.62 718 LEU A C 1
ATOM 5620 O O . LEU A 1 718 ? -25.886 -9.275 21.409 1.00 89.62 718 LEU A O 1
ATOM 5624 N N . PRO A 1 719 ? -26.871 -8.113 23.047 1.00 84.31 719 PRO A N 1
ATOM 5625 C CA . PRO A 1 719 ? -27.655 -7.260 22.140 1.00 84.31 719 PRO A CA 1
ATOM 5626 C C . PRO A 1 719 ? -26.873 -6.580 21.000 1.00 84.31 719 PRO A C 1
ATOM 5628 O O . PRO A 1 719 ? -27.444 -6.303 19.950 1.00 84.31 719 PRO A O 1
ATOM 5631 N N . ASP A 1 720 ? -25.579 -6.313 21.193 1.00 84.56 720 ASP A N 1
ATOM 5632 C CA . ASP A 1 720 ? -24.718 -5.614 20.232 1.00 84.56 720 ASP A CA 1
ATOM 5633 C C . ASP A 1 720 ? -23.414 -6.364 19.895 1.00 84.56 720 ASP A C 1
ATOM 5635 O O . ASP A 1 720 ? -22.512 -5.792 19.267 1.00 84.56 720 ASP A O 1
ATOM 5639 N N . SER A 1 721 ? -23.274 -7.617 20.344 1.00 91.62 721 SER A N 1
ATOM 5640 C CA . SER A 1 721 ? -22.053 -8.399 20.141 1.00 91.62 721 SER A CA 1
ATOM 5641 C C . SER A 1 721 ? -22.254 -9.907 20.130 1.00 91.62 721 SER A C 1
ATOM 5643 O O . SER A 1 721 ? -23.103 -10.453 20.830 1.00 91.62 721 SER A O 1
ATOM 5645 N N . ILE A 1 722 ? -21.413 -10.588 19.357 1.00 94.69 722 ILE A N 1
ATOM 5646 C CA . ILE A 1 722 ? -21.325 -12.049 19.323 1.00 94.69 722 ILE A CA 1
ATOM 5647 C C . ILE A 1 722 ? -19.914 -12.488 19.697 1.00 94.69 722 ILE A C 1
ATOM 5649 O O . ILE A 1 722 ? -18.942 -11.814 19.350 1.00 94.69 722 ILE A O 1
ATOM 5653 N N . LYS A 1 723 ? -19.791 -13.633 20.366 1.00 97.50 723 LYS A N 1
ATOM 5654 C CA . LYS A 1 723 ? -18.522 -14.351 20.513 1.00 97.50 723 LYS A CA 1
ATOM 5655 C C . LYS A 1 723 ? -18.588 -15.618 19.682 1.00 97.50 723 LYS A C 1
ATOM 5657 O O . LYS A 1 723 ? -19.552 -16.376 19.786 1.00 97.50 723 LYS A O 1
ATOM 5662 N N . VAL A 1 724 ? -17.588 -15.821 18.834 1.00 98.12 724 VAL A N 1
ATOM 5663 C CA . VAL A 1 724 ? -17.519 -16.962 17.920 1.00 98.12 724 VAL A CA 1
ATOM 5664 C C . VAL A 1 724 ? -16.231 -17.734 18.128 1.00 98.12 724 VAL A C 1
ATOM 5666 O O . VAL A 1 724 ? -15.160 -17.146 18.248 1.00 98.12 724 VAL A O 1
ATOM 5669 N N . LYS A 1 725 ? -16.337 -19.059 18.128 1.00 98.31 725 LYS A N 1
ATOM 5670 C CA . LYS A 1 725 ? -15.206 -19.979 18.108 1.00 98.31 725 LYS A CA 1
ATOM 5671 C C . LYS A 1 725 ? -14.858 -20.323 16.663 1.00 98.31 725 LYS A C 1
ATOM 5673 O O . LYS A 1 725 ? -15.708 -20.826 15.928 1.00 98.31 725 LYS A O 1
ATOM 5678 N N . LEU A 1 726 ? -13.619 -20.039 16.275 1.00 97.75 726 LEU A N 1
ATOM 5679 C CA . LEU A 1 726 ? -13.099 -20.128 14.913 1.00 97.75 726 LEU A CA 1
ATOM 5680 C C . LEU A 1 726 ? -11.925 -21.105 14.842 1.00 97.75 726 LEU A C 1
ATOM 5682 O O . LEU A 1 726 ? -11.013 -21.056 15.671 1.00 97.75 726 LEU A O 1
ATOM 5686 N N . THR A 1 727 ? -11.911 -21.933 13.800 1.00 97.06 727 THR A N 1
ATOM 5687 C CA . THR A 1 727 ? -10.734 -22.705 13.386 1.00 97.06 727 THR A CA 1
ATOM 5688 C C . THR A 1 727 ? -9.975 -21.927 12.315 1.00 97.06 727 THR A C 1
ATOM 5690 O O . THR A 1 727 ? -10.497 -21.664 11.227 1.00 97.06 727 THR A O 1
ATOM 5693 N N . THR A 1 728 ? -8.734 -21.557 12.607 1.00 96.69 728 THR A N 1
ATOM 5694 C CA . THR A 1 728 ? -7.879 -20.692 11.787 1.00 96.69 728 THR A CA 1
ATOM 5695 C C . THR A 1 728 ? -6.701 -21.468 11.195 1.00 96.69 728 THR A C 1
ATOM 5697 O O . THR A 1 728 ? -6.357 -22.552 11.665 1.00 96.69 728 THR A O 1
ATOM 5700 N N . SER A 1 729 ? -6.093 -20.898 10.152 1.00 96.62 729 SER A N 1
ATOM 5701 C CA . SER A 1 729 ? -4.861 -21.378 9.513 1.00 96.62 729 SER A CA 1
ATOM 5702 C C . SER A 1 729 ? -3.883 -20.204 9.321 1.00 96.62 729 SER A C 1
ATOM 5704 O O . SER A 1 729 ? -4.126 -19.121 9.858 1.00 96.62 729 SER A O 1
ATOM 5706 N N . ASP A 1 730 ? -2.798 -20.389 8.565 1.00 97.31 730 ASP A N 1
ATOM 5707 C CA . ASP A 1 730 ? -1.827 -19.338 8.221 1.00 97.31 730 ASP A CA 1
ATOM 5708 C C . ASP A 1 730 ? -2.095 -18.639 6.876 1.00 97.31 730 ASP A C 1
ATOM 5710 O O . ASP A 1 730 ? -1.198 -18.015 6.304 1.00 97.31 730 ASP A O 1
ATOM 5714 N N . TYR A 1 731 ? -3.330 -18.731 6.381 1.00 97.94 731 TYR A N 1
ATOM 5715 C CA . TYR A 1 731 ? -3.869 -18.008 5.228 1.00 97.94 731 TYR A CA 1
ATOM 5716 C C . TYR A 1 731 ? -5.336 -17.616 5.484 1.00 97.94 731 TYR A C 1
ATOM 5718 O O . TYR A 1 731 ? -6.001 -18.280 6.287 1.00 97.94 731 TYR A O 1
ATOM 5726 N N . PRO A 1 732 ? -5.861 -16.569 4.814 1.00 98.44 732 PRO A N 1
ATOM 5727 C CA . PRO A 1 732 ? -7.216 -16.075 5.042 1.00 98.44 732 PRO A CA 1
ATOM 5728 C C . PRO A 1 732 ? -8.305 -17.141 4.865 1.00 98.44 732 PRO A C 1
ATOM 5730 O O . PRO A 1 732 ? -8.502 -17.671 3.771 1.00 98.44 732 PRO A O 1
ATOM 5733 N N . ARG A 1 733 ? -9.065 -17.383 5.934 1.00 98.62 733 ARG A N 1
ATOM 5734 C CA . ARG A 1 733 ? -10.436 -17.917 5.893 1.00 98.62 733 ARG A CA 1
ATOM 5735 C C . ARG A 1 733 ? -11.414 -16.766 6.107 1.00 98.62 733 ARG A C 1
ATOM 5737 O O . ARG A 1 733 ? -11.011 -15.695 6.552 1.00 98.62 733 ARG A O 1
ATOM 5744 N N . PHE A 1 734 ? -12.691 -16.960 5.798 1.00 98.69 734 PHE A N 1
ATOM 5745 C CA . PHE A 1 734 ? -13.692 -15.896 5.897 1.00 98.69 734 PHE A CA 1
ATOM 5746 C C . PHE A 1 734 ? -14.831 -16.274 6.828 1.00 98.69 734 PHE A C 1
ATOM 5748 O O . PHE A 1 734 ? -15.531 -17.252 6.584 1.00 98.69 734 PHE A O 1
ATOM 5755 N N . LEU A 1 735 ? -15.038 -15.474 7.872 1.00 98.69 735 LEU A N 1
ATOM 5756 C CA . LEU A 1 735 ? -16.220 -15.528 8.725 1.00 98.69 735 LEU A CA 1
ATOM 5757 C C . LEU A 1 735 ? -17.297 -14.664 8.075 1.00 98.69 735 LEU A C 1
ATOM 5759 O O . LEU A 1 735 ? -17.092 -13.474 7.845 1.00 98.69 735 LEU A O 1
ATOM 5763 N N . ILE A 1 736 ? -18.441 -15.259 7.776 1.00 98.25 736 ILE A N 1
ATOM 5764 C CA . ILE A 1 736 ? -19.573 -14.599 7.140 1.00 98.25 736 ILE A CA 1
ATOM 5765 C C . ILE A 1 736 ? -20.640 -14.398 8.205 1.00 98.25 736 ILE A C 1
ATOM 5767 O O . ILE A 1 736 ? -21.105 -15.366 8.809 1.00 98.25 736 ILE A O 1
ATOM 5771 N N . ILE A 1 737 ? -21.024 -13.143 8.419 1.00 97.06 737 ILE A N 1
ATOM 5772 C CA . ILE A 1 737 ? -22.104 -12.762 9.330 1.00 97.06 737 ILE A CA 1
ATOM 5773 C C . ILE A 1 737 ? -23.174 -12.073 8.500 1.00 97.06 737 ILE A C 1
ATOM 5775 O O . ILE A 1 737 ? -22.910 -11.045 7.875 1.00 97.06 737 ILE A O 1
ATOM 5779 N N . GLU A 1 738 ? -24.376 -12.633 8.506 1.00 95.56 738 GLU A N 1
ATOM 5780 C CA . GLU A 1 738 ? -25.562 -12.027 7.916 1.00 95.56 738 GLU A CA 1
ATOM 5781 C C . GLU A 1 738 ? -26.599 -11.782 9.008 1.00 95.56 738 GLU A C 1
ATOM 5783 O O . GLU A 1 738 ? -27.082 -12.699 9.671 1.00 95.56 738 GLU A O 1
ATOM 5788 N N . GLU A 1 739 ? -26.899 -10.512 9.227 1.00 92.19 739 GLU A N 1
ATOM 5789 C CA . GLU A 1 739 ? -27.833 -10.042 10.236 1.00 92.19 739 GLU A CA 1
ATOM 5790 C C . GLU A 1 739 ? -29.253 -10.061 9.670 1.00 92.19 739 GLU A C 1
ATOM 5792 O O . GLU A 1 739 ? -29.477 -9.754 8.495 1.00 92.19 739 GLU A O 1
ATOM 5797 N N . SER A 1 740 ? -30.237 -10.348 10.522 1.00 88.88 740 SER A N 1
ATOM 5798 C CA . SER A 1 740 ? -31.654 -10.344 10.129 1.00 88.88 740 SER A CA 1
ATOM 5799 C C . SER A 1 740 ? -32.166 -8.966 9.692 1.00 88.88 740 SER A C 1
ATOM 5801 O O . SER A 1 740 ? -33.142 -8.878 8.948 1.00 88.88 740 SER A O 1
ATOM 5803 N N . ALA A 1 741 ? -31.505 -7.889 10.126 1.00 86.00 741 ALA A N 1
ATOM 5804 C CA . ALA A 1 741 ? -31.786 -6.523 9.706 1.00 86.00 741 ALA A CA 1
ATOM 5805 C C . ALA A 1 741 ? -30.504 -5.668 9.674 1.00 86.00 741 ALA A C 1
ATOM 5807 O O . ALA A 1 741 ? -29.600 -5.912 10.482 1.00 86.00 741 ALA A O 1
ATOM 5808 N N . PRO A 1 742 ? -30.435 -4.644 8.798 1.00 86.38 742 PRO A N 1
ATOM 5809 C CA . PRO A 1 742 ? -29.306 -3.720 8.727 1.00 86.38 742 PRO A CA 1
ATOM 5810 C C . PRO A 1 742 ? -28.976 -3.033 10.052 1.00 86.38 742 PRO A C 1
ATOM 5812 O O . PRO A 1 742 ? -29.873 -2.632 10.796 1.00 86.38 742 PRO A O 1
ATOM 5815 N N . GLY A 1 743 ? -27.683 -2.826 10.304 1.00 84.06 743 GLY A N 1
ATOM 5816 C CA . GLY A 1 743 ? -27.225 -1.935 11.370 1.00 84.06 743 GLY A CA 1
ATOM 5817 C C . GLY A 1 743 ? -27.478 -0.454 11.037 1.00 84.06 743 GLY A C 1
ATOM 5818 O O . GLY A 1 743 ? -27.647 -0.108 9.864 1.00 84.06 743 GLY A O 1
ATOM 5819 N N . PRO A 1 744 ? -27.478 0.446 12.040 1.00 87.25 744 PRO A N 1
ATOM 5820 C CA . PRO A 1 744 ? -27.692 1.872 11.807 1.00 87.25 744 PRO A CA 1
ATOM 5821 C C . PRO A 1 744 ? -26.532 2.471 10.999 1.00 87.25 744 PRO A C 1
ATOM 5823 O O . PRO A 1 744 ? -25.369 2.297 11.365 1.00 87.25 744 PRO A O 1
ATOM 5826 N N . GLN A 1 745 ? -26.844 3.189 9.923 1.00 89.38 745 GLN A N 1
ATOM 5827 C CA . GLN A 1 745 ? -25.921 3.859 9.003 1.00 89.38 745 GLN A CA 1
ATOM 5828 C C . GLN A 1 745 ? -26.549 5.157 8.468 1.00 89.38 745 GLN A C 1
ATOM 5830 O O . GLN A 1 745 ? -27.772 5.327 8.475 1.00 89.38 745 GLN A O 1
ATOM 5835 N N . VAL A 1 746 ? -25.704 6.057 7.966 1.00 92.31 746 VAL A N 1
ATOM 5836 C CA . VAL A 1 746 ? -26.102 7.278 7.247 1.00 92.31 746 VAL A CA 1
ATOM 5837 C C . VAL A 1 746 ? -25.565 7.245 5.817 1.00 92.31 746 VAL A C 1
ATOM 5839 O O . VAL A 1 746 ? -24.537 6.627 5.558 1.00 92.31 746 VAL A O 1
ATOM 5842 N N . LYS A 1 747 ? -26.261 7.900 4.891 1.00 92.44 747 LYS A N 1
ATOM 5843 C CA . LYS A 1 747 ? -25.908 8.005 3.468 1.00 92.44 747 LYS A CA 1
ATOM 5844 C C . LYS A 1 747 ? -25.988 9.451 2.998 1.00 92.44 747 LYS A C 1
ATOM 5846 O O . LYS A 1 747 ? -26.623 10.271 3.667 1.00 92.44 747 LYS A O 1
ATOM 5851 N N . ASN A 1 748 ? -25.396 9.746 1.840 1.00 92.19 748 ASN A N 1
ATOM 5852 C CA . ASN A 1 748 ? -25.450 11.071 1.206 1.00 92.19 748 ASN A CA 1
ATOM 5853 C C . ASN A 1 748 ? -25.057 12.220 2.153 1.00 92.19 748 ASN A C 1
ATOM 5855 O O . ASN A 1 748 ? -25.727 13.252 2.191 1.00 92.19 748 ASN A O 1
ATOM 5859 N N . VAL A 1 749 ? -24.019 12.027 2.975 1.00 92.56 749 VAL A N 1
ATOM 5860 C CA . VAL A 1 749 ? -23.630 13.042 3.957 1.00 92.56 749 VAL A CA 1
ATOM 5861 C C . VAL A 1 749 ? -22.921 14.206 3.262 1.00 92.56 749 VAL A C 1
ATOM 5863 O O . VAL A 1 749 ? -21.876 14.021 2.643 1.00 92.56 749 VAL A O 1
ATOM 5866 N N . THR A 1 750 ? -23.449 15.421 3.396 1.00 92.81 750 THR A N 1
ATOM 5867 C CA . THR A 1 750 ? -22.859 16.645 2.827 1.00 92.81 750 THR A CA 1
ATOM 5868 C C . THR A 1 750 ? -22.818 17.772 3.848 1.00 92.81 750 THR A C 1
ATOM 5870 O O . THR A 1 750 ? -23.712 17.873 4.687 1.00 92.81 750 THR A O 1
ATOM 5873 N N . VAL A 1 751 ? -21.818 18.651 3.747 1.00 92.75 751 VAL A N 1
ATOM 5874 C CA . VAL A 1 751 ? -21.704 19.872 4.558 1.00 92.75 751 VAL A CA 1
ATOM 5875 C C . VAL A 1 751 ? -21.494 21.054 3.620 1.00 92.75 751 VAL A C 1
ATOM 5877 O O . VAL A 1 751 ? -20.463 21.144 2.960 1.00 92.75 751 VAL A O 1
ATOM 5880 N N . ASN A 1 752 ? -22.477 21.950 3.552 1.00 92.19 752 ASN A N 1
ATOM 5881 C CA . ASN A 1 752 ? -22.485 23.081 2.622 1.00 92.19 752 ASN A CA 1
ATOM 5882 C C . ASN A 1 752 ? -22.434 24.415 3.370 1.00 92.19 752 ASN A C 1
ATOM 5884 O O . ASN A 1 752 ? -23.052 24.555 4.424 1.00 92.19 752 ASN A O 1
ATOM 5888 N N . LYS A 1 753 ? -21.732 25.410 2.816 1.00 90.56 753 LYS A N 1
ATOM 5889 C CA . LYS A 1 753 ? -21.645 26.760 3.396 1.00 90.56 753 LYS A CA 1
ATOM 5890 C C . LYS A 1 753 ? -22.968 27.512 3.237 1.00 90.56 753 LYS A C 1
ATOM 5892 O O . LYS A 1 753 ? -23.567 27.488 2.166 1.00 90.56 753 LYS A O 1
ATOM 5897 N N . VAL A 1 754 ? -23.376 28.241 4.273 1.00 90.69 754 VAL A N 1
ATOM 5898 C CA . VAL A 1 754 ? -24.469 29.230 4.234 1.00 90.69 754 VAL A CA 1
ATOM 5899 C C . VAL A 1 754 ? -24.004 30.548 4.863 1.00 90.69 754 VAL A C 1
ATOM 5901 O O . VAL A 1 754 ? -22.938 30.599 5.470 1.00 90.69 754 VAL A O 1
ATOM 5904 N N . HIS A 1 755 ? -24.782 31.628 4.715 1.00 81.88 755 HIS A N 1
ATOM 5905 C CA . HIS A 1 755 ? -24.379 32.992 5.105 1.00 81.88 755 HIS A CA 1
ATOM 5906 C C . HIS A 1 755 ? -23.785 33.090 6.527 1.00 81.88 755 HIS A C 1
ATOM 5908 O O . HIS A 1 755 ? -22.772 33.756 6.702 1.00 81.88 755 HIS A O 1
ATOM 5914 N N . ASN A 1 756 ? -24.352 32.361 7.502 1.00 84.12 756 ASN A N 1
ATOM 5915 C CA . ASN A 1 756 ? -23.935 32.373 8.912 1.00 84.12 756 ASN A CA 1
ATOM 5916 C C . ASN A 1 756 ? -23.627 30.967 9.475 1.00 84.12 756 ASN A C 1
ATOM 5918 O O . ASN A 1 756 ? -24.018 30.639 10.598 1.00 84.12 756 ASN A O 1
ATOM 5922 N N . GLY A 1 757 ? -22.951 30.115 8.701 1.00 91.94 757 GLY A N 1
ATOM 5923 C CA . GLY A 1 757 ? -22.508 28.794 9.161 1.00 91.94 757 GLY A CA 1
ATOM 5924 C C . GLY A 1 757 ? -22.518 27.746 8.054 1.00 91.94 757 GLY A C 1
ATOM 5925 O O . GLY A 1 757 ? -22.141 28.024 6.914 1.00 91.94 757 GLY A O 1
ATOM 5926 N N . GLY A 1 758 ? -22.989 26.543 8.378 1.00 93.88 758 GLY A N 1
ATOM 5927 C CA . GLY A 1 758 ? -23.140 25.459 7.411 1.00 93.88 758 GLY A CA 1
ATOM 5928 C C . GLY A 1 758 ? -24.444 24.688 7.572 1.00 93.88 758 GLY A C 1
ATOM 5929 O O . GLY A 1 758 ? -25.096 24.758 8.611 1.00 93.88 758 GLY A O 1
ATOM 5930 N N . VAL A 1 759 ? -24.822 23.946 6.538 1.00 95.69 759 VAL A N 1
ATOM 5931 C CA . VAL A 1 759 ? -25.928 22.985 6.567 1.00 95.69 759 VAL A CA 1
ATOM 5932 C C . VAL A 1 759 ? -25.354 21.592 6.374 1.00 95.69 759 VAL A C 1
ATOM 5934 O O . VAL A 1 759 ? -24.702 21.314 5.366 1.00 95.69 759 VAL A O 1
ATOM 5937 N N . LEU A 1 760 ? -25.598 20.731 7.357 1.00 96.62 760 LEU A N 1
ATOM 5938 C CA . LEU A 1 760 ? -25.355 19.298 7.287 1.00 96.62 760 LEU A CA 1
ATOM 5939 C C . LEU A 1 760 ? -26.597 18.616 6.705 1.00 96.62 760 LEU A C 1
ATOM 5941 O O . LEU A 1 760 ? -27.699 18.805 7.219 1.00 96.62 760 LEU A O 1
ATOM 5945 N N . SER A 1 761 ? -26.418 17.772 5.695 1.00 96.56 761 SER A N 1
ATOM 5946 C CA . SER A 1 761 ? -27.492 16.938 5.145 1.00 96.56 761 SER A CA 1
ATOM 5947 C C . SER A 1 761 ? -27.073 15.478 5.083 1.00 96.56 761 SER A C 1
ATOM 5949 O O . SER A 1 761 ? -25.903 15.207 4.835 1.00 96.56 761 SER A O 1
ATOM 5951 N N . PHE A 1 762 ? -27.997 14.551 5.343 1.00 96.62 762 PHE A N 1
ATOM 5952 C CA . PHE A 1 762 ? -27.779 13.101 5.239 1.00 96.62 762 PHE A CA 1
ATOM 5953 C C . PHE A 1 762 ? -29.110 12.334 5.251 1.00 96.62 762 PHE A C 1
ATOM 5955 O O . PHE A 1 762 ? -30.149 12.897 5.590 1.00 96.62 762 PHE A O 1
ATOM 5962 N N . VAL A 1 763 ? -29.085 11.039 4.926 1.00 96.69 763 VAL A N 1
ATOM 5963 C CA . VAL A 1 763 ? -30.245 10.132 5.027 1.00 96.69 763 VAL A CA 1
ATOM 5964 C C . VAL A 1 763 ? -29.896 8.948 5.943 1.00 96.69 763 VAL A C 1
ATOM 5966 O O . VAL A 1 763 ? -28.971 8.200 5.620 1.00 96.69 763 VAL A O 1
ATOM 5969 N N . PRO A 1 764 ? -30.580 8.748 7.083 1.00 94.31 764 PRO A N 1
ATOM 5970 C CA . PRO A 1 764 ? -30.345 7.613 7.974 1.00 94.31 764 PRO A CA 1
ATOM 5971 C C . PRO A 1 764 ? -31.203 6.402 7.592 1.00 94.31 764 PRO A C 1
ATOM 5973 O O . PRO A 1 764 ? -32.354 6.557 7.203 1.00 94.31 764 PRO A O 1
ATOM 5976 N N . ASN A 1 765 ? -30.698 5.181 7.784 1.00 91.31 765 ASN A N 1
ATOM 5977 C CA . ASN A 1 765 ? -31.496 3.949 7.616 1.00 91.31 765 ASN A CA 1
ATOM 5978 C C . ASN A 1 765 ? -32.200 3.492 8.917 1.00 91.31 765 ASN A C 1
ATOM 5980 O O . ASN A 1 765 ? -32.722 2.377 8.989 1.00 91.31 765 ASN A O 1
ATOM 5984 N N . PHE A 1 766 ? -32.188 4.336 9.950 1.00 90.44 766 PHE A N 1
ATOM 5985 C CA . PHE A 1 766 ? -32.689 4.057 11.294 1.00 90.44 766 PHE A CA 1
ATOM 5986 C C . PHE A 1 766 ? -33.464 5.259 11.849 1.00 90.44 766 PHE A C 1
ATOM 5988 O O . PHE A 1 766 ? -33.314 6.381 11.367 1.00 90.44 766 PHE A O 1
ATOM 5995 N N . THR A 1 767 ? -34.271 5.017 12.883 1.00 92.50 767 THR A N 1
ATOM 5996 C CA . THR A 1 767 ? -34.983 6.054 13.645 1.00 92.50 767 THR A CA 1
ATOM 5997 C C . THR A 1 767 ? -34.358 6.171 15.031 1.00 92.50 767 THR A C 1
ATOM 5999 O O . THR A 1 767 ? -34.136 5.150 15.682 1.00 92.50 767 THR A O 1
ATOM 6002 N N . GLY A 1 768 ? -34.090 7.392 15.496 1.00 92.50 768 GLY A N 1
ATOM 6003 C CA . GLY A 1 768 ? -33.565 7.629 16.842 1.00 92.50 768 GLY A CA 1
ATOM 6004 C C . GLY A 1 768 ? -32.687 8.875 16.971 1.00 92.50 768 GLY A C 1
ATOM 6005 O O . GLY A 1 768 ? -32.623 9.692 16.050 1.00 92.50 768 GLY A O 1
ATOM 6006 N N . PRO A 1 769 ? -31.999 9.033 18.114 1.00 94.25 769 PRO A N 1
ATOM 6007 C CA . PRO A 1 769 ? -31.128 10.173 18.352 1.00 94.25 769 PRO A CA 1
ATOM 6008 C C . PRO A 1 769 ? -29.800 10.055 17.589 1.00 94.25 769 PRO A C 1
ATOM 6010 O O . PRO A 1 769 ? -29.145 9.009 17.590 1.00 94.25 769 PRO A O 1
ATOM 6013 N N . VAL A 1 770 ? -29.359 11.172 17.015 1.00 95.12 770 VAL A N 1
ATOM 6014 C CA . VAL A 1 770 ? -28.022 11.369 16.441 1.00 95.12 770 VAL A CA 1
ATOM 6015 C C . VAL A 1 770 ? -27.363 12.541 17.155 1.00 95.12 770 VAL A C 1
ATOM 6017 O O . VAL A 1 770 ? -27.894 13.648 17.141 1.00 95.12 770 VAL A O 1
ATOM 6020 N N . ASN A 1 771 ? -26.203 12.309 17.769 1.00 94.31 771 ASN A N 1
ATOM 6021 C CA . ASN A 1 771 ? -25.363 13.382 18.291 1.00 94.31 771 ASN A CA 1
ATOM 6022 C C . ASN A 1 771 ? -24.512 13.956 17.153 1.00 94.31 771 ASN A C 1
ATOM 6024 O O . ASN A 1 771 ? -23.755 13.225 16.513 1.00 94.31 771 ASN A O 1
ATOM 6028 N N . VAL A 1 772 ? -24.635 15.254 16.917 1.00 95.88 772 VAL A N 1
ATOM 6029 C CA . VAL A 1 772 ? -23.874 16.031 15.942 1.00 95.88 772 VAL A CA 1
ATOM 6030 C C . VAL A 1 772 ? -22.909 16.913 16.719 1.00 95.88 772 VAL A C 1
ATOM 6032 O O . VAL A 1 772 ? -23.363 17.787 17.447 1.00 95.88 772 VAL A O 1
ATOM 6035 N N . SER A 1 773 ? -21.601 16.727 16.553 1.00 94.56 773 SER A N 1
ATOM 6036 C CA . SER A 1 773 ? -20.584 17.650 17.070 1.00 94.56 773 SER A CA 1
ATOM 6037 C C . SER A 1 773 ? -19.853 18.352 15.933 1.00 94.56 773 SER A C 1
ATOM 6039 O O . SER A 1 773 ? -19.755 17.814 14.828 1.00 94.56 773 SER A O 1
ATOM 6041 N N . TRP A 1 774 ? -19.350 19.559 16.178 1.00 95.38 774 TRP A N 1
ATOM 6042 C CA . TRP A 1 774 ? -18.612 20.317 15.169 1.00 95.38 774 TRP A CA 1
ATOM 6043 C C . TRP A 1 774 ? -17.511 21.191 15.767 1.00 95.38 774 TRP A C 1
ATOM 6045 O O . TRP A 1 774 ? -17.501 21.513 16.953 1.00 95.38 774 TRP A O 1
ATOM 6055 N N . GLY A 1 775 ? -16.553 21.581 14.935 1.00 93.50 775 GLY A N 1
ATOM 6056 C CA . GLY A 1 775 ? -15.456 22.467 15.319 1.00 93.50 775 GLY A CA 1
ATOM 6057 C C . GLY A 1 775 ? -14.217 22.202 14.484 1.00 93.50 775 GLY A C 1
ATOM 6058 O O . GLY A 1 775 ? -14.299 21.541 13.448 1.00 93.50 775 GLY A O 1
ATOM 6059 N N . LYS A 1 776 ? -13.064 22.688 14.945 1.00 91.00 776 LYS A N 1
ATOM 6060 C CA . LYS A 1 776 ? -11.817 22.620 14.181 1.00 91.00 776 LYS A CA 1
ATOM 6061 C C . LYS A 1 776 ? -11.487 21.175 13.786 1.00 91.00 776 LYS A C 1
ATOM 6063 O O . LYS A 1 776 ? -11.462 20.280 14.633 1.00 91.00 776 LYS A O 1
ATOM 6068 N N . TYR A 1 777 ? -11.244 20.939 12.497 1.00 89.19 777 TYR A N 1
ATOM 6069 C CA . TYR A 1 777 ? -10.698 19.668 12.018 1.00 89.19 777 TYR A CA 1
ATOM 6070 C C . TYR A 1 777 ? -9.256 19.481 12.544 1.00 89.19 777 TYR A C 1
ATOM 6072 O O . TYR A 1 777 ? -8.502 20.459 12.514 1.00 89.19 777 TYR A O 1
ATOM 6080 N N . PRO A 1 778 ? -8.858 18.278 13.013 1.00 90.12 778 PRO A N 1
ATOM 6081 C CA . PRO A 1 778 ? -9.601 17.010 12.961 1.00 90.12 778 PRO A CA 1
ATOM 6082 C C . PRO A 1 778 ? -10.486 16.707 14.181 1.00 90.12 778 PRO A C 1
ATOM 6084 O O . PRO A 1 778 ? -11.260 15.754 14.145 1.00 90.12 778 PRO A O 1
ATOM 6087 N N . ALA A 1 779 ? -10.442 17.507 15.250 1.00 90.62 779 ALA A N 1
ATOM 6088 C CA . ALA A 1 779 ? -11.184 17.226 16.484 1.00 90.62 779 ALA A CA 1
ATOM 6089 C C . ALA A 1 779 ? -12.717 17.213 16.316 1.00 90.62 779 ALA A C 1
ATOM 6091 O O . ALA A 1 779 ? -13.402 16.392 16.938 1.00 90.62 779 ALA A O 1
ATOM 6092 N N . ARG A 1 780 ? -13.259 18.101 15.463 1.00 92.62 780 ARG A N 1
ATOM 6093 C CA . ARG A 1 780 ? -14.709 18.216 15.171 1.00 92.62 780 ARG A CA 1
ATOM 6094 C C . ARG A 1 780 ? -15.537 18.425 16.445 1.00 92.62 780 ARG A C 1
ATOM 6096 O O . ARG A 1 780 ? -16.616 17.853 16.618 1.00 92.62 780 ARG A O 1
ATOM 6103 N N . ALA A 1 781 ? -14.977 19.213 17.353 1.00 91.44 781 ALA A N 1
ATOM 6104 C CA . ALA A 1 781 ? -15.545 19.583 18.637 1.00 91.44 781 ALA A CA 1
ATOM 6105 C C . ALA A 1 781 ? -15.092 21.003 18.998 1.00 91.44 781 ALA A C 1
ATOM 6107 O O . ALA A 1 781 ? -14.072 21.486 18.495 1.00 91.44 781 ALA A O 1
ATOM 6108 N N . GLY A 1 782 ? -15.850 21.667 19.869 1.00 88.94 782 GLY A N 1
ATOM 6109 C CA . GLY A 1 782 ? -15.439 22.939 20.447 1.00 88.94 782 GLY A CA 1
ATOM 6110 C C . GLY A 1 782 ? -14.289 22.726 21.426 1.00 88.94 782 GLY A C 1
ATOM 6111 O O . GLY A 1 782 ? -14.300 21.791 22.221 1.00 88.94 782 GLY A O 1
ATOM 6112 N N . SER A 1 783 ? -13.271 23.571 21.327 1.00 90.62 783 SER A N 1
ATOM 6113 C CA . SER A 1 783 ? -12.081 23.529 22.169 1.00 90.62 783 SER A CA 1
ATOM 6114 C C . SER A 1 783 ? -11.454 24.915 22.184 1.00 90.62 783 SER A C 1
ATOM 6116 O O . SER A 1 783 ? -11.622 25.689 21.240 1.00 90.62 783 SER A O 1
ATOM 6118 N N . LYS A 1 784 ? -10.775 25.248 23.277 1.00 92.81 784 LYS A N 1
ATOM 6119 C CA . LYS A 1 784 ? -10.084 26.522 23.444 1.00 92.81 784 LYS A CA 1
ATOM 6120 C C . LYS A 1 784 ? -8.930 26.349 24.420 1.00 92.81 784 LYS A C 1
ATOM 6122 O O . LYS A 1 784 ? -9.148 26.208 25.620 1.00 92.81 784 LYS A O 1
ATOM 6127 N N . PHE A 1 785 ? -7.710 26.370 23.905 1.00 93.25 785 PHE A N 1
ATOM 6128 C CA . PHE A 1 785 ? -6.489 26.430 24.697 1.00 93.25 785 PHE A CA 1
ATOM 6129 C C . PHE A 1 785 ? -5.998 27.870 24.799 1.00 93.25 785 PHE A C 1
ATOM 6131 O O . PHE A 1 785 ? -6.095 28.638 23.838 1.00 93.25 785 PHE A O 1
ATOM 6138 N N . LYS A 1 786 ? -5.409 28.220 25.941 1.00 95.19 786 LYS A N 1
ATOM 6139 C CA . LYS A 1 786 ? -4.615 29.441 26.094 1.00 95.19 786 LYS A CA 1
ATOM 6140 C C . LYS A 1 786 ? -3.190 29.146 25.640 1.00 95.19 786 LYS A C 1
ATOM 6142 O O . LYS A 1 786 ? -2.577 28.206 26.143 1.00 95.19 786 LYS A O 1
ATOM 6147 N N . ARG A 1 787 ? -2.646 29.955 24.734 1.00 92.00 787 ARG A N 1
ATOM 6148 C CA . ARG A 1 787 ? -1.241 29.889 24.327 1.00 92.00 787 ARG A CA 1
ATOM 6149 C C . ARG A 1 787 ? -0.508 31.135 24.808 1.00 92.00 787 ARG A C 1
ATOM 6151 O O . ARG A 1 787 ? -0.961 32.260 24.635 1.00 92.00 787 ARG A O 1
ATOM 6158 N N . GLU A 1 788 ? 0.633 30.906 25.439 1.00 93.69 788 GLU A N 1
ATOM 6159 C CA . GLU A 1 788 ? 1.552 31.915 25.942 1.00 93.69 788 GLU A CA 1
ATOM 6160 C C . GLU A 1 788 ? 2.883 31.749 25.207 1.00 93.69 788 GLU A C 1
ATOM 6162 O O . GLU A 1 788 ? 3.544 30.714 25.320 1.00 93.69 788 GLU A O 1
ATOM 6167 N N . TYR A 1 789 ? 3.272 32.765 24.444 1.00 89.81 789 TYR A N 1
ATOM 6168 C CA . TYR A 1 789 ? 4.554 32.823 23.754 1.00 89.81 789 TYR A CA 1
ATOM 6169 C C . TYR A 1 789 ? 5.521 33.739 24.498 1.00 89.81 789 TYR A C 1
ATOM 6171 O O . TYR A 1 789 ? 5.255 34.929 24.660 1.00 89.81 789 TYR A O 1
ATOM 6179 N N . PHE A 1 790 ? 6.670 33.206 24.895 1.00 91.06 790 PHE A N 1
ATOM 6180 C CA . PHE A 1 790 ? 7.742 33.934 25.559 1.00 91.06 790 PHE A CA 1
ATOM 6181 C C . PHE A 1 790 ? 8.891 34.153 24.575 1.00 91.06 790 PHE A C 1
ATOM 6183 O O . PHE A 1 790 ? 9.382 33.209 23.958 1.00 91.06 790 PHE A O 1
ATOM 6190 N N . LYS A 1 791 ? 9.371 35.399 24.475 1.00 86.94 791 LYS A N 1
ATOM 6191 C CA . LYS A 1 791 ? 10.523 35.759 23.622 1.00 86.94 791 LYS A CA 1
ATOM 6192 C C . LYS A 1 791 ? 11.849 35.151 24.089 1.00 86.94 791 LYS A C 1
ATOM 6194 O O . LYS A 1 791 ? 12.836 35.233 23.371 1.00 86.94 791 LYS A O 1
ATOM 6199 N N . LEU A 1 792 ? 11.892 34.633 25.313 1.00 86.62 792 LEU A N 1
ATOM 6200 C CA . LEU A 1 792 ? 13.060 33.989 25.893 1.00 86.62 792 LEU A CA 1
ATOM 6201 C C . LEU A 1 792 ? 12.760 32.510 26.133 1.00 86.62 792 LEU A C 1
ATOM 6203 O O . LEU A 1 792 ? 11.610 32.101 26.320 1.00 86.62 792 LEU A O 1
ATOM 6207 N N . GLU A 1 793 ? 13.818 31.712 26.148 1.00 86.31 793 GLU A N 1
ATOM 6208 C CA . GLU A 1 793 ? 13.752 30.304 26.518 1.00 86.31 793 GLU A CA 1
ATOM 6209 C C . GLU A 1 793 ? 13.286 30.111 27.968 1.00 86.31 793 GLU A C 1
ATOM 6211 O O . GLU A 1 793 ? 13.400 31.010 28.810 1.00 86.31 793 GLU A O 1
ATOM 6216 N N . HIS A 1 794 ? 12.787 28.910 28.264 1.00 86.62 794 HIS A N 1
ATOM 6217 C CA . HIS A 1 794 ? 12.371 28.495 29.611 1.00 86.62 794 HIS A CA 1
ATOM 6218 C C . HIS A 1 794 ? 11.315 29.411 30.258 1.00 86.62 794 HIS A C 1
ATOM 6220 O O . HIS A 1 794 ? 11.375 29.708 31.451 1.00 86.62 794 HIS A O 1
ATOM 6226 N N . GLN A 1 795 ? 10.366 29.886 29.451 1.00 89.81 795 GLN A N 1
ATOM 6227 C CA . GLN A 1 795 ? 9.207 30.690 29.843 1.00 89.81 795 GLN A CA 1
ATOM 6228 C C . GLN A 1 795 ? 9.582 31.974 30.601 1.00 89.81 795 GLN A C 1
ATOM 6230 O O . GLN A 1 795 ? 8.884 32.404 31.521 1.00 89.81 795 GLN A O 1
ATOM 6235 N N . LYS A 1 796 ? 10.706 32.597 30.221 1.00 88.25 796 LYS A N 1
ATOM 6236 C CA . LYS A 1 796 ? 11.192 33.842 30.830 1.00 88.25 796 LYS A CA 1
ATOM 6237 C C . LYS A 1 796 ? 10.605 35.086 30.151 1.00 88.25 796 LYS A C 1
ATOM 6239 O O . LYS A 1 796 ? 10.455 35.148 28.932 1.00 88.25 796 LYS A O 1
ATOM 6244 N N . GLY A 1 797 ? 10.359 36.123 30.951 1.00 89.12 797 GLY A N 1
ATOM 6245 C CA . GLY A 1 797 ? 9.832 37.413 30.495 1.00 89.12 797 GLY A CA 1
ATOM 6246 C C . GLY A 1 797 ? 8.306 37.446 30.359 1.00 89.12 797 GLY A C 1
ATOM 6247 O O . GLY A 1 797 ? 7.607 36.534 30.792 1.00 89.12 797 GLY A O 1
ATOM 6248 N N . THR A 1 798 ? 7.785 38.527 29.777 1.00 92.00 798 THR A N 1
ATOM 6249 C CA . THR A 1 798 ? 6.340 38.722 29.583 1.00 92.00 798 THR A CA 1
ATOM 6250 C C . THR A 1 798 ? 5.859 37.981 28.333 1.00 92.00 798 THR A C 1
ATOM 6252 O O . THR A 1 798 ? 6.376 38.268 27.246 1.00 92.00 798 THR A O 1
ATOM 6255 N N . PRO A 1 799 ? 4.874 37.070 28.440 1.00 93.31 799 PRO A N 1
ATOM 6256 C CA . PRO A 1 799 ? 4.362 36.367 27.278 1.00 93.31 799 PRO A CA 1
ATOM 6257 C C . PRO A 1 799 ? 3.395 37.223 26.455 1.00 93.31 799 PRO A C 1
ATOM 6259 O O . PRO A 1 799 ? 2.654 38.052 26.985 1.00 93.31 799 PRO A O 1
ATOM 6262 N N . THR A 1 800 ? 3.345 36.968 25.151 1.00 91.56 800 THR A N 1
ATOM 6263 C CA . THR A 1 800 ? 2.182 37.299 24.319 1.00 91.56 800 THR A CA 1
ATOM 6264 C C . THR A 1 800 ? 1.158 36.180 24.459 1.00 91.56 800 THR A C 1
ATOM 6266 O O . THR A 1 800 ? 1.527 35.008 24.408 1.00 91.56 800 THR A O 1
ATOM 6269 N N . VAL A 1 801 ? -0.111 36.533 24.661 1.00 93.00 801 VAL A N 1
ATOM 6270 C CA . VAL A 1 801 ? -1.186 35.566 24.904 1.00 93.00 801 VAL A CA 1
ATOM 6271 C C . VAL A 1 801 ? -2.182 35.588 23.757 1.00 93.00 801 VAL A C 1
ATOM 6273 O O . VAL A 1 801 ? -2.682 36.652 23.394 1.00 93.00 801 VAL A O 1
ATOM 6276 N N . ASP A 1 802 ? -2.515 34.412 23.246 1.00 91.25 802 ASP A N 1
ATOM 6277 C CA . ASP A 1 802 ? -3.634 34.192 22.338 1.00 91.25 802 ASP A CA 1
ATOM 6278 C C . ASP A 1 802 ? -4.365 32.878 22.661 1.00 91.25 802 ASP A C 1
ATOM 6280 O O . ASP A 1 802 ? -4.092 32.215 23.667 1.00 91.25 802 ASP A O 1
ATOM 6284 N N . TYR A 1 803 ? -5.374 32.548 21.853 1.00 90.81 803 TYR A N 1
ATOM 6285 C CA . TYR A 1 803 ? -6.186 31.349 22.029 1.00 90.81 803 TYR A CA 1
ATOM 6286 C C . TYR A 1 803 ? -6.243 30.556 20.737 1.00 90.81 803 TYR A C 1
ATOM 6288 O O . TYR A 1 803 ? -6.410 31.121 19.657 1.00 90.81 803 TYR A O 1
ATOM 6296 N N . ILE A 1 804 ? -6.138 29.243 20.877 1.00 89.31 804 ILE A N 1
ATOM 6297 C CA . ILE A 1 804 ? -6.101 28.297 19.764 1.00 89.31 804 ILE A CA 1
ATOM 6298 C C . ILE A 1 804 ? -7.109 27.185 20.015 1.00 89.31 804 ILE A C 1
ATOM 6300 O O . ILE A 1 804 ? -7.360 26.815 21.161 1.00 89.31 804 ILE A O 1
ATOM 6304 N N . ASP A 1 805 ? -7.670 26.626 18.948 1.00 89.25 805 ASP A N 1
ATOM 6305 C CA . ASP A 1 805 ? -8.664 25.563 19.091 1.00 89.25 805 ASP A CA 1
ATOM 6306 C C . ASP A 1 805 ? -7.999 24.239 19.517 1.00 89.25 805 ASP A C 1
ATOM 6308 O O . ASP A 1 805 ? -8.538 23.522 20.355 1.00 89.25 805 ASP A O 1
ATOM 6312 N N . LEU A 1 806 ? -6.809 23.922 18.987 1.00 88.38 806 LEU A N 1
ATOM 6313 C CA . LEU A 1 806 ? -6.107 22.649 19.205 1.00 88.38 806 LEU A CA 1
ATOM 6314 C C . LEU A 1 806 ? -4.595 22.841 19.367 1.00 88.38 806 LEU A C 1
ATOM 6316 O O . LEU A 1 806 ? -4.003 23.737 18.765 1.00 88.38 806 LEU A O 1
ATOM 6320 N N . LEU A 1 807 ? -3.961 21.930 20.111 1.00 87.25 807 LEU A N 1
ATOM 6321 C CA . LEU A 1 807 ? -2.524 21.665 20.016 1.00 87.25 807 LEU A CA 1
ATOM 6322 C C . LEU A 1 807 ? -2.286 20.694 18.851 1.00 87.25 807 LEU A C 1
ATOM 6324 O O . LEU A 1 807 ? -2.165 19.493 19.066 1.00 87.25 807 LEU A O 1
ATOM 6328 N N . ASP A 1 808 ? -2.291 21.216 17.624 1.00 75.88 808 ASP A N 1
ATOM 6329 C CA . ASP A 1 808 ? -2.057 20.441 16.398 1.00 75.88 808 ASP A CA 1
ATOM 6330 C C . ASP A 1 808 ? -1.382 21.313 15.328 1.00 75.88 808 ASP A C 1
ATOM 6332 O O . ASP A 1 808 ? -2.017 21.870 14.431 1.00 75.88 808 ASP A O 1
ATOM 6336 N N . TYR A 1 809 ? -0.072 21.502 15.468 1.00 65.06 809 TYR A N 1
ATOM 6337 C CA . TYR A 1 809 ? 0.706 22.376 14.593 1.00 65.06 809 TYR A CA 1
ATOM 6338 C C . TYR A 1 809 ? 1.434 21.572 13.532 1.00 65.06 809 TYR A C 1
ATOM 6340 O O . TYR A 1 809 ? 2.605 21.253 13.699 1.00 65.06 809 TYR A O 1
ATOM 6348 N N . ASN A 1 810 ? 0.747 21.292 12.427 1.00 60.50 810 ASN A N 1
ATOM 6349 C CA . ASN A 1 810 ? 1.340 20.713 11.216 1.00 60.50 810 ASN A CA 1
ATOM 6350 C C . ASN A 1 810 ? 1.368 21.688 10.017 1.00 60.50 810 ASN A C 1
ATOM 6352 O O . ASN A 1 810 ? 1.762 21.293 8.921 1.00 60.50 810 ASN A O 1
ATOM 6356 N N . ASP A 1 811 ? 0.990 22.958 10.218 1.00 51.09 811 ASP A N 1
ATOM 6357 C CA . ASP A 1 811 ? 0.876 23.986 9.168 1.00 51.09 811 ASP A CA 1
ATOM 6358 C C . ASP A 1 811 ? 1.826 25.188 9.391 1.00 51.09 811 ASP A C 1
ATOM 6360 O O . ASP A 1 811 ? 2.442 25.318 10.454 1.00 51.09 811 ASP A O 1
ATOM 6364 N N . LYS A 1 812 ? 1.941 26.065 8.382 1.00 47.19 812 LYS A N 1
ATOM 6365 C CA . LYS A 1 812 ? 2.951 27.135 8.204 1.00 47.19 812 LYS A CA 1
ATOM 6366 C C . LYS A 1 812 ? 3.146 28.116 9.372 1.00 47.19 812 LYS A C 1
ATOM 6368 O O . LYS A 1 812 ? 4.140 28.819 9.383 1.00 47.19 812 LYS A O 1
ATOM 6373 N N . GLY A 1 813 ? 2.248 28.165 10.355 1.00 54.41 813 GLY A N 1
ATOM 6374 C CA . GLY A 1 813 ? 2.379 29.068 11.505 1.00 54.41 813 GLY A CA 1
ATOM 6375 C C . GLY A 1 813 ? 3.291 28.567 12.630 1.00 54.41 813 GLY A C 1
ATOM 6376 O O . GLY A 1 813 ? 3.715 29.379 13.444 1.00 54.41 813 GLY A O 1
ATOM 6377 N N . GLY A 1 814 ? 3.568 27.254 12.696 1.00 64.50 814 GLY A N 1
ATOM 6378 C CA . GLY A 1 814 ? 4.368 26.635 13.762 1.00 64.50 814 GLY A CA 1
ATOM 6379 C C . GLY A 1 814 ? 3.869 26.902 15.196 1.00 64.50 814 GLY A C 1
ATOM 6380 O O . GLY A 1 814 ? 2.897 27.612 15.446 1.00 64.50 814 GLY A O 1
ATOM 6381 N N . LEU A 1 815 ? 4.546 26.310 16.183 1.00 72.31 815 LEU A N 1
ATOM 6382 C CA . LEU A 1 815 ? 4.337 26.630 17.603 1.00 72.31 815 LEU A CA 1
ATOM 6383 C C . LEU A 1 815 ? 4.842 28.037 17.964 1.00 72.31 815 LEU A C 1
ATOM 6385 O O . LEU A 1 815 ? 4.335 28.642 18.907 1.00 72.31 815 LEU A O 1
ATOM 6389 N N . PHE A 1 816 ? 5.840 28.533 17.231 1.00 72.69 816 PHE A N 1
ATOM 6390 C CA . PHE A 1 816 ? 6.533 29.800 17.458 1.00 72.69 816 PHE A CA 1
ATOM 6391 C C . PHE A 1 816 ? 6.182 30.769 16.320 1.00 72.69 816 PHE A C 1
ATOM 6393 O O . PHE A 1 816 ? 6.153 30.328 15.173 1.00 72.69 816 PHE A O 1
ATOM 6400 N N . PRO A 1 817 ? 5.957 32.067 16.593 1.00 65.88 817 PRO A N 1
ATOM 6401 C CA . PRO A 1 817 ? 5.932 33.090 15.549 1.00 65.88 817 PRO A CA 1
ATOM 6402 C C . PRO A 1 817 ? 7.231 33.040 14.728 1.00 65.88 817 PRO A C 1
ATOM 6404 O O . PRO A 1 817 ? 8.297 32.828 15.311 1.00 65.88 817 PRO A O 1
ATOM 6407 N N . GLU A 1 818 ? 7.145 33.229 13.406 1.00 59.28 818 GLU A N 1
ATOM 6408 C CA . GLU A 1 818 ? 8.297 33.132 12.496 1.00 59.28 818 GLU A CA 1
ATOM 6409 C C . GLU A 1 818 ? 9.502 33.977 12.992 1.00 59.28 818 GLU A C 1
ATOM 6411 O O . GLU A 1 818 ? 9.356 35.095 13.497 1.00 59.28 818 GLU A O 1
ATOM 6416 N N . ASP A 1 819 ? 10.698 33.389 12.870 1.00 58.44 819 ASP A N 1
ATOM 6417 C CA . ASP A 1 819 ? 12.027 34.010 13.005 1.00 58.44 819 ASP A CA 1
ATOM 6418 C C . ASP A 1 819 ? 12.636 34.260 14.401 1.00 58.44 819 ASP A C 1
ATOM 6420 O O . ASP A 1 819 ? 13.638 34.975 14.498 1.00 58.44 819 ASP A O 1
ATOM 6424 N N . LYS A 1 820 ? 12.106 33.703 15.507 1.00 66.56 820 LYS A N 1
ATOM 6425 C CA . LYS A 1 820 ? 12.664 33.987 16.854 1.00 66.56 820 LYS A CA 1
ATOM 6426 C C . LYS A 1 820 ? 12.816 32.759 17.764 1.00 66.56 820 LYS A C 1
ATOM 6428 O O . LYS A 1 820 ? 11.892 31.951 17.840 1.00 66.56 820 LYS A O 1
ATOM 6433 N N . PRO A 1 821 ? 13.942 32.634 18.499 1.00 76.62 821 PRO A N 1
ATOM 6434 C CA . PRO A 1 821 ? 14.047 31.687 19.605 1.00 76.62 821 PRO A CA 1
ATOM 6435 C C . PRO A 1 821 ? 13.081 32.082 20.726 1.00 76.62 821 PRO A C 1
ATOM 6437 O O . PRO A 1 821 ? 12.665 33.240 20.829 1.00 76.62 821 PRO A O 1
ATOM 6440 N N . GLY A 1 822 ? 12.736 31.134 21.591 1.00 87.06 822 GLY A N 1
ATOM 6441 C CA . GLY A 1 822 ? 11.834 31.416 22.699 1.00 87.06 822 GLY A CA 1
ATOM 6442 C C . GLY A 1 822 ? 11.287 30.167 23.361 1.00 87.06 822 GLY A C 1
ATOM 6443 O O . GLY A 1 822 ? 11.862 29.078 23.294 1.00 87.06 822 GLY A O 1
ATOM 6444 N N . SER A 1 823 ? 10.128 30.313 23.988 1.00 89.62 823 SER A N 1
ATOM 6445 C CA . SER A 1 823 ? 9.399 29.186 24.557 1.00 89.62 823 SER A CA 1
ATOM 6446 C C . SER A 1 823 ? 7.895 29.393 24.492 1.00 89.62 823 SER A C 1
ATOM 6448 O O . SER A 1 823 ? 7.394 30.514 24.416 1.00 89.62 823 SER A O 1
ATOM 6450 N N . VAL A 1 824 ? 7.170 28.282 24.500 1.00 90.12 824 VAL A N 1
ATOM 6451 C CA . VAL A 1 824 ? 5.714 28.252 24.395 1.00 90.12 824 VAL A CA 1
ATOM 6452 C C . VAL A 1 824 ? 5.167 27.492 25.589 1.00 90.12 824 VAL A C 1
ATOM 6454 O O . VAL A 1 824 ? 5.700 26.443 25.964 1.00 90.12 824 VAL A O 1
ATOM 6457 N N . ARG A 1 825 ? 4.092 28.016 26.173 1.00 93.75 825 ARG A N 1
ATOM 6458 C CA . ARG A 1 825 ? 3.238 27.298 27.115 1.00 93.75 825 ARG A CA 1
ATOM 6459 C C . ARG A 1 825 ? 1.816 27.287 26.579 1.00 93.75 825 ARG A C 1
ATOM 6461 O O . ARG A 1 825 ? 1.280 28.328 26.215 1.00 93.75 825 ARG A O 1
ATOM 6468 N N . ILE A 1 826 ? 1.206 26.112 26.538 1.00 94.06 826 ILE A N 1
ATOM 6469 C CA . ILE A 1 826 ? -0.191 25.932 26.149 1.00 94.06 826 ILE A CA 1
ATOM 6470 C C . ILE A 1 826 ? -0.912 25.283 27.320 1.00 94.06 826 ILE A C 1
ATOM 6472 O O . ILE A 1 826 ? -0.493 24.225 27.787 1.00 94.06 826 ILE A O 1
ATOM 6476 N N . THR A 1 827 ? -1.969 25.919 27.814 1.00 96.56 827 THR A N 1
ATOM 6477 C CA . THR A 1 827 ? -2.754 25.435 28.952 1.00 96.56 827 THR A CA 1
ATOM 6478 C C . THR A 1 827 ? -4.225 25.303 28.603 1.00 96.56 827 THR A C 1
ATOM 6480 O O . THR A 1 827 ? -4.762 26.032 27.765 1.00 96.56 827 THR A O 1
ATOM 6483 N N . GLY A 1 828 ? -4.879 24.365 29.277 1.00 95.81 828 GLY A N 1
ATOM 6484 C CA . GLY A 1 828 ? -6.328 24.261 29.298 1.00 95.81 828 GLY A CA 1
ATOM 6485 C C . GLY A 1 828 ? -6.805 23.254 30.334 1.00 95.81 828 GLY A C 1
ATOM 6486 O O . GLY A 1 828 ? -6.006 22.703 31.099 1.00 95.81 828 GLY A O 1
ATOM 6487 N N . LYS A 1 829 ? -8.105 22.978 30.336 1.00 96.69 829 LYS A N 1
ATOM 6488 C CA . LYS A 1 829 ? -8.704 21.906 31.141 1.00 96.69 829 LYS A CA 1
ATOM 6489 C C . LYS A 1 829 ? -9.286 20.818 30.264 1.00 96.69 829 LYS A C 1
ATOM 6491 O O . LYS A 1 829 ? -9.950 21.121 29.283 1.00 96.69 829 LYS A O 1
ATOM 6496 N N . ILE A 1 830 ? -9.074 19.560 30.625 1.00 96.25 830 ILE A N 1
ATOM 6497 C CA . ILE A 1 830 ? -9.684 18.406 29.956 1.00 96.25 830 ILE A CA 1
ATOM 6498 C C . ILE A 1 830 ? -10.699 17.746 30.885 1.00 96.25 830 ILE A C 1
ATOM 6500 O O . ILE A 1 830 ? -10.531 17.752 32.104 1.00 96.25 830 ILE A O 1
ATOM 6504 N N . LYS A 1 831 ? -11.739 17.146 30.302 1.00 95.75 831 LYS A N 1
ATOM 6505 C CA . LYS A 1 831 ? -12.793 16.432 31.033 1.00 95.75 831 LYS A CA 1
ATOM 6506 C C . LYS A 1 831 ? -13.068 15.080 30.359 1.00 95.75 831 LYS A C 1
ATOM 6508 O O . LYS A 1 831 ? -13.773 15.043 29.348 1.00 95.75 831 LYS A O 1
ATOM 6513 N N . PRO A 1 832 ? -12.498 13.973 30.865 1.00 95.62 832 PRO A N 1
ATOM 6514 C CA . PRO A 1 832 ? -12.689 12.636 30.311 1.00 95.62 832 PRO A CA 1
ATOM 6515 C C . PRO A 1 832 ? -14.160 12.228 30.299 1.00 95.62 832 PRO A C 1
ATOM 6517 O O . PRO A 1 832 ? -14.921 12.553 31.213 1.00 95.62 832 PRO A O 1
ATOM 6520 N N . LYS A 1 833 ? -14.559 11.473 29.275 1.00 92.38 833 LYS A N 1
ATOM 6521 C CA . LYS A 1 833 ? -15.915 10.904 29.167 1.00 92.38 833 LYS A CA 1
ATOM 6522 C C . LYS A 1 833 ? -16.039 9.539 29.843 1.00 92.38 833 LYS A C 1
ATOM 6524 O O . LYS A 1 833 ? -17.149 9.118 30.153 1.00 92.38 833 LYS A O 1
ATOM 6529 N N . HIS A 1 834 ? -14.914 8.864 30.066 1.00 94.25 834 HIS A N 1
ATOM 6530 C CA . HIS A 1 834 ? -14.849 7.510 30.599 1.00 94.25 834 HIS A CA 1
ATOM 6531 C C . HIS A 1 834 ? -13.883 7.456 31.785 1.00 94.25 834 HIS A C 1
ATOM 6533 O O . HIS A 1 834 ? -12.915 8.210 31.833 1.00 94.25 834 HIS A O 1
ATOM 6539 N N . THR A 1 835 ? -14.174 6.590 32.758 1.00 96.94 835 THR A N 1
ATOM 6540 C CA . THR A 1 835 ? -13.257 6.297 33.865 1.00 96.94 835 THR A CA 1
ATOM 6541 C C . THR A 1 835 ? -12.368 5.145 33.434 1.00 96.94 835 THR A C 1
ATOM 6543 O O . THR A 1 835 ? -12.761 3.986 33.548 1.00 96.94 835 THR A O 1
ATOM 6546 N N . GLU A 1 836 ? -11.214 5.463 32.861 1.00 95.81 836 GLU A N 1
ATOM 6547 C CA . GLU A 1 836 ? -10.321 4.504 32.209 1.00 95.81 836 GLU A CA 1
ATOM 6548 C C . GLU A 1 836 ? -8.866 4.988 32.280 1.00 95.81 836 GLU A C 1
ATOM 6550 O O . GLU A 1 836 ? -8.583 6.132 32.642 1.00 95.81 836 GLU A O 1
ATOM 6555 N N . THR A 1 837 ? -7.928 4.121 31.903 1.00 95.44 837 THR A N 1
ATOM 6556 C CA . THR A 1 837 ? -6.548 4.532 31.633 1.00 95.44 837 THR A CA 1
ATOM 6557 C C . THR A 1 837 ? -6.482 5.188 30.260 1.00 95.44 837 THR A C 1
ATOM 6559 O O . THR A 1 837 ? -6.748 4.539 29.249 1.00 95.44 837 THR A O 1
ATOM 6562 N N . TYR A 1 838 ? -6.115 6.466 30.234 1.00 95.75 838 TYR A N 1
ATOM 6563 C CA . TYR A 1 838 ? -5.889 7.228 29.013 1.00 95.75 838 TYR A CA 1
ATOM 6564 C C . TYR A 1 838 ? -4.406 7.251 28.680 1.00 95.75 838 TYR A C 1
ATOM 6566 O O . TYR A 1 838 ? -3.584 7.541 29.547 1.00 95.75 838 TYR A O 1
ATOM 6574 N N . THR A 1 839 ? -4.066 7.011 27.421 1.00 94.56 839 THR A N 1
ATOM 6575 C CA . THR A 1 839 ? -2.724 7.222 26.888 1.00 94.56 839 THR A CA 1
ATOM 6576 C C . THR A 1 839 ? -2.683 8.552 26.154 1.00 94.56 839 THR A C 1
ATOM 6578 O O . THR A 1 839 ? -3.429 8.752 25.201 1.00 94.56 839 THR A O 1
ATOM 6581 N N . PHE A 1 840 ? -1.806 9.453 26.589 1.00 94.25 840 PHE A N 1
ATOM 6582 C CA . PHE A 1 840 ? -1.441 10.671 25.872 1.00 94.25 840 PHE A CA 1
ATOM 6583 C C . PHE A 1 840 ? -0.260 10.375 24.957 1.00 94.25 840 PHE A C 1
ATOM 6585 O O . PHE A 1 840 ? 0.683 9.712 25.385 1.00 94.25 840 PHE A O 1
ATOM 6592 N N . GLN A 1 841 ? -0.291 10.888 23.730 1.00 91.00 841 GLN A N 1
ATOM 6593 C CA . GLN A 1 841 ? 0.803 10.785 22.770 1.00 91.00 841 GLN A CA 1
ATOM 6594 C C . GLN A 1 841 ? 1.143 12.169 22.218 1.00 91.00 841 GLN A C 1
ATOM 6596 O O . GLN A 1 841 ? 0.289 12.858 21.656 1.00 91.00 841 GLN A O 1
ATOM 6601 N N . LEU A 1 842 ? 2.402 12.563 22.384 1.00 89.12 842 LEU A N 1
ATOM 6602 C CA . LEU A 1 842 ? 2.964 13.802 21.872 1.00 89.12 842 LEU A CA 1
ATOM 6603 C C . LEU A 1 842 ? 3.719 13.517 20.574 1.00 89.12 842 LEU A C 1
ATOM 6605 O O . LEU A 1 842 ? 4.798 12.933 20.588 1.00 89.12 842 LEU A O 1
ATOM 6609 N N . LEU A 1 843 ? 3.182 13.997 19.460 1.00 85.62 843 LEU A N 1
ATOM 6610 C CA . LEU A 1 843 ? 3.850 13.947 18.166 1.00 85.62 843 LEU A CA 1
ATOM 6611 C C . LEU A 1 843 ? 4.664 15.231 18.000 1.00 85.62 843 LEU A C 1
ATOM 6613 O O . LEU A 1 843 ? 4.089 16.306 17.841 1.00 85.62 843 LEU A O 1
ATOM 6617 N N . THR A 1 844 ? 5.989 15.139 18.072 1.00 78.50 844 THR A N 1
ATOM 6618 C CA . THR A 1 844 ? 6.904 16.287 17.955 1.00 78.50 844 THR A CA 1
ATOM 6619 C C . THR A 1 844 ? 8.238 15.859 17.349 1.00 78.50 844 THR A C 1
ATOM 6621 O O . THR A 1 844 ? 8.703 14.749 17.589 1.00 78.50 844 THR A O 1
ATOM 6624 N N . TYR A 1 845 ? 8.876 16.761 16.599 1.00 67.56 845 TYR A N 1
ATOM 6625 C CA . TYR A 1 845 ? 10.275 16.606 16.176 1.00 67.56 845 TYR A CA 1
ATOM 6626 C C . TYR A 1 845 ? 11.263 17.179 17.180 1.00 67.56 845 TYR A C 1
ATOM 6628 O O . TYR A 1 845 ? 12.398 16.717 17.280 1.00 67.56 845 TYR A O 1
ATOM 6636 N N . ASP A 1 846 ? 10.845 18.214 17.906 1.00 66.06 846 ASP A N 1
ATOM 6637 C CA . ASP A 1 846 ? 11.670 18.811 18.940 1.00 66.06 846 ASP A CA 1
ATOM 6638 C C . ASP A 1 846 ? 11.468 17.953 20.191 1.00 66.06 846 ASP A C 1
ATOM 6640 O O . ASP A 1 846 ? 10.404 18.003 20.819 1.00 66.06 846 ASP A O 1
ATOM 6644 N N . GLN A 1 847 ? 12.465 17.134 20.541 1.00 68.00 847 GLN A N 1
ATOM 6645 C CA . GLN A 1 847 ? 12.447 16.241 21.713 1.00 68.00 847 GLN A CA 1
ATOM 6646 C C . GLN A 1 847 ? 12.393 17.011 23.051 1.00 68.00 847 GLN A C 1
ATOM 6648 O O . GLN A 1 847 ? 12.635 16.455 24.113 1.00 68.00 847 GLN A O 1
ATOM 6653 N N . LYS A 1 848 ? 12.089 18.310 23.021 1.00 78.31 848 LYS A N 1
ATOM 6654 C CA . LYS A 1 848 ? 12.063 19.236 24.156 1.00 78.31 848 LYS A CA 1
ATOM 6655 C C . LYS A 1 848 ? 10.665 19.466 24.734 1.00 78.31 848 LYS A C 1
ATOM 6657 O O . LYS A 1 848 ? 10.528 20.178 25.728 1.00 78.31 848 LYS A O 1
ATOM 6662 N N . GLY A 1 849 ? 9.631 18.896 24.115 1.00 86.06 849 GLY A N 1
ATOM 6663 C CA . GLY A 1 849 ? 8.251 19.023 24.573 1.00 86.06 849 GLY A CA 1
ATOM 6664 C C . GLY A 1 849 ? 7.994 18.294 25.896 1.00 86.06 849 GLY A C 1
ATOM 6665 O O . GLY A 1 849 ? 8.446 17.171 26.096 1.00 86.06 849 GLY A O 1
ATOM 6666 N N . SER A 1 850 ? 7.244 18.933 26.791 1.00 91.75 850 SER A N 1
ATOM 6667 C CA . SER A 1 850 ? 6.770 18.365 28.057 1.00 91.75 850 SER A CA 1
ATOM 6668 C C . SER A 1 850 ? 5.255 18.433 28.134 1.00 91.75 850 SER A C 1
ATOM 6670 O O . SER A 1 850 ? 4.674 19.460 27.785 1.00 91.75 850 SER A O 1
ATOM 6672 N N . VAL A 1 851 ? 4.622 17.381 28.652 1.00 95.06 851 VAL A N 1
ATOM 6673 C CA . VAL A 1 851 ? 3.184 17.379 28.959 1.00 95.06 851 VAL A CA 1
ATOM 6674 C C . VAL A 1 851 ? 2.996 17.154 30.450 1.00 95.06 851 VAL A C 1
ATOM 6676 O O . VAL A 1 851 ? 3.592 16.245 31.028 1.00 95.06 851 VAL A O 1
ATOM 6679 N N . TRP A 1 852 ? 2.151 17.978 31.056 1.00 96.62 852 TRP A N 1
ATOM 6680 C CA . TRP A 1 852 ? 1.816 17.959 32.471 1.00 96.62 852 TRP A CA 1
ATOM 6681 C C . TRP A 1 852 ? 0.312 17.799 32.659 1.00 96.62 852 TRP A C 1
ATOM 6683 O O . TRP A 1 852 ? -0.468 18.446 31.956 1.00 96.62 852 TRP A O 1
ATOM 6693 N N . LEU A 1 853 ? -0.078 17.003 33.649 1.00 97.12 853 LEU A N 1
ATOM 6694 C CA . LEU A 1 853 ? -1.455 16.812 34.084 1.00 97.12 853 LEU A CA 1
ATOM 6695 C C . LEU A 1 853 ? -1.546 17.085 35.592 1.00 97.12 853 LEU A C 1
ATOM 6697 O O . LEU A 1 853 ? -0.858 16.424 36.363 1.00 97.12 853 LEU A O 1
ATOM 6701 N N . ASN A 1 854 ? -2.363 18.054 36.021 1.00 95.81 854 ASN A N 1
ATOM 6702 C CA . ASN A 1 854 ? -2.455 18.497 37.428 1.00 95.81 854 ASN A CA 1
ATOM 6703 C C . ASN A 1 854 ? -1.075 18.720 38.085 1.00 95.81 854 ASN A C 1
ATOM 6705 O O . ASN A 1 854 ? -0.803 18.215 39.169 1.00 95.81 854 ASN A O 1
ATOM 6709 N N . ASP A 1 855 ? -0.190 19.435 37.384 1.00 92.56 855 ASP A N 1
ATOM 6710 C CA . ASP A 1 855 ? 1.191 19.724 37.803 1.00 92.56 855 ASP A CA 1
ATOM 6711 C C . ASP A 1 855 ? 2.111 18.504 37.984 1.00 92.56 855 ASP A C 1
ATOM 6713 O O . ASP A 1 855 ? 3.268 18.657 38.375 1.00 92.56 855 ASP A O 1
ATOM 6717 N N . GLN A 1 856 ? 1.671 17.309 37.585 1.00 95.25 856 GLN A N 1
ATOM 6718 C CA . GLN A 1 856 ? 2.534 16.147 37.410 1.00 95.25 856 GLN A CA 1
ATOM 6719 C C . GLN A 1 856 ? 3.002 16.055 35.956 1.00 95.25 856 GLN A C 1
ATOM 6721 O O . GLN A 1 856 ? 2.188 16.002 35.033 1.00 95.25 856 GLN A O 1
ATOM 6726 N N . GLN A 1 857 ? 4.315 16.008 35.733 1.00 94.31 857 GLN A N 1
ATOM 6727 C CA . GLN A 1 857 ? 4.876 15.789 34.402 1.00 94.31 857 GLN A CA 1
ATOM 6728 C C . GLN A 1 857 ? 4.644 14.334 33.987 1.00 94.31 857 GLN A C 1
ATOM 6730 O O . GLN A 1 857 ? 5.083 13.413 34.675 1.00 94.31 857 GLN A O 1
ATOM 6735 N N . ILE A 1 858 ? 3.941 14.130 32.875 1.00 93.88 858 ILE A N 1
ATOM 6736 C CA . ILE A 1 858 ? 3.605 12.797 32.356 1.00 93.88 858 ILE A CA 1
ATOM 6737 C C . ILE A 1 858 ? 4.443 12.440 31.127 1.00 93.88 858 ILE A C 1
ATOM 6739 O O . ILE A 1 858 ? 4.802 11.282 30.959 1.00 93.88 858 ILE A O 1
ATOM 6743 N N . ILE A 1 859 ? 4.818 13.430 30.311 1.00 90.38 859 ILE A N 1
ATOM 6744 C CA . ILE A 1 859 ? 5.761 13.277 29.196 1.00 90.38 859 ILE A CA 1
ATOM 6745 C C . ILE A 1 859 ? 6.938 14.212 29.455 1.00 90.38 859 ILE A C 1
ATOM 6747 O O . ILE A 1 859 ? 6.743 15.415 29.667 1.00 90.38 859 ILE A O 1
ATOM 6751 N N . VAL A 1 860 ? 8.144 13.643 29.455 1.00 85.81 860 VAL A N 1
ATOM 6752 C CA . VAL A 1 860 ? 9.398 14.347 29.747 1.00 85.81 860 VAL A CA 1
ATOM 6753 C C . VAL A 1 860 ? 10.204 14.588 28.464 1.00 85.81 860 VAL A C 1
ATOM 6755 O O . VAL A 1 860 ? 10.168 13.745 27.562 1.00 85.81 860 VAL A O 1
ATOM 6758 N N . PRO A 1 861 ? 10.974 15.688 28.381 1.00 81.00 861 PRO A N 1
ATOM 6759 C CA . PRO A 1 861 ? 11.903 15.929 27.284 1.00 81.00 861 PRO A CA 1
ATOM 6760 C C . PRO A 1 861 ? 12.891 14.774 27.117 1.00 81.00 861 PRO A C 1
ATOM 6762 O O . PRO A 1 861 ? 13.367 14.222 28.109 1.00 81.00 861 PRO A O 1
ATOM 6765 N N . TYR A 1 862 ? 13.217 14.436 25.871 1.00 73.19 862 TYR A N 1
ATOM 6766 C CA . TYR A 1 862 ? 14.155 13.379 25.473 1.00 73.19 862 TYR A CA 1
ATOM 6767 C C . TYR A 1 862 ? 13.789 11.975 25.990 1.00 73.19 862 TYR A C 1
ATOM 6769 O O . TYR A 1 862 ? 14.613 11.062 25.952 1.00 73.19 862 TYR A O 1
ATOM 6777 N N . GLY A 1 863 ? 12.561 11.801 26.489 1.00 70.31 863 GLY A N 1
ATOM 6778 C CA . GLY A 1 863 ? 12.034 10.539 26.995 1.00 70.31 863 GLY A CA 1
ATOM 6779 C C . GLY A 1 863 ? 11.033 9.891 26.042 1.00 70.31 863 GLY A C 1
ATOM 6780 O O . GLY A 1 863 ? 11.115 10.017 24.822 1.00 70.31 863 GLY A O 1
ATOM 6781 N N . LYS A 1 864 ? 10.064 9.173 26.616 1.00 74.19 864 LYS A N 1
ATOM 6782 C CA . LYS A 1 864 ? 8.958 8.577 25.859 1.00 74.19 864 LYS A CA 1
ATOM 6783 C C . LYS A 1 864 ? 8.041 9.658 25.293 1.00 74.19 864 LYS A C 1
ATOM 6785 O O . LYS A 1 864 ? 7.706 10.603 25.997 1.00 74.19 864 LYS A O 1
ATOM 6790 N N . TYR A 1 865 ? 7.550 9.447 24.075 1.00 79.06 865 TYR A N 1
ATOM 6791 C CA . TYR A 1 865 ? 6.553 10.310 23.426 1.00 79.06 865 TYR A CA 1
ATOM 6792 C C . TYR A 1 865 ? 5.113 9.996 23.844 1.00 79.06 865 TYR A C 1
ATOM 6794 O O . TYR A 1 865 ? 4.172 10.599 23.333 1.00 79.06 865 TYR A O 1
ATOM 6802 N N . SER A 1 866 ? 4.921 9.063 24.774 1.00 88.00 866 SER A N 1
ATOM 6803 C CA . SER A 1 866 ? 3.609 8.671 25.267 1.00 88.00 866 SER A CA 1
ATOM 6804 C C . SER A 1 866 ? 3.622 8.365 26.763 1.00 88.00 866 SER A C 1
ATOM 6806 O O . SER A 1 866 ? 4.646 7.981 27.336 1.00 88.00 866 SER A O 1
ATOM 6808 N N . ALA A 1 867 ? 2.471 8.552 27.408 1.00 90.25 867 ALA A N 1
ATOM 6809 C CA . ALA A 1 867 ? 2.275 8.275 28.827 1.00 90.25 867 ALA A CA 1
ATOM 6810 C C . ALA A 1 867 ? 0.835 7.847 29.107 1.00 90.25 867 ALA A C 1
ATOM 6812 O O . ALA A 1 867 ? -0.099 8.429 28.562 1.00 90.25 867 ALA A O 1
ATOM 6813 N N . SER A 1 868 ? 0.656 6.850 29.976 1.00 92.38 868 SER A N 1
ATOM 6814 C CA . SER A 1 868 ? -0.667 6.343 30.358 1.00 92.38 868 SER A CA 1
ATOM 6815 C C . SER A 1 868 ? -1.020 6.737 31.789 1.00 92.38 868 SER A C 1
ATOM 6817 O O . SER A 1 868 ? -0.217 6.529 32.697 1.00 92.38 868 SER A O 1
ATOM 6819 N N . VAL A 1 869 ? -2.213 7.299 31.991 1.00 95.56 869 VAL A N 1
ATOM 6820 C CA . VAL A 1 869 ? -2.679 7.846 33.273 1.00 95.56 869 VAL A CA 1
ATOM 6821 C C . VAL A 1 869 ? -4.140 7.442 33.511 1.00 95.56 869 VAL A C 1
ATOM 6823 O O . VAL A 1 869 ? -4.958 7.588 32.600 1.00 95.56 869 VAL A O 1
ATOM 6826 N N . PRO A 1 870 ? -4.512 6.944 34.706 1.00 96.94 870 PRO A N 1
ATOM 6827 C CA . PRO A 1 870 ? -5.910 6.701 35.045 1.00 96.94 870 PRO A CA 1
ATOM 6828 C C . PRO A 1 870 ? -6.651 8.027 35.229 1.00 96.94 870 PRO A C 1
ATOM 6830 O O . PRO A 1 870 ? -6.246 8.857 36.043 1.00 96.94 870 PRO A O 1
ATOM 6833 N N . LEU A 1 871 ? -7.751 8.218 34.502 1.00 97.19 871 LEU A N 1
ATOM 6834 C CA . LEU A 1 871 ? -8.615 9.390 34.628 1.00 97.19 871 LEU A CA 1
ATOM 6835 C C . LEU A 1 871 ? -10.047 8.973 34.975 1.00 97.19 871 LEU A C 1
ATOM 6837 O O . LEU A 1 871 ? -10.479 7.865 34.660 1.00 97.19 871 LEU A O 1
ATOM 6841 N N . VAL A 1 872 ? -10.792 9.871 35.620 1.00 97.69 872 VAL A N 1
ATOM 6842 C CA . VAL A 1 872 ? -12.178 9.650 36.050 1.00 97.69 872 VAL A CA 1
ATOM 6843 C C . VAL A 1 872 ? -13.128 10.454 35.166 1.00 97.69 872 VAL A C 1
ATOM 6845 O O . VAL A 1 872 ? -12.909 11.641 34.909 1.00 97.69 872 VAL A O 1
ATOM 6848 N N . ALA A 1 873 ? -14.198 9.805 34.702 1.00 97.00 873 ALA A N 1
ATOM 6849 C CA . ALA A 1 873 ? -15.226 10.438 33.887 1.00 97.00 873 ALA A CA 1
ATOM 6850 C C . ALA A 1 873 ? -15.814 11.667 34.594 1.00 97.00 873 ALA A C 1
ATOM 6852 O O . ALA A 1 873 ? -16.204 11.609 35.759 1.00 97.00 873 ALA A O 1
ATOM 6853 N N . GLY A 1 874 ? -15.921 12.777 33.869 1.00 95.12 874 GLY A N 1
ATOM 6854 C CA . GLY A 1 874 ? -16.524 14.009 34.369 1.00 95.12 874 GLY A CA 1
ATOM 6855 C C . GLY A 1 874 ? -15.653 14.822 35.334 1.00 95.12 874 GLY A C 1
ATOM 6856 O O . GLY A 1 874 ? -16.051 15.934 35.676 1.00 95.12 874 GLY A O 1
ATOM 6857 N N . THR A 1 875 ? -14.479 14.337 35.738 1.00 97.19 875 THR A N 1
ATOM 6858 C CA . THR A 1 875 ? -13.513 15.114 36.527 1.00 97.19 875 THR A CA 1
ATOM 6859 C C . THR A 1 875 ? -12.704 16.032 35.611 1.00 97.19 875 THR A C 1
ATOM 6861 O O . THR A 1 875 ? -12.278 15.620 34.536 1.00 97.19 875 THR A O 1
ATOM 6864 N N . GLU A 1 876 ? -12.502 17.289 36.011 1.00 96.94 876 GLU A N 1
ATOM 6865 C CA . GLU A 1 876 ? -11.626 18.204 35.274 1.00 96.94 876 GLU A CA 1
ATOM 6866 C C . GLU A 1 876 ? -10.165 18.023 35.691 1.00 96.94 876 GLU A C 1
ATOM 6868 O O . GLU A 1 876 ? -9.855 17.912 36.878 1.00 96.94 876 GLU A O 1
ATOM 6873 N N . TYR A 1 877 ? -9.270 18.047 34.708 1.00 97.62 877 TYR A N 1
ATOM 6874 C CA . TYR A 1 877 ? -7.826 17.995 34.909 1.00 97.62 877 TYR A CA 1
ATOM 6875 C C . TYR A 1 877 ? -7.171 19.157 34.170 1.00 97.62 877 TYR A C 1
ATOM 6877 O O . TYR A 1 877 ? -7.490 19.417 33.008 1.00 97.62 877 TYR A O 1
ATOM 6885 N N . ASN A 1 878 ? -6.233 19.839 34.818 1.00 97.75 878 ASN A N 1
ATOM 6886 C CA . ASN A 1 878 ? -5.409 20.844 34.158 1.00 97.75 878 ASN A CA 1
ATOM 6887 C C . ASN A 1 878 ? -4.414 20.130 33.242 1.00 97.75 878 ASN A C 1
ATOM 6889 O O . ASN A 1 878 ? -3.663 19.274 33.711 1.00 97.75 878 ASN A O 1
ATOM 6893 N N . ILE A 1 879 ? -4.383 20.502 31.965 1.00 97.50 879 ILE A N 1
ATOM 6894 C CA . ILE A 1 879 ? -3.381 20.044 31.002 1.00 97.50 879 ILE A CA 1
ATOM 6895 C C . ILE A 1 879 ? -2.464 21.214 30.644 1.00 97.50 879 ILE A C 1
ATOM 6897 O O . ILE A 1 879 ? -2.914 22.343 30.422 1.00 97.50 879 ILE A O 1
ATOM 6901 N N . ARG A 1 880 ? -1.159 20.950 30.587 1.00 95.94 880 ARG A N 1
ATOM 6902 C CA . ARG A 1 880 ? -0.154 21.930 30.170 1.00 95.94 880 ARG A CA 1
ATOM 6903 C C . ARG A 1 880 ? 0.864 21.278 29.243 1.00 95.94 880 ARG A C 1
ATOM 6905 O O . ARG A 1 880 ? 1.459 20.265 29.595 1.00 95.94 880 ARG A O 1
ATOM 6912 N N . TYR A 1 881 ? 1.085 21.885 28.083 1.00 94.50 881 TYR A N 1
ATOM 6913 C CA . TYR A 1 881 ? 2.205 21.586 27.196 1.00 94.50 881 TYR A CA 1
ATOM 6914 C C . TYR A 1 881 ? 3.223 22.723 27.249 1.00 94.50 881 TYR A C 1
ATOM 6916 O O . TYR A 1 881 ? 2.853 23.897 27.188 1.00 94.50 881 TYR A O 1
ATOM 6924 N N . GLU A 1 882 ? 4.501 22.379 27.341 1.00 92.88 882 GLU A N 1
ATOM 6925 C CA . GLU A 1 882 ? 5.606 23.335 27.345 1.00 92.88 882 GLU A CA 1
ATOM 6926 C C . GLU A 1 882 ? 6.708 22.879 26.398 1.00 92.88 882 GLU A C 1
ATOM 6928 O O . GLU A 1 882 ? 7.057 21.701 26.351 1.00 92.88 882 GLU A O 1
ATOM 6933 N N . THR A 1 883 ? 7.288 23.820 25.661 1.00 89.75 883 THR A N 1
ATOM 6934 C CA . THR A 1 883 ? 8.510 23.585 24.888 1.00 89.75 883 THR A CA 1
ATOM 6935 C C . THR A 1 883 ? 9.365 24.844 24.849 1.00 89.75 883 THR A C 1
ATOM 6937 O O . THR A 1 883 ? 8.864 25.962 24.998 1.00 89.75 883 THR A O 1
ATOM 6940 N N . THR A 1 884 ? 10.665 24.662 24.663 1.00 88.31 884 THR A N 1
ATOM 6941 C CA . THR A 1 884 ? 11.653 25.734 24.547 1.00 88.31 884 THR A CA 1
ATOM 6942 C C . THR A 1 884 ? 12.583 25.411 23.392 1.00 88.31 884 THR A C 1
ATOM 6944 O O . THR A 1 884 ? 12.972 24.254 23.223 1.00 88.31 884 THR A O 1
ATOM 6947 N N . SER A 1 885 ? 12.942 26.411 22.594 1.00 81.62 885 SER A N 1
ATOM 6948 C CA . SER A 1 885 ? 13.901 26.219 21.513 1.00 81.62 885 SER A CA 1
ATOM 6949 C C . SER A 1 885 ? 14.838 27.423 21.401 1.00 81.62 885 SER A C 1
ATOM 6951 O O . SER A 1 885 ? 14.354 28.551 21.264 1.00 81.62 885 SER A O 1
ATOM 6953 N N . PRO A 1 886 ? 16.166 27.194 21.391 1.00 79.12 886 PRO A N 1
ATOM 6954 C CA . PRO A 1 886 ? 17.152 28.244 21.144 1.00 79.12 886 PRO A CA 1
ATOM 6955 C C . PRO A 1 886 ? 17.284 28.543 19.647 1.00 79.12 886 PRO A C 1
ATOM 6957 O O . PRO A 1 886 ? 18.001 29.459 19.256 1.00 79.12 886 PRO A O 1
ATOM 6960 N N . TYR A 1 887 ? 16.624 27.748 18.802 1.00 74.31 887 TYR A N 1
ATOM 6961 C CA . TYR A 1 887 ? 16.760 27.794 17.358 1.00 74.31 887 TYR A CA 1
ATOM 6962 C C . TYR A 1 887 ? 15.541 28.436 16.717 1.00 74.31 887 TYR A C 1
ATOM 6964 O O . TYR A 1 887 ? 14.398 28.136 17.070 1.00 74.31 887 TYR A O 1
ATOM 6972 N N . VAL A 1 888 ? 15.815 29.262 15.716 1.00 66.62 888 VAL A N 1
ATOM 6973 C CA . VAL A 1 888 ? 14.817 29.784 14.790 1.00 66.62 888 VAL A CA 1
ATOM 6974 C C . VAL A 1 888 ? 14.324 28.646 13.885 1.00 66.62 888 VAL A C 1
ATOM 6976 O O . VAL A 1 888 ? 15.116 27.812 13.451 1.00 66.62 888 VAL A O 1
ATOM 6979 N N . GLY A 1 889 ? 13.015 28.582 13.624 1.00 61.53 889 GLY A N 1
ATOM 6980 C CA . GLY A 1 889 ? 12.427 27.655 12.651 1.00 61.53 889 GLY A CA 1
ATOM 6981 C C . GLY A 1 889 ? 11.079 27.066 13.071 1.00 61.53 889 GLY A C 1
ATOM 6982 O O . GLY A 1 889 ? 10.687 27.118 14.237 1.00 61.53 889 GLY A O 1
ATOM 6983 N N . LEU A 1 890 ? 10.374 26.471 12.104 1.00 63.34 890 LEU A N 1
ATOM 6984 C CA . LEU A 1 890 ? 9.081 25.814 12.308 1.00 63.34 890 LEU A CA 1
ATOM 6985 C C . LEU A 1 890 ? 9.206 24.667 13.319 1.00 63.34 890 LEU A C 1
ATOM 6987 O O . LEU A 1 890 ? 9.864 23.660 13.057 1.00 63.34 890 LEU A O 1
ATOM 6991 N N . LYS A 1 891 ? 8.535 24.798 14.466 1.00 74.00 891 LYS A N 1
ATOM 6992 C CA . LYS A 1 891 ? 8.361 23.702 15.429 1.00 74.00 891 LYS A CA 1
ATOM 6993 C C . LYS A 1 891 ? 6.927 23.213 15.388 1.00 74.00 891 LYS A C 1
ATOM 6995 O O . LYS A 1 891 ? 5.996 24.015 15.406 1.00 74.00 891 LYS A O 1
ATOM 7000 N N . THR A 1 892 ? 6.763 21.901 15.363 1.00 77.00 892 THR A N 1
ATOM 7001 C CA . THR A 1 892 ? 5.467 21.232 15.276 1.00 77.00 892 THR A CA 1
ATOM 7002 C C . THR A 1 892 ? 5.243 20.403 16.527 1.00 77.00 892 THR A C 1
ATOM 7004 O O . THR A 1 892 ? 6.143 19.674 16.941 1.00 77.00 892 THR A O 1
ATOM 7007 N N . ALA A 1 893 ? 4.048 20.484 17.103 1.00 84.88 893 ALA A N 1
ATOM 7008 C CA . ALA A 1 893 ? 3.591 19.512 18.083 1.00 84.88 893 ALA A CA 1
ATOM 7009 C C . ALA A 1 893 ? 2.101 19.245 17.905 1.00 84.88 893 ALA A C 1
ATOM 7011 O O . ALA A 1 893 ? 1.327 20.170 17.642 1.00 84.88 893 ALA A O 1
ATOM 7012 N N . SER A 1 894 ? 1.724 17.987 18.093 1.00 88.69 894 SER A N 1
ATOM 7013 C CA . SER A 1 894 ? 0.340 17.542 18.183 1.00 88.69 894 SER A CA 1
ATOM 7014 C C . SER A 1 894 ? 0.180 16.681 19.430 1.00 88.69 894 SER A C 1
ATOM 7016 O O . SER A 1 894 ? 1.027 15.824 19.693 1.00 88.69 894 SER A O 1
ATOM 7018 N N . LEU A 1 895 ? -0.867 16.920 20.219 1.00 91.94 895 LEU A N 1
ATOM 7019 C CA . LEU A 1 895 ? -1.162 16.126 21.413 1.00 91.94 895 LEU A CA 1
ATOM 7020 C C . LEU A 1 895 ? -2.458 15.351 21.211 1.00 91.94 895 LEU A C 1
ATOM 7022 O O . LEU A 1 895 ? -3.537 15.934 21.090 1.00 91.94 895 LEU A O 1
ATOM 7026 N N . ASN A 1 896 ? -2.335 14.030 21.226 1.00 93.69 896 ASN A N 1
ATOM 7027 C CA . ASN A 1 896 ? -3.432 13.093 21.033 1.00 93.69 896 ASN A CA 1
ATOM 7028 C C . ASN A 1 896 ? -3.654 12.268 22.295 1.00 93.69 896 ASN A C 1
ATOM 7030 O O . ASN A 1 896 ? -2.760 12.137 23.135 1.00 93.69 896 ASN A O 1
ATOM 7034 N N . TRP A 1 897 ? -4.848 11.701 22.425 1.00 94.69 897 TRP A N 1
ATOM 7035 C CA . TRP A 1 897 ? -5.172 10.774 23.504 1.00 94.69 897 TRP A CA 1
ATOM 7036 C C . TRP A 1 897 ? -6.100 9.649 23.047 1.00 94.69 897 TRP A C 1
ATOM 7038 O O . TRP A 1 897 ? -6.808 9.776 22.045 1.00 94.69 897 TRP A O 1
ATOM 7048 N N . TYR A 1 898 ? -6.090 8.542 23.782 1.00 94.12 898 TYR A N 1
ATOM 7049 C CA . TYR A 1 898 ? -6.995 7.409 23.585 1.00 94.12 898 TYR A CA 1
ATOM 7050 C C . TYR A 1 898 ? -7.116 6.567 24.862 1.00 94.12 898 TYR A C 1
ATOM 7052 O O . TYR A 1 898 ? -6.311 6.702 25.780 1.00 94.12 898 TYR A O 1
ATOM 7060 N N . SER A 1 899 ? -8.128 5.706 24.929 1.00 92.69 899 SER A N 1
ATOM 7061 C CA . SER A 1 899 ? -8.371 4.733 26.004 1.00 92.69 899 SER A CA 1
ATOM 7062 C C . SER A 1 899 ? -9.137 3.531 25.429 1.00 92.69 899 SER A C 1
ATOM 7064 O O . SER A 1 899 ? -9.286 3.417 24.213 1.00 92.69 899 SER A O 1
ATOM 7066 N N . ALA A 1 900 ? -9.647 2.623 26.267 1.00 85.62 900 ALA A N 1
ATOM 7067 C CA . ALA A 1 900 ? -10.440 1.487 25.788 1.00 85.62 900 ALA A CA 1
ATOM 7068 C C . ALA A 1 900 ? -11.740 1.924 25.078 1.00 85.62 900 ALA A C 1
ATOM 7070 O O . ALA A 1 900 ? -12.150 1.305 24.094 1.00 85.62 900 ALA A O 1
ATOM 7071 N N . SER A 1 901 ? -12.372 2.999 25.558 1.00 85.88 901 SER A N 1
ATOM 7072 C CA . SER A 1 901 ? -13.587 3.588 24.980 1.00 85.88 901 SER A CA 1
ATOM 7073 C C . SER A 1 901 ? -13.331 4.889 24.207 1.00 85.88 901 SER A C 1
ATOM 7075 O O . SER A 1 901 ? -14.135 5.255 23.345 1.00 85.88 901 SER A O 1
ATOM 7077 N N . GLN A 1 902 ? -12.231 5.599 24.485 1.00 88.88 902 GLN A N 1
ATOM 7078 C CA . GLN A 1 902 ? -11.831 6.814 23.770 1.00 88.88 902 GLN A CA 1
ATOM 7079 C C . GLN A 1 902 ? -11.005 6.455 22.531 1.00 88.88 902 GLN A C 1
ATOM 7081 O O . GLN A 1 902 ? -9.908 5.914 22.634 1.00 88.88 902 GLN A O 1
ATOM 7086 N N . VAL A 1 903 ? -11.501 6.816 21.349 1.00 88.31 903 VAL A N 1
ATOM 7087 C CA . VAL A 1 903 ? -10.743 6.661 20.098 1.00 88.31 903 VAL A CA 1
ATOM 7088 C C . VAL A 1 903 ? -9.539 7.600 20.065 1.00 88.31 903 VAL A C 1
ATOM 7090 O O . VAL A 1 903 ? -9.574 8.658 20.691 1.00 88.31 903 VAL A O 1
ATOM 7093 N N . TYR A 1 904 ? -8.526 7.241 19.273 1.00 91.12 904 TYR A N 1
ATOM 7094 C CA . TYR A 1 904 ? -7.400 8.121 18.971 1.00 91.12 904 TYR A CA 1
ATOM 7095 C C . TYR A 1 904 ? -7.875 9.424 18.326 1.00 91.12 904 TYR A C 1
ATOM 7097 O O . TYR A 1 904 ? -8.384 9.425 17.200 1.00 91.12 904 TYR A O 1
ATOM 7105 N N . GLU A 1 905 ? -7.730 10.531 19.049 1.00 91.44 905 GLU A N 1
ATOM 7106 C CA . GLU A 1 905 ? -8.063 11.867 18.563 1.00 91.44 905 GLU A CA 1
ATOM 7107 C C . GLU A 1 905 ? -7.223 12.959 19.241 1.00 91.44 905 GLU A C 1
ATOM 7109 O O . GLU A 1 905 ? -6.648 12.709 20.307 1.00 91.44 905 GLU A O 1
ATOM 7114 N N . PRO A 1 906 ? -7.166 14.175 18.661 1.00 93.06 906 PRO A N 1
ATOM 7115 C CA . PRO A 1 906 ? -6.548 15.315 19.324 1.00 93.06 906 PRO A CA 1
ATOM 7116 C C . PRO A 1 906 ? -7.212 15.618 20.666 1.00 93.06 906 PRO A C 1
ATOM 7118 O O . PRO A 1 906 ? -8.432 15.503 20.815 1.00 93.06 906 PRO A O 1
ATOM 7121 N N . VAL A 1 907 ? -6.416 16.064 21.635 1.00 94.06 907 VAL A N 1
ATOM 7122 C CA . VAL A 1 907 ? -6.933 16.525 22.926 1.00 94.06 907 VAL A CA 1
ATOM 7123 C C . VAL A 1 907 ? -7.725 17.822 22.735 1.00 94.06 907 VAL A C 1
ATOM 7125 O O . VAL A 1 907 ? -7.243 18.777 22.125 1.00 94.06 907 VAL A O 1
ATOM 7128 N N . VAL A 1 908 ? -8.932 17.864 23.302 1.00 93.44 908 VAL A N 1
ATOM 7129 C CA . VAL A 1 908 ? -9.822 19.037 23.329 1.00 93.44 908 VAL A CA 1
ATOM 7130 C C . VAL A 1 908 ? -10.046 19.512 24.760 1.00 93.44 908 VAL A C 1
ATOM 7132 O O . VAL A 1 908 ? -10.050 18.697 25.686 1.00 93.44 908 VAL A O 1
ATOM 7135 N N . THR A 1 909 ? -10.250 20.817 24.954 1.00 93.25 909 THR A N 1
ATOM 7136 C CA . THR A 1 909 ? -10.514 21.381 26.288 1.00 93.25 909 THR A CA 1
ATOM 7137 C C . THR A 1 909 ? -12.005 21.454 26.622 1.00 93.25 909 THR A C 1
ATOM 7139 O O . THR A 1 909 ? -12.845 21.601 25.736 1.00 93.25 909 THR A O 1
ATOM 7142 N N . SER A 1 910 ? -12.345 21.413 27.915 1.00 90.62 910 SER A N 1
ATOM 7143 C CA . SER A 1 910 ? -13.692 21.703 28.434 1.00 90.62 910 SER A CA 1
ATOM 7144 C C . SER A 1 910 ? -14.019 23.202 28.481 1.00 90.62 910 SER A C 1
ATOM 7146 O O . SER A 1 910 ? -15.146 23.570 28.792 1.00 90.62 910 SER A O 1
ATOM 7148 N N . GLU A 1 911 ? -13.052 24.070 28.166 1.00 87.12 911 GLU A N 1
ATOM 7149 C CA . GLU A 1 911 ? -13.185 25.536 28.183 1.00 87.12 911 GLU A CA 1
ATOM 7150 C C . GLU A 1 911 ? -13.689 26.110 26.843 1.00 87.12 911 GLU A C 1
ATOM 7152 O O . GLU A 1 911 ? -13.948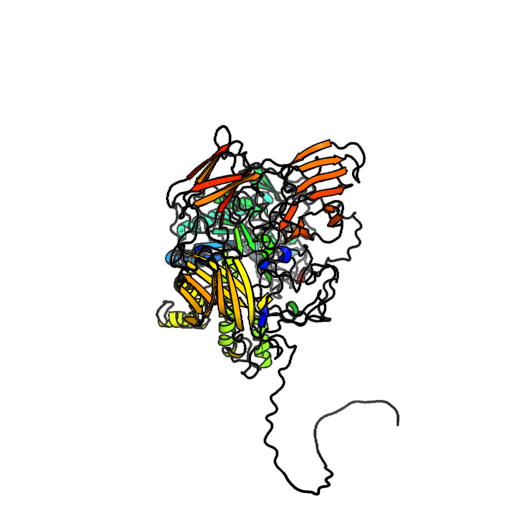 27.312 26.730 1.00 87.12 911 GLU A O 1
ATOM 7157 N N . GLY A 1 912 ? -13.800 25.266 25.812 1.00 82.44 912 GLY A N 1
ATOM 7158 C CA . GLY A 1 912 ? -14.386 25.617 24.522 1.00 82.44 912 GLY A CA 1
ATOM 7159 C C . GLY A 1 912 ? -15.920 25.690 24.548 1.00 82.44 912 GLY A C 1
ATOM 7160 O O . GLY A 1 912 ? -16.553 25.284 25.522 1.00 82.44 912 GLY A O 1
ATOM 7161 N N . PRO A 1 913 ? -16.545 26.203 23.472 1.00 82.69 913 PRO A N 1
ATOM 7162 C CA . PRO A 1 913 ? -17.997 26.163 23.333 1.00 82.69 913 PRO A CA 1
ATOM 7163 C C . PRO A 1 913 ? -18.494 24.714 23.254 1.00 82.69 913 PRO A C 1
ATOM 7165 O O . PRO A 1 913 ? -17.839 23.861 22.652 1.00 82.69 913 PRO A O 1
ATOM 7168 N N . ASP A 1 914 ? -19.673 24.443 23.813 1.00 85.62 914 ASP A N 1
ATOM 7169 C CA . ASP A 1 914 ? -20.311 23.128 23.719 1.00 85.62 914 ASP A CA 1
ATOM 7170 C C . ASP A 1 914 ? -20.921 22.926 22.321 1.00 85.62 914 ASP A C 1
ATOM 7172 O O . ASP A 1 914 ? -22.127 23.037 22.105 1.00 85.62 914 ASP A O 1
ATOM 7176 N N . ASN A 1 915 ? -20.057 22.702 21.330 1.00 92.06 915 ASN A N 1
ATOM 7177 C CA . ASN A 1 915 ? -20.435 22.526 19.929 1.00 92.06 915 ASN A CA 1
ATOM 7178 C C . ASN A 1 915 ? -20.932 21.100 19.664 1.00 92.06 915 ASN A C 1
ATOM 7180 O O . ASN A 1 915 ? -20.311 20.328 18.921 1.00 92.06 915 ASN A O 1
ATOM 7184 N N . GLN A 1 916 ? -22.038 20.740 20.302 1.00 92.75 916 GLN A N 1
ATOM 7185 C CA . GLN A 1 916 ? -22.751 19.497 20.048 1.00 92.75 916 GLN A CA 1
ATOM 7186 C C . GLN A 1 916 ? -24.265 19.678 20.181 1.00 92.75 916 GLN A C 1
ATOM 7188 O O . GLN A 1 916 ? -24.750 20.583 20.855 1.00 92.75 916 GLN A O 1
ATOM 7193 N N . SER A 1 917 ? -25.026 18.816 19.517 1.00 94.56 917 SER A N 1
ATOM 7194 C CA . SER A 1 917 ? -26.487 18.808 19.554 1.00 94.56 917 SER A CA 1
ATOM 7195 C C . SER A 1 917 ? -27.014 17.409 19.273 1.00 94.56 917 SER A C 1
ATOM 7197 O O . SER A 1 917 ? -26.448 16.681 18.461 1.00 94.56 917 SER A O 1
ATOM 7199 N N . VAL A 1 918 ? -28.121 17.033 19.912 1.00 95.69 918 VAL A N 1
ATOM 7200 C CA . VAL A 1 918 ? -28.810 15.771 19.631 1.00 95.69 918 VAL A CA 1
ATOM 7201 C C . VAL A 1 918 ? -30.042 16.064 18.790 1.00 95.69 918 VAL A C 1
ATOM 7203 O O . VAL A 1 918 ? -30.951 16.762 19.234 1.00 95.69 918 VAL A O 1
ATOM 7206 N N . ILE A 1 919 ? -30.096 15.486 17.594 1.00 96.19 919 ILE A N 1
ATOM 7207 C CA . ILE A 1 919 ? -31.254 15.568 16.702 1.00 96.19 919 ILE A CA 1
ATOM 7208 C C . ILE A 1 919 ? -31.965 14.222 16.627 1.00 96.19 919 ILE A C 1
ATOM 7210 O O . ILE A 1 919 ? -31.331 13.169 16.694 1.00 96.19 919 ILE A O 1
ATOM 7214 N N . GLN A 1 920 ? -33.287 14.251 16.486 1.00 95.75 920 GLN A N 1
ATOM 7215 C CA . GLN A 1 920 ? -34.070 13.052 16.203 1.00 95.75 920 GLN A CA 1
ATOM 7216 C C . GLN A 1 920 ? -34.153 12.854 14.699 1.00 95.75 920 GLN A C 1
ATOM 7218 O O . GLN A 1 920 ? -34.453 13.793 13.961 1.00 95.75 920 GLN A O 1
ATOM 7223 N N . VAL A 1 921 ? -33.903 11.629 14.256 1.00 96.31 921 VAL A N 1
ATOM 7224 C CA . VAL A 1 921 ? -34.001 11.262 12.848 1.00 96.31 921 VAL A CA 1
ATOM 7225 C C . VAL A 1 921 ? -35.021 10.156 12.650 1.00 96.31 921 VAL A C 1
ATOM 7227 O O . VAL A 1 921 ? -35.271 9.354 13.553 1.00 96.31 921 VAL A O 1
ATOM 7230 N N . VAL A 1 922 ? -35.606 10.115 11.458 1.00 95.81 922 VAL A N 1
ATOM 7231 C CA . VAL A 1 922 ? -36.557 9.086 11.040 1.00 95.81 922 VAL A CA 1
ATOM 7232 C C . VAL A 1 922 ? -35.940 8.316 9.886 1.00 95.81 922 VAL A C 1
ATOM 7234 O O . VAL A 1 922 ? -35.371 8.915 8.973 1.00 95.81 922 VAL A O 1
ATOM 7237 N N . LYS A 1 923 ? -36.062 6.989 9.932 1.00 94.12 923 LYS A N 1
ATOM 7238 C CA . LYS A 1 923 ? -35.575 6.094 8.885 1.00 94.12 923 LYS A CA 1
ATOM 7239 C C . LYS A 1 923 ? -36.021 6.561 7.493 1.00 94.12 923 LYS A C 1
ATOM 7241 O O . LYS A 1 923 ? -37.196 6.852 7.277 1.00 94.12 923 LYS A O 1
ATOM 7246 N N . ASP A 1 924 ? -35.062 6.593 6.574 1.00 95.12 924 ASP A N 1
ATOM 7247 C CA . ASP A 1 924 ? -35.182 6.936 5.155 1.00 95.12 924 ASP A CA 1
ATOM 7248 C C . ASP A 1 924 ? -35.697 8.365 4.870 1.00 95.12 924 ASP A C 1
ATOM 7250 O O . ASP A 1 924 ? -35.944 8.714 3.716 1.00 95.12 924 ASP A O 1
ATOM 7254 N N . GLN A 1 925 ? -35.808 9.225 5.892 1.00 97.50 925 GLN A N 1
ATOM 7255 C CA . GLN A 1 925 ? -36.158 10.637 5.729 1.00 97.50 925 GLN A CA 1
ATOM 7256 C C . GLN A 1 925 ? -34.892 11.500 5.622 1.00 97.50 925 GLN A C 1
ATOM 7258 O O . GLN A 1 925 ? -34.027 11.421 6.501 1.00 97.50 925 GLN A O 1
ATOM 7263 N N . PRO A 1 926 ? -34.760 12.347 4.584 1.00 97.56 926 PRO A N 1
ATOM 7264 C CA . PRO A 1 926 ? -33.653 13.287 4.487 1.00 97.56 926 PRO A CA 1
ATOM 7265 C C . PRO A 1 926 ? -33.609 14.238 5.685 1.00 97.56 926 PRO A C 1
ATOM 7267 O O . PRO A 1 926 ? -34.606 14.859 6.051 1.00 97.56 926 PRO A O 1
ATOM 7270 N N . VAL A 1 927 ? -32.425 14.383 6.270 1.00 97.75 927 VAL A N 1
ATOM 7271 C CA . VAL A 1 927 ? -32.133 15.332 7.342 1.00 97.75 927 VAL A CA 1
ATOM 7272 C C . VAL A 1 927 ? -31.432 16.541 6.742 1.00 97.75 927 VAL A C 1
ATOM 7274 O O . VAL A 1 927 ? -30.511 16.395 5.941 1.00 97.75 927 VAL A O 1
ATOM 7277 N N . SER A 1 928 ? -31.843 17.736 7.164 1.00 97.00 928 SER A N 1
ATOM 7278 C CA . SER A 1 928 ? -31.151 18.996 6.898 1.00 97.00 928 SER A CA 1
ATOM 7279 C C . SER A 1 928 ? -31.026 19.766 8.208 1.00 97.00 928 SER A C 1
ATOM 7281 O O . SER A 1 928 ? -32.024 20.230 8.757 1.00 97.00 928 SER A O 1
ATOM 7283 N N . TYR A 1 929 ? -29.805 19.875 8.724 1.00 96.44 929 TYR A N 1
ATOM 7284 C CA . TYR A 1 929 ? -29.498 20.467 10.020 1.00 96.44 929 TYR A CA 1
ATOM 7285 C C . TYR A 1 929 ? -28.583 21.683 9.858 1.00 96.44 929 TYR A C 1
ATOM 7287 O O . TYR A 1 929 ? -27.444 21.567 9.401 1.00 96.44 929 TYR A O 1
ATOM 7295 N N . SER A 1 930 ? -29.085 22.857 10.239 1.00 95.56 930 SER A N 1
ATOM 7296 C CA . SER A 1 930 ? -28.308 24.098 10.249 1.00 95.56 930 SER A CA 1
ATOM 7297 C C . SER A 1 930 ? -27.361 24.127 11.446 1.00 95.56 930 SER A C 1
ATOM 7299 O O . SER A 1 930 ? -27.785 23.917 12.580 1.00 95.56 930 SER A O 1
ATOM 7301 N N . ILE A 1 931 ? -26.094 24.447 11.194 1.00 95.88 931 ILE A N 1
ATOM 7302 C CA . ILE A 1 931 ? -25.033 24.589 12.194 1.00 95.88 931 ILE A CA 1
ATOM 7303 C C . ILE A 1 931 ? -24.562 26.050 12.183 1.00 95.88 931 ILE A C 1
ATOM 7305 O O . ILE A 1 931 ? -23.710 26.420 11.363 1.00 95.88 931 ILE A O 1
ATOM 7309 N N . PRO A 1 932 ? -25.128 26.909 13.053 1.00 91.12 932 PRO A N 1
ATOM 7310 C CA . PRO A 1 932 ? -24.714 28.301 13.161 1.00 91.12 932 PRO A CA 1
ATOM 7311 C C . PRO A 1 932 ? -23.233 28.415 13.528 1.00 91.12 932 PRO A C 1
ATOM 7313 O O . PRO A 1 932 ? -22.742 27.698 14.398 1.00 91.12 932 PRO A O 1
ATOM 7316 N N . GLY A 1 933 ? -22.519 29.328 12.869 1.00 88.94 933 GLY A N 1
ATOM 7317 C CA . GLY A 1 933 ? -21.119 29.619 13.190 1.00 88.94 933 GLY A CA 1
ATOM 7318 C C . GLY A 1 933 ? -20.100 28.560 12.753 1.00 88.94 933 GLY A C 1
ATOM 7319 O O . GLY A 1 933 ? -18.937 28.687 13.122 1.00 88.94 933 GLY A O 1
ATOM 7320 N N . LEU A 1 934 ? -20.491 27.548 11.965 1.00 93.44 934 LEU A N 1
ATOM 7321 C CA . LEU A 1 934 ? -19.537 26.621 11.343 1.00 93.44 934 LEU A CA 1
ATOM 7322 C C . LEU A 1 934 ? -18.608 27.383 10.381 1.00 93.44 934 LEU A C 1
ATOM 7324 O O . LEU A 1 934 ? -19.086 28.025 9.442 1.00 93.44 934 LEU A O 1
ATOM 7328 N N . ARG A 1 935 ? -17.292 27.325 10.612 1.00 91.38 935 ARG A N 1
ATOM 7329 C CA . ARG A 1 935 ? -16.282 28.062 9.833 1.00 91.38 935 ARG A CA 1
ATOM 7330 C C . ARG A 1 935 ? -15.666 27.178 8.755 1.00 91.38 935 ARG A C 1
ATOM 7332 O O . ARG A 1 935 ? -15.699 25.953 8.826 1.00 91.38 935 ARG A O 1
ATOM 7339 N N . GLU A 1 936 ? -15.044 27.801 7.761 1.00 89.38 936 GLU A N 1
ATOM 7340 C CA . GLU A 1 936 ? -14.205 27.066 6.814 1.00 89.38 936 GLU A CA 1
ATOM 7341 C C . GLU A 1 936 ? -13.043 26.370 7.541 1.00 89.38 936 GLU A C 1
ATOM 7343 O O . GLU A 1 936 ? -12.364 26.965 8.378 1.00 89.38 936 GLU A O 1
ATOM 7348 N N . GLY A 1 937 ? -12.824 25.094 7.228 1.00 87.00 937 GLY A N 1
ATOM 7349 C CA . GLY A 1 937 ? -11.872 24.226 7.919 1.00 87.00 937 GLY A CA 1
ATOM 7350 C C . GLY A 1 937 ? -12.390 23.627 9.232 1.00 87.00 937 GLY A C 1
ATOM 7351 O O . GLY A 1 937 ? -11.667 22.840 9.847 1.00 87.00 937 GLY A O 1
ATOM 7352 N N . ASP A 1 938 ? -13.612 23.951 9.667 1.00 92.19 938 ASP A N 1
ATOM 7353 C CA . ASP A 1 938 ? -14.306 23.172 10.694 1.00 92.19 938 ASP A CA 1
ATOM 7354 C C . ASP A 1 938 ? -14.923 21.915 10.062 1.00 92.19 938 ASP A C 1
ATOM 7356 O O . ASP A 1 938 ? -15.328 21.911 8.900 1.00 92.19 938 ASP A O 1
ATOM 7360 N N . GLY A 1 939 ? -15.021 20.836 10.832 1.00 93.38 939 GLY A N 1
ATOM 7361 C CA . GLY A 1 939 ? -15.689 19.607 10.423 1.00 93.38 939 GLY A CA 1
ATOM 7362 C C . GLY A 1 939 ? -16.795 19.193 11.376 1.00 93.38 939 GLY A C 1
ATOM 7363 O O . GLY A 1 939 ? -16.837 19.616 12.532 1.00 93.38 939 GLY A O 1
ATOM 7364 N N . VAL A 1 940 ? -17.679 18.334 10.877 1.00 95.56 940 VAL A N 1
ATOM 7365 C CA . VAL A 1 940 ? -18.784 17.738 11.634 1.00 95.56 940 VAL A CA 1
ATOM 7366 C C . VAL A 1 940 ? -18.500 16.271 11.934 1.00 95.56 940 VAL A C 1
ATOM 7368 O O . VAL A 1 940 ? -17.854 15.578 11.145 1.00 95.56 940 VAL A O 1
ATOM 7371 N N . LYS A 1 941 ? -18.991 15.790 13.069 1.00 94.44 941 LYS A N 1
ATOM 7372 C CA . LYS A 1 941 ? -18.952 14.388 13.474 1.00 94.44 941 LYS A CA 1
ATOM 7373 C C . LYS A 1 941 ? -20.347 13.961 13.907 1.00 94.44 941 LYS A C 1
ATOM 7375 O O . LYS A 1 941 ? -20.978 14.632 14.718 1.00 94.44 941 LYS A O 1
ATOM 7380 N N . LEU A 1 942 ? -20.823 12.843 13.373 1.00 94.81 942 LEU A N 1
ATOM 7381 C CA . LEU A 1 942 ? -22.066 12.202 13.792 1.00 94.81 942 LEU A CA 1
ATOM 7382 C C . LEU A 1 942 ? -21.716 11.020 14.680 1.00 94.81 942 LEU A C 1
ATOM 7384 O O . LEU A 1 942 ? -20.833 10.241 14.336 1.00 94.81 942 LEU A O 1
ATOM 7388 N N . THR A 1 943 ? -22.416 10.871 15.797 1.00 91.44 943 THR A N 1
ATOM 7389 C CA . THR A 1 943 ? -22.394 9.666 16.630 1.00 91.44 943 THR A CA 1
ATOM 7390 C C . THR A 1 943 ? -23.823 9.218 16.871 1.00 91.44 943 THR A C 1
ATOM 7392 O O . THR A 1 943 ? -24.657 10.009 17.305 1.00 91.44 943 THR A O 1
ATOM 7395 N N . TYR A 1 944 ? -24.123 7.954 16.614 1.00 89.25 944 TYR A N 1
ATOM 7396 C CA . TYR A 1 944 ? -25.477 7.425 16.751 1.00 89.25 944 TYR A CA 1
ATOM 7397 C C . TYR A 1 944 ? -25.454 5.974 17.224 1.00 89.25 944 TYR A C 1
ATOM 7399 O O . TYR A 1 944 ? -24.481 5.246 17.011 1.00 89.25 944 TYR A O 1
ATOM 7407 N N . LYS A 1 945 ? -26.508 5.568 17.939 1.00 72.31 945 LYS A N 1
ATOM 7408 C CA . LYS A 1 945 ? -26.568 4.275 18.632 1.00 72.31 945 LYS A CA 1
ATOM 7409 C C . LYS A 1 945 ? -27.911 3.574 18.456 1.00 72.31 945 LYS A C 1
ATOM 7411 O O . LYS A 1 945 ? -28.957 4.170 18.676 1.00 72.31 945 LYS A O 1
ATOM 7416 N N . THR A 1 946 ? -27.821 2.263 18.244 1.00 51.12 946 THR A N 1
ATOM 7417 C CA . THR A 1 946 ? -28.761 1.243 18.755 1.00 51.12 946 THR A CA 1
ATOM 7418 C C . THR A 1 946 ? -28.017 0.146 19.554 1.00 51.12 946 THR A C 1
ATOM 7420 O O . THR A 1 946 ? -28.604 -0.873 19.892 1.00 51.12 946 THR A O 1
ATOM 7423 N N . GLY A 1 947 ? -26.721 0.363 19.847 1.00 55.22 947 GLY A N 1
ATOM 7424 C CA . GLY A 1 947 ? -25.742 -0.565 20.440 1.00 55.22 947 GLY A CA 1
ATOM 7425 C C . GLY A 1 947 ? -24.369 0.127 20.571 1.00 55.22 947 GLY A C 1
ATOM 7426 O O . GLY A 1 947 ? -24.310 1.284 21.008 1.00 55.22 947 GLY A O 1
ATOM 7427 N N . ALA A 1 948 ? -23.270 -0.511 20.141 1.00 54.12 948 ALA A N 1
ATOM 7428 C CA . ALA A 1 948 ? -21.980 0.168 19.947 1.00 54.12 948 ALA A CA 1
ATOM 7429 C C . ALA A 1 948 ? -22.133 1.389 19.001 1.00 54.12 948 ALA A C 1
ATOM 7431 O O . ALA A 1 948 ? -22.851 1.300 18.004 1.00 54.12 948 ALA A O 1
ATOM 7432 N N . PRO A 1 949 ? -21.526 2.553 19.312 1.00 65.81 949 PRO A N 1
ATOM 7433 C CA . PRO A 1 949 ? -21.755 3.772 18.543 1.00 65.81 949 PRO A CA 1
ATOM 7434 C C . PRO A 1 949 ? -21.161 3.669 17.137 1.00 65.81 949 PRO A C 1
ATOM 7436 O O . PRO A 1 949 ? -19.957 3.470 16.981 1.00 65.81 949 PRO A O 1
ATOM 7439 N N . ASN A 1 950 ? -22.004 3.882 16.128 1.00 83.38 950 ASN A N 1
ATOM 7440 C CA . ASN A 1 950 ? -21.547 4.206 14.784 1.00 83.38 950 ASN A CA 1
ATOM 7441 C C . ASN A 1 950 ? -21.251 5.690 14.682 1.00 83.38 950 ASN A C 1
ATOM 7443 O O . ASN A 1 950 ? -21.808 6.512 15.419 1.00 83.38 950 ASN A O 1
ATOM 7447 N N . LYS A 1 951 ? -20.354 6.021 13.758 1.00 89.31 951 LYS A N 1
ATOM 7448 C CA . LYS A 1 951 ? -19.912 7.389 13.555 1.00 89.31 951 LYS A CA 1
ATOM 7449 C C . LYS A 1 951 ? -19.706 7.723 12.089 1.00 89.31 951 LYS A C 1
ATOM 7451 O O . LYS A 1 951 ? -19.596 6.837 11.245 1.00 89.31 951 LYS A O 1
ATOM 7456 N N . TYR A 1 952 ? -19.691 9.021 11.828 1.00 91.94 952 TYR A N 1
ATOM 7457 C CA . TYR A 1 952 ? -19.269 9.617 10.571 1.00 91.94 952 TYR A CA 1
ATOM 7458 C C . TYR A 1 952 ? -18.453 10.887 10.875 1.00 91.94 952 TYR A C 1
ATOM 7460 O O . TYR A 1 952 ? -18.915 11.691 11.685 1.00 91.94 952 TYR A O 1
ATOM 7468 N N . PRO A 1 953 ? -17.296 11.107 10.234 1.00 90.38 953 PRO A N 1
ATOM 7469 C CA . PRO A 1 953 ? -16.544 10.087 9.508 1.00 90.38 953 PRO A CA 1
ATOM 7470 C C . PRO A 1 953 ? -16.068 8.962 10.437 1.00 90.38 953 PRO A C 1
ATOM 7472 O O . PRO A 1 953 ? -16.112 9.071 11.668 1.00 90.38 953 PRO A O 1
ATOM 7475 N N . GLN A 1 954 ? -15.593 7.868 9.845 1.00 86.75 954 GLN A N 1
ATOM 7476 C CA . GLN A 1 954 ? -15.008 6.757 10.596 1.00 86.75 954 GLN A CA 1
ATOM 7477 C C . GLN A 1 954 ? -13.747 7.188 11.360 1.00 86.75 954 GLN A C 1
ATOM 7479 O O . GLN A 1 954 ? -13.522 6.778 12.501 1.00 86.75 954 GLN A O 1
ATOM 7484 N N . TRP A 1 955 ? -12.931 8.041 10.750 1.00 88.69 955 TRP A N 1
ATOM 7485 C CA . TRP A 1 955 ? -11.685 8.539 11.318 1.00 88.69 955 TRP A CA 1
ATOM 7486 C C . TRP A 1 955 ? -11.736 10.057 11.396 1.00 88.69 955 TRP A C 1
ATOM 7488 O O . TRP A 1 955 ? -12.176 10.712 10.461 1.00 88.69 955 TRP A O 1
ATOM 7498 N N . ASN A 1 956 ? -11.287 10.640 12.506 1.00 89.06 956 ASN A N 1
ATOM 7499 C CA . ASN A 1 956 ? -11.357 12.092 12.696 1.00 89.06 956 ASN A CA 1
ATOM 7500 C C . ASN A 1 956 ? -10.530 12.874 11.659 1.00 89.06 956 ASN A C 1
ATOM 7502 O O . ASN A 1 956 ? -10.924 13.979 11.283 1.00 89.06 956 ASN A O 1
ATOM 7506 N N . TYR A 1 957 ? -9.437 12.264 11.187 1.00 89.19 957 TYR A N 1
ATOM 7507 C CA . TYR A 1 957 ? -8.552 12.770 10.135 1.00 89.19 957 TYR A CA 1
ATOM 7508 C C . TYR A 1 957 ? -9.049 12.481 8.712 1.00 89.19 957 TYR A C 1
ATOM 7510 O O . TYR A 1 957 ? -8.414 12.880 7.750 1.00 89.19 957 TYR A O 1
ATOM 7518 N N . ASP A 1 958 ? -10.172 11.792 8.535 1.00 88.56 958 ASP A N 1
ATOM 7519 C CA . ASP A 1 958 ? -10.808 11.738 7.220 1.00 88.56 958 ASP A CA 1
ATOM 7520 C C . ASP A 1 958 ? -11.293 13.151 6.859 1.00 88.56 958 ASP A C 1
ATOM 7522 O O . ASP A 1 958 ? -11.864 13.837 7.703 1.00 88.56 958 ASP A O 1
ATOM 7526 N N . TYR A 1 959 ? -11.076 13.609 5.628 1.00 86.50 959 TYR A N 1
ATOM 7527 C CA . TYR A 1 959 ? -11.496 14.936 5.169 1.00 86.50 959 TYR A CA 1
ATOM 7528 C C . TYR A 1 959 ? -13.004 15.061 4.908 1.00 86.50 959 TYR A C 1
ATOM 7530 O O . TYR A 1 959 ? -13.511 16.173 4.722 1.00 86.50 959 TYR A O 1
ATOM 7538 N N . THR A 1 960 ? -13.745 13.954 4.894 1.00 87.06 960 THR A N 1
ATOM 7539 C CA . THR A 1 960 ? -15.199 13.974 4.718 1.00 87.06 960 THR A CA 1
ATOM 7540 C C . THR A 1 960 ? -15.894 14.709 5.873 1.00 87.06 960 THR A C 1
ATOM 7542 O O . THR A 1 960 ? -15.438 14.758 7.022 1.00 87.06 960 THR A O 1
ATOM 7545 N N . GLY A 1 961 ? -16.987 15.408 5.557 1.00 88.50 961 GLY A N 1
ATOM 7546 C CA . GLY A 1 961 ? -17.712 16.237 6.525 1.00 88.50 961 GLY A CA 1
ATOM 7547 C C . GLY A 1 961 ? -16.962 17.488 7.009 1.00 88.50 961 GLY A C 1
ATOM 7548 O O . GLY A 1 961 ? -17.348 18.045 8.034 1.00 88.50 961 GLY A O 1
ATOM 7549 N N . VAL A 1 962 ? -15.891 17.919 6.338 1.00 90.69 962 VAL A N 1
ATOM 7550 C CA . VAL A 1 962 ? -15.255 19.226 6.581 1.00 90.69 962 VAL A CA 1
ATOM 7551 C C . VAL A 1 962 ? -15.908 20.288 5.699 1.00 90.69 962 VAL A C 1
ATOM 7553 O O . VAL A 1 962 ? -16.135 20.062 4.510 1.00 90.69 962 VAL A O 1
ATOM 7556 N N . LEU A 1 963 ? -16.213 21.452 6.277 1.00 90.38 963 LEU A N 1
ATOM 7557 C CA . LEU A 1 963 ? -16.680 22.612 5.532 1.00 90.38 963 LEU A CA 1
ATOM 7558 C C . LEU A 1 963 ? -15.489 23.272 4.844 1.00 90.38 963 LEU A C 1
ATOM 7560 O O . LEU A 1 963 ? -14.659 23.926 5.474 1.00 90.38 963 LEU A O 1
ATOM 7564 N N . TRP A 1 964 ? -15.411 23.122 3.533 1.00 81.12 964 TRP A N 1
ATOM 7565 C CA . TRP A 1 964 ? -14.347 23.714 2.738 1.00 81.12 964 TRP A CA 1
ATOM 7566 C C . TRP A 1 964 ? -14.773 25.061 2.132 1.00 81.12 964 TRP A C 1
ATOM 7568 O O . TRP A 1 964 ? -15.957 25.245 1.841 1.00 81.12 964 TRP A O 1
ATOM 7578 N N . PRO A 1 965 ? -13.829 25.998 1.905 1.00 68.81 965 PRO A N 1
ATOM 7579 C CA . PRO A 1 965 ? -14.074 27.145 1.040 1.00 68.81 965 PRO A CA 1
ATOM 7580 C C . PRO A 1 965 ? -14.637 26.696 -0.307 1.00 68.81 965 PRO A C 1
ATOM 7582 O O . PRO A 1 965 ? -14.252 25.635 -0.811 1.00 68.81 965 PRO A O 1
ATOM 7585 N N . ALA A 1 966 ? -15.501 27.518 -0.910 1.00 58.22 966 ALA A N 1
ATOM 7586 C CA . ALA A 1 966 ? -15.874 27.329 -2.308 1.00 58.22 966 ALA A CA 1
ATOM 7587 C C . ALA A 1 966 ? -14.584 27.266 -3.136 1.00 58.22 966 ALA A C 1
ATOM 7589 O O . ALA A 1 966 ? -13.713 28.120 -2.976 1.00 58.22 966 ALA A O 1
ATOM 7590 N N . ALA A 1 967 ? -14.428 26.226 -3.958 1.00 46.12 967 ALA A N 1
ATOM 7591 C CA . ALA A 1 967 ? -13.236 26.063 -4.773 1.00 46.12 967 ALA A CA 1
ATOM 7592 C C . ALA A 1 967 ? -13.074 27.301 -5.669 1.00 46.12 967 ALA A C 1
ATOM 7594 O O . ALA A 1 967 ? -13.843 27.486 -6.611 1.00 46.12 967 ALA A O 1
ATOM 7595 N N . SER A 1 968 ? -12.098 28.162 -5.372 1.00 33.12 968 SER A N 1
ATOM 7596 C CA . SER A 1 968 ? -11.711 29.218 -6.303 1.00 33.12 968 SER A CA 1
ATOM 7597 C C . SER A 1 968 ? -11.227 28.538 -7.586 1.00 33.12 968 SER A C 1
ATOM 7599 O O . SER A 1 968 ? -10.336 27.683 -7.507 1.00 33.12 968 SER A O 1
ATOM 7601 N N . PRO A 1 969 ? -11.772 28.878 -8.767 1.00 31.25 969 PRO A N 1
ATOM 7602 C CA . PRO A 1 969 ? -11.209 28.405 -10.018 1.00 31.25 969 PRO A CA 1
ATOM 7603 C C . PRO A 1 969 ? -9.778 28.951 -10.115 1.00 31.25 969 PRO A C 1
ATOM 7605 O O . PRO A 1 969 ? -9.578 30.147 -10.294 1.00 31.25 969 PRO A O 1
ATOM 7608 N N . GLY A 1 970 ? -8.776 28.087 -9.946 1.00 36.84 970 GLY A N 1
ATOM 7609 C CA . GLY A 1 970 ? -7.393 28.403 -10.312 1.00 36.84 970 GLY A CA 1
ATOM 7610 C C . GLY A 1 970 ? -6.414 28.838 -9.215 1.00 36.84 970 GLY A C 1
ATOM 7611 O O . GLY A 1 970 ? -5.296 29.186 -9.570 1.00 36.84 970 GLY A O 1
ATOM 7612 N N . THR A 1 971 ? -6.727 28.772 -7.915 1.00 28.72 971 THR A N 1
ATOM 7613 C CA . THR A 1 971 ? -5.734 29.108 -6.863 1.00 28.72 971 THR A CA 1
ATOM 7614 C C . THR A 1 971 ? -5.628 28.035 -5.779 1.00 28.72 971 THR A C 1
ATOM 7616 O O . THR A 1 971 ? -5.976 28.261 -4.624 1.00 28.72 971 THR A O 1
ATOM 7619 N N . ASN A 1 972 ? -5.094 26.866 -6.139 1.00 32.75 972 ASN A N 1
ATOM 7620 C CA . ASN A 1 972 ? -4.405 26.003 -5.173 1.00 32.75 972 ASN A CA 1
ATOM 7621 C C . ASN A 1 972 ? -2.936 26.438 -5.111 1.00 32.75 972 ASN A C 1
ATOM 7623 O O . ASN A 1 972 ? -2.046 25.715 -5.533 1.00 32.75 972 ASN A O 1
ATOM 7627 N N . THR A 1 973 ? -2.681 27.653 -4.635 1.00 28.48 973 THR A N 1
ATOM 7628 C CA . THR A 1 973 ? -1.327 28.107 -4.308 1.00 28.48 973 THR A CA 1
ATOM 7629 C C . THR A 1 973 ? -1.147 28.013 -2.803 1.00 28.48 973 THR A C 1
ATOM 7631 O O . THR A 1 973 ? -1.283 28.995 -2.079 1.00 28.48 973 THR A O 1
ATOM 7634 N N . LEU A 1 974 ? -0.827 26.812 -2.322 1.00 28.80 974 LEU A N 1
ATOM 7635 C CA . LEU A 1 974 ? 0.019 26.683 -1.142 1.00 28.80 974 LEU A CA 1
ATOM 7636 C C . LEU A 1 974 ? 1.446 26.502 -1.653 1.00 28.80 974 LEU A C 1
ATOM 7638 O O . LEU A 1 974 ? 1.972 25.399 -1.695 1.00 28.80 974 LEU A O 1
ATOM 7642 N N . THR A 1 975 ? 2.064 27.614 -2.048 1.00 27.31 975 THR A N 1
ATOM 7643 C CA . THR A 1 975 ? 3.498 27.708 -2.328 1.00 27.31 975 THR A CA 1
ATOM 7644 C C . THR A 1 975 ? 4.257 27.468 -1.024 1.00 27.31 975 THR A C 1
ATOM 7646 O O . THR A 1 975 ? 4.457 28.369 -0.210 1.00 27.31 975 THR A O 1
ATOM 7649 N N . GLY A 1 976 ? 4.564 26.214 -0.713 1.00 23.78 976 GLY A N 1
ATOM 7650 C CA . GLY A 1 976 ? 5.686 25.892 0.162 1.00 23.78 976 GLY A CA 1
ATOM 7651 C C . GLY A 1 976 ? 6.936 25.839 -0.713 1.00 23.78 976 GLY A C 1
ATOM 7652 O O . GLY A 1 976 ? 6.848 25.269 -1.800 1.00 23.78 976 GLY A O 1
ATOM 7653 N N . PRO A 1 977 ? 8.069 26.438 -0.316 1.00 22.44 977 PRO A N 1
ATOM 7654 C CA . PRO A 1 977 ? 9.302 26.238 -1.055 1.00 22.44 977 PRO A CA 1
ATOM 7655 C C . PRO A 1 977 ? 9.643 24.746 -1.009 1.00 22.44 977 PRO A C 1
ATOM 7657 O O . PRO A 1 977 ? 9.943 24.199 0.052 1.00 22.44 977 PRO A O 1
ATOM 7660 N N . VAL A 1 978 ? 9.593 24.083 -2.164 1.00 28.16 978 VAL A N 1
ATOM 7661 C CA . VAL A 1 978 ? 10.360 22.859 -2.386 1.00 28.16 978 VAL A CA 1
ATOM 7662 C C . VAL A 1 978 ? 11.806 23.327 -2.497 1.00 28.16 978 VAL A C 1
ATOM 7664 O O . VAL A 1 978 ? 12.314 23.576 -3.585 1.00 28.16 978 VAL A O 1
ATOM 7667 N N . ASN A 1 979 ? 12.457 23.542 -1.353 1.00 23.64 979 ASN A N 1
ATOM 7668 C CA . ASN A 1 979 ? 13.903 23.708 -1.320 1.00 23.64 979 ASN A CA 1
ATOM 7669 C C . ASN A 1 979 ? 14.530 22.330 -1.557 1.00 23.64 979 ASN A C 1
ATOM 7671 O O . ASN A 1 979 ? 15.027 21.682 -0.644 1.00 23.64 979 ASN A O 1
ATOM 7675 N N . SER A 1 980 ? 14.510 21.885 -2.811 1.00 26.56 980 SER A N 1
ATOM 7676 C CA . SER A 1 980 ? 15.565 21.048 -3.373 1.00 26.56 980 SER A CA 1
ATOM 7677 C C . SER A 1 980 ? 16.708 21.964 -3.815 1.00 26.56 980 SER A C 1
ATOM 7679 O O . SER A 1 980 ? 17.080 22.025 -4.987 1.00 26.56 980 SER A O 1
ATOM 7681 N N . THR A 1 981 ? 17.249 22.739 -2.875 1.00 23.72 981 THR A N 1
ATOM 7682 C CA . THR A 1 981 ? 18.560 23.353 -3.049 1.00 23.72 981 THR A CA 1
ATOM 7683 C C . THR A 1 981 ? 19.586 22.318 -2.625 1.00 23.72 981 THR A C 1
ATOM 7685 O O . THR A 1 981 ? 19.573 21.836 -1.496 1.00 23.72 981 THR A O 1
ATOM 7688 N N . ALA A 1 982 ? 20.505 21.994 -3.530 1.00 27.53 982 ALA A N 1
ATOM 7689 C CA . ALA A 1 982 ? 21.699 21.194 -3.265 1.00 27.53 982 ALA A CA 1
ATOM 7690 C C . ALA A 1 982 ? 22.691 21.881 -2.289 1.00 27.53 982 ALA A C 1
ATOM 7692 O O . ALA A 1 982 ? 23.849 21.497 -2.200 1.00 27.53 982 ALA A O 1
ATOM 7693 N N . GLU A 1 983 ? 22.231 22.865 -1.514 1.00 24.66 983 GLU A N 1
ATOM 7694 C CA . GLU A 1 983 ? 22.981 23.615 -0.514 1.00 24.66 983 GLU A CA 1
ATOM 7695 C C . GLU A 1 983 ? 22.124 23.765 0.751 1.00 24.66 983 GLU A C 1
ATOM 7697 O O . GLU A 1 983 ? 21.494 24.784 1.013 1.00 24.66 983 GLU A O 1
ATOM 7702 N N . SER A 1 984 ? 22.062 22.692 1.535 1.00 24.58 984 SER A N 1
ATOM 7703 C CA . SER A 1 984 ? 21.998 22.759 3.002 1.00 24.58 984 SER A CA 1
ATOM 7704 C C . SER A 1 984 ? 22.610 21.492 3.612 1.00 24.58 984 SER A C 1
ATOM 7706 O O . SER A 1 984 ? 22.127 20.954 4.607 1.00 24.58 984 SER A O 1
ATOM 7708 N N . VAL A 1 985 ? 23.681 20.998 2.978 1.00 26.86 985 VAL A N 1
ATOM 7709 C CA . VAL A 1 985 ? 24.508 19.876 3.455 1.00 26.86 985 VAL A CA 1
ATOM 7710 C C . VAL A 1 985 ? 25.607 20.370 4.420 1.00 26.86 985 VAL A C 1
ATOM 7712 O O . VAL A 1 985 ? 26.353 19.569 4.965 1.00 26.86 985 VAL A O 1
ATOM 7715 N N . SER A 1 986 ? 25.689 21.673 4.728 1.00 24.66 986 SER A N 1
ATOM 7716 C CA . SER A 1 986 ? 26.777 22.230 5.552 1.00 24.66 986 SER A CA 1
ATOM 7717 C C . SER A 1 986 ? 26.392 22.836 6.910 1.00 24.66 986 SER A C 1
ATOM 7719 O O . SER A 1 986 ? 27.299 23.247 7.624 1.00 24.66 986 SER A O 1
ATOM 7721 N N . GLU A 1 987 ? 25.116 22.873 7.325 1.00 23.98 987 GLU A N 1
ATOM 7722 C CA . GLU A 1 987 ? 24.736 23.451 8.641 1.00 23.98 987 GLU A CA 1
ATOM 7723 C C . GLU A 1 987 ? 23.974 22.514 9.599 1.00 23.98 987 GLU A C 1
ATOM 7725 O O . GLU A 1 987 ? 23.706 22.884 10.740 1.00 23.98 987 GLU A O 1
ATOM 7730 N N . LEU A 1 988 ? 23.724 21.257 9.215 1.00 26.62 988 LEU A N 1
ATOM 7731 C CA . LEU A 1 988 ? 23.347 20.194 10.167 1.00 26.62 988 LEU A CA 1
ATOM 7732 C C . LEU A 1 988 ? 24.559 19.408 10.703 1.00 26.62 988 LEU A C 1
ATOM 7734 O O . LEU A 1 988 ? 24.397 18.513 11.526 1.00 26.62 988 LEU A O 1
ATOM 7738 N N . SER A 1 989 ? 25.777 19.787 10.305 1.00 24.12 989 SER A N 1
ATOM 7739 C CA . SER A 1 989 ? 27.043 19.207 10.775 1.00 24.12 989 SER A CA 1
ATOM 7740 C C . SER A 1 989 ? 27.518 19.734 12.140 1.00 24.12 989 SER A C 1
ATOM 7742 O O . SER A 1 989 ? 28.481 19.204 12.684 1.00 24.12 989 SER A O 1
ATOM 7744 N N . ASN A 1 990 ? 26.849 20.733 12.737 1.00 23.19 990 ASN A N 1
ATOM 7745 C CA . ASN A 1 990 ? 27.310 21.379 13.979 1.00 23.19 990 ASN A CA 1
ATOM 7746 C C . ASN A 1 990 ? 26.390 21.235 15.201 1.00 23.19 990 ASN A C 1
ATOM 7748 O O . ASN A 1 990 ? 26.634 21.874 16.226 1.00 23.19 990 ASN A O 1
ATOM 7752 N N . ILE A 1 991 ? 25.397 20.343 15.174 1.00 24.09 991 ILE A N 1
ATOM 7753 C CA . ILE A 1 991 ? 24.824 19.837 16.429 1.00 24.09 991 ILE A CA 1
ATOM 7754 C C . ILE A 1 991 ? 25.562 18.544 16.770 1.00 24.09 991 ILE A C 1
ATOM 7756 O O . ILE A 1 991 ? 25.198 17.465 16.311 1.00 24.09 991 ILE A O 1
ATOM 7760 N N . HIS A 1 992 ? 26.606 18.668 17.593 1.00 21.67 992 HIS A N 1
ATOM 7761 C CA . HIS A 1 992 ? 27.221 17.545 18.301 1.00 21.67 992 HIS A CA 1
ATOM 7762 C C . HIS A 1 992 ? 26.176 16.897 19.227 1.00 21.67 992 HIS A C 1
ATOM 7764 O O . HIS A 1 992 ? 26.099 17.179 20.422 1.00 21.67 992 HIS A O 1
ATOM 7770 N N . VAL A 1 993 ? 25.359 16.007 18.676 1.00 23.47 993 VAL A N 1
ATOM 7771 C CA . VAL A 1 993 ? 24.906 14.829 19.407 1.00 23.47 993 VAL A CA 1
ATOM 7772 C C . VAL A 1 993 ? 25.818 13.717 18.926 1.00 23.47 993 VAL A C 1
ATOM 7774 O O . VAL A 1 993 ? 25.746 13.333 17.764 1.00 23.47 993 VAL A O 1
ATOM 7777 N N . ASN A 1 994 ? 26.693 13.230 19.804 1.00 22.11 994 ASN A N 1
ATOM 7778 C CA . ASN A 1 994 ? 27.491 12.031 19.566 1.00 22.11 994 ASN A CA 1
ATOM 7779 C C . ASN A 1 994 ? 26.546 10.843 19.296 1.00 22.11 994 ASN A C 1
ATOM 7781 O O . ASN A 1 994 ? 26.159 10.130 20.220 1.00 22.11 994 ASN A O 1
ATOM 7785 N N . SER A 1 995 ? 26.143 10.658 18.041 1.00 22.12 995 SER A N 1
ATOM 7786 C CA . SER A 1 995 ? 25.536 9.435 17.526 1.00 22.12 995 SER A CA 1
ATOM 7787 C C . SER A 1 995 ? 26.615 8.717 16.719 1.00 22.12 995 SER A C 1
ATOM 7789 O O . SER A 1 995 ? 27.132 9.315 15.777 1.00 22.12 995 SER A O 1
ATOM 7791 N N . PRO A 1 996 ? 27.009 7.487 17.086 1.00 23.73 996 PRO A N 1
ATOM 7792 C CA . PRO A 1 996 ? 27.990 6.744 16.313 1.00 23.73 996 PRO A CA 1
ATOM 7793 C C . PRO A 1 996 ? 27.433 6.432 14.917 1.00 23.73 996 PRO A C 1
ATOM 7795 O O . PRO A 1 996 ? 26.297 5.977 14.779 1.00 23.73 996 PRO A O 1
ATOM 7798 N N . GLU A 1 997 ? 28.267 6.742 13.927 1.00 24.52 997 GLU A N 1
ATOM 7799 C CA . GLU A 1 997 ? 28.217 6.438 12.495 1.00 24.52 997 GLU A CA 1
ATOM 7800 C C . GLU A 1 997 ? 27.239 5.311 12.103 1.00 24.52 997 GLU A C 1
ATOM 7802 O O . GLU A 1 997 ? 27.431 4.138 12.422 1.00 24.52 997 GLU A O 1
ATOM 7807 N N . LEU A 1 998 ? 26.192 5.684 11.359 1.00 26.31 998 LEU A N 1
ATOM 7808 C CA . LEU A 1 998 ? 25.318 4.781 10.598 1.00 26.31 998 LEU A CA 1
ATOM 7809 C C . LEU A 1 998 ? 25.364 5.120 9.096 1.00 26.31 998 LEU A C 1
ATOM 7811 O O . LEU A 1 998 ? 24.378 4.964 8.380 1.00 26.31 998 LEU A O 1
ATOM 7815 N N . GLU A 1 999 ? 26.525 5.553 8.602 1.00 25.72 999 GLU A N 1
ATOM 7816 C CA . GLU A 1 999 ? 26.858 5.459 7.178 1.00 25.72 999 GLU A CA 1
ATOM 7817 C C . GLU A 1 999 ? 27.340 4.031 6.906 1.00 25.72 999 GLU A C 1
ATOM 7819 O O . GLU A 1 999 ? 28.510 3.696 7.062 1.00 25.72 999 GLU A O 1
ATOM 7824 N N . GLY A 1 1000 ? 26.396 3.142 6.596 1.00 24.73 1000 GLY A N 1
ATOM 7825 C CA . GLY A 1 1000 ? 26.716 1.749 6.294 1.00 24.73 1000 GLY A CA 1
ATOM 7826 C C . GLY A 1 1000 ? 25.582 0.778 6.577 1.00 24.73 1000 GLY A C 1
ATOM 7827 O O . GLY A 1 1000 ? 25.786 -0.193 7.294 1.00 24.73 1000 GLY A O 1
ATOM 7828 N N . ASN A 1 1001 ? 24.377 1.026 6.058 1.00 24.64 1001 ASN A N 1
ATOM 7829 C CA . ASN A 1 1001 ? 23.325 0.001 6.016 1.00 24.64 1001 ASN A CA 1
ATOM 7830 C C . ASN A 1 1001 ? 22.361 0.168 4.825 1.00 24.64 1001 ASN A C 1
ATOM 7832 O O . ASN A 1 1001 ? 21.194 -0.206 4.899 1.00 24.64 1001 ASN A O 1
ATOM 7836 N N . GLU A 1 1002 ? 22.870 0.636 3.681 1.00 26.31 1002 GLU A N 1
ATOM 7837 C CA . GLU A 1 1002 ? 22.163 0.549 2.388 1.00 26.31 1002 GLU A CA 1
ATOM 7838 C C . GLU A 1 1002 ? 22.011 -0.908 1.884 1.00 26.31 1002 GLU A C 1
ATOM 7840 O O . GLU A 1 1002 ? 21.304 -1.175 0.919 1.00 26.31 1002 GLU A O 1
ATOM 7845 N N . ASN A 1 1003 ? 22.586 -1.889 2.592 1.00 24.94 1003 ASN A N 1
ATOM 7846 C CA . ASN A 1 1003 ? 22.509 -3.316 2.257 1.00 24.94 1003 ASN A CA 1
ATOM 7847 C C . ASN A 1 1003 ? 21.225 -4.033 2.728 1.00 24.94 1003 ASN A C 1
ATOM 7849 O O . ASN A 1 1003 ? 21.112 -5.247 2.558 1.00 24.94 1003 ASN A O 1
ATOM 7853 N N . LEU A 1 1004 ? 20.248 -3.330 3.317 1.00 26.89 1004 LEU A N 1
ATOM 7854 C CA . LEU A 1 1004 ? 18.961 -3.929 3.721 1.00 26.89 1004 LEU A CA 1
ATOM 7855 C C . LEU A 1 1004 ? 17.879 -3.879 2.628 1.00 26.89 1004 LEU A C 1
ATOM 7857 O O . LEU A 1 1004 ? 16.802 -4.441 2.818 1.00 26.89 1004 LEU A O 1
ATOM 7861 N N . ILE A 1 1005 ? 18.171 -3.264 1.478 1.00 28.45 1005 ILE A N 1
ATOM 7862 C CA . ILE A 1 1005 ? 17.270 -3.178 0.322 1.00 28.45 1005 ILE A CA 1
ATOM 7863 C C . ILE A 1 1005 ? 18.043 -3.588 -0.936 1.00 28.45 1005 ILE A C 1
ATOM 7865 O O . ILE A 1 1005 ? 18.295 -2.783 -1.823 1.00 28.45 1005 ILE A O 1
ATOM 7869 N N . GLN A 1 1006 ? 18.449 -4.851 -1.015 1.00 21.00 1006 GLN A N 1
ATOM 7870 C CA . GLN A 1 1006 ? 18.727 -5.480 -2.306 1.00 21.00 1006 GLN A CA 1
ATOM 7871 C C . GLN A 1 1006 ? 18.040 -6.851 -2.363 1.00 21.00 1006 GLN A C 1
ATOM 7873 O O . GLN A 1 1006 ? 17.908 -7.476 -1.301 1.00 21.00 1006 GLN A O 1
ATOM 7878 N N . PRO A 1 1007 ? 17.579 -7.292 -3.553 1.00 27.81 1007 PRO A N 1
ATOM 7879 C CA . PRO A 1 1007 ? 17.001 -8.618 -3.781 1.00 27.81 1007 PRO A CA 1
ATOM 7880 C C . PRO A 1 1007 ? 17.761 -9.758 -3.087 1.00 27.81 1007 PRO A C 1
ATOM 7882 O O . PRO A 1 1007 ? 19.009 -9.703 -2.980 1.00 27.81 1007 PRO A O 1
#

Nearest PDB structures (foldseek):
  3tez-assembly1_A  TM=7.488E-01  e=1.199E-06  Bacillus anthracis
  1t6b-assembly1_X  TM=7.392E-01  e=1.071E-06  Bacillus anthracis
  4ee2-assembly1_A  TM=7.118E-01  e=1.269E-06  Bacillus anthracis
  6qe7-assembly3_C  TM=4.928E-01  e=8.397E-08  Acetivibrio thermocellus
  5fr3-assembly1_A  TM=7.236E-01  e=1.713E-05  Bacillus anthracis

Solvent-accessible surface area (backbone atoms only — not comparable to full-atom values): 53729 Å² total; per-residue (Å²): 131,86,84,89,89,82,87,84,84,83,84,82,91,80,90,87,86,92,89,86,89,84,89,88,88,85,89,82,91,79,78,88,76,76,79,72,79,75,68,69,58,84,42,68,72,31,41,67,83,71,58,62,64,46,66,50,85,71,66,67,60,32,60,74,27,46,69,59,53,74,79,22,26,22,93,63,38,39,27,58,34,29,54,69,62,48,35,50,24,59,46,48,52,67,11,30,28,29,21,59,71,69,52,72,71,46,34,48,38,51,33,44,56,41,31,74,27,44,38,32,33,35,32,40,80,52,47,44,26,40,26,34,67,92,45,56,74,36,59,34,58,77,68,56,30,48,38,53,36,51,44,43,35,25,25,49,76,43,64,25,38,41,33,38,33,42,34,41,40,20,60,50,35,43,21,51,43,81,31,64,33,29,29,76,47,62,37,47,56,60,34,50,50,44,43,34,38,48,93,38,52,72,80,69,40,69,63,33,20,12,36,44,65,64,82,89,74,89,87,80,74,66,39,33,44,50,31,24,25,64,42,73,40,70,84,74,15,43,28,32,38,30,21,56,33,73,70,61,61,45,69,50,39,83,43,59,32,28,30,41,75,53,45,48,35,33,33,40,19,31,62,89,67,50,77,31,66,53,25,58,50,30,52,53,48,51,49,48,43,54,51,23,52,51,55,50,48,17,61,41,53,70,22,70,91,42,84,42,29,63,42,31,37,30,40,40,71,49,76,90,51,45,44,51,38,49,35,39,50,77,43,32,58,77,61,79,59,54,72,32,61,27,71,41,70,41,95,86,69,51,72,39,57,47,66,65,36,63,49,58,50,46,21,51,52,49,65,31,75,90,66,61,33,41,76,47,44,32,27,36,17,68,33,23,81,41,80,82,66,48,44,52,79,65,57,78,64,46,42,33,40,26,36,51,66,72,31,31,45,44,76,81,82,32,48,41,31,77,84,82,64,82,71,67,41,79,30,24,32,33,61,76,59,48,74,47,39,77,82,60,51,59,46,51,55,24,26,68,63,51,53,30,26,26,73,41,58,79,23,54,36,46,47,40,32,63,53,84,45,69,50,76,48,25,12,38,57,36,25,85,86,73,52,81,50,40,42,31,28,76,36,28,49,56,39,35,45,59,50,45,41,53,51,18,60,76,69,77,46,60,70,81,41,72,67,48,27,61,35,42,48,53,45,46,30,34,43,53,47,39,44,51,56,51,44,23,53,56,56,34,52,32,41,16,38,59,27,42,54,52,95,53,53,45,58,60,39,58,36,44,44,64,22,55,54,43,20,59,77,49,78,43,45,76,43,71,74,28,61,74,29,42,47,65,34,43,50,22,43,26,44,47,41,65,66,39,69,78,34,48,93,63,89,47,63,70,64,59,41,61,75,45,46,32,25,44,47,47,29,31,54,32,62,43,82,78,42,83,52,38,47,68,38,41,49,62,80,39,52,46,76,44,39,24,37,26,46,71,32,29,36,42,26,37,30,20,32,62,53,43,41,59,80,44,69,66,37,76,89,46,56,93,70,41,46,74,15,40,45,62,69,77,43,44,34,38,40,28,38,32,55,37,53,50,67,73,50,49,72,49,28,36,31,31,81,79,70,41,78,42,78,60,44,79,78,44,80,45,84,27,25,41,25,34,39,40,73,32,33,58,34,60,27,33,43,33,42,36,31,72,52,60,58,74,42,52,33,77,74,46,50,42,83,48,100,65,15,28,37,39,33,33,32,29,72,39,67,47,60,34,38,40,25,29,27,51,58,50,61,18,36,34,25,36,30,45,36,34,41,14,74,31,53,80,67,36,79,79,57,53,76,54,75,41,58,60,60,63,33,90,56,99,64,32,73,45,69,87,82,48,38,14,14,38,40,38,39,40,36,33,54,42,88,53,70,43,55,34,36,39,38,53,36,52,82,61,55,49,45,30,36,28,49,70,88,41,76,59,27,50,54,77,57,54,55,51,36,74,46,80,44,50,45,75,44,78,40,46,38,37,39,38,38,53,38,90,55,63,65,87,40,40,43,31,42,30,33,28,36,97,85,42,66,82,40,59,55,56,24,68,72,23,60,85,40,59,47,78,44,80,45,48,51,75,42,79,44,77,46,79,40,75,72,51,45,74,58,18,15,45,31,41,40,33,63,96,54,56,74,38,53,37,52,88,38,58,45,47,69,63,50,39,28,67,70,80,83,64,91,86,68,91,74,80,84,67,86,75,76,75,57,98,75,70,84,77,72,75,78,74,68,87,66,96,66,84,85,78,90,82,65,79,81,80,75,65,137

pLDDT: mean 85.33, std 19.56, range [21.0, 98.69]

InterPro domains:
  IPR011658 PA14 domain [PF07691] (802-902)
  IPR017853 Glycoside hydrolase superfamily [SSF51445] (106-494)
  IPR037524 PA14/GLEYA domain [PS51820] (780-911)

Foldseek 3Di:
DDDDDDDDDDDDDDDDDDDDDDDDDDDDDDDPPPPPPQFPAFDFFAFNNPFQKDWDDDFQAALCLQQAFFLFFEPARFLLSVDFDAAALVLLLLFAAAEADDFLLQQLLLLQLCLLLRHAEYEDEQEQQQAALVHNLDGHDPRVLSRVLSNLQSCLVSNHFYAYEYAQFQLRRHHKDKQKWWFQFKQAFQRQKTFIDLVRCPPQDAQFKAAADDDDDPDDDSRRGAFTFHDADSVRRITGTQGGHHDGMGGTTMGIIMGGSAHQQWFQAF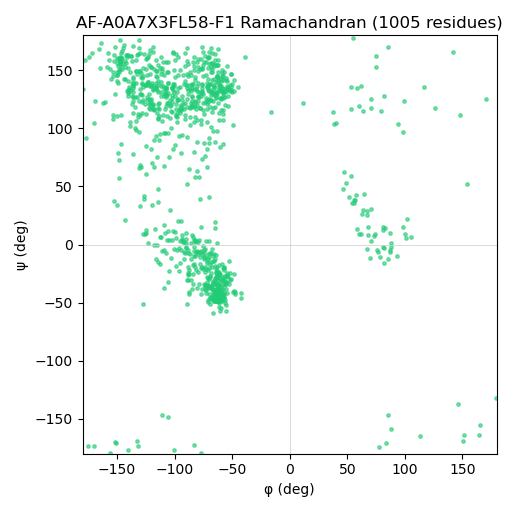PVRHGDVSNVVVLVSLLSNLLSCLVSSLVSSVQAPHLASRYEYEYYADPSHRLPSLYNCSRHVVGTGGPGFRWDQAPLRDIDGGSCSSQSSNLRSCPDVVSVHHNYAYEYNHCQDPLQDAQADADPSHQAYEHEDEAADDCLQFWWDPPNDDDPQQRYAFNVRFGRHPDIWTAGQQALQSLSHSRDSSRLSQQLAQDHHLNQRRYQQSYPVQDRRAYEHQEYFHWQLVVLVVLCVVVVHDSQDPLLLVLLLLLLLQRLQCQSQVVSLSGHSYYYYHYQDDPGSRTRHQFHPVLVVVCVVVSNDNDPSSSVRRGLNSQLSSLSCVVSVLADDAQADFDKGFGIKMWGSWGFNTCFPCDPRTHTDTQSSQWDWRWYHRDLFKIKIWIARQRSHQQDQPPPVDDSSDSCSSWFPKIKMKIKIFQHQQPPKDKWKARSSVRDTDDKDFPDTDRGMTIIMDTHTNHIIIIMIGHPDGGKDKAPWDWEDDPFAIKTKIAIQAWWKKKKAKDAFLQRHFFKKKKWWFLAFPNDDHTDIDIDFFQFPPDDCASHHADGFTKMKIKAKAADQAQFKKKKFKRWPQLFKWKDKQNHTQRHRPGRRMGIDGDHHGDIIMIMMMGGDRDGDHIGIFMWMAGSLRDTDGTGHPPTDGRMDMDTDDRRDMDIDGRGNHDANMFMKMWDDPTPIRMPPPHSSNSPRGHHDDDDPSDPPPDDPPPPPPPPPPPVVPPPPPDPDPPDDPVSDDD

Secondary structure (DSSP, 8-state):
------------------------------------PPP-TTSTT-B-SS--EEEPSS-SS-GGGG---TT-B-SS--GGGS----EEHHHHHTTEEEE----TTTHHHHHHHHHHTT--EEEEEEEGGGB-SS-TTSBSSHHHHHHHHHHHHHHHHTTPEEEEEEE--TTS-S-EEEEEEEESS-B-TT-SEEEB-GGG-TT--TTTEEE-----STTS---TT-SBEEEE-TTT-EEEESS---SSPBPSEEEEEEEESSPPP--SEETTS-B-HHHHHHHHHHHHHHHHHHHHHHHHHT-TTSSS-S-EEEE---SSSS-GGG-GGGG-SSPPPEEE--EEE-TTS-EEESGGGHHHHHHHHHH-GGG--TT--EEESGGGG-TT--TTSPPTTEEEEE----EE--TTTSEE-TTT----GGGBB-TTS-B-------EE-BSGGGGGSTTSSS-THHHHSSS--SSTT-STT--TT--PPEEEEEEE-EE-HHHHHHHHHHTT--TT-GGGHHHHHHHHHHHHHHHHHHHHHTT-SEEEES-S--SSTTS--SS-HHHHHHHHHTTT---HHHHTTSHHHHHHHHHHHHHHTTPPP-SS----EEEEEEEESPBEEE---SSSSS--EETTTTEEEEEEEEETTEEEEEEEE--SBTT--S-TTS-TT-GGGGPPPPEEEEEEEES---SS-EEEEEETTTTEEE-EEEEEEETTEEEEEEEE-SS-EEEEEE-SSPPP-EEEEEEEEETTEEEEEEEESS-EEEEEEEEETTT-S---EEEEEESSSTT-SPPEEEEES-SB--STT-SS-TT--EEEEEEEEE--SSSEEEEEEEEESSTT-EEEETTEEEE-TTS-SEEEEEE-TT--EEEEEEEEESS-S---EEEEEE-SSS-SEE---TTS---EEEEEE-TTPPEEEEEETPPTTEEEEEEE-SSSPEEESSSTT--TTB-PPP--TT-----------S--SSSSTT-----------GGGS--

Sequence (1007 aa):
MIQYLLVGGSKMMKKLVLGVACGLLTVSLAAPMLSAAVPQSGLPGSWDGITQTAPLNGPYEDPGQSDVPFGGGSFYKLPWRSYVDTQEASQFLDSLGVVINVTEKETDATAQALAEAGIKHARFEMGWGNLQYDDESKVGYTVKEREYANTLKSLQKHGIRPLILLNSNSGIPAPYKEVKTALLEPAVTGATYLKLDPAQLTGIVVKYTGVREINNQGHALSQGFNPLITELNPTTGIAKLSSPLQGATIPAGAYSLYKLKYQPLSGKTFADGTPNPASDETIEGWKTYVKSVSAFAKRALGTEGKADAGFDFEVWNEQTFGHHFMDIKYYYEPDLQFSQPPTYITRKGETVTGQEVFLPVTTDVVSDPVNQTPGVKVISGFSNQRPKDNFRWIFDGQAGISRHYYTGYDKNKFTYKPPTWHRTANQTVDALGNLGSTFVPSFMQANPEYTYSALVTEHLSRDIQPFPNNFKDHYRFANFNRKNVELWQTETNFGTLSFTNELAAANGIPKESPALGPIRQRIATKSTLRNYVFQSHKGLERLYTYVAKEKHDVTSAILPVAFYEELANNNFVLNDNVRAKVGPQLTALKNTVNLLKGGEKIDNLRKLNVAEVIEHKPRLVFKGDGTPNHPDYYNREDLVIAPFQLKSNKFAIGYYVASRNLTQAWDPAKGALDPARYDFPDQTFEVKLKNINTTSPNVSAYDPVTNTSVPVTITETLPDSIKVKLTTSDYPRFLIIEESAPGPQVKNVTVNKVHNGGVLSFVPNFTGPVNVSWGKYPARAGSKFKREYFKLEHQKGTPTVDYIDLLDYNDKGGLFPEDKPGSVRITGKIKPKHTETYTFQLLTYDQKGSVWLNDQQIIVPYGKYSASVPLVAGTEYNIRYETTSPYVGLKTASLNWYSASQVYEPVVTSEGPDNQSVIQVVKDQPVSYSIPGLREGDGVKLTYKTGAPNKYPQWNYDYTGVLWPAASPGTNTLTGPVNSTAESVSELSNIHVNSPELEGNENLIQP

Organism: NCBI:txid2078573